Protein 6HTO (pdb70)

Structure (mmCIF, N/CA/C/O backbone):
data_6HTO
#
_entry.id   6HTO
#
_cell.length_a   46.970
_cell.length_b   92.610
_cell.length_c   94.460
_cell.angle_alpha   90.00
_cell.angle_beta   98.73
_cell.angle_gamma   90.00
#
_symmetry.space_group_name_H-M   'P 1 21 1'
#
loop_
_entity.id
_entity.type
_entity.pdbx_description
1 polymer '3-methyl-2-indolic acid synthase'
2 non-polymer 'IRON/SULFUR CLUSTER'
3 non-polymer METHIONINE
4 non-polymer "5'-DEOXYADENOSINE"
5 non-polymer GLYCEROL
6 non-polymer 'CHLORIDE ION'
7 water water
#
loop_
_atom_site.group_PDB
_atom_site.id
_atom_site.type_symbol
_atom_site.label_atom_id
_atom_site.label_alt_id
_atom_site.label_comp_id
_atom_site.label_asym_id
_atom_site.label_entity_id
_atom_site.label_seq_id
_atom_site.pdbx_PDB_ins_code
_atom_site.Cartn_x
_atom_site.Cartn_y
_atom_site.Cartn_z
_atom_site.occupancy
_atom_site.B_iso_or_equiv
_atom_site.auth_seq_id
_atom_site.auth_comp_id
_atom_site.auth_asym_id
_atom_site.auth_atom_id
_atom_site.pdbx_PDB_model_num
ATOM 1 N N . THR A 1 14 ? -6.198 -41.399 -54.653 1.00 48.24 14 THR A N 1
ATOM 2 C CA . THR A 1 14 ? -5.742 -42.162 -53.500 1.00 50.06 14 THR A CA 1
ATOM 3 C C . THR A 1 14 ? -4.526 -41.494 -52.859 1.00 41.11 14 THR A C 1
ATOM 4 O O . THR A 1 14 ? -3.527 -41.232 -53.532 1.00 33.49 14 THR A O 1
ATOM 5 N N . GLY A 1 15 ? -4.625 -41.200 -51.560 1.00 27.87 15 GLY A N 1
ATOM 6 C CA . GLY A 1 15 ? -3.541 -40.611 -50.803 1.00 25.97 15 GLY A CA 1
ATOM 7 C C . GLY A 1 15 ? -3.659 -39.119 -50.560 1.00 22.42 15 GLY A C 1
ATOM 8 O O . GLY A 1 15 ? -2.928 -38.591 -49.722 1.00 22.64 15 GLY A O 1
ATOM 9 N N . ASP A 1 16 ? -4.521 -38.417 -51.291 1.00 18.60 16 ASP A N 1
ATOM 10 C CA . ASP A 1 16 ? -4.653 -36.984 -51.042 1.00 16.08 16 ASP A CA 1
ATOM 11 C C . ASP A 1 16 ? -5.452 -36.754 -49.771 1.00 15.66 16 ASP A C 1
ATOM 12 O O . ASP A 1 16 ? -6.077 -37.662 -49.219 1.00 18.58 16 ASP A O 1
ATOM 17 N N . PHE A 1 17 ? -5.438 -35.503 -49.299 1.00 14.76 17 PHE A N 1
ATOM 18 C CA . PHE A 1 17 ? -6.165 -35.161 -48.089 1.00 14.44 17 PHE A CA 1
ATOM 19 C C . PHE A 1 17 ? -7.653 -35.428 -48.259 1.00 16.23 17 PHE A C 1
ATOM 20 O O . PHE A 1 17 ? -8.252 -35.069 -49.281 1.00 18.79 17 PHE A O 1
ATOM 28 N N . VAL A 1 18 ? -8.262 -36.039 -47.240 1.00 17.86 18 VAL A N 1
ATOM 29 C CA . VAL A 1 18 ? -9.699 -36.256 -47.178 1.00 20.59 18 VAL A CA 1
ATOM 30 C C . VAL A 1 18 ? -10.202 -35.558 -45.931 1.00 20.60 18 VAL A C 1
ATOM 31 O O . VAL A 1 18 ? -9.619 -35.721 -44.855 1.00 19.41 18 VAL A O 1
ATOM 35 N N . LEU A 1 19 ? -11.266 -34.786 -46.080 1.00 18.76 19 LEU A N 1
ATOM 36 C CA . LEU A 1 19 ? -11.775 -34.030 -44.947 1.00 21.27 19 LEU A CA 1
ATOM 37 C C . LEU A 1 19 ? -12.173 -34.996 -43.832 1.00 17.20 19 LEU A C 1
ATOM 38 O O . LEU A 1 19 ? -12.790 -36.037 -44.104 1.00 22.53 19 LEU A O 1
ATOM 43 N N . PRO A 1 20 ? -11.878 -34.674 -42.585 1.00 17.86 20 PRO A N 1
ATOM 44 C CA . PRO A 1 20 ? -12.367 -35.493 -41.476 1.00 23.02 20 PRO A CA 1
ATOM 45 C C . PRO A 1 20 ? -13.885 -35.429 -41.354 1.00 26.64 20 PRO A C 1
ATOM 46 O O . PRO A 1 20 ? -14.532 -34.427 -41.695 1.00 19.92 20 PRO A O 1
ATOM 50 N N . GLU A 1 21 ? -14.451 -36.520 -40.840 1.00 25.39 21 GLU A N 1
ATOM 51 C CA . GLU A 1 21 ? -15.871 -36.570 -40.510 1.00 28.60 21 GLU A CA 1
ATOM 52 C C . GLU A 1 21 ? -16.051 -35.999 -39.115 1.00 23.91 21 GLU A C 1
ATOM 53 O O . GLU A 1 21 ? -15.625 -36.615 -38.127 1.00 25.53 21 GLU A O 1
ATOM 56 N N . LEU A 1 22 ? -16.713 -34.842 -39.023 1.00 23.30 22 LEU A N 1
ATOM 57 C CA . LEU A 1 22 ? -16.782 -34.136 -37.750 1.00 23.47 22 LEU A CA 1
ATOM 58 C C . LEU A 1 22 ? -17.429 -34.969 -36.638 1.00 24.48 22 LEU A C 1
ATOM 59 O O . LEU A 1 22 ? -16.985 -34.905 -35.486 1.00 24.02 22 LEU A O 1
ATOM 64 N N . GLU A 1 23 ? -18.457 -35.763 -36.962 1.00 23.51 23 GLU A N 1
ATOM 65 C CA . GLU A 1 23 ? -19.107 -36.549 -35.918 1.00 22.76 23 GLU A CA 1
ATOM 66 C C . GLU A 1 23 ? -18.185 -37.629 -35.362 1.00 30.34 23 GLU A C 1
ATOM 67 O O . GLU A 1 23 ? -18.284 -37.964 -34.171 1.00 30.51 23 GLU A O 1
ATOM 70 N N . ASP A 1 24 ? -17.300 -38.189 -36.197 1.00 28.64 24 ASP A N 1
ATOM 71 C CA . ASP A 1 24 ? -16.329 -39.162 -35.698 1.00 28.63 24 ASP A CA 1
ATOM 72 C C . ASP A 1 24 ? -15.275 -38.480 -34.836 1.00 21.63 24 ASP A C 1
ATOM 73 O O . ASP A 1 24 ? -14.871 -39.018 -33.799 1.00 27.38 24 ASP A O 1
ATOM 78 N N . VAL A 1 25 ? -14.795 -37.310 -35.261 1.00 19.16 25 VAL A N 1
ATOM 79 C CA . VAL A 1 25 ? -13.829 -36.580 -34.443 1.00 18.26 25 VAL A CA 1
ATOM 80 C C . VAL A 1 25 ? -14.460 -36.209 -33.121 1.00 20.89 25 VAL A C 1
ATOM 81 O O . VAL A 1 25 ? -13.828 -36.302 -32.062 1.00 22.65 25 VAL A O 1
ATOM 85 N N . ARG A 1 26 ? -15.734 -35.807 -33.176 1.00 20.03 26 ARG A N 1
ATOM 86 C CA . ARG A 1 26 ? -16.490 -35.490 -31.972 1.00 24.51 26 ARG A CA 1
ATOM 87 C C . ARG A 1 26 ? -16.540 -36.688 -31.030 1.00 24.80 26 ARG A C 1
ATOM 88 O O . ARG A 1 26 ? -16.326 -36.542 -29.821 1.00 23.87 26 ARG A O 1
ATOM 96 N N . ALA A 1 27 ? -16.766 -37.888 -31.565 1.00 26.20 27 ALA A N 1
ATOM 97 C CA . ALA A 1 27 ? -16.832 -39.056 -30.690 1.00 32.76 27 ALA A CA 1
ATOM 98 C C . ALA A 1 27 ? -15.471 -39.388 -30.089 1.00 25.82 27 ALA A C 1
ATOM 99 O O . ALA A 1 27 ? -15.383 -39.749 -28.902 1.00 30.48 27 ALA A O 1
ATOM 101 N N . GLU A 1 28 ? -14.397 -39.252 -30.875 1.00 22.38 28 GLU A N 1
ATOM 102 C CA . GLU A 1 28 ? -13.057 -39.427 -30.323 1.00 24.28 28 GLU A CA 1
ATOM 103 C C . GLU A 1 28 ? -12.745 -38.360 -29.274 1.00 24.24 28 GLU A C 1
ATOM 104 O O . GLU A 1 28 ? -12.197 -38.668 -28.203 1.00 27.94 28 GLU A O 1
ATOM 110 N N . ALA A 1 29 ? -13.081 -37.099 -29.565 1.00 20.39 29 ALA A N 1
ATOM 111 C CA . ALA A 1 29 ? -12.790 -36.017 -28.630 1.00 19.94 29 ALA A CA 1
ATOM 112 C C . ALA A 1 29 ? -13.358 -36.318 -27.244 1.00 25.05 29 ALA A C 1
ATOM 113 O O . ALA A 1 29 ? -12.742 -35.979 -26.225 1.00 23.69 29 ALA A O 1
ATOM 115 N N . ALA A 1 30 ? -14.521 -36.976 -27.185 1.00 25.08 30 ALA A N 1
ATOM 116 C CA . ALA A 1 30 ? -15.144 -37.257 -25.892 1.00 23.74 30 ALA A CA 1
ATOM 117 C C . ALA A 1 30 ? -14.321 -38.211 -25.040 1.00 29.07 30 ALA A C 1
ATOM 118 O O . ALA A 1 30 ? -14.498 -38.247 -23.812 1.00 35.27 30 ALA A O 1
ATOM 120 N N . THR A 1 31 ? -13.448 -39.000 -25.649 1.00 24.20 31 THR A N 1
ATOM 121 C CA . THR A 1 31 ? -12.589 -39.893 -24.882 1.00 27.85 31 THR A CA 1
ATOM 122 C C . THR A 1 31 ? -11.309 -39.223 -24.369 1.00 29.13 31 THR A C 1
ATOM 123 O O . THR A 1 31 ? -10.582 -39.845 -23.580 1.00 32.77 31 THR A O 1
ATOM 127 N N . VAL A 1 32 ? -11.016 -37.983 -24.774 1.00 24.23 32 VAL A N 1
ATOM 128 C CA . VAL A 1 32 ? -9.745 -37.351 -24.436 1.00 24.61 32 VAL A CA 1
ATOM 129 C C . VAL A 1 32 ? -9.758 -36.898 -22.980 1.00 23.59 32 VAL A C 1
ATOM 130 O O . VAL A 1 32 ? -10.702 -36.235 -22.534 1.00 28.73 32 VAL A O 1
ATOM 134 N N . ASP A 1 33 ? -8.679 -37.211 -22.257 1.00 24.20 33 ASP A N 1
ATOM 135 C CA . ASP A 1 33 ? -8.438 -36.698 -20.904 1.00 24.91 33 ASP A CA 1
ATOM 136 C C . ASP A 1 33 ? -7.728 -35.350 -21.048 1.00 25.94 33 ASP A C 1
ATOM 137 O O . ASP A 1 33 ? -6.509 -35.294 -21.210 1.00 26.28 33 ASP A O 1
ATOM 142 N N . THR A 1 34 ? -8.482 -34.246 -20.955 1.00 23.98 34 THR A N 1
ATOM 143 C CA . THR A 1 34 ? -7.913 -32.959 -21.362 1.00 24.38 34 THR A CA 1
ATOM 144 C C . THR A 1 34 ? -6.850 -32.465 -20.394 1.00 23.44 34 THR A C 1
ATOM 145 O O . THR A 1 34 ? -5.870 -31.842 -20.807 1.00 25.22 34 THR A O 1
ATOM 149 N N A ARG A 1 35 ? -7.013 -32.726 -19.103 0.56 28.57 35 ARG A N 1
ATOM 150 N N B ARG A 1 35 ? -7.017 -32.722 -19.103 0.44 30.31 35 ARG A N 1
ATOM 151 C CA A ARG A 1 35 ? -5.950 -32.304 -18.205 0.56 33.90 35 ARG A CA 1
ATOM 152 C CA B ARG A 1 35 ? -5.965 -32.316 -18.183 0.44 33.79 35 ARG A CA 1
ATOM 153 C C A ARG A 1 35 ? -4.736 -33.219 -18.288 0.56 30.59 35 ARG A C 1
ATOM 154 C C B ARG A 1 35 ? -4.754 -33.235 -18.236 0.44 32.43 35 ARG A C 1
ATOM 155 O O A ARG A 1 35 ? -3.614 -32.767 -18.048 0.56 35.02 35 ARG A O 1
ATOM 156 O O B ARG A 1 35 ? -3.651 -32.798 -17.897 0.44 40.17 35 ARG A O 1
ATOM 171 N N . ALA A 1 36 ? -4.924 -34.484 -18.677 1.00 30.13 36 ALA A N 1
ATOM 172 C CA . ALA A 1 36 ? -3.766 -35.321 -18.947 1.00 35.77 36 ALA A CA 1
ATOM 173 C C . ALA A 1 36 ? -3.036 -34.849 -20.193 1.00 34.44 36 ALA A C 1
ATOM 174 O O . ALA A 1 36 ? -1.804 -34.952 -20.265 1.00 33.00 36 ALA A O 1
ATOM 176 N N . VAL A 1 37 ? -3.778 -34.322 -21.177 1.00 25.08 37 VAL A N 1
ATOM 177 C CA . VAL A 1 37 ? -3.148 -33.732 -22.355 1.00 24.61 37 VAL A CA 1
ATOM 178 C C . VAL A 1 37 ? -2.271 -32.550 -21.964 1.00 30.16 37 VAL A C 1
ATOM 179 O O . VAL A 1 37 ? -1.129 -32.427 -22.414 1.00 25.97 37 VAL A O 1
ATOM 183 N N . LEU A 1 38 ? -2.803 -31.644 -21.149 1.00 25.03 38 LEU A N 1
ATOM 184 C CA A LEU A 1 38 ? -2.043 -30.458 -20.787 0.41 34.96 38 LEU A CA 1
ATOM 185 C CA B LEU A 1 38 ? -2.051 -30.456 -20.775 0.59 35.00 38 LEU A CA 1
ATOM 186 C C . LEU A 1 38 ? -0.807 -30.787 -19.965 1.00 43.69 38 LEU A C 1
ATOM 187 O O . LEU A 1 38 ? 0.123 -29.979 -19.925 1.00 48.58 38 LEU A O 1
ATOM 196 N N . ALA A 1 39 ? -0.776 -31.945 -19.316 1.00 36.28 39 ALA A N 1
ATOM 197 C CA . ALA A 1 39 ? 0.373 -32.356 -18.517 1.00 42.23 39 ALA A CA 1
ATOM 198 C C . ALA A 1 39 ? 1.504 -32.952 -19.352 1.00 49.13 39 ALA A C 1
ATOM 199 O O . ALA A 1 39 ? 2.540 -33.319 -18.789 1.00 40.17 39 ALA A O 1
ATOM 201 N N . LEU A 1 40 ? 1.345 -33.049 -20.668 1.00 44.13 40 LEU A N 1
ATOM 202 C CA . LEU A 1 40 ? 2.353 -33.692 -21.498 1.00 35.87 40 LEU A CA 1
ATOM 203 C C . LEU A 1 40 ? 3.599 -32.827 -21.606 1.00 37.25 40 LEU A C 1
ATOM 204 O O . LEU A 1 40 ? 3.526 -31.598 -21.634 1.00 37.97 40 LEU A O 1
ATOM 209 N N . ALA A 1 41 ? 4.748 -33.487 -21.713 1.00 37.29 41 ALA A N 1
ATOM 210 C CA . ALA A 1 41 ? 6.034 -32.815 -21.836 1.00 32.78 41 ALA A CA 1
ATOM 211 C C . ALA A 1 41 ? 6.377 -32.569 -23.304 1.00 40.27 41 ALA A C 1
ATOM 212 O O . ALA A 1 41 ? 5.721 -33.069 -24.214 1.00 35.98 41 ALA A O 1
ATOM 214 N N . GLU A 1 42 ? 7.439 -31.801 -23.528 1.00 58.62 42 GLU A N 1
ATOM 215 C CA . GLU A 1 42 ? 7.871 -31.459 -24.887 1.00 53.24 42 GLU A CA 1
ATOM 216 C C . GLU A 1 42 ? 8.100 -32.699 -25.751 1.00 56.68 42 GLU A C 1
ATOM 217 O O . GLU A 1 42 ? 8.409 -33.779 -25.241 1.00 44.77 42 GLU A O 1
ATOM 219 N N . GLU A 1 44 ? 6.074 -35.178 -26.089 1.00 41.08 44 GLU A N 1
ATOM 220 C CA . GLU A 1 44 ? 5.104 -36.260 -25.910 1.00 29.67 44 GLU A CA 1
ATOM 221 C C . GLU A 1 44 ? 3.793 -35.990 -26.670 1.00 35.19 44 GLU A C 1
ATOM 222 O O . GLU A 1 44 ? 3.246 -34.886 -26.651 1.00 33.88 44 GLU A O 1
ATOM 224 N N . GLU A 1 45 ? 3.312 -37.012 -27.357 1.00 32.49 45 GLU A N 1
ATOM 225 C CA . GLU A 1 45 ? 2.121 -36.954 -28.188 1.00 31.42 45 GLU A CA 1
ATOM 226 C C . GLU A 1 45 ? 0.953 -37.581 -27.448 1.00 30.52 45 GLU A C 1
ATOM 227 O O . GLU A 1 45 ? 1.117 -38.619 -26.807 1.00 30.69 45 GLU A O 1
ATOM 229 N N . PRO A 1 46 ? -0.230 -36.980 -27.519 1.00 23.86 46 PRO A N 1
ATOM 230 C CA . PRO A 1 46 ? -1.419 -37.621 -26.949 1.00 25.91 46 PRO A CA 1
ATOM 231 C C . PRO A 1 46 ? -1.676 -38.966 -27.605 1.00 30.49 46 PRO A C 1
ATOM 232 O O . PRO A 1 46 ? -1.130 -39.299 -28.659 1.00 29.89 46 PRO A O 1
ATOM 236 N N . ALA A 1 47 ? -2.544 -39.748 -26.955 1.00 28.28 47 ALA A N 1
ATOM 237 C CA . ALA A 1 47 ? -2.932 -41.045 -27.494 1.00 30.99 47 ALA A CA 1
ATOM 238 C C . ALA A 1 47 ? -3.914 -40.888 -28.647 1.00 28.57 47 ALA A C 1
ATOM 239 O O . ALA A 1 47 ? -3.838 -41.620 -29.638 1.00 35.64 47 ALA A O 1
ATOM 241 N N . GLU A 1 48 ? -4.809 -39.916 -28.554 1.00 22.73 48 GLU A N 1
ATOM 242 C CA . GLU A 1 48 ? -5.823 -39.686 -29.573 1.00 21.68 48 GLU A CA 1
ATOM 243 C C . GLU A 1 48 ? -5.263 -38.832 -30.707 1.00 20.27 48 GLU A C 1
ATOM 244 O O . GLU A 1 48 ? -4.185 -38.240 -30.605 1.00 23.05 48 GLU A O 1
ATOM 250 N N . SER A 1 49 ? -6.000 -38.790 -31.809 1.00 22.97 49 SER A N 1
ATOM 251 C CA . SER A 1 49 ? -5.559 -37.994 -32.942 1.00 18.35 49 SER A CA 1
ATOM 252 C C . SER A 1 49 ? -5.521 -36.525 -32.559 1.00 18.21 49 SER A C 1
ATOM 253 O O . SER A 1 49 ? -6.291 -36.058 -31.705 1.00 19.51 49 SER A O 1
ATOM 256 N N . ARG A 1 50 ? -4.642 -35.785 -33.245 1.00 16.92 50 ARG A N 1
ATOM 257 C CA . ARG A 1 50 ? -4.459 -34.367 -32.963 1.00 16.39 50 ARG A CA 1
ATOM 258 C C . ARG A 1 50 ? -5.756 -33.595 -33.145 1.00 17.70 50 ARG A C 1
ATOM 259 O O . ARG A 1 50 ? -6.074 -32.717 -32.342 1.00 16.21 50 ARG A O 1
ATOM 267 N N . ALA A 1 51 ? -6.515 -33.902 -34.196 1.00 16.75 51 ALA A N 1
ATOM 268 C CA . ALA A 1 51 ? -7.765 -33.180 -34.412 1.00 16.23 51 ALA A CA 1
ATOM 269 C C . ALA A 1 51 ? -8.731 -33.402 -33.260 1.00 18.08 51 ALA A C 1
ATOM 270 O O . ALA A 1 51 ? -9.418 -32.469 -32.830 1.00 17.15 51 ALA A O 1
ATOM 272 N N . ALA A 1 52 ? -8.796 -34.635 -32.748 1.00 16.54 52 ALA A N 1
ATOM 273 C CA . ALA A 1 52 ? -9.700 -34.926 -31.645 1.00 16.64 52 ALA A CA 1
ATOM 274 C C . ALA A 1 52 ? -9.222 -34.248 -30.374 1.00 18.66 52 ALA A C 1
ATOM 275 O O . ALA A 1 52 ? -10.039 -33.722 -29.605 1.00 18.55 52 ALA A O 1
ATOM 277 N N . VAL A 1 53 ? -7.903 -34.210 -30.159 1.00 16.89 53 VAL A N 1
ATOM 278 C CA . VAL A 1 53 ? -7.371 -33.505 -28.992 1.00 22.11 53 VAL A CA 1
ATOM 279 C C . VAL A 1 53 ? -7.646 -32.019 -29.097 1.00 19.86 53 VAL A C 1
ATOM 280 O O . VAL A 1 53 ? -8.003 -31.366 -28.101 1.00 16.59 53 VAL A O 1
ATOM 284 N N . ALA A 1 54 ? -7.480 -31.458 -30.302 1.00 17.95 54 ALA A N 1
ATOM 285 C CA . ALA A 1 54 ? -7.703 -30.025 -30.465 1.00 17.80 54 ALA A CA 1
ATOM 286 C C . ALA A 1 54 ? -9.167 -29.687 -30.166 1.00 16.52 54 ALA A C 1
ATOM 287 O O . ALA A 1 54 ? -9.464 -28.700 -29.473 1.00 15.31 54 ALA A O 1
ATOM 289 N N . LEU A 1 55 ? -10.092 -30.504 -30.672 1.00 14.90 55 LEU A N 1
ATOM 290 C CA . LEU A 1 55 ? -11.503 -30.279 -30.386 1.00 15.28 55 LEU A CA 1
ATOM 291 C C . LEU A 1 55 ? -11.777 -30.395 -28.900 1.00 16.71 55 LEU A C 1
ATOM 292 O O . LEU A 1 55 ? -12.507 -29.581 -28.332 1.00 17.27 55 LEU A O 1
ATOM 297 N N . ALA A 1 56 ? -11.216 -31.420 -28.252 1.00 16.62 56 ALA A N 1
ATOM 298 C CA . ALA A 1 56 ? -11.490 -31.605 -26.828 1.00 19.16 56 ALA A CA 1
ATOM 299 C C . ALA A 1 56 ? -10.989 -30.432 -25.997 1.00 18.35 56 ALA A C 1
ATOM 300 O O . ALA A 1 56 ? -11.664 -30.018 -25.047 1.00 18.29 56 ALA A O 1
ATOM 302 N N . LEU A 1 57 ? -9.786 -29.920 -26.294 1.00 16.90 57 LEU A N 1
ATOM 303 C CA . LEU A 1 57 ? -9.282 -28.735 -25.589 1.00 16.95 57 LEU A CA 1
ATOM 304 C C . LEU A 1 57 ? -10.157 -27.519 -25.856 1.00 16.63 57 LEU A C 1
ATOM 305 O O . LEU A 1 57 ? -10.522 -26.784 -24.939 1.00 18.10 57 LEU A O 1
ATOM 310 N N . TRP A 1 58 ? -10.495 -27.286 -27.128 1.00 15.93 58 TRP A N 1
ATOM 311 C CA . TRP A 1 58 ? -11.313 -26.133 -27.489 1.00 15.81 58 TRP A CA 1
ATOM 312 C C . TRP A 1 58 ? -12.622 -26.133 -26.727 1.00 18.81 58 TRP A C 1
ATOM 313 O O . TRP A 1 58 ? -13.056 -25.093 -26.213 1.00 19.35 58 TRP A O 1
ATOM 324 N N . GLU A 1 59 ? -13.262 -27.288 -26.645 1.00 18.57 59 GLU A N 1
ATOM 325 C CA . GLU A 1 59 ? -14.607 -27.382 -26.106 1.00 21.05 59 GLU A CA 1
ATOM 326 C C . GLU A 1 59 ? -14.650 -27.481 -24.590 1.00 20.73 59 GLU A C 1
ATOM 327 O O . GLU A 1 59 ? -15.720 -27.276 -24.006 1.00 23.71 59 GLU A O 1
ATOM 333 N N . ASP A 1 60 ? -13.535 -27.805 -23.936 1.00 20.46 60 ASP A N 1
ATOM 334 C CA . ASP A 1 60 ? -13.559 -28.030 -22.486 1.00 22.54 60 ASP A CA 1
ATOM 335 C C . ASP A 1 60 ? -13.372 -26.672 -21.821 1.00 26.02 60 ASP A C 1
ATOM 336 O O . ASP A 1 60 ? -12.252 -26.247 -21.514 1.00 21.37 60 ASP A O 1
ATOM 341 N N . ARG A 1 61 ? -14.496 -25.999 -21.564 1.00 25.01 61 ARG A N 1
ATOM 342 C CA . ARG A 1 61 ? -14.447 -24.671 -20.966 1.00 35.00 61 ARG A CA 1
ATOM 343 C C . ARG A 1 61 ? -14.017 -24.672 -19.502 1.00 38.79 61 ARG A C 1
ATOM 344 O O . ARG A 1 61 ? -13.800 -23.588 -18.952 1.00 42.74 61 ARG A O 1
ATOM 352 N N . SER A 1 62 ? -13.882 -25.836 -18.854 1.00 28.44 62 SER A N 1
ATOM 353 C CA . SER A 1 62 ? -13.267 -25.829 -17.535 1.00 31.25 62 SER A CA 1
ATOM 354 C C . SER A 1 62 ? -11.774 -25.535 -17.597 1.00 27.58 62 SER A C 1
ATOM 355 O O . SER A 1 62 ? -11.182 -25.219 -16.562 1.00 26.36 62 SER A O 1
ATOM 358 N N . ILE A 1 63 ? -11.169 -25.606 -18.777 1.00 22.46 63 ILE A N 1
ATOM 359 C CA . ILE A 1 63 ? -9.801 -25.160 -19.005 1.00 25.00 63 ILE A CA 1
ATOM 360 C C . ILE A 1 63 ? -9.890 -23.778 -19.641 1.00 26.73 63 ILE A C 1
ATOM 361 O O . ILE A 1 63 ? -10.284 -23.654 -20.799 1.00 23.62 63 ILE A O 1
ATOM 366 N N . GLY A 1 64 ? -9.566 -22.732 -18.875 1.00 21.64 64 GLY A N 1
ATOM 367 C CA . GLY A 1 64 ? -9.668 -21.375 -19.382 1.00 21.51 64 GLY A CA 1
ATOM 368 C C . GLY A 1 64 ? -8.681 -21.106 -20.508 1.00 20.69 64 GLY A C 1
ATOM 369 O O . GLY A 1 64 ? -7.670 -21.783 -20.671 1.00 20.46 64 GLY A O 1
ATOM 370 N N . THR A 1 65 ? -9.000 -20.107 -21.327 1.00 19.23 65 THR A N 1
ATOM 371 C CA . THR A 1 65 ? -8.082 -19.732 -22.402 1.00 18.09 65 THR A CA 1
ATOM 372 C C . THR A 1 65 ? -6.682 -19.374 -21.875 1.00 15.66 65 THR A C 1
ATOM 373 O O . THR A 1 65 ? -5.670 -19.714 -22.499 1.00 17.15 65 THR A O 1
ATOM 377 N N . ALA A 1 66 ? -6.592 -18.679 -20.732 1.00 16.21 66 ALA A N 1
ATOM 378 C CA . ALA A 1 66 ? -5.273 -18.256 -20.253 1.00 18.23 66 ALA A CA 1
ATOM 379 C C . ALA A 1 66 ? -4.391 -19.465 -19.940 1.00 16.59 66 ALA A C 1
ATOM 380 O O . ALA A 1 66 ? -3.174 -19.450 -20.192 1.00 17.03 66 ALA A O 1
ATOM 382 N N . GLU A 1 67 ? -5.004 -20.530 -19.414 1.00 18.03 67 GLU A N 1
ATOM 383 C CA . GLU A 1 67 ? -4.293 -21.772 -19.154 1.00 17.51 67 GLU A CA 1
ATOM 384 C C . GLU A 1 67 ? -3.854 -22.450 -20.453 1.00 17.98 67 GLU A C 1
ATOM 385 O O . GLU A 1 67 ? -2.712 -22.917 -20.568 1.00 18.49 67 GLU A O 1
ATOM 391 N N . LEU A 1 68 ? -4.746 -22.510 -21.451 1.00 18.67 68 LEU A N 1
ATOM 392 C CA . LEU A 1 68 ? -4.356 -23.048 -22.748 1.00 18.14 68 LEU A CA 1
ATOM 393 C C . LEU A 1 68 ? -3.219 -22.243 -23.368 1.00 20.74 68 LEU A C 1
ATOM 394 O O . LEU A 1 68 ? -2.270 -22.822 -23.909 1.00 18.54 68 LEU A O 1
ATOM 399 N N . GLN A 1 69 ? -3.278 -20.898 -23.296 1.00 15.23 69 GLN A N 1
ATOM 400 C CA . GLN A 1 69 ? -2.226 -20.113 -23.936 1.00 16.69 69 GLN A CA 1
ATOM 401 C C . GLN A 1 69 ? -0.884 -20.354 -23.278 1.00 14.71 69 GLN A C 1
ATOM 402 O O . GLN A 1 69 ? 0.135 -20.503 -23.960 1.00 17.85 69 GLN A O 1
ATOM 408 N N . ALA A 1 70 ? -0.862 -20.421 -21.940 1.00 15.48 70 ALA A N 1
ATOM 409 C CA . ALA A 1 70 ? 0.409 -20.661 -21.265 1.00 16.15 70 ALA A CA 1
ATOM 410 C C . ALA A 1 70 ? 0.948 -22.049 -21.598 1.00 16.11 70 ALA A C 1
ATOM 411 O O . ALA A 1 70 ? 2.163 -22.228 -21.753 1.00 20.06 70 ALA A O 1
ATOM 413 N N . ALA A 1 71 ? 0.049 -23.038 -21.710 1.00 19.81 71 ALA A N 1
ATOM 414 C CA . ALA A 1 71 ? 0.459 -24.396 -22.043 1.00 18.60 71 ALA A CA 1
ATOM 415 C C . ALA A 1 71 ? 1.049 -24.439 -23.438 1.00 20.49 71 ALA A C 1
ATOM 416 O O . ALA A 1 71 ? 2.086 -25.073 -23.667 1.00 26.14 71 ALA A O 1
ATOM 418 N N . ALA A 1 72 ? 0.416 -23.729 -24.373 1.00 15.93 72 ALA A N 1
ATOM 419 C CA . ALA A 1 72 ? 0.868 -23.717 -25.753 1.00 18.89 72 ALA A CA 1
ATOM 420 C C . ALA A 1 72 ? 2.157 -22.938 -25.888 1.00 23.69 72 ALA A C 1
ATOM 421 O O . ALA A 1 72 ? 3.066 -23.343 -26.624 1.00 22.51 72 ALA A O 1
ATOM 423 N N . GLU A 1 73 ? 2.246 -21.793 -25.217 1.00 17.39 73 GLU A N 1
ATOM 424 C CA . GLU A 1 73 ? 3.498 -21.052 -25.254 1.00 20.14 73 GLU A CA 1
ATOM 425 C C . GLU A 1 73 ? 4.637 -21.894 -24.717 1.00 19.17 73 GLU A C 1
ATOM 426 O O . GLU A 1 73 ? 5.767 -21.800 -25.217 1.00 29.58 73 GLU A O 1
ATOM 432 N N . ALA A 1 74 ? 4.368 -22.695 -23.674 1.00 25.31 74 ALA A N 1
ATOM 433 C CA . ALA A 1 74 ? 5.375 -23.590 -23.105 1.00 30.15 74 ALA A CA 1
ATOM 434 C C . ALA A 1 74 ? 5.666 -24.781 -24.009 1.00 30.21 74 ALA A C 1
ATOM 435 O O . ALA A 1 74 ? 6.835 -25.117 -24.211 1.00 33.47 74 ALA A O 1
ATOM 437 N N . ARG A 1 75 ? 4.630 -25.436 -24.567 1.00 26.96 75 ARG A N 1
ATOM 438 C CA . ARG A 1 75 ? 4.861 -26.599 -25.435 1.00 27.88 75 ARG A CA 1
ATOM 439 C C . ARG A 1 75 ? 5.577 -26.211 -26.715 1.00 27.92 75 ARG A C 1
ATOM 440 O O . ARG A 1 75 ? 6.226 -27.056 -27.333 1.00 33.57 75 ARG A O 1
ATOM 445 N N A CYS A 1 76 ? 5.478 -24.946 -27.125 0.37 31.93 76 CYS A N 1
ATOM 446 N N B CYS A 1 76 ? 5.448 -24.962 -27.135 0.63 30.91 76 CYS A N 1
ATOM 447 C CA A CYS A 1 76 ? 6.360 -24.377 -28.137 0.37 30.81 76 CYS A CA 1
ATOM 448 C CA B CYS A 1 76 ? 6.171 -24.455 -28.285 0.63 31.86 76 CYS A CA 1
ATOM 449 C C A CYS A 1 76 ? 7.514 -23.678 -27.421 0.37 38.31 76 CYS A C 1
ATOM 450 C C B CYS A 1 76 ? 7.400 -23.645 -27.897 0.63 36.20 76 CYS A C 1
ATOM 451 O O A CYS A 1 76 ? 7.919 -24.123 -26.344 0.37 36.21 76 CYS A O 1
ATOM 452 O O B CYS A 1 76 ? 7.989 -22.998 -28.767 0.63 38.36 76 CYS A O 1
ATOM 457 N N A GLY A 1 77 ? 8.065 -22.601 -27.987 0.37 28.64 77 GLY A N 1
ATOM 458 N N B GLY A 1 77 ? 7.809 -23.665 -26.623 0.63 17.65 77 GLY A N 1
ATOM 459 C CA A GLY A 1 77 ? 9.045 -21.812 -27.256 0.37 30.54 77 GLY A CA 1
ATOM 460 C CA B GLY A 1 77 ? 8.869 -22.763 -26.205 0.63 21.49 77 GLY A CA 1
ATOM 461 C C A GLY A 1 77 ? 10.416 -22.450 -27.092 0.37 26.13 77 GLY A C 1
ATOM 462 C C B GLY A 1 77 ? 10.264 -23.150 -26.654 0.63 20.92 77 GLY A C 1
ATOM 463 O O A GLY A 1 77 ? 11.432 -21.746 -27.087 0.37 25.71 77 GLY A O 1
ATOM 464 O O B GLY A 1 77 ? 11.100 -22.278 -26.924 0.63 34.54 77 GLY A O 1
ATOM 465 N N A ALA A 1 78 ? 10.465 -23.775 -26.919 0.37 31.92 78 ALA A N 1
ATOM 466 N N B ALA A 1 78 ? 10.548 -24.456 -26.694 0.63 29.58 78 ALA A N 1
ATOM 467 C CA A ALA A 1 78 ? 11.721 -24.502 -27.048 0.37 32.10 78 ALA A CA 1
ATOM 468 C CA B ALA A 1 78 ? 11.866 -24.940 -27.080 0.63 33.99 78 ALA A CA 1
ATOM 469 C C A ALA A 1 78 ? 12.101 -24.680 -28.507 0.37 26.74 78 ALA A C 1
ATOM 470 C C B ALA A 1 78 ? 12.120 -24.881 -28.585 0.63 25.99 78 ALA A C 1
ATOM 471 O O A ALA A 1 78 ? 13.261 -24.971 -28.817 0.37 26.13 78 ALA A O 1
ATOM 472 O O B ALA A 1 78 ? 13.243 -25.159 -29.014 0.63 25.33 78 ALA A O 1
ATOM 475 N N . ARG A 1 79 ? 11.131 -24.502 -29.394 1.00 25.23 79 ARG A N 1
ATOM 476 C CA A ARG A 1 79 ? 11.348 -24.499 -30.828 0.66 18.15 79 ARG A CA 1
ATOM 477 C CA B ARG A 1 79 ? 11.327 -24.484 -30.837 0.34 17.76 79 ARG A CA 1
ATOM 478 C C . ARG A 1 79 ? 12.393 -23.460 -31.221 1.00 19.59 79 ARG A C 1
ATOM 479 O O . ARG A 1 79 ? 12.447 -22.358 -30.674 1.00 19.85 79 ARG A O 1
ATOM 494 N N . ARG A 1 80 ? 13.256 -23.827 -32.163 1.00 19.32 80 ARG A N 1
ATOM 495 C CA . ARG A 1 80 ? 14.304 -22.915 -32.627 1.00 19.84 80 ARG A CA 1
ATOM 496 C C . ARG A 1 80 ? 14.341 -22.867 -34.153 1.00 20.11 80 ARG A C 1
ATOM 497 O O . ARG A 1 80 ? 14.293 -23.926 -34.814 1.00 24.64 80 ARG A O 1
ATOM 505 N N . PRO A 1 81 ? 14.429 -21.670 -34.765 1.00 21.87 81 PRO A N 1
ATOM 506 C CA . PRO A 1 81 ? 14.403 -20.366 -34.103 1.00 16.33 81 PRO A CA 1
ATOM 507 C C . PRO A 1 81 ? 13.043 -20.122 -33.531 1.00 17.97 81 PRO A C 1
ATOM 508 O O . PRO A 1 81 ? 12.081 -20.748 -33.951 1.00 16.76 81 PRO A O 1
ATOM 512 N N . ARG A 1 82 ? 12.952 -19.241 -32.551 1.00 14.80 82 ARG A N 1
ATOM 513 C CA . ARG A 1 82 ? 11.644 -18.922 -31.994 1.00 13.87 82 ARG A CA 1
ATOM 514 C C . ARG A 1 82 ? 10.747 -18.253 -33.026 1.00 13.71 82 ARG A C 1
ATOM 515 O O . ARG A 1 82 ? 9.535 -18.491 -33.051 1.00 15.86 82 ARG A O 1
ATOM 523 N N . LEU A 1 83 ? 11.319 -17.412 -33.886 1.00 15.67 83 LEU A N 1
ATOM 524 C CA . LEU A 1 83 ? 10.499 -16.702 -34.851 1.00 12.49 83 LEU A CA 1
ATOM 525 C C . LEU A 1 83 ? 11.318 -16.502 -36.101 1.00 12.39 83 LEU A C 1
ATOM 526 O O . LEU A 1 83 ? 12.519 -16.254 -36.024 1.00 13.08 83 LEU A O 1
ATOM 531 N N . HIS A 1 84 ? 10.672 -16.607 -37.252 1.00 11.40 84 HIS A N 1
ATOM 532 C CA . HIS A 1 84 ? 11.266 -16.066 -38.465 1.00 11.17 84 HIS A CA 1
ATOM 533 C C . HIS A 1 84 ? 10.209 -15.230 -39.164 1.00 10.19 84 HIS A C 1
ATOM 534 O O . HIS A 1 84 ? 9.042 -15.239 -38.777 1.00 12.53 84 HIS A O 1
ATOM 541 N N . THR A 1 85 ? 10.664 -14.453 -40.163 1.00 11.48 85 THR A N 1
ATOM 542 C CA . THR A 1 85 ? 9.844 -13.424 -40.780 1.00 12.19 85 THR A CA 1
ATOM 543 C C . THR A 1 85 ? 9.823 -13.541 -42.294 1.00 10.16 85 THR A C 1
ATOM 544 O O . THR A 1 85 ? 10.794 -13.966 -42.923 1.00 12.39 85 THR A O 1
ATOM 548 N N . PHE A 1 86 ? 8.712 -13.106 -42.873 1.00 9.76 86 PHE A N 1
ATOM 549 C CA . PHE A 1 86 ? 8.679 -12.783 -44.297 1.00 8.05 86 PHE A CA 1
ATOM 550 C C . PHE A 1 86 ? 7.672 -11.659 -44.509 1.00 9.62 86 PHE A C 1
ATOM 551 O O . PHE A 1 86 ? 6.718 -11.482 -43.732 1.00 9.42 86 PHE A O 1
ATOM 559 N N . VAL A 1 87 ? 7.910 -10.875 -45.553 1.00 10.29 87 VAL A N 1
ATOM 560 C CA . VAL A 1 87 ? 7.073 -9.731 -45.876 1.00 9.19 87 VAL A CA 1
ATOM 561 C C . VAL A 1 87 ? 6.309 -10.052 -47.153 1.00 9.33 87 VAL A C 1
ATOM 562 O O . VAL A 1 87 ? 6.931 -10.445 -48.149 1.00 9.52 87 VAL A O 1
ATOM 566 N N . PRO A 1 88 ? 4.994 -9.860 -47.179 1.00 10.15 88 PRO A N 1
ATOM 567 C CA . PRO A 1 88 ? 4.242 -10.117 -48.416 1.00 8.10 88 PRO A CA 1
ATOM 568 C C . PRO A 1 88 ? 4.475 -9.031 -49.462 1.00 11.07 88 PRO A C 1
ATOM 569 O O . PRO A 1 88 ? 4.495 -7.831 -49.163 1.00 10.66 88 PRO A O 1
ATOM 573 N N . LEU A 1 89 ? 4.583 -9.480 -50.714 1.00 9.80 89 LEU A N 1
ATOM 574 C CA . LEU A 1 89 ? 4.670 -8.588 -51.870 1.00 7.83 89 LEU A CA 1
ATOM 575 C C . LEU A 1 89 ? 3.605 -9.022 -52.878 1.00 8.80 89 LEU A C 1
ATOM 576 O O . LEU A 1 89 ? 3.684 -10.106 -53.496 1.00 9.61 89 LEU A O 1
ATOM 581 N N . TYR A 1 90 ? 2.554 -8.218 -52.975 1.00 9.50 90 TYR A N 1
ATOM 582 C CA . TYR A 1 90 ? 1.521 -8.430 -53.968 1.00 9.73 90 TYR A CA 1
ATOM 583 C C . TYR A 1 90 ? 2.028 -7.918 -55.301 1.00 11.64 90 TYR A C 1
ATOM 584 O O . TYR A 1 90 ? 2.442 -6.751 -55.413 1.00 11.93 90 TYR A O 1
ATOM 593 N N . THR A 1 91 ? 2.092 -8.822 -56.287 1.00 10.93 91 THR A N 1
ATOM 594 C CA . THR A 1 91 ? 2.684 -8.535 -57.585 1.00 10.86 91 THR A CA 1
ATOM 595 C C . THR A 1 91 ? 1.644 -8.050 -58.592 1.00 9.48 91 THR A C 1
ATOM 596 O O . THR A 1 91 ? 2.012 -7.607 -59.685 1.00 11.54 91 THR A O 1
ATOM 600 N N . THR A 1 92 ? 0.373 -8.171 -58.250 1.00 10.83 92 THR A N 1
ATOM 601 C CA . THR A 1 92 ? -0.735 -7.695 -59.075 1.00 10.31 92 THR A CA 1
ATOM 602 C C . THR A 1 92 ? -1.951 -7.771 -58.165 1.00 9.57 92 THR A C 1
ATOM 603 O O . THR A 1 92 ? -1.938 -8.475 -57.146 1.00 12.24 92 THR A O 1
ATOM 607 N N . ASN A 1 93 ? -2.993 -7.041 -58.522 1.00 10.72 93 ASN A N 1
ATOM 608 C CA . ASN A 1 93 ? -4.272 -7.206 -57.839 1.00 12.85 93 ASN A CA 1
ATOM 609 C C . ASN A 1 93 ? -5.371 -7.581 -58.826 1.00 13.17 93 ASN A C 1
ATOM 610 O O . ASN A 1 93 ? -6.553 -7.537 -58.467 1.00 12.37 93 ASN A O 1
ATOM 615 N N . TYR A 1 94 ? -5.017 -7.953 -60.062 1.00 11.02 94 TYR A N 1
ATOM 616 C CA . TYR A 1 94 ? -5.980 -8.592 -60.957 1.00 11.26 94 TYR A CA 1
ATOM 617 C C . TYR A 1 94 ? -6.356 -9.965 -60.408 1.00 12.14 94 TYR A C 1
ATOM 618 O O . TYR A 1 94 ? -5.511 -10.708 -59.874 1.00 10.03 94 TYR A O 1
ATOM 627 N N . CYS A 1 95 ? -7.639 -10.312 -60.541 1.00 12.68 95 CYS A N 1
ATOM 628 C CA . CYS A 1 95 ? -8.094 -11.634 -60.151 1.00 12.19 95 CYS A CA 1
ATOM 629 C C . CYS A 1 95 ? -9.322 -11.999 -60.971 1.00 13.93 95 CYS A C 1
ATOM 630 O O . CYS A 1 95 ? -10.133 -11.135 -61.315 1.00 13.06 95 CYS A O 1
ATOM 633 N N . ASP A 1 96 ? -9.410 -13.267 -61.366 1.00 13.70 96 ASP A N 1
ATOM 634 C CA . ASP A 1 96 ? -10.572 -13.766 -62.100 1.00 12.40 96 ASP A CA 1
ATOM 635 C C . ASP A 1 96 ? -11.648 -14.343 -61.169 1.00 11.76 96 ASP A C 1
ATOM 636 O O . ASP A 1 96 ? -12.738 -14.671 -61.655 1.00 14.20 96 ASP A O 1
ATOM 641 N N . SER A 1 97 ? -11.352 -14.524 -59.866 1.00 12.38 97 SER A N 1
ATOM 642 C CA . SER A 1 97 ? -12.306 -15.151 -58.967 1.00 13.05 97 SER A CA 1
ATOM 643 C C . SER A 1 97 ? -13.177 -14.092 -58.292 1.00 14.79 97 SER A C 1
ATOM 644 O O . SER A 1 97 ? -13.065 -12.888 -58.556 1.00 13.35 97 SER A O 1
ATOM 647 N N . GLU A 1 98 ? -14.080 -14.536 -57.415 1.00 11.42 98 GLU A N 1
ATOM 648 C CA A GLU A 1 98 ? -15.151 -13.664 -56.940 0.58 13.32 98 GLU A CA 1
ATOM 649 C CA B GLU A 1 98 ? -15.171 -13.690 -56.952 0.42 12.90 98 GLU A CA 1
ATOM 650 C C . GLU A 1 98 ? -15.398 -13.857 -55.453 1.00 11.64 98 GLU A C 1
ATOM 651 O O . GLU A 1 98 ? -16.541 -13.928 -54.981 1.00 15.17 98 GLU A O 1
ATOM 662 N N . CYS A 1 99 ? -14.325 -13.926 -54.681 1.00 11.03 99 CYS A N 1
ATOM 663 C CA . CYS A 1 99 ? -14.496 -14.163 -53.241 1.00 10.87 99 CYS A CA 1
ATOM 664 C C . CYS A 1 99 ? -15.146 -12.954 -52.585 1.00 12.74 99 CYS A C 1
ATOM 665 O O . CYS A 1 99 ? -14.583 -11.855 -52.626 1.00 13.39 99 CYS A O 1
ATOM 668 N N . LYS A 1 100 ? -16.295 -13.172 -51.931 1.00 11.57 100 LYS A N 1
ATOM 669 C CA A LYS A 1 100 ? -17.155 -12.064 -51.524 0.32 12.05 100 LYS A CA 1
ATOM 670 C CA B LYS A 1 100 ? -17.151 -12.056 -51.534 0.68 12.05 100 LYS A CA 1
ATOM 671 C C . LYS A 1 100 ? -16.631 -11.308 -50.309 1.00 11.95 100 LYS A C 1
ATOM 672 O O . LYS A 1 100 ? -17.193 -10.268 -49.946 1.00 14.36 100 LYS A O 1
ATOM 683 N N . MET A 1 101 ? -15.574 -11.797 -49.661 1.00 11.21 101 MET A N 1
ATOM 684 C CA . MET A 1 101 ? -14.949 -11.070 -48.550 1.00 13.54 101 MET A CA 1
ATOM 685 C C . MET A 1 101 ? -13.723 -10.264 -48.953 1.00 10.59 101 MET A C 1
ATOM 686 O O . MET A 1 101 ? -13.133 -9.609 -48.101 1.00 11.49 101 MET A O 1
ATOM 691 N N . CYS A 1 102 ? -13.363 -10.244 -50.234 1.00 11.07 102 CYS A N 1
ATOM 692 C CA . CYS A 1 102 ? -12.047 -9.819 -50.686 1.00 10.14 102 CYS A CA 1
ATOM 693 C C . CYS A 1 102 ? -12.209 -8.654 -51.658 1.00 10.51 102 CYS A C 1
ATOM 694 O O . CYS A 1 102 ? -13.058 -8.721 -52.566 1.00 13.65 102 CYS A O 1
ATOM 697 N N . SER A 1 103 ? -11.407 -7.591 -51.501 1.00 10.44 103 SER A N 1
ATOM 698 C CA . SER A 1 103 ? -11.549 -6.450 -52.421 1.00 10.88 103 SER A CA 1
ATOM 699 C C . SER A 1 103 ? -11.070 -6.770 -53.839 1.00 10.81 103 SER A C 1
ATOM 700 O O . SER A 1 103 ? -11.450 -6.054 -54.756 1.00 14.23 103 SER A O 1
ATOM 703 N N . MET A 1 104 ? -10.221 -7.800 -54.024 1.00 11.11 104 MET A N 1
ATOM 704 C CA . MET A 1 104 ? -9.708 -8.112 -55.363 1.00 12.81 104 MET A CA 1
ATOM 705 C C . MET A 1 104 ? -10.699 -8.886 -56.232 1.00 12.62 104 MET A C 1
ATOM 706 O O . MET A 1 104 ? -10.403 -9.121 -57.420 1.00 11.42 104 MET A O 1
ATOM 711 N N . ARG A 1 105 ? -11.840 -9.302 -55.670 1.00 11.17 105 ARG A N 1
ATOM 712 C CA . ARG A 1 105 ? -12.839 -10.026 -56.447 1.00 11.23 105 ARG A CA 1
ATOM 713 C C . ARG A 1 105 ? -13.101 -9.313 -57.767 1.00 14.20 105 ARG A C 1
ATOM 714 O O . ARG A 1 105 ? -13.141 -8.079 -57.843 1.00 14.11 105 ARG A O 1
ATOM 722 N N . LYS A 1 106 ? -13.302 -10.108 -58.809 1.00 13.38 106 LYS A N 1
ATOM 723 C CA . LYS A 1 106 ? -13.414 -9.564 -60.146 1.00 15.53 106 LYS A CA 1
ATOM 724 C C . LYS A 1 106 ? -14.570 -8.579 -60.250 1.00 16.20 106 LYS A C 1
ATOM 725 O O . LYS A 1 106 ? -14.488 -7.595 -61.003 1.00 18.84 106 LYS A O 1
ATOM 731 N N . GLY A 1 107 ? -15.661 -8.814 -59.492 1.00 15.96 107 GLY A N 1
ATOM 732 C CA . GLY A 1 107 ? -16.804 -7.930 -59.558 1.00 18.09 107 GLY A CA 1
ATOM 733 C C . GLY A 1 107 ? -16.670 -6.615 -58.817 1.00 18.14 107 GLY A C 1
ATOM 734 O O . GLY A 1 107 ? -17.569 -5.772 -58.878 1.00 21.96 107 GLY A O 1
ATOM 735 N N . ASN A 1 108 ? -15.548 -6.378 -58.147 1.00 16.39 108 ASN A N 1
ATOM 736 C CA . ASN A 1 108 ? -15.340 -5.074 -57.540 1.00 14.99 108 ASN A CA 1
ATOM 737 C C . ASN A 1 108 ? -14.805 -4.160 -58.627 1.00 16.57 108 ASN A C 1
ATOM 738 O O . ASN A 1 108 ? -13.603 -4.082 -58.840 1.00 14.69 108 ASN A O 1
ATOM 743 N N . HIS A 1 109 ? -15.705 -3.448 -59.302 1.00 20.04 109 HIS A N 1
ATOM 744 C CA . HIS A 1 109 ? -15.315 -2.543 -60.367 1.00 22.37 109 HIS A CA 1
ATOM 745 C C . HIS A 1 109 ? -14.625 -1.290 -59.859 1.00 17.87 109 HIS A C 1
ATOM 746 O O . HIS A 1 109 ? -14.081 -0.538 -60.672 1.00 23.28 109 HIS A O 1
ATOM 753 N N . ARG A 1 110 ? -14.666 -1.030 -58.556 1.00 16.92 110 ARG A N 1
ATOM 754 C CA . ARG A 1 110 ? -14.032 0.163 -58.005 1.00 19.84 110 ARG A CA 1
ATOM 755 C C . ARG A 1 110 ? -12.537 -0.002 -57.743 1.00 18.73 110 ARG A C 1
ATOM 756 O O . ARG A 1 110 ? -11.861 1.007 -57.515 1.00 23.21 110 ARG A O 1
ATOM 758 N N . LEU A 1 111 ? -11.988 -1.211 -57.771 1.00 15.28 111 LEU A N 1
ATOM 759 C CA . LEU A 1 111 ? -10.566 -1.347 -57.478 1.00 13.15 111 LEU A CA 1
ATOM 760 C C . LEU A 1 111 ? -9.743 -0.800 -58.633 1.00 17.76 111 LEU A C 1
ATOM 761 O O . LEU A 1 111 ? -10.124 -0.932 -59.798 1.00 18.24 111 LEU A O 1
ATOM 766 N N . ASP A 1 112 ? -8.630 -0.147 -58.305 1.00 15.04 112 ASP A N 1
ATOM 767 C CA A ASP A 1 112 ? -7.670 0.305 -59.306 0.47 15.39 112 ASP A CA 1
ATOM 768 C CA B ASP A 1 112 ? -7.668 0.311 -59.302 0.53 15.48 112 ASP A CA 1
ATOM 769 C C . ASP A 1 112 ? -6.711 -0.851 -59.564 1.00 15.06 112 ASP A C 1
ATOM 770 O O . ASP A 1 112 ? -5.915 -1.217 -58.689 1.00 13.80 112 ASP A O 1
ATOM 779 N N . ARG A 1 113 ? -6.798 -1.445 -60.762 1.00 13.74 113 ARG A N 1
ATOM 780 C CA . ARG A 1 113 ? -6.025 -2.651 -61.069 1.00 14.38 113 ARG A CA 1
ATOM 781 C C . ARG A 1 113 ? -4.587 -2.327 -61.468 1.00 15.86 113 ARG A C 1
ATOM 782 O O . ARG A 1 113 ? -4.335 -1.440 -62.306 1.00 18.30 113 ARG A O 1
ATOM 790 N N . LYS A 1 114 ? -3.655 -3.122 -60.934 1.00 13.11 114 LYS A N 1
ATOM 791 C CA . LYS A 1 114 ? -2.220 -2.868 -61.043 1.00 14.64 114 LYS A CA 1
ATOM 792 C C . LYS A 1 114 ? -1.480 -4.174 -61.332 1.00 11.12 114 LYS A C 1
ATOM 793 O O . LYS A 1 114 ? -1.893 -5.256 -60.880 1.00 13.10 114 LYS A O 1
ATOM 799 N N . PHE A 1 115 ? -0.322 -4.057 -62.003 1.00 12.42 115 PHE A N 1
ATOM 800 C CA . PHE A 1 115 ? 0.490 -5.225 -62.322 1.00 11.17 115 PHE A CA 1
ATOM 801 C C . PHE A 1 115 ? 1.940 -4.790 -62.318 1.00 11.39 115 PHE A C 1
ATOM 802 O O . PHE A 1 115 ? 2.289 -3.819 -62.997 1.00 14.51 115 PHE A O 1
ATOM 810 N N . SER A 1 116 ? 2.766 -5.483 -61.541 1.00 11.79 116 SER A N 1
ATOM 811 C CA . SER A 1 116 ? 4.188 -5.179 -61.469 1.00 12.84 116 SER A CA 1
ATOM 812 C C . SER A 1 116 ? 4.987 -6.003 -62.477 1.00 11.99 116 SER A C 1
ATOM 813 O O . SER A 1 116 ? 4.937 -7.240 -62.456 1.00 14.38 116 SER A O 1
ATOM 816 N N . GLY A 1 117 ? 5.769 -5.311 -63.306 1.00 16.90 117 GLY A N 1
ATOM 817 C CA . GLY A 1 117 ? 6.688 -5.961 -64.211 1.00 20.33 117 GLY A CA 1
ATOM 818 C C . GLY A 1 117 ? 8.041 -6.223 -63.565 1.00 17.05 117 GLY A C 1
ATOM 819 O O . GLY A 1 117 ? 8.211 -6.174 -62.347 1.00 16.00 117 GLY A O 1
ATOM 820 N N . ARG A 1 118 ? 9.004 -6.556 -64.416 1.00 14.76 118 ARG A N 1
ATOM 821 C CA . ARG A 1 118 ? 10.355 -6.887 -63.963 1.00 12.72 118 ARG A CA 1
ATOM 822 C C . ARG A 1 118 ? 10.948 -5.781 -63.087 1.00 13.64 118 ARG A C 1
ATOM 823 O O . ARG A 1 118 ? 11.549 -6.049 -62.043 1.00 11.65 118 ARG A O 1
ATOM 831 N N . LYS A 1 119 ? 10.859 -4.531 -63.551 1.00 14.37 119 LYS A N 1
ATOM 832 C CA . LYS A 1 119 ? 11.551 -3.442 -62.867 1.00 13.99 119 LYS A CA 1
ATOM 833 C C . LYS A 1 119 ? 10.937 -3.214 -61.500 1.00 13.42 119 LYS A C 1
ATOM 834 O O . LYS A 1 119 ? 11.656 -3.060 -60.498 1.00 13.22 119 LYS A O 1
ATOM 838 N N . GLU A 1 120 ? 9.613 -3.237 -61.423 1.00 13.18 120 GLU A N 1
ATOM 839 C CA . GLU A 1 120 ? 8.947 -2.944 -60.164 1.00 12.55 120 GLU A CA 1
ATOM 840 C C . GLU A 1 120 ? 9.143 -4.059 -59.146 1.00 13.01 120 GLU A C 1
ATOM 841 O O . GLU A 1 120 ? 9.422 -3.781 -57.973 1.00 12.52 120 GLU A O 1
ATOM 847 N N . ILE A 1 121 ? 9.012 -5.318 -59.550 1.00 12.40 121 ILE A N 1
ATOM 848 C CA . ILE A 1 121 ? 9.252 -6.406 -58.597 1.00 11.08 121 ILE A CA 1
ATOM 849 C C . ILE A 1 121 ? 10.685 -6.325 -58.071 1.00 11.37 121 ILE A C 1
ATOM 850 O O . ILE A 1 121 ? 10.929 -6.461 -56.867 1.00 11.01 121 ILE A O 1
ATOM 855 N N . THR A 1 122 ? 11.658 -6.071 -58.966 1.00 10.90 122 THR A N 1
ATOM 856 C CA . THR A 1 122 ? 13.041 -6.026 -58.530 1.00 11.13 122 THR A CA 1
ATOM 857 C C . THR A 1 122 ? 13.238 -4.884 -57.553 1.00 10.50 122 THR A C 1
ATOM 858 O O . THR A 1 122 ? 13.920 -5.053 -56.530 1.00 11.37 122 THR A O 1
ATOM 862 N N . GLU A 1 123 ? 12.693 -3.705 -57.873 1.00 12.76 123 GLU A N 1
ATOM 863 C CA . GLU A 1 123 ? 12.873 -2.543 -57.004 1.00 13.46 123 GLU A CA 1
ATOM 864 C C . GLU A 1 123 ? 12.277 -2.813 -55.635 1.00 11.09 123 GLU A C 1
ATOM 865 O O . GLU A 1 123 ? 12.860 -2.436 -54.609 1.00 11.33 123 GLU A O 1
ATOM 871 N N . GLN A 1 124 ? 11.096 -3.445 -55.604 1.00 10.96 124 GLN A N 1
ATOM 872 C CA . GLN A 1 124 ? 10.474 -3.766 -54.332 1.00 9.82 124 GLN A CA 1
ATOM 873 C C . GLN A 1 124 ? 11.319 -4.744 -53.534 1.00 12.26 124 GLN A C 1
ATOM 874 O O . GLN A 1 124 ? 11.459 -4.596 -52.314 1.00 11.32 124 GLN A O 1
ATOM 880 N N . LEU A 1 125 ? 11.860 -5.767 -54.198 1.00 10.11 125 LEU A N 1
ATOM 881 C CA . LEU A 1 125 ? 12.680 -6.716 -53.463 1.00 10.99 125 LEU A CA 1
ATOM 882 C C . LEU A 1 125 ? 13.902 -6.025 -52.892 1.00 10.32 125 LEU A C 1
ATOM 883 O O . LEU A 1 125 ? 14.348 -6.356 -51.788 1.00 13.90 125 LEU A O 1
ATOM 888 N N . GLU A 1 126 ? 14.488 -5.082 -53.638 1.00 11.45 126 GLU A N 1
ATOM 889 C CA . GLU A 1 126 ? 15.676 -4.390 -53.141 1.00 11.95 126 GLU A CA 1
ATOM 890 C C . GLU A 1 126 ? 15.342 -3.502 -51.939 1.00 11.05 126 GLU A C 1
ATOM 891 O O . GLU A 1 126 ? 16.129 -3.411 -50.988 1.00 13.00 126 GLU A O 1
ATOM 897 N N . ILE A 1 127 ? 14.190 -2.841 -51.976 1.00 11.55 127 ILE A N 1
ATOM 898 C CA . ILE A 1 127 ? 13.732 -2.061 -50.824 1.00 10.84 127 ILE A CA 1
ATOM 899 C C . ILE A 1 127 ? 13.564 -2.955 -49.592 1.00 10.50 127 ILE A C 1
ATOM 900 O O . ILE A 1 127 ? 13.985 -2.586 -48.477 1.00 11.50 127 ILE A O 1
ATOM 905 N N . LEU A 1 128 ? 12.909 -4.110 -49.756 1.00 11.32 128 LEU A N 1
ATOM 906 C CA . LEU A 1 128 ? 12.701 -5.006 -48.618 1.00 10.48 128 LEU A CA 1
ATOM 907 C C . LEU A 1 128 ? 14.025 -5.526 -48.063 1.00 10.28 128 LEU A C 1
ATOM 908 O O . LEU A 1 128 ? 14.206 -5.579 -46.835 1.00 12.43 128 LEU A O 1
ATOM 913 N N . TYR A 1 129 ? 14.963 -5.902 -48.941 1.00 10.81 129 TYR A N 1
ATOM 914 C CA . TYR A 1 129 ? 16.246 -6.431 -48.478 1.00 11.57 129 TYR A CA 1
ATOM 915 C C . TYR A 1 129 ? 17.072 -5.346 -47.792 1.00 13.62 129 TYR A C 1
ATOM 916 O O . TYR A 1 129 ? 17.572 -5.535 -46.678 1.00 14.38 129 TYR A O 1
ATOM 925 N N . HIS A 1 130 ? 17.239 -4.196 -48.446 1.00 12.24 130 HIS A N 1
ATOM 926 C CA . HIS A 1 130 ? 18.177 -3.192 -47.950 1.00 13.59 130 HIS A CA 1
ATOM 927 C C . HIS A 1 130 ? 17.554 -2.237 -46.944 1.00 17.08 130 HIS A C 1
ATOM 928 O O . HIS A 1 130 ? 18.200 -1.877 -45.953 1.00 18.64 130 HIS A O 1
ATOM 935 N N . HIS A 1 131 ? 16.317 -1.836 -47.168 1.00 12.32 131 HIS A N 1
ATOM 936 C CA . HIS A 1 131 ? 15.689 -0.838 -46.302 1.00 13.57 131 HIS A CA 1
ATOM 937 C C . HIS A 1 131 ? 14.833 -1.410 -45.199 1.00 15.53 131 HIS A C 1
ATOM 938 O O . HIS A 1 131 ? 14.733 -0.768 -44.143 1.00 19.56 131 HIS A O 1
ATOM 945 N N . GLU A 1 132 ? 14.262 -2.598 -45.372 1.00 11.74 132 GLU A N 1
ATOM 946 C CA . GLU A 1 132 ? 13.609 -3.239 -44.237 1.00 14.74 132 GLU A CA 1
ATOM 947 C C . GLU A 1 132 ? 14.458 -4.289 -43.552 1.00 17.10 132 GLU A C 1
ATOM 948 O O . GLU A 1 132 ? 14.096 -4.702 -42.442 1.00 14.75 132 GLU A O 1
ATOM 954 N N . GLY A 1 133 ? 15.528 -4.764 -44.202 1.00 12.12 133 GLY A N 1
ATOM 955 C CA . GLY A 1 133 ? 16.434 -5.735 -43.601 1.00 12.03 133 GLY A CA 1
ATOM 956 C C . GLY A 1 133 ? 15.863 -7.133 -43.542 1.00 12.23 133 GLY A C 1
ATOM 957 O O . GLY A 1 133 ? 16.291 -7.942 -42.705 1.00 12.20 133 GLY A O 1
ATOM 958 N N . VAL A 1 134 ? 14.889 -7.456 -44.382 1.00 12.68 134 VAL A N 1
ATOM 959 C CA . VAL A 1 134 ? 14.287 -8.774 -44.308 1.00 9.75 134 VAL A CA 1
ATOM 960 C C . VAL A 1 134 ? 14.918 -9.693 -45.340 1.00 12.53 134 VAL A C 1
ATOM 961 O O . VAL A 1 134 ? 15.391 -9.254 -46.391 1.00 10.78 134 VAL A O 1
ATOM 965 N N . ARG A 1 135 ? 14.928 -10.992 -45.019 1.00 11.05 135 ARG A N 1
ATOM 966 C CA . ARG A 1 135 ? 15.460 -12.034 -45.893 1.00 10.13 135 ARG A CA 1
ATOM 967 C C . ARG A 1 135 ? 14.390 -13.078 -46.178 1.00 9.24 135 ARG A C 1
ATOM 968 O O . ARG A 1 135 ? 14.702 -14.156 -46.699 1.00 11.12 135 ARG A O 1
ATOM 976 N N . GLY A 1 136 ? 13.137 -12.771 -45.837 1.00 9.91 136 GLY A N 1
ATOM 977 C CA . GLY A 1 136 ? 12.000 -13.583 -46.231 1.00 9.81 136 GLY A CA 1
ATOM 978 C C . GLY A 1 136 ? 11.040 -12.704 -46.994 1.00 8.87 136 GLY A C 1
ATOM 979 O O . GLY A 1 136 ? 10.757 -11.567 -46.579 1.00 10.95 136 GLY A O 1
ATOM 980 N N . VAL A 1 137 ? 10.427 -13.274 -48.026 1.00 8.79 137 VAL A N 1
ATOM 981 C CA . VAL A 1 137 ? 9.457 -12.526 -48.820 1.00 8.37 137 VAL A CA 1
ATOM 982 C C . VAL A 1 137 ? 8.389 -13.486 -49.283 1.00 9.66 137 VAL A C 1
ATOM 983 O O . VAL A 1 137 ? 8.647 -14.671 -49.460 1.00 10.63 137 VAL A O 1
ATOM 987 N N . GLY A 1 138 ? 7.177 -12.988 -49.497 1.00 9.52 138 GLY A N 1
ATOM 988 C CA . GLY A 1 138 ? 6.119 -13.789 -50.099 1.00 9.30 138 GLY A CA 1
ATOM 989 C C . GLY A 1 138 ? 5.584 -13.085 -51.331 1.00 11.66 138 GLY A C 1
ATOM 990 O O . GLY A 1 138 ? 5.569 -11.862 -51.408 1.00 14.98 138 GLY A O 1
ATOM 991 N N . PHE A 1 139 ? 5.213 -13.862 -52.316 1.00 9.26 139 PHE A N 1
ATOM 992 C CA . PHE A 1 139 ? 4.621 -13.292 -53.526 1.00 8.14 139 PHE A CA 1
ATOM 993 C C . PHE A 1 139 ? 3.178 -13.713 -53.675 1.00 10.00 139 PHE A C 1
ATOM 994 O O . PHE A 1 139 ? 2.860 -14.892 -53.509 1.00 11.06 139 PHE A O 1
ATOM 1002 N N . LEU A 1 140 ? 2.311 -12.744 -53.952 1.00 8.58 140 LEU A N 1
ATOM 1003 C CA . LEU A 1 140 ? 0.887 -13.005 -54.098 1.00 9.53 140 LEU A CA 1
ATOM 1004 C C . LEU A 1 140 ? 0.349 -12.496 -55.427 1.00 8.78 140 LEU A C 1
ATOM 1005 O O . LEU A 1 140 ? 0.809 -11.482 -55.989 1.00 10.35 140 LEU A O 1
ATOM 1010 N N . THR A 1 141 ? -0.694 -13.177 -55.892 1.00 8.31 141 THR A N 1
ATOM 1011 C CA . THR A 1 141 ? -1.428 -12.792 -57.099 1.00 9.49 141 THR A CA 1
ATOM 1012 C C . THR A 1 141 ? -2.899 -13.093 -56.859 1.00 10.21 141 THR A C 1
ATOM 1013 O O . THR A 1 141 ? -3.291 -13.616 -55.818 1.00 9.52 141 THR A O 1
ATOM 1017 N N . GLY A 1 142 ? -3.739 -12.780 -57.837 1.00 10.16 142 GLY A N 1
ATOM 1018 C CA . GLY A 1 142 ? -5.076 -13.349 -57.832 1.00 10.05 142 GLY A CA 1
ATOM 1019 C C . GLY A 1 142 ? -5.047 -14.812 -58.293 1.00 10.07 142 GLY A C 1
ATOM 1020 O O . GLY A 1 142 ? -3.994 -15.421 -58.482 1.00 12.44 142 GLY A O 1
ATOM 1021 N N . GLU A 1 143 ? -6.243 -15.423 -58.392 1.00 9.08 143 GLU A N 1
ATOM 1022 C CA . GLU A 1 143 ? -6.307 -16.733 -59.022 1.00 10.51 143 GLU A CA 1
ATOM 1023 C C . GLU A 1 143 ? -7.000 -16.580 -60.376 1.00 9.74 143 GLU A C 1
ATOM 1024 O O . GLU A 1 143 ? -8.007 -15.852 -60.486 1.00 11.45 143 GLU A O 1
ATOM 1030 N N . TYR A 1 144 ? -6.511 -17.303 -61.391 1.00 11.89 144 TYR A N 1
ATOM 1031 C CA . TYR A 1 144 ? -6.938 -17.060 -62.771 1.00 12.25 144 TYR A CA 1
ATOM 1032 C C . TYR A 1 144 ? -7.757 -18.224 -63.318 1.00 11.66 144 TYR A C 1
ATOM 1033 O O . TYR A 1 144 ? -7.606 -19.360 -62.867 1.00 11.37 144 TYR A O 1
ATOM 1042 N N . GLU A 1 145 ? -8.608 -17.940 -64.303 1.00 12.87 145 GLU A N 1
ATOM 1043 C CA . GLU A 1 145 ? -9.544 -18.965 -64.756 1.00 12.06 145 GLU A CA 1
ATOM 1044 C C . GLU A 1 145 ? -8.946 -19.856 -65.844 1.00 13.75 145 GLU A C 1
ATOM 1045 O O . GLU A 1 145 ? -8.981 -21.088 -65.735 1.00 18.52 145 GLU A O 1
ATOM 1051 N N . ASP A 1 146 ? -8.486 -19.258 -66.944 1.00 14.36 146 ASP A N 1
ATOM 1052 C CA A ASP A 1 146 ? -8.104 -20.092 -68.071 0.53 14.58 146 ASP A CA 1
ATOM 1053 C CA B ASP A 1 146 ? -8.058 -20.007 -68.127 0.47 13.95 146 ASP A CA 1
ATOM 1054 C C . ASP A 1 146 ? -6.672 -20.608 -67.913 1.00 12.48 146 ASP A C 1
ATOM 1055 O O . ASP A 1 146 ? -5.821 -20.002 -67.267 1.00 12.29 146 ASP A O 1
ATOM 1064 N N . LYS A 1 147 ? -6.435 -21.785 -68.507 1.00 15.08 147 LYS A N 1
ATOM 1065 C CA . LYS A 1 147 ? -5.188 -22.510 -68.297 1.00 13.48 147 LYS A CA 1
ATOM 1066 C C . LYS A 1 147 ? -3.998 -21.671 -68.717 1.00 12.37 147 LYS A C 1
ATOM 1067 O O . LYS A 1 147 ? -2.980 -21.639 -68.019 1.00 12.24 147 LYS A O 1
ATOM 1073 N N . HIS A 1 148 ? -4.068 -21.014 -69.885 1.00 15.04 148 HIS A N 1
ATOM 1074 C CA . HIS A 1 148 ? -2.895 -20.226 -70.293 1.00 12.69 148 HIS A CA 1
ATOM 1075 C C . HIS A 1 148 ? -2.560 -19.133 -69.278 1.00 12.22 148 HIS A C 1
ATOM 1076 O O . HIS A 1 148 ? -1.371 -18.911 -68.944 1.00 12.37 148 HIS A O 1
ATOM 1083 N N . THR A 1 149 ? -3.593 -18.453 -68.743 1.00 11.97 149 THR A N 1
ATOM 1084 C CA . THR A 1 149 ? -3.317 -17.423 -67.748 1.00 11.46 149 THR A CA 1
ATOM 1085 C C . THR A 1 149 ? -2.677 -18.010 -66.507 1.00 12.80 149 THR A C 1
ATOM 1086 O O . THR A 1 149 ? -1.766 -17.405 -65.934 1.00 12.33 149 THR A O 1
ATOM 1090 N N . ARG A 1 150 ? -3.161 -19.169 -66.059 1.00 10.88 150 ARG A N 1
ATOM 1091 C CA . ARG A 1 150 ? -2.596 -19.773 -64.851 1.00 10.42 150 ARG A CA 1
ATOM 1092 C C . ARG A 1 150 ? -1.134 -20.165 -65.062 1.00 11.01 150 ARG A C 1
ATOM 1093 O O . ARG A 1 150 ? -0.309 -19.980 -64.167 1.00 10.88 150 ARG A O 1
ATOM 1101 N N . LEU A 1 151 ? -0.811 -20.686 -66.264 1.00 11.67 151 LEU A N 1
ATOM 1102 C CA . LEU A 1 151 ? 0.559 -21.048 -66.602 1.00 11.90 151 LEU A CA 1
ATOM 1103 C C . LEU A 1 151 ? 1.419 -19.801 -66.696 1.00 13.98 151 LEU A C 1
ATOM 1104 O O . LEU A 1 151 ? 2.573 -19.806 -66.257 1.00 11.14 151 LEU A O 1
ATOM 1109 N N . ALA A 1 152 ? 0.897 -18.749 -67.344 1.00 10.86 152 ALA A N 1
ATOM 1110 C CA . ALA A 1 152 ? 1.707 -17.531 -67.449 1.00 10.77 152 ALA A CA 1
ATOM 1111 C C . ALA A 1 152 ? 1.946 -16.904 -66.077 1.00 10.22 152 ALA A C 1
ATOM 1112 O O . ALA A 1 152 ? 3.025 -16.341 -65.840 1.00 12.53 152 ALA A O 1
ATOM 1114 N N . SER A 1 153 ? 0.940 -16.955 -65.200 1.00 9.97 153 SER A N 1
ATOM 1115 C CA . SER A 1 153 ? 1.113 -16.466 -63.819 1.00 10.75 153 SER A CA 1
ATOM 1116 C C . SER A 1 153 ? 2.175 -17.278 -63.069 1.00 10.89 153 SER A C 1
ATOM 1117 O O . SER A 1 153 ? 3.091 -16.717 -62.430 1.00 11.55 153 SER A O 1
ATOM 1120 N N . ALA A 1 154 ? 2.091 -18.607 -63.166 1.00 10.95 154 ALA A N 1
ATOM 1121 C CA . ALA A 1 154 ? 3.108 -19.453 -62.549 1.00 12.62 154 ALA A CA 1
ATOM 1122 C C . ALA A 1 154 ? 4.485 -19.137 -63.099 1.00 13.20 154 ALA A C 1
ATOM 1123 O O . ALA A 1 154 ? 5.459 -19.156 -62.356 1.00 11.45 154 ALA A O 1
ATOM 1125 N N . PHE A 1 155 ? 4.591 -18.858 -64.408 1.00 10.05 155 PHE A N 1
ATOM 1126 C CA . PHE A 1 155 ? 5.906 -18.522 -64.969 1.00 9.98 155 PHE A CA 1
ATOM 1127 C C . PHE A 1 155 ? 6.476 -17.260 -64.302 1.00 10.68 155 PHE A C 1
ATOM 1128 O O . PHE A 1 155 ? 7.634 -17.244 -63.875 1.00 12.34 155 PHE A O 1
ATOM 1136 N N . ARG A 1 156 ? 5.661 -16.204 -64.215 1.00 11.47 156 ARG A N 1
ATOM 1137 C CA A ARG A 1 156 ? 6.122 -14.939 -63.654 0.50 11.73 156 ARG A CA 1
ATOM 1138 C CA B ARG A 1 156 ? 6.095 -14.935 -63.650 0.50 10.66 156 ARG A CA 1
ATOM 1139 C C . ARG A 1 156 ? 6.484 -15.078 -62.175 1.00 9.42 156 ARG A C 1
ATOM 1140 O O . ARG A 1 156 ? 7.476 -14.496 -61.720 1.00 10.80 156 ARG A O 1
ATOM 1155 N N . ILE A 1 157 ? 5.678 -15.809 -61.405 1.00 10.20 157 ILE A N 1
ATOM 1156 C CA . ILE A 1 157 ? 5.997 -15.985 -59.992 1.00 8.88 157 ILE A CA 1
ATOM 1157 C C . ILE A 1 157 ? 7.232 -16.847 -59.811 1.00 9.95 157 ILE A C 1
ATOM 1158 O O . ILE A 1 157 ? 8.056 -16.588 -58.919 1.00 9.93 157 ILE A O 1
ATOM 1163 N N . GLY A 1 158 ? 7.401 -17.891 -60.631 1.00 10.64 158 GLY A N 1
ATOM 1164 C CA . GLY A 1 158 ? 8.627 -18.649 -60.562 1.00 11.49 158 GLY A CA 1
ATOM 1165 C C . GLY A 1 158 ? 9.837 -17.766 -60.812 1.00 9.74 158 GLY A C 1
ATOM 1166 O O . GLY A 1 158 ? 10.858 -17.844 -60.093 1.00 10.69 158 GLY A O 1
ATOM 1167 N N . TRP A 1 159 ? 9.750 -16.911 -61.841 1.00 11.49 159 TRP A N 1
ATOM 1168 C CA . TRP A 1 159 ? 10.810 -15.931 -62.081 1.00 11.18 159 TRP A CA 1
ATOM 1169 C C . TRP A 1 159 ? 11.068 -15.085 -60.833 1.00 9.87 159 TRP A C 1
ATOM 1170 O O . TRP A 1 159 ? 12.241 -14.836 -60.474 1.00 9.85 159 TRP A O 1
ATOM 1181 N N . ALA A 1 160 ? 9.983 -14.602 -60.193 1.00 9.91 160 ALA A N 1
ATOM 1182 C CA . ALA A 1 160 ? 10.123 -13.761 -59.002 1.00 8.81 160 ALA A CA 1
ATOM 1183 C C . ALA A 1 160 ? 10.828 -14.492 -57.873 1.00 10.80 160 ALA A C 1
ATOM 1184 O O . ALA A 1 160 ? 11.666 -13.893 -57.173 1.00 9.88 160 ALA A O 1
ATOM 1186 N N . ILE A 1 161 ? 10.505 -15.781 -57.697 1.00 8.75 161 ILE A N 1
ATOM 1187 C CA . ILE A 1 161 ? 11.097 -16.581 -56.622 1.00 9.90 161 ILE A CA 1
ATOM 1188 C C . ILE A 1 161 ? 12.581 -16.737 -56.864 1.00 9.03 161 ILE A C 1
ATOM 1189 O O . ILE A 1 161 ? 13.390 -16.509 -55.967 1.00 11.38 161 ILE A O 1
ATOM 1194 N N . ARG A 1 162 ? 12.946 -17.090 -58.105 1.00 9.32 162 ARG A N 1
ATOM 1195 C CA . ARG A 1 162 ? 14.350 -17.217 -58.506 1.00 9.77 162 ARG A CA 1
ATOM 1196 C C . ARG A 1 162 ? 15.102 -15.905 -58.263 1.00 9.88 162 ARG A C 1
ATOM 1197 O O . ARG A 1 162 ? 16.229 -15.901 -57.724 1.00 10.54 162 ARG A O 1
ATOM 1205 N N . THR A 1 163 ? 14.479 -14.798 -58.641 1.00 9.73 163 THR A N 1
ATOM 1206 C CA . THR A 1 163 ? 15.082 -13.490 -58.504 1.00 11.32 163 THR A CA 1
ATOM 1207 C C . THR A 1 163 ? 15.335 -13.165 -57.044 1.00 9.76 163 THR A C 1
ATOM 1208 O O . THR A 1 163 ? 16.418 -12.675 -56.706 1.00 11.38 163 THR A O 1
ATOM 1212 N N . ALA A 1 164 ? 14.356 -13.447 -56.176 1.00 9.35 164 ALA A N 1
ATOM 1213 C CA . ALA A 1 164 ? 14.533 -13.237 -54.740 1.00 9.26 164 ALA A CA 1
ATOM 1214 C C . ALA A 1 164 ? 15.640 -14.116 -54.152 1.00 9.54 164 ALA A C 1
ATOM 1215 O O . ALA A 1 164 ? 16.475 -13.625 -53.398 1.00 9.89 164 ALA A O 1
ATOM 1217 N N . LEU A 1 165 ? 15.642 -15.419 -54.454 1.00 10.20 165 LEU A N 1
ATOM 1218 C CA . LEU A 1 165 ? 16.731 -16.279 -53.979 1.00 9.96 165 LEU A CA 1
ATOM 1219 C C . LEU A 1 165 ? 18.103 -15.757 -54.441 1.00 10.96 165 LEU A C 1
ATOM 1220 O O . LEU A 1 165 ? 19.069 -15.747 -53.663 1.00 12.08 165 LEU A O 1
ATOM 1225 N N . ASP A 1 166 ? 18.198 -15.303 -55.695 1.00 12.41 166 ASP A N 1
ATOM 1226 C CA . ASP A 1 166 ? 19.482 -14.836 -56.204 1.00 15.16 166 ASP A CA 1
ATOM 1227 C C . ASP A 1 166 ? 19.888 -13.508 -55.579 1.00 11.24 166 ASP A C 1
ATOM 1228 O O . ASP A 1 166 ? 21.074 -13.159 -55.651 1.00 15.31 166 ASP A O 1
ATOM 1233 N N . LEU A 1 167 ? 18.923 -12.762 -54.997 1.00 11.60 167 LEU A N 1
ATOM 1234 C CA . LEU A 1 167 ? 19.254 -11.546 -54.269 1.00 13.31 167 LEU A CA 1
ATOM 1235 C C . LEU A 1 167 ? 19.645 -11.844 -52.846 1.00 15.71 167 LEU A C 1
ATOM 1236 O O . LEU A 1 167 ? 20.094 -10.927 -52.150 1.00 15.24 167 LEU A O 1
ATOM 1241 N N . GLY A 1 168 ? 19.464 -13.080 -52.379 1.00 12.06 168 GLY A N 1
ATOM 1242 C CA . GLY A 1 168 ? 19.856 -13.397 -51.029 1.00 14.37 168 GLY A CA 1
ATOM 1243 C C . GLY A 1 168 ? 18.706 -13.563 -50.074 1.00 13.57 168 GLY A C 1
ATOM 1244 O O . GLY A 1 168 ? 18.945 -13.665 -48.870 1.00 12.84 168 GLY A O 1
ATOM 1245 N N . PHE A 1 169 ? 17.463 -13.583 -50.550 1.00 10.07 169 PHE A N 1
ATOM 1246 C CA . PHE A 1 169 ? 16.379 -13.986 -49.668 1.00 9.69 169 PHE A CA 1
ATOM 1247 C C . PHE A 1 169 ? 16.573 -15.464 -49.379 1.00 12.56 169 PHE A C 1
ATOM 1248 O O . PHE A 1 169 ? 16.983 -16.247 -50.259 1.00 15.29 169 PHE A O 1
ATOM 1256 N N . GLU A 1 170 ? 16.352 -15.832 -48.129 1.00 9.92 170 GLU A N 1
ATOM 1257 C CA . GLU A 1 170 ? 16.602 -17.176 -47.647 1.00 13.53 170 GLU A CA 1
ATOM 1258 C C . GLU A 1 170 ? 15.326 -17.956 -47.402 1.00 10.05 170 GLU A C 1
ATOM 1259 O O . GLU A 1 170 ? 15.403 -19.115 -46.964 1.00 12.95 170 GLU A O 1
ATOM 1265 N N . ARG A 1 171 ? 14.178 -17.327 -47.588 1.00 9.87 171 ARG A N 1
ATOM 1266 C CA . ARG A 1 171 ? 12.880 -18.006 -47.500 1.00 9.12 171 ARG A CA 1
ATOM 1267 C C . ARG A 1 171 ? 11.921 -17.246 -48.391 1.00 9.78 171 ARG A C 1
ATOM 1268 O O . ARG A 1 171 ? 11.846 -16.020 -48.334 1.00 10.50 171 ARG A O 1
ATOM 1276 N N . VAL A 1 172 ? 11.208 -17.975 -49.229 1.00 10.33 172 VAL A N 1
ATOM 1277 C CA . VAL A 1 172 ? 10.262 -17.351 -50.140 1.00 9.60 172 VAL A CA 1
ATOM 1278 C C . VAL A 1 172 ? 8.951 -18.108 -50.051 1.00 11.18 172 VAL A C 1
ATOM 1279 O O . VAL A 1 172 ? 8.954 -19.338 -50.160 1.00 12.05 172 VAL A O 1
ATOM 1283 N N . TYR A 1 173 ? 7.851 -17.387 -49.773 1.00 8.96 173 TYR A N 1
ATOM 1284 C CA . TYR A 1 173 ? 6.496 -17.953 -49.799 1.00 8.82 173 TYR A CA 1
ATOM 1285 C C . TYR A 1 173 ? 5.834 -17.533 -51.090 1.00 8.57 173 TYR A C 1
ATOM 1286 O O . TYR A 1 173 ? 6.186 -16.501 -51.655 1.00 9.16 173 TYR A O 1
ATOM 1295 N N . PHE A 1 174 ? 4.845 -18.326 -51.551 1.00 8.96 174 PHE A N 1
ATOM 1296 C CA . PHE A 1 174 ? 4.027 -17.842 -52.662 1.00 8.46 174 PHE A CA 1
ATOM 1297 C C . PHE A 1 174 ? 2.577 -18.216 -52.377 1.00 9.59 174 PHE A C 1
ATOM 1298 O O . PHE A 1 174 ? 2.304 -19.267 -51.811 1.00 10.79 174 PHE A O 1
ATOM 1306 N N . ASN A 1 175 ? 1.645 -17.335 -52.759 1.00 9.41 175 ASN A N 1
ATOM 1307 C CA . ASN A 1 175 ? 0.195 -17.497 -52.480 1.00 8.02 175 ASN A CA 1
ATOM 1308 C C . ASN A 1 175 ? -0.471 -16.992 -53.755 1.00 8.21 175 ASN A C 1
ATOM 1309 O O . ASN A 1 175 ? -0.722 -15.790 -53.912 1.00 9.54 175 ASN A O 1
ATOM 1314 N N . ILE A 1 176 ? -0.697 -17.900 -54.713 1.00 10.21 176 ILE A N 1
ATOM 1315 C CA . ILE A 1 176 ? -1.062 -17.542 -56.079 1.00 10.96 176 ILE A CA 1
ATOM 1316 C C . ILE A 1 176 ? -2.256 -18.344 -56.578 1.00 12.33 176 ILE A C 1
ATOM 1317 O O . ILE A 1 176 ? -2.517 -18.380 -57.790 1.00 10.96 176 ILE A O 1
ATOM 1322 N N . GLY A 1 177 ? -2.994 -18.971 -55.663 1.00 11.04 177 GLY A N 1
ATOM 1323 C CA . GLY A 1 177 ? -4.135 -19.794 -56.028 1.00 8.77 177 GLY A CA 1
ATOM 1324 C C . GLY A 1 177 ? -3.871 -21.279 -55.955 1.00 9.99 177 GLY A C 1
ATOM 1325 O O . GLY A 1 177 ? -2.749 -21.755 -55.736 1.00 12.27 177 GLY A O 1
ATOM 1326 N N . SER A 1 178 ? -4.948 -22.036 -56.180 1.00 11.10 178 SER A N 1
ATOM 1327 C CA . SER A 1 178 ? -4.805 -23.479 -56.347 1.00 11.12 178 SER A CA 1
ATOM 1328 C C . SER A 1 178 ? -3.810 -23.773 -57.471 1.00 12.36 178 SER A C 1
ATOM 1329 O O . SER A 1 178 ? -3.615 -22.966 -58.393 1.00 13.26 178 SER A O 1
ATOM 1332 N N . MET A 1 179 ? -3.177 -24.937 -57.418 1.00 11.05 179 MET A N 1
ATOM 1333 C CA A MET A 1 179 ? -2.250 -25.275 -58.488 0.68 13.87 179 MET A CA 1
ATOM 1334 C CA B MET A 1 179 ? -2.174 -25.300 -58.416 0.32 13.40 179 MET A CA 1
ATOM 1335 C C . MET A 1 179 ? -2.430 -26.716 -58.908 1.00 12.71 179 MET A C 1
ATOM 1336 O O . MET A 1 179 ? -2.540 -27.632 -58.084 1.00 14.28 179 MET A O 1
ATOM 1345 N N . GLU A 1 180 ? -2.449 -26.887 -60.224 1.00 13.59 180 GLU A N 1
ATOM 1346 C CA . GLU A 1 180 ? -2.479 -28.196 -60.857 1.00 14.60 180 GLU A CA 1
ATOM 1347 C C . GLU A 1 180 ? -1.039 -28.616 -61.170 1.00 11.60 180 GLU A C 1
ATOM 1348 O O . GLU A 1 180 ? -0.122 -27.804 -61.167 1.00 14.44 180 GLU A O 1
ATOM 1354 N N . GLN A 1 181 ? -0.879 -29.885 -61.522 1.00 13.51 181 GLN A N 1
ATOM 1355 C CA . GLN A 1 181 ? 0.449 -30.431 -61.784 1.00 15.53 181 GLN A CA 1
ATOM 1356 C C . GLN A 1 181 ? 1.210 -29.643 -62.865 1.00 13.61 181 GLN A C 1
ATOM 1357 O O . GLN A 1 181 ? 2.397 -29.345 -62.705 1.00 12.39 181 GLN A O 1
ATOM 1360 N N . ASP A 1 182 ? 0.569 -29.310 -63.980 1.00 16.24 182 ASP A N 1
ATOM 1361 C CA . ASP A 1 182 ? 1.324 -28.602 -65.027 1.00 14.34 182 ASP A CA 1
ATOM 1362 C C . ASP A 1 182 ? 1.749 -27.192 -64.580 1.00 14.04 182 ASP A C 1
ATOM 1363 O O . ASP A 1 182 ? 2.804 -26.691 -65.010 1.00 13.92 182 ASP A O 1
ATOM 1368 N N . GLU A 1 183 ? 0.958 -26.537 -63.732 1.00 13.37 183 GLU A N 1
ATOM 1369 C CA . GLU A 1 183 ? 1.313 -25.218 -63.230 1.00 11.25 183 GLU A CA 1
ATOM 1370 C C . GLU A 1 183 ? 2.467 -25.309 -62.246 1.00 12.08 183 GLU A C 1
ATOM 1371 O O . GLU A 1 183 ? 3.386 -24.479 -62.275 1.00 13.86 183 GLU A O 1
ATOM 1377 N N . ILE A 1 184 ? 2.461 -26.341 -61.397 1.00 12.28 184 ILE A N 1
ATOM 1378 C CA . ILE A 1 184 ? 3.618 -26.591 -60.538 1.00 13.17 184 ILE A CA 1
ATOM 1379 C C . ILE A 1 184 ? 4.844 -26.886 -61.374 1.00 12.16 184 ILE A C 1
ATOM 1380 O O . ILE A 1 184 ? 5.950 -26.447 -61.025 1.00 14.15 184 ILE A O 1
ATOM 1385 N N . ASP A 1 185 ? 4.670 -27.564 -62.514 1.00 11.76 185 ASP A N 1
ATOM 1386 C CA . ASP A 1 185 ? 5.827 -27.838 -63.363 1.00 15.41 185 ASP A CA 1
ATOM 1387 C C . ASP A 1 185 ? 6.450 -26.535 -63.862 1.00 14.59 185 ASP A C 1
ATOM 1388 O O . ASP A 1 185 ? 7.677 -26.370 -63.817 1.00 13.17 185 ASP A O 1
ATOM 1393 N N . VAL A 1 186 ? 5.619 -25.574 -64.287 1.00 13.12 186 VAL A N 1
ATOM 1394 C CA . VAL A 1 186 ? 6.140 -24.294 -64.792 1.00 11.73 186 VAL A CA 1
ATOM 1395 C C . VAL A 1 186 ? 6.847 -23.503 -63.688 1.00 10.87 186 VAL A C 1
ATOM 1396 O O . VAL A 1 186 ? 7.974 -23.026 -63.866 1.00 12.75 186 VAL A O 1
ATOM 1400 N N . LEU A 1 187 ? 6.197 -23.334 -62.544 1.00 13.23 187 LEU A N 1
ATOM 1401 C CA . LEU A 1 187 ? 6.851 -22.644 -61.433 1.00 11.27 187 LEU A CA 1
ATOM 1402 C C . LEU A 1 187 ? 8.136 -23.370 -61.040 1.00 12.42 187 LEU A C 1
ATOM 1403 O O . LEU A 1 187 ? 9.169 -22.740 -60.771 1.00 12.89 187 LEU A O 1
ATOM 1408 N N . GLY A 1 188 ? 8.083 -24.700 -61.027 1.00 12.42 188 GLY A N 1
ATOM 1409 C CA . GLY A 1 188 ? 9.173 -25.531 -60.534 1.00 11.50 188 GLY A CA 1
ATOM 1410 C C . GLY A 1 188 ? 10.430 -25.463 -61.375 1.00 13.97 188 GLY A C 1
ATOM 1411 O O . GLY A 1 188 ? 11.515 -25.761 -60.877 1.00 15.40 188 GLY A O 1
ATOM 1412 N N . GLU A 1 189 ? 10.324 -25.055 -62.634 1.00 13.14 189 GLU A N 1
ATOM 1413 C CA . GLU A 1 189 ? 11.514 -24.943 -63.462 1.00 14.77 189 GLU A CA 1
ATOM 1414 C C . GLU A 1 189 ? 12.419 -23.813 -63.013 1.00 15.08 189 GLU A C 1
ATOM 1415 O O . GLU A 1 189 ? 13.550 -23.702 -63.502 1.00 15.86 189 GLU A O 1
ATOM 1421 N N . TRP A 1 190 ? 11.932 -22.977 -62.100 1.00 12.33 190 TRP A N 1
ATOM 1422 C CA . TRP A 1 190 ? 12.675 -21.850 -61.588 1.00 13.46 190 TRP A CA 1
ATOM 1423 C C . TRP A 1 190 ? 13.400 -22.152 -60.298 1.00 16.27 190 TRP A C 1
ATOM 1424 O O . TRP A 1 190 ? 14.223 -21.333 -59.871 1.00 17.73 190 TRP A O 1
ATOM 1435 N N . ILE A 1 191 ? 13.153 -23.299 -59.679 1.00 15.40 191 ILE A N 1
ATOM 1436 C CA . ILE A 1 191 ? 13.675 -23.577 -58.351 1.00 17.47 191 ILE A CA 1
ATOM 1437 C C . ILE A 1 191 ? 14.156 -25.015 -58.295 1.00 16.65 191 ILE A C 1
ATOM 1438 O O . ILE A 1 191 ? 14.024 -25.792 -59.266 1.00 20.25 191 ILE A O 1
ATOM 1443 N N . GLY A 1 192 ? 14.737 -25.348 -57.152 1.00 14.91 192 GLY A N 1
ATOM 1444 C CA . GLY A 1 192 ? 15.166 -26.694 -56.892 1.00 16.08 192 GLY A CA 1
ATOM 1445 C C . GLY A 1 192 ? 14.328 -27.294 -55.798 1.00 18.02 192 GLY A C 1
ATOM 1446 O O . GLY A 1 192 ? 13.728 -26.572 -54.989 1.00 15.83 192 GLY A O 1
ATOM 1447 N N . ARG A 1 193 ? 14.249 -28.620 -55.788 1.00 19.07 193 ARG A N 1
ATOM 1448 C CA . ARG A 1 193 ? 13.380 -29.281 -54.820 1.00 19.46 193 ARG A CA 1
ATOM 1449 C C . ARG A 1 193 ? 13.794 -29.004 -53.384 1.00 17.75 193 ARG A C 1
ATOM 1450 O O . ARG A 1 193 ? 12.953 -29.102 -52.493 1.00 20.27 193 ARG A O 1
ATOM 1453 N N . GLU A 1 194 ? 15.042 -28.591 -53.132 1.00 17.06 194 GLU A N 1
ATOM 1454 C CA . GLU A 1 194 ? 15.435 -28.273 -51.761 1.00 21.93 194 GLU A CA 1
ATOM 1455 C C . GLU A 1 194 ? 15.462 -26.779 -51.460 1.00 17.72 194 GLU A C 1
ATOM 1456 O O . GLU A 1 194 ? 15.863 -26.384 -50.365 1.00 19.48 194 GLU A O 1
ATOM 1462 N N . ASP A 1 195 ? 15.043 -25.937 -52.398 1.00 13.08 195 ASP A N 1
ATOM 1463 C CA . ASP A 1 195 ? 15.062 -24.514 -52.136 1.00 13.23 195 ASP A CA 1
ATOM 1464 C C . ASP A 1 195 ? 14.034 -24.181 -51.051 1.00 13.22 195 ASP A C 1
ATOM 1465 O O . ASP A 1 195 ? 13.021 -24.903 -50.858 1.00 12.35 195 ASP A O 1
ATOM 1470 N N . PRO A 1 196 ? 14.269 -23.109 -50.311 1.00 12.53 196 PRO A N 1
ATOM 1471 C CA . PRO A 1 196 ? 13.391 -22.780 -49.185 1.00 9.86 196 PRO A CA 1
ATOM 1472 C C . PRO A 1 196 ? 12.185 -21.990 -49.673 1.00 9.28 196 PRO A C 1
ATOM 1473 O O . PRO A 1 196 ? 12.104 -20.774 -49.498 1.00 10.68 196 PRO A O 1
ATOM 1477 N N . VAL A 1 197 ? 11.244 -22.716 -50.301 1.00 10.31 197 VAL A N 1
ATOM 1478 C CA . VAL A 1 197 ? 10.078 -22.151 -50.982 1.00 9.81 197 VAL A CA 1
ATOM 1479 C C . VAL A 1 197 ? 8.835 -22.826 -50.435 1.00 11.05 197 VAL A C 1
ATOM 1480 O O . VAL A 1 197 ? 8.730 -24.066 -50.477 1.00 12.83 197 VAL A O 1
ATOM 1484 N N . THR A 1 198 ? 7.906 -22.020 -49.900 1.00 8.76 198 THR A N 1
ATOM 1485 C CA . THR A 1 198 ? 6.703 -22.532 -49.232 1.00 8.82 198 THR A CA 1
ATOM 1486 C C . THR A 1 198 ? 5.467 -22.206 -50.056 1.00 9.56 198 THR A C 1
ATOM 1487 O O . THR A 1 198 ? 5.248 -21.047 -50.406 1.00 10.53 198 THR A O 1
ATOM 1491 N N . MET A 1 199 ? 4.653 -23.211 -50.351 1.00 10.97 199 MET A N 1
ATOM 1492 C CA . MET A 1 199 ? 3.395 -22.996 -51.066 1.00 9.05 199 MET A CA 1
ATOM 1493 C C . MET A 1 199 ? 2.297 -22.665 -50.066 1.00 9.07 199 MET A C 1
ATOM 1494 O O . MET A 1 199 ? 2.088 -23.425 -49.106 1.00 9.88 199 MET A O 1
ATOM 1499 N N . CYS A 1 200 ? 1.609 -21.545 -50.296 1.00 8.51 200 CYS A N 1
ATOM 1500 C CA . CYS A 1 200 ? 0.485 -21.152 -49.421 1.00 10.53 200 CYS A CA 1
ATOM 1501 C C . CYS A 1 200 ? -0.821 -21.283 -50.199 1.00 8.66 200 CYS A C 1
ATOM 1502 O O . CYS A 1 200 ? -0.960 -20.719 -51.292 1.00 9.67 200 CYS A O 1
ATOM 1505 N N . VAL A 1 201 ? -1.771 -22.065 -49.665 1.00 8.71 201 VAL A N 1
ATOM 1506 C CA . VAL A 1 201 ? -3.106 -22.166 -50.267 1.00 7.97 201 VAL A CA 1
ATOM 1507 C C . VAL A 1 201 ? -4.056 -22.289 -49.087 1.00 9.72 201 VAL A C 1
ATOM 1508 O O . VAL A 1 201 ? -4.259 -23.384 -48.543 1.00 12.43 201 VAL A O 1
ATOM 1512 N N . PHE A 1 202 ? -4.634 -21.176 -48.657 1.00 9.69 202 PHE A N 1
ATOM 1513 C CA . PHE A 1 202 ? -5.525 -21.250 -47.503 1.00 9.96 202 PHE A CA 1
ATOM 1514 C C . PHE A 1 202 ? -6.901 -21.720 -47.967 1.00 10.44 202 PHE A C 1
ATOM 1515 O O . PHE A 1 202 ? -7.516 -21.099 -48.844 1.00 10.99 202 PHE A O 1
ATOM 1523 N N . GLN A 1 203 ? -7.427 -22.777 -47.341 1.00 10.70 203 GLN A N 1
ATOM 1524 C CA . GLN A 1 203 ? -8.740 -23.258 -47.755 1.00 10.71 203 GLN A CA 1
ATOM 1525 C C . GLN A 1 203 ? -9.841 -22.241 -47.468 1.00 9.63 203 GLN A C 1
ATOM 1526 O O . GLN A 1 203 ? -10.935 -22.325 -48.060 1.00 11.34 203 GLN A O 1
ATOM 1532 N N . GLU A 1 204 ? -9.587 -21.306 -46.562 1.00 9.77 204 GLU A N 1
ATOM 1533 C CA . GLU A 1 204 ? -10.498 -20.238 -46.146 1.00 11.79 204 GLU A CA 1
ATOM 1534 C C . GLU A 1 204 ? -11.577 -20.824 -45.248 1.00 11.24 204 GLU A C 1
ATOM 1535 O O . GLU A 1 204 ? -11.687 -20.443 -44.080 1.00 11.83 204 GLU A O 1
ATOM 1541 N N . SER A 1 205 ? -12.403 -21.732 -45.789 1.00 10.95 205 SER A N 1
ATOM 1542 C CA . SER A 1 205 ? -13.257 -22.537 -44.918 1.00 9.57 205 SER A CA 1
ATOM 1543 C C . SER A 1 205 ? -13.207 -23.970 -45.407 1.00 12.82 205 SER A C 1
ATOM 1544 O O . SER A 1 205 ? -13.256 -24.214 -46.613 1.00 13.25 205 SER A O 1
ATOM 1547 N N . TYR A 1 206 ? -13.166 -24.909 -44.486 1.00 12.39 206 TYR A N 1
ATOM 1548 C CA . TYR A 1 206 ? -13.230 -26.308 -44.881 1.00 12.31 206 TYR A CA 1
ATOM 1549 C C . TYR A 1 206 ? -14.642 -26.819 -44.882 1.00 11.56 206 TYR A C 1
ATOM 1550 O O . TYR A 1 206 ? -14.853 -28.011 -45.080 1.00 16.47 206 TYR A O 1
ATOM 1559 N N . ASP A 1 207 ? -15.595 -25.972 -44.566 1.00 12.87 207 ASP A N 1
ATOM 1560 C CA . ASP A 1 207 ? -16.995 -26.307 -44.693 1.00 14.84 207 ASP A CA 1
ATOM 1561 C C . ASP A 1 207 ? -17.434 -25.978 -46.109 1.00 15.79 207 ASP A C 1
ATOM 1562 O O . ASP A 1 207 ? -17.365 -24.817 -46.518 1.00 15.16 207 ASP A O 1
ATOM 1567 N N . ARG A 1 208 ? -17.921 -26.992 -46.839 1.00 15.60 208 ARG A N 1
ATOM 1568 C CA . ARG A 1 208 ? -18.271 -26.789 -48.242 1.00 15.32 208 ARG A CA 1
ATOM 1569 C C . ARG A 1 208 ? -19.374 -25.764 -48.437 1.00 19.24 208 ARG A C 1
ATOM 1570 O O . ARG A 1 208 ? -19.346 -25.033 -49.431 1.00 15.97 208 ARG A O 1
ATOM 1578 N N . GLU A 1 209 ? -20.346 -25.692 -47.521 1.00 15.54 209 GLU A N 1
ATOM 1579 C CA . GLU A 1 209 ? -21.447 -24.736 -47.670 1.00 15.87 209 GLU A CA 1
ATOM 1580 C C . GLU A 1 209 ? -20.960 -23.300 -47.452 1.00 17.06 209 GLU A C 1
ATOM 1581 O O . GLU A 1 209 ? -21.301 -22.388 -48.221 1.00 18.13 209 GLU A O 1
ATOM 1587 N N . THR A 1 210 ? -20.173 -23.072 -46.401 1.00 14.34 210 THR A N 1
ATOM 1588 C CA . THR A 1 210 ? -19.660 -21.731 -46.205 1.00 13.74 210 THR A CA 1
ATOM 1589 C C . THR A 1 210 ? -18.722 -21.377 -47.341 1.00 12.77 210 THR A C 1
ATOM 1590 O O . THR A 1 210 ? -18.712 -20.235 -47.823 1.00 14.71 210 THR A O 1
ATOM 1594 N N . TYR A 1 211 ? -17.911 -22.338 -47.775 1.00 12.12 211 TYR A N 1
ATOM 1595 C CA . TYR A 1 211 ? -17.005 -22.068 -48.885 1.00 11.37 211 TYR A CA 1
ATOM 1596 C C . TYR A 1 211 ? -17.776 -21.613 -50.114 1.00 14.29 211 TYR A C 1
ATOM 1597 O O . TYR A 1 211 ? -17.382 -20.633 -50.765 1.00 14.92 211 TYR A O 1
ATOM 1606 N N . ARG A 1 212 ? -18.865 -22.320 -50.454 1.00 13.07 212 ARG A N 1
ATOM 1607 C CA . ARG A 1 212 ? -19.690 -21.903 -51.589 1.00 13.87 212 ARG A CA 1
ATOM 1608 C C . ARG A 1 212 ? -20.270 -20.507 -51.376 1.00 16.38 212 ARG A C 1
ATOM 1609 O O . ARG A 1 212 ? -20.375 -19.712 -52.328 1.00 15.26 212 ARG A O 1
ATOM 1617 N N . ARG A 1 213 ? -20.682 -20.193 -50.147 1.00 14.57 213 ARG A N 1
ATOM 1618 C CA . ARG A 1 213 ? -21.301 -18.899 -49.878 1.00 15.21 213 ARG A CA 1
ATOM 1619 C C . ARG A 1 213 ? -20.380 -17.755 -50.258 1.00 14.47 213 ARG A C 1
ATOM 1620 O O . ARG A 1 213 ? -20.839 -16.766 -50.843 1.00 15.71 213 ARG A O 1
ATOM 1628 N N . PHE A 1 214 ? -19.074 -17.896 -50.003 1.00 13.25 214 PHE A N 1
ATOM 1629 C CA . PHE A 1 214 ? -18.134 -16.814 -50.262 1.00 12.67 214 PHE A CA 1
ATOM 1630 C C . PHE A 1 214 ? -17.331 -16.971 -51.543 1.00 12.62 214 PHE A C 1
ATOM 1631 O O . PHE A 1 214 ? -17.075 -15.958 -52.226 1.00 13.11 214 PHE A O 1
ATOM 1639 N N . MET A 1 215 ? -17.005 -18.200 -51.947 1.00 13.19 215 MET A N 1
ATOM 1640 C CA . MET A 1 215 ? -16.145 -18.383 -53.127 1.00 13.89 215 MET A CA 1
ATOM 1641 C C . MET A 1 215 ? -16.917 -18.644 -54.411 1.00 13.71 215 MET A C 1
ATOM 1642 O O . MET A 1 215 ? -16.326 -18.544 -55.498 1.00 14.80 215 MET A O 1
ATOM 1647 N N . GLY A 1 216 ? -18.219 -18.957 -54.344 1.00 13.69 216 GLY A N 1
ATOM 1648 C CA . GLY A 1 216 ? -19.004 -19.189 -55.543 1.00 17.56 216 GLY A CA 1
ATOM 1649 C C . GLY A 1 216 ? -19.261 -20.657 -55.825 1.00 14.61 216 GLY A C 1
ATOM 1650 O O . GLY A 1 216 ? -18.815 -21.563 -55.111 1.00 14.95 216 GLY A O 1
ATOM 1651 N N . LYS A 1 217 ? -19.961 -20.855 -56.935 1.00 23.15 217 LYS A N 1
ATOM 1652 C CA . LYS A 1 217 ? -20.309 -22.158 -57.474 1.00 22.65 217 LYS A CA 1
ATOM 1653 C C . LYS A 1 217 ? -19.338 -22.539 -58.581 1.00 22.49 217 LYS A C 1
ATOM 1654 O O . LYS A 1 217 ? -18.742 -21.683 -59.247 1.00 21.75 217 LYS A O 1
ATOM 1660 N N . THR A 1 218 ? -19.221 -23.848 -58.800 1.00 21.49 218 THR A N 1
ATOM 1661 C CA . THR A 1 218 ? -18.367 -24.370 -59.856 1.00 21.39 218 THR A CA 1
ATOM 1662 C C . THR A 1 218 ? -19.052 -24.316 -61.222 1.00 29.85 218 THR A C 1
ATOM 1663 O O . THR A 1 218 ? -20.262 -24.105 -61.356 1.00 23.50 218 THR A O 1
ATOM 1667 N N . SER A 1 219 ? -18.232 -24.501 -62.253 1.00 24.29 219 SER A N 1
ATOM 1668 C CA . SER A 1 219 ? -18.655 -24.628 -63.646 1.00 23.71 219 SER A CA 1
ATOM 1669 C C . SER A 1 219 ? -19.135 -23.327 -64.264 1.00 21.98 219 SER A C 1
ATOM 1670 O O . SER A 1 219 ? -19.833 -23.351 -65.292 1.00 26.31 219 SER A O 1
ATOM 1673 N N . VAL A 1 220 ? -18.749 -22.184 -63.697 1.00 25.62 220 VAL A N 1
ATOM 1674 C CA . VAL A 1 220 ? -19.223 -20.908 -64.220 1.00 31.56 220 VAL A CA 1
ATOM 1675 C C . VAL A 1 220 ? -18.088 -19.903 -64.293 1.00 23.32 220 VAL A C 1
ATOM 1676 O O . VAL A 1 220 ? -18.319 -18.692 -64.202 1.00 27.59 220 VAL A O 1
ATOM 1680 N N . GLY A 1 221 ? -16.866 -20.393 -64.480 1.00 18.84 221 GLY A N 1
ATOM 1681 C CA . GLY A 1 221 ? -15.738 -19.495 -64.733 1.00 21.96 221 GLY A CA 1
ATOM 1682 C C . GLY A 1 221 ? -15.128 -18.830 -63.509 1.00 16.23 221 GLY A C 1
ATOM 1683 O O . GLY A 1 221 ? -14.404 -17.836 -63.654 1.00 23.20 221 GLY A O 1
ATOM 1684 N N . VAL A 1 222 ? -15.345 -19.356 -62.309 1.00 15.38 222 VAL A N 1
ATOM 1685 C CA . VAL A 1 222 ? -14.857 -18.749 -61.084 1.00 17.34 222 VAL A CA 1
ATOM 1686 C C . VAL A 1 222 ? -13.880 -19.738 -60.480 1.00 15.10 222 VAL A C 1
ATOM 1687 O O . VAL A 1 222 ? -14.283 -20.738 -59.883 1.00 14.05 222 VAL A O 1
ATOM 1691 N N . PRO A 1 223 ? -12.570 -19.520 -60.644 1.00 12.63 223 PRO A N 1
ATOM 1692 C CA . PRO A 1 223 ? -11.644 -20.645 -60.428 1.00 12.01 223 PRO A CA 1
ATOM 1693 C C . PRO A 1 223 ? -11.569 -21.119 -58.992 1.00 11.10 223 PRO A C 1
ATOM 1694 O O . PRO A 1 223 ? -11.454 -22.331 -58.754 1.00 13.03 223 PRO A O 1
ATOM 1698 N N . LYS A 1 224 ? -11.667 -20.215 -58.026 1.00 11.24 224 LYS A N 1
ATOM 1699 C CA . LYS A 1 224 ? -11.553 -20.645 -56.645 1.00 11.02 224 LYS A CA 1
ATOM 1700 C C . LYS A 1 224 ? -12.812 -21.348 -56.152 1.00 11.52 224 LYS A C 1
ATOM 1701 O O . LYS A 1 224 ? -12.791 -21.922 -55.054 1.00 13.54 224 LYS A O 1
ATOM 1707 N N . ALA A 1 225 ? -13.892 -21.335 -56.931 1.00 12.22 225 ALA A N 1
ATOM 1708 C CA . ALA A 1 225 ? -15.086 -22.076 -56.508 1.00 13.79 225 ALA A CA 1
ATOM 1709 C C . ALA A 1 225 ? -14.846 -23.580 -56.432 1.00 14.50 225 ALA A C 1
ATOM 1710 O O . ALA A 1 225 ? -15.592 -24.269 -55.719 1.00 14.46 225 ALA A O 1
ATOM 1712 N N . ASP A 1 226 ? -13.773 -24.098 -57.062 1.00 13.56 226 ASP A N 1
ATOM 1713 C CA . ASP A 1 226 ? -13.512 -25.545 -57.065 1.00 14.76 226 ASP A CA 1
ATOM 1714 C C . ASP A 1 226 ? -12.747 -25.903 -55.777 1.00 12.58 226 ASP A C 1
ATOM 1715 O O . ASP A 1 226 ? -11.516 -25.831 -55.689 1.00 14.74 226 ASP A O 1
ATOM 1720 N N . PHE A 1 227 ? -13.535 -26.283 -54.758 1.00 12.52 227 PHE A N 1
ATOM 1721 C CA . PHE A 1 227 ? -13.000 -26.614 -53.445 1.00 11.55 227 PHE A CA 1
ATOM 1722 C C . PHE A 1 227 ? -11.977 -27.726 -53.538 1.00 12.19 227 PHE A C 1
ATOM 1723 O O . PHE A 1 227 ? -10.943 -27.683 -52.853 1.00 12.80 227 PHE A O 1
ATOM 1731 N N . ASP A 1 228 ? -12.261 -28.738 -54.362 1.00 13.07 228 ASP A N 1
ATOM 1732 C CA . ASP A 1 228 ? -11.426 -29.935 -54.397 1.00 15.49 228 ASP A CA 1
ATOM 1733 C C . ASP A 1 228 ? -10.083 -29.666 -55.053 1.00 11.77 228 ASP A C 1
ATOM 1734 O O . ASP A 1 228 ? -9.038 -30.065 -54.516 1.00 15.68 228 ASP A O 1
ATOM 1739 N N . ARG A 1 229 ? -10.074 -28.944 -56.174 1.00 13.30 229 ARG A N 1
ATOM 1740 C CA . ARG A 1 229 ? -8.786 -28.580 -56.748 1.00 12.64 229 ARG A CA 1
ATOM 1741 C C . ARG A 1 229 ? -7.957 -27.800 -55.742 1.00 14.32 229 ARG A C 1
ATOM 1742 O O . ARG A 1 229 ? -6.741 -27.985 -55.642 1.00 14.69 229 ARG A O 1
ATOM 1750 N N . ARG A 1 230 ? -8.600 -26.924 -54.974 1.00 11.78 230 ARG A N 1
ATOM 1751 C CA . ARG A 1 230 ? -7.854 -26.118 -54.031 1.00 10.99 230 ARG A CA 1
ATOM 1752 C C . ARG A 1 230 ? -7.255 -26.976 -52.935 1.00 12.67 230 ARG A C 1
ATOM 1753 O O . ARG A 1 230 ? -6.059 -26.869 -52.639 1.00 12.23 230 ARG A O 1
ATOM 1761 N N . VAL A 1 231 ? -8.065 -27.866 -52.355 1.00 10.50 231 VAL A N 1
ATOM 1762 C CA . VAL A 1 231 ? -7.633 -28.522 -51.125 1.00 12.62 231 VAL A CA 1
ATOM 1763 C C . VAL A 1 231 ? -6.563 -29.578 -51.371 1.00 12.16 231 VAL A C 1
ATOM 1764 O O . VAL A 1 231 ? -5.819 -29.887 -50.427 1.00 14.72 231 VAL A O 1
ATOM 1768 N N . VAL A 1 232 ? -6.400 -30.061 -52.611 1.00 12.18 232 VAL A N 1
ATOM 1769 C CA . VAL A 1 232 ? -5.356 -31.038 -52.921 1.00 13.84 232 VAL A CA 1
ATOM 1770 C C . VAL A 1 232 ? -4.116 -30.393 -53.546 1.00 10.87 232 VAL A C 1
ATOM 1771 O O . VAL A 1 232 ? -3.158 -31.100 -53.888 1.00 13.09 232 VAL A O 1
ATOM 1775 N N . SER A 1 233 ? -4.067 -29.060 -53.627 1.00 9.69 233 SER A N 1
ATOM 1776 C CA . SER A 1 233 ? -2.886 -28.417 -54.217 1.00 10.44 233 SER A CA 1
ATOM 1777 C C . SER A 1 233 ? -1.609 -28.800 -53.469 1.00 11.63 233 SER A C 1
ATOM 1778 O O . SER A 1 233 ? -0.562 -29.064 -54.086 1.00 10.65 233 SER A O 1
ATOM 1781 N N . PHE A 1 234 ? -1.666 -28.857 -52.138 1.00 10.27 234 PHE A N 1
ATOM 1782 C CA . PHE A 1 234 ? -0.474 -29.306 -51.400 1.00 10.59 234 PHE A CA 1
ATOM 1783 C C . PHE A 1 234 ? -0.067 -30.729 -51.753 1.00 9.71 234 PHE A C 1
ATOM 1784 O O . PHE A 1 234 ? 1.139 -31.021 -51.805 1.00 11.79 234 PHE A O 1
ATOM 1792 N N . ASP A 1 235 ? -1.037 -31.603 -52.041 1.00 10.89 235 ASP A N 1
ATOM 1793 C CA . ASP A 1 235 ? -0.677 -32.957 -52.420 1.00 11.02 235 ASP A CA 1
ATOM 1794 C C . ASP A 1 235 ? 0.021 -32.996 -53.775 1.00 13.24 235 ASP A C 1
ATOM 1795 O O . ASP A 1 235 ? 0.939 -33.807 -53.980 1.00 14.37 235 ASP A O 1
ATOM 1800 N N . ARG A 1 236 ? -0.356 -32.119 -54.699 1.00 11.83 236 ARG A N 1
ATOM 1801 C CA . ARG A 1 236 ? 0.354 -32.056 -55.967 1.00 14.02 236 ARG A CA 1
ATOM 1802 C C . ARG A 1 236 ? 1.764 -31.513 -55.764 1.00 11.97 236 ARG A C 1
ATOM 1803 O O . ARG A 1 236 ? 2.714 -32.010 -56.379 1.00 15.36 236 ARG A O 1
ATOM 1811 N N . TRP A 1 237 ? 1.907 -30.522 -54.869 1.00 12.64 237 TRP A N 1
ATOM 1812 C CA . TRP A 1 237 ? 3.224 -29.953 -54.562 1.00 13.25 237 TRP A CA 1
ATOM 1813 C C . TRP A 1 237 ? 4.156 -31.020 -53.974 1.00 12.47 237 TRP A C 1
ATOM 1814 O O . TRP A 1 237 ? 5.325 -31.139 -54.367 1.00 13.60 237 TRP A O 1
ATOM 1825 N N . LEU A 1 238 ? 3.646 -31.803 -53.024 1.00 12.82 238 LEU A N 1
ATOM 1826 C CA . LEU A 1 238 ? 4.427 -32.866 -52.398 1.00 12.30 238 LEU A CA 1
ATOM 1827 C C . LEU A 1 238 ? 4.718 -33.983 -53.385 1.00 13.36 238 LEU A C 1
ATOM 1828 O O . LEU A 1 238 ? 5.814 -34.544 -53.381 1.00 14.71 238 LEU A O 1
ATOM 1833 N N . ASP A 1 239 ? 3.749 -34.301 -54.253 1.00 13.73 239 ASP A N 1
ATOM 1834 C CA . ASP A 1 239 ? 3.984 -35.299 -55.304 1.00 15.34 239 ASP A CA 1
ATOM 1835 C C . ASP A 1 239 ? 5.165 -34.890 -56.162 1.00 15.19 239 ASP A C 1
ATOM 1836 O O . ASP A 1 239 ? 5.930 -35.744 -56.638 1.00 18.45 239 ASP A O 1
ATOM 1841 N N . ALA A 1 240 ? 5.289 -33.577 -56.422 1.00 15.21 240 ALA A N 1
ATOM 1842 C CA . ALA A 1 240 ? 6.367 -33.102 -57.272 1.00 17.27 240 ALA A CA 1
ATOM 1843 C C . ALA A 1 240 ? 7.719 -33.051 -56.570 1.00 17.99 240 ALA A C 1
ATOM 1844 O O . ALA A 1 240 ? 8.711 -32.713 -57.226 1.00 20.39 240 ALA A O 1
ATOM 1846 N N . GLY A 1 241 ? 7.792 -33.384 -55.279 1.00 15.47 241 GLY A N 1
ATOM 1847 C CA . GLY A 1 241 ? 9.063 -33.480 -54.583 1.00 16.20 241 GLY A CA 1
ATOM 1848 C C . GLY A 1 241 ? 9.375 -32.348 -53.628 1.00 15.53 241 GLY A C 1
ATOM 1849 O O . GLY A 1 241 ? 10.475 -32.348 -53.047 1.00 17.41 241 GLY A O 1
ATOM 1850 N N . TYR A 1 242 ? 8.475 -31.389 -53.460 1.00 14.33 242 TYR A N 1
ATOM 1851 C CA . TYR A 1 242 ? 8.739 -30.229 -52.622 1.00 13.82 242 TYR A CA 1
ATOM 1852 C C . TYR A 1 242 ? 8.367 -30.593 -51.183 1.00 14.76 242 TYR A C 1
ATOM 1853 O O . TYR A 1 242 ? 8.041 -31.745 -50.878 1.00 17.12 242 TYR A O 1
ATOM 1862 N N . ARG A 1 243 ? 8.427 -29.618 -50.275 1.00 13.53 243 ARG A N 1
ATOM 1863 C CA . ARG A 1 243 ? 8.481 -29.925 -48.849 1.00 13.01 243 ARG A CA 1
ATOM 1864 C C . ARG A 1 243 ? 7.638 -28.966 -48.005 1.00 12.54 243 ARG A C 1
ATOM 1865 O O . ARG A 1 243 ? 6.971 -29.403 -47.060 1.00 14.38 243 ARG A O 1
ATOM 1873 N N . TYR A 1 244 ? 7.673 -27.669 -48.305 1.00 11.71 244 TYR A N 1
ATOM 1874 C CA . TYR A 1 244 ? 7.169 -26.645 -47.401 1.00 12.05 244 TYR A CA 1
ATOM 1875 C C . TYR A 1 244 ? 5.786 -26.204 -47.852 1.00 10.91 244 TYR A C 1
ATOM 1876 O O . TYR A 1 244 ? 5.588 -25.852 -49.039 1.00 10.49 244 TYR A O 1
ATOM 1885 N N . VAL A 1 245 ? 4.824 -26.227 -46.915 1.00 9.66 245 VAL A N 1
ATOM 1886 C CA . VAL A 1 245 ? 3.426 -25.901 -47.201 1.00 8.87 245 VAL A CA 1
ATOM 1887 C C . VAL A 1 245 ? 2.845 -25.026 -46.100 1.00 10.94 245 VAL A C 1
ATOM 1888 O O . VAL A 1 245 ? 3.385 -24.963 -44.993 1.00 10.79 245 VAL A O 1
ATOM 1892 N N . ASN A 1 246 ? 1.715 -24.382 -46.410 1.00 11.57 246 ASN A N 1
ATOM 1893 C CA . ASN A 1 246 ? 1.086 -23.432 -45.474 1.00 9.06 246 ASN A CA 1
ATOM 1894 C C . ASN A 1 246 ? -0.422 -23.418 -45.704 1.00 10.87 246 ASN A C 1
ATOM 1895 O O . ASN A 1 246 ? -0.949 -22.587 -46.463 1.00 11.29 246 ASN A O 1
ATOM 1900 N N . PRO A 1 247 ? -1.141 -24.348 -45.087 1.00 9.47 247 PRO A N 1
ATOM 1901 C CA . PRO A 1 247 ? -2.605 -24.296 -45.067 1.00 9.46 247 PRO A CA 1
ATOM 1902 C C . PRO A 1 247 ? -3.094 -23.170 -44.157 1.00 10.55 247 PRO A C 1
ATOM 1903 O O . PRO A 1 247 ? -2.363 -22.610 -43.350 1.00 11.06 247 PRO A O 1
ATOM 1907 N N . GLY A 1 248 ? -4.381 -22.834 -44.312 1.00 9.24 248 GLY A N 1
ATOM 1908 C CA . GLY A 1 248 ? -4.952 -21.761 -43.503 1.00 11.28 248 GLY A CA 1
ATOM 1909 C C . GLY A 1 248 ? -6.460 -21.730 -43.545 1.00 9.88 248 GLY A C 1
ATOM 1910 O O . GLY A 1 248 ? -7.083 -22.271 -44.461 1.00 12.24 248 GLY A O 1
ATOM 1911 N N . VAL A 1 249 ? -7.041 -21.111 -42.511 1.00 11.93 249 VAL A N 1
ATOM 1912 C CA A VAL A 1 249 ? -8.468 -20.820 -42.463 0.20 9.22 249 VAL A CA 1
ATOM 1913 C CA B VAL A 1 249 ? -8.479 -20.827 -42.385 0.80 11.02 249 VAL A CA 1
ATOM 1914 C C . VAL A 1 249 ? -8.648 -19.327 -42.226 1.00 12.22 249 VAL A C 1
ATOM 1915 O O . VAL A 1 249 ? -7.874 -18.696 -41.487 1.00 10.25 249 VAL A O 1
ATOM 1922 N N . LEU A 1 250 ? -9.676 -18.755 -42.868 1.00 9.62 250 LEU A N 1
ATOM 1923 C CA . LEU A 1 250 ? -10.005 -17.347 -42.696 1.00 9.99 250 LEU A CA 1
ATOM 1924 C C . LEU A 1 250 ? -11.063 -17.231 -41.623 1.00 12.13 250 LEU A C 1
ATOM 1925 O O . LEU A 1 250 ? -12.236 -17.626 -41.784 1.00 13.11 250 LEU A O 1
ATOM 1930 N N . VAL A 1 251 ? -10.623 -16.716 -40.486 1.00 11.48 251 VAL A N 1
ATOM 1931 C CA . VAL A 1 251 ? -11.472 -16.675 -39.309 1.00 11.12 251 VAL A CA 1
ATOM 1932 C C . VAL A 1 251 ? -12.504 -15.568 -39.437 1.00 11.82 251 VAL A C 1
ATOM 1933 O O . VAL A 1 251 ? -12.171 -14.399 -39.581 1.00 12.71 251 VAL A O 1
ATOM 1937 N N . GLY A 1 252 ? -13.776 -15.935 -39.338 1.00 15.82 252 GLY A N 1
ATOM 1938 C CA . GLY A 1 252 ? -14.845 -15.023 -39.578 1.00 13.15 252 GLY A CA 1
ATOM 1939 C C . GLY A 1 252 ? -15.716 -15.371 -40.758 1.00 16.18 252 GLY A C 1
ATOM 1940 O O . GLY A 1 252 ? -16.758 -14.726 -40.915 1.00 16.65 252 GLY A O 1
ATOM 1941 N N . LEU A 1 253 ? -15.384 -16.396 -41.539 1.00 12.93 253 LEU A N 1
ATOM 1942 C CA . LEU A 1 253 ? -16.293 -16.885 -42.573 1.00 12.94 253 LEU A CA 1
ATOM 1943 C C . LEU A 1 253 ? -17.293 -17.866 -41.983 1.00 17.01 253 LEU A C 1
ATOM 1944 O O . LEU A 1 253 ? -18.497 -17.638 -42.052 1.00 18.26 253 LEU A O 1
ATOM 1949 N N . HIS A 1 254 ? -16.816 -18.984 -41.455 1.00 15.27 254 HIS A N 1
ATOM 1950 C CA . HIS A 1 254 ? -17.698 -19.992 -40.880 1.00 13.78 254 HIS A CA 1
ATOM 1951 C C . HIS A 1 254 ? -17.968 -19.673 -39.411 1.00 21.19 254 HIS A C 1
ATOM 1952 O O . HIS A 1 254 ? -17.037 -19.312 -38.687 1.00 20.73 254 HIS A O 1
ATOM 1959 N N . ASP A 1 255 ? -19.247 -19.817 -38.984 1.00 19.65 255 ASP A N 1
ATOM 1960 C CA A ASP A 1 255 ? -19.622 -19.466 -37.612 0.59 19.56 255 ASP A CA 1
ATOM 1961 C CA B ASP A 1 255 ? -19.636 -19.474 -37.612 0.41 21.06 255 ASP A CA 1
ATOM 1962 C C . ASP A 1 255 ? -19.073 -20.460 -36.591 1.00 22.54 255 ASP A C 1
ATOM 1963 O O . ASP A 1 255 ? -18.707 -20.064 -35.481 1.00 27.23 255 ASP A O 1
ATOM 1972 N N . ASP A 1 256 ? -18.972 -21.734 -36.951 1.00 22.16 256 ASP A N 1
ATOM 1973 C CA . ASP A 1 256 ? -18.555 -22.787 -36.013 1.00 22.33 256 ASP A CA 1
ATOM 1974 C C . ASP A 1 256 ? -17.041 -22.997 -36.102 1.00 15.81 256 ASP A C 1
ATOM 1975 O O . ASP A 1 256 ? -16.535 -23.755 -36.940 1.00 20.05 256 ASP A O 1
ATOM 1980 N N . LEU A 1 257 ? -16.297 -22.366 -35.189 1.00 18.64 257 LEU A N 1
ATOM 1981 C CA . LEU A 1 257 ? -14.846 -22.518 -35.210 1.00 17.65 257 LEU A CA 1
ATOM 1982 C C . LEU A 1 257 ? -14.378 -23.921 -34.835 1.00 18.10 257 LEU A C 1
ATOM 1983 O O . LEU A 1 257 ? -13.276 -24.312 -35.236 1.00 17.64 257 LEU A O 1
ATOM 1988 N N . SER A 1 258 ? -15.174 -24.681 -34.076 1.00 19.09 258 SER A N 1
ATOM 1989 C CA . SER A 1 258 ? -14.761 -26.040 -33.738 1.00 19.00 258 SER A CA 1
ATOM 1990 C C . SER A 1 258 ? -14.609 -26.890 -35.000 1.00 18.55 258 SER A C 1
ATOM 1991 O O . SER A 1 258 ? -13.676 -27.687 -35.106 1.00 18.80 258 SER A O 1
ATOM 1994 N N . ALA A 1 259 ? -15.486 -26.690 -35.991 1.00 20.36 259 ALA A N 1
ATOM 1995 C CA . ALA A 1 259 ? -15.357 -27.428 -37.249 1.00 18.93 259 ALA A CA 1
ATOM 1996 C C . ALA A 1 259 ? -14.088 -27.043 -38.004 1.00 17.45 259 ALA A C 1
ATOM 1997 O O . ALA A 1 259 ? -13.422 -27.899 -38.595 1.00 17.84 259 ALA A O 1
ATOM 1999 N N . GLU A 1 260 ? -13.764 -25.752 -38.039 1.00 15.64 260 GLU A N 1
ATOM 2000 C CA . GLU A 1 260 ? -12.609 -25.289 -38.798 1.00 12.80 260 GLU A CA 1
ATOM 2001 C C . GLU A 1 260 ? -11.320 -25.752 -38.160 1.00 14.29 260 GLU A C 1
ATOM 2002 O O . GLU A 1 260 ? -10.359 -26.097 -38.869 1.00 14.43 260 GLU A O 1
ATOM 2008 N N . LEU A 1 261 ? -11.256 -25.680 -36.823 1.00 17.21 261 LEU A N 1
ATOM 2009 C CA . LEU A 1 261 ? -10.090 -26.140 -36.087 1.00 14.70 261 LEU A CA 1
ATOM 2010 C C . LEU A 1 261 ? -9.833 -27.616 -36.352 1.00 14.44 261 LEU A C 1
ATOM 2011 O O . LEU A 1 261 ? -8.689 -28.022 -36.606 1.00 14.87 261 LEU A O 1
ATOM 2016 N N . VAL A 1 262 ? -10.883 -28.437 -36.325 1.00 13.64 262 VAL A N 1
ATOM 2017 C CA . VAL A 1 262 ? -10.706 -29.847 -36.615 1.00 14.28 262 VAL A CA 1
ATOM 2018 C C . VAL A 1 262 ? -10.159 -30.037 -38.017 1.00 17.20 262 VAL A C 1
ATOM 2019 O O . VAL A 1 262 ? -9.202 -30.786 -38.237 1.00 15.88 262 VAL A O 1
ATOM 2023 N N . SER A 1 263 ? -10.741 -29.354 -38.992 1.00 13.76 263 SER A N 1
ATOM 2024 C CA . SER A 1 263 ? -10.285 -29.567 -40.363 1.00 12.60 263 SER A CA 1
ATOM 2025 C C . SER A 1 263 ? -8.851 -29.088 -40.573 1.00 11.32 263 SER A C 1
ATOM 2026 O O . SER A 1 263 ? -8.055 -29.773 -41.236 1.00 13.59 263 SER A O 1
ATOM 2029 N N . LEU A 1 264 ? -8.493 -27.938 -39.995 1.00 12.01 264 LEU A N 1
ATOM 2030 C CA . LEU A 1 264 ? -7.145 -27.418 -40.190 1.00 12.62 264 LEU A CA 1
ATOM 2031 C C . LEU A 1 264 ? -6.113 -28.344 -39.548 1.00 11.23 264 LEU A C 1
ATOM 2032 O O . LEU A 1 264 ? -5.068 -28.636 -40.145 1.00 12.41 264 LEU A O 1
ATOM 2037 N N . VAL A 1 265 ? -6.358 -28.754 -38.298 1.00 12.72 265 VAL A N 1
ATOM 2038 C CA . VAL A 1 265 ? -5.424 -29.652 -37.615 1.00 14.49 265 VAL A CA 1
ATOM 2039 C C . VAL A 1 265 ? -5.310 -30.973 -38.363 1.00 14.60 265 VAL A C 1
ATOM 2040 O O . VAL A 1 265 ? -4.213 -31.521 -38.524 1.00 13.38 265 VAL A O 1
ATOM 2044 N N . ALA A 1 266 ? -6.441 -31.504 -38.837 1.00 13.24 266 ALA A N 1
ATOM 2045 C CA . ALA A 1 266 ? -6.385 -32.745 -39.599 1.00 12.17 266 ALA A CA 1
ATOM 2046 C C . ALA A 1 266 ? -5.551 -32.557 -40.858 1.00 11.37 266 ALA A C 1
ATOM 2047 O O . ALA A 1 266 ? -4.823 -33.474 -41.248 1.00 13.99 266 ALA A O 1
ATOM 2049 N N . HIS A 1 267 ? -5.715 -31.422 -41.538 1.00 11.06 267 HIS A N 1
ATOM 2050 C CA . HIS A 1 267 ? -4.941 -31.165 -42.739 1.00 12.43 267 HIS A CA 1
ATOM 2051 C C . HIS A 1 267 ? -3.468 -31.086 -42.397 1.00 13.73 267 HIS A C 1
ATOM 2052 O O . HIS A 1 267 ? -2.637 -31.689 -43.068 1.00 10.79 267 HIS A O 1
ATOM 2059 N N . GLY A 1 268 ? -3.126 -30.363 -41.327 1.00 11.98 268 GLY A N 1
ATOM 2060 C CA . GLY A 1 268 ? -1.740 -30.333 -40.908 1.00 12.01 268 GLY A CA 1
ATOM 2061 C C . GLY A 1 268 ? -1.216 -31.715 -40.582 1.00 13.85 268 GLY A C 1
ATOM 2062 O O . GLY A 1 268 ? -0.061 -32.036 -40.877 1.00 13.06 268 GLY A O 1
ATOM 2063 N N . ASP A 1 269 ? -2.063 -32.571 -40.006 1.00 12.13 269 ASP A N 1
ATOM 2064 C CA . ASP A 1 269 ? -1.605 -33.917 -39.647 1.00 13.69 269 ASP A CA 1
ATOM 2065 C C . ASP A 1 269 ? -1.404 -34.762 -40.907 1.00 14.37 269 ASP A C 1
ATOM 2066 O O . ASP A 1 269 ? -0.424 -35.521 -41.015 1.00 16.15 269 ASP A O 1
ATOM 2071 N N . HIS A 1 270 ? -2.294 -34.601 -41.883 1.00 12.93 270 HIS A N 1
ATOM 2072 C CA . HIS A 1 270 ? -2.104 -35.265 -43.172 1.00 13.82 270 HIS A CA 1
ATOM 2073 C C . HIS A 1 270 ? -0.780 -34.851 -43.809 1.00 12.16 270 HIS A C 1
ATOM 2074 O O . HIS A 1 270 ? -0.015 -35.690 -44.310 1.00 14.88 270 HIS A O 1
ATOM 2081 N N . LEU A 1 271 ? -0.494 -33.547 -43.795 1.00 11.15 271 LEU A N 1
ATOM 2082 C CA . LEU A 1 271 ? 0.718 -33.053 -44.444 1.00 11.72 271 LEU A CA 1
ATOM 2083 C C . LEU A 1 271 ? 1.971 -33.564 -43.729 1.00 13.54 271 LEU A C 1
ATOM 2084 O O . LEU A 1 271 ? 2.983 -33.896 -44.368 1.00 14.49 271 LEU A O 1
ATOM 2089 N N . ARG A 1 272 ? 1.925 -33.613 -42.393 1.00 12.21 272 ARG A N 1
ATOM 2090 C CA . ARG A 1 272 ? 3.025 -34.161 -41.609 1.00 14.85 272 ARG A CA 1
ATOM 2091 C C . ARG A 1 272 ? 3.299 -35.608 -41.989 1.00 14.16 272 ARG A C 1
ATOM 2092 O O . ARG A 1 272 ? 4.460 -35.999 -42.148 1.00 17.66 272 ARG A O 1
ATOM 2100 N N . SER A 1 273 ? 2.235 -36.414 -42.180 1.00 16.50 273 SER A N 1
ATOM 2101 C CA . SER A 1 273 ? 2.360 -37.811 -42.593 1.00 19.01 273 SER A CA 1
ATOM 2102 C C . SER A 1 273 ? 2.944 -37.955 -43.989 1.00 18.56 273 SER A C 1
ATOM 2103 O O . SER A 1 273 ? 3.439 -39.035 -44.342 1.00 19.36 273 SER A O 1
ATOM 2106 N N . ARG A 1 274 ? 2.858 -36.926 -44.810 1.00 14.34 274 ARG A N 1
ATOM 2107 C CA . ARG A 1 274 ? 3.509 -36.932 -46.102 1.00 16.06 274 ARG A CA 1
ATOM 2108 C C . ARG A 1 274 ? 4.915 -36.381 -46.033 1.00 19.44 274 ARG A C 1
ATOM 2109 O O . ARG A 1 274 ? 5.556 -36.217 -47.078 1.00 20.50 274 ARG A O 1
ATOM 2117 N N . GLY A 1 275 ? 5.413 -36.094 -44.828 1.00 14.52 275 GLY A N 1
ATOM 2118 C CA . GLY A 1 275 ? 6.796 -35.626 -44.747 1.00 17.22 275 GLY A CA 1
ATOM 2119 C C . GLY A 1 275 ? 6.955 -34.128 -44.913 1.00 14.62 275 GLY A C 1
ATOM 2120 O O . GLY A 1 275 ? 8.088 -33.642 -44.983 1.00 17.04 275 GLY A O 1
ATOM 2121 N N . ALA A 1 276 ? 5.856 -33.380 -44.973 1.00 13.49 276 ALA A N 1
ATOM 2122 C CA . ALA A 1 276 ? 5.916 -31.959 -45.241 1.00 12.74 276 ALA A CA 1
ATOM 2123 C C . ALA A 1 276 ? 6.313 -31.201 -43.998 1.00 13.97 276 ALA A C 1
ATOM 2124 O O . ALA A 1 276 ? 6.132 -31.676 -42.871 1.00 15.25 276 ALA A O 1
ATOM 2126 N N . THR A 1 277 ? 6.859 -30.001 -44.210 1.00 11.73 277 THR A N 1
ATOM 2127 C CA . THR A 1 277 ? 6.984 -29.006 -43.147 1.00 12.39 277 THR A CA 1
ATOM 2128 C C . THR A 1 277 ? 5.895 -27.988 -43.397 1.00 12.75 277 THR A C 1
ATOM 2129 O O . THR A 1 277 ? 5.847 -27.382 -44.475 1.00 15.04 277 THR A O 1
ATOM 2133 N N . ALA A 1 278 ? 5.040 -27.777 -42.406 1.00 12.77 278 ALA A N 1
ATOM 2134 C CA . ALA A 1 278 ? 3.870 -26.934 -42.598 1.00 11.07 278 ALA A CA 1
ATOM 2135 C C . ALA A 1 278 ? 3.898 -25.772 -41.625 1.00 12.76 278 ALA A C 1
ATOM 2136 O O . ALA A 1 278 ? 4.198 -25.956 -40.448 1.00 13.61 278 ALA A O 1
ATOM 2138 N N . ASP A 1 279 ? 3.527 -24.595 -42.113 1.00 10.65 279 ASP A N 1
ATOM 2139 C CA . ASP A 1 279 ? 3.086 -23.491 -41.259 1.00 10.03 279 ASP A CA 1
ATOM 2140 C C . ASP A 1 279 ? 1.563 -23.456 -41.301 1.00 10.58 279 ASP A C 1
ATOM 2141 O O . ASP A 1 279 ? 0.945 -23.910 -42.273 1.00 11.65 279 ASP A O 1
ATOM 2146 N N . LEU A 1 280 ? 0.952 -22.913 -40.262 1.00 10.42 280 LEU A N 1
ATOM 2147 C CA . LEU A 1 280 ? -0.510 -22.866 -40.177 1.00 10.12 280 LEU A CA 1
ATOM 2148 C C . LEU A 1 280 ? -0.930 -21.411 -40.042 1.00 11.40 280 LEU A C 1
ATOM 2149 O O . LEU A 1 280 ? -0.391 -20.700 -39.193 1.00 11.60 280 LEU A O 1
ATOM 2154 N N . SER A 1 281 ? -1.872 -20.954 -40.884 1.00 10.86 281 SER A N 1
ATOM 2155 C CA . SER A 1 281 ? -2.349 -19.582 -40.852 1.00 9.31 281 SER A CA 1
ATOM 2156 C C . SER A 1 281 ? -3.813 -19.532 -40.427 1.00 11.77 281 SER A C 1
ATOM 2157 O O . SER A 1 281 ? -4.639 -20.304 -40.924 1.00 12.10 281 SER A O 1
ATOM 2160 N N . VAL A 1 282 ? -4.128 -18.644 -39.490 1.00 11.74 282 VAL A N 1
ATOM 2161 C CA . VAL A 1 282 ? -5.519 -18.407 -39.093 1.00 11.93 282 VAL A CA 1
ATOM 2162 C C . VAL A 1 282 ? -5.809 -16.903 -39.173 1.00 12.11 282 VAL A C 1
ATOM 2163 O O . VAL A 1 282 ? -6.215 -16.271 -38.182 1.00 13.34 282 VAL A O 1
ATOM 2167 N N . PRO A 1 283 ? -5.680 -16.292 -40.351 1.00 9.40 283 PRO A N 1
ATOM 2168 C CA . PRO A 1 283 ? -5.901 -14.832 -40.442 1.00 12.47 283 PRO A CA 1
ATOM 2169 C C . PRO A 1 283 ? -7.330 -14.458 -40.090 1.00 13.78 283 PRO A C 1
ATOM 2170 O O . PRO A 1 283 ? -8.243 -15.172 -40.441 1.00 10.73 283 PRO A O 1
ATOM 2174 N N . ARG A 1 284 ? -7.508 -13.326 -39.391 1.00 12.83 284 ARG A N 1
ATOM 2175 C CA . ARG A 1 284 ? -8.834 -12.797 -39.108 1.00 11.38 284 ARG A CA 1
ATOM 2176 C C . ARG A 1 284 ? -9.247 -11.790 -40.189 1.00 12.78 284 ARG A C 1
ATOM 2177 O O . ARG A 1 284 ? -8.406 -11.062 -40.734 1.00 12.70 284 ARG A O 1
ATOM 2185 N N . MET A 1 285 ? -10.551 -11.703 -40.420 1.00 16.54 285 MET A N 1
ATOM 2186 C CA A MET A 1 285 ? -11.136 -10.766 -41.381 0.51 13.27 285 MET A CA 1
ATOM 2187 C CA B MET A 1 285 ? -11.121 -10.769 -41.385 0.49 13.45 285 MET A CA 1
ATOM 2188 C C . MET A 1 285 ? -10.755 -9.322 -41.070 1.00 10.77 285 MET A C 1
ATOM 2189 O O . MET A 1 285 ? -10.742 -8.902 -39.910 1.00 14.31 285 MET A O 1
ATOM 2198 N N . ARG A 1 286 ? -10.441 -8.572 -42.118 1.00 14.03 286 ARG A N 1
ATOM 2199 C CA . ARG A 1 286 ? -10.188 -7.142 -42.030 1.00 15.63 286 ARG A CA 1
ATOM 2200 C C . ARG A 1 286 ? -11.101 -6.404 -42.997 1.00 15.70 286 ARG A C 1
ATOM 2201 O O . ARG A 1 286 ? -11.700 -7.017 -43.897 1.00 15.41 286 ARG A O 1
ATOM 2209 N N . PRO A 1 287 ? -11.240 -5.079 -42.845 1.00 13.81 287 PRO A N 1
ATOM 2210 C CA . PRO A 1 287 ? -12.155 -4.332 -43.714 1.00 16.36 287 PRO A CA 1
ATOM 2211 C C . PRO A 1 287 ? -11.710 -4.443 -45.159 1.00 14.67 287 PRO A C 1
ATOM 2212 O O . PRO A 1 287 ? -10.512 -4.423 -45.467 1.00 15.15 287 PRO A O 1
ATOM 2216 N N . ALA A 1 288 ? -12.691 -4.630 -46.033 1.00 13.07 288 ALA A N 1
ATOM 2217 C CA . ALA A 1 288 ? -12.489 -4.776 -47.466 1.00 13.95 288 ALA A CA 1
ATOM 2218 C C . ALA A 1 288 ? -13.761 -4.357 -48.178 1.00 14.62 288 ALA A C 1
ATOM 2219 O O . ALA A 1 288 ? -14.801 -4.100 -47.555 1.00 14.80 288 ALA A O 1
ATOM 2221 N N . MET A 1 289 ? -13.673 -4.299 -49.513 1.00 14.77 289 MET A N 1
ATOM 2222 C CA . MET A 1 289 ? -14.863 -4.001 -50.300 1.00 14.85 289 MET A CA 1
ATOM 2223 C C . MET A 1 289 ? -15.620 -5.309 -50.524 1.00 18.29 289 MET A C 1
ATOM 2224 O O . MET A 1 289 ? -15.637 -5.890 -51.616 1.00 19.07 289 MET A O 1
ATOM 2229 N N . LYS A 1 290 ? -16.240 -5.768 -49.445 1.00 16.61 290 LYS A N 1
ATOM 2230 C CA . LYS A 1 290 ? -16.955 -7.037 -49.364 1.00 17.81 290 LYS A CA 1
ATOM 2231 C C . LYS A 1 290 ? -18.374 -6.907 -49.904 1.00 15.69 290 LYS A C 1
ATOM 2232 O O . LYS A 1 290 ? -18.983 -5.843 -49.878 1.00 17.98 290 LYS A O 1
ATOM 2238 N N . SER A 1 291 ? -18.928 -8.037 -50.332 1.00 15.22 291 SER A N 1
ATOM 2239 C CA . SER A 1 291 ? -20.329 -8.103 -50.745 1.00 16.15 291 SER A CA 1
ATOM 2240 C C . SER A 1 291 ? -21.169 -9.094 -49.951 1.00 16.31 291 SER A C 1
ATOM 2241 O O . SER A 1 291 ? -22.351 -9.279 -50.294 1.00 17.13 291 SER A O 1
ATOM 2244 N N . ARG A 1 292 ? -20.580 -9.767 -48.947 1.00 15.74 292 ARG A N 1
ATOM 2245 C CA . ARG A 1 292 ? -21.350 -10.652 -48.075 1.00 15.84 292 ARG A CA 1
ATOM 2246 C C . ARG A 1 292 ? -20.938 -10.391 -46.643 1.00 16.88 292 ARG A C 1
ATOM 2247 O O . ARG A 1 292 ? -19.888 -9.792 -46.390 1.00 16.46 292 ARG A O 1
ATOM 2255 N N . ASP A 1 293 ? -21.779 -10.850 -45.711 1.00 17.34 293 ASP A N 1
ATOM 2256 C CA . ASP A 1 293 ? -21.554 -10.581 -44.291 1.00 16.71 293 ASP A CA 1
ATOM 2257 C C . ASP A 1 293 ? -20.509 -11.518 -43.750 1.00 15.21 293 ASP A C 1
ATOM 2258 O O . ASP A 1 293 ? -20.453 -12.685 -44.132 1.00 18.34 293 ASP A O 1
ATOM 2263 N N . THR A 1 294 ? -19.687 -11.012 -42.826 1.00 14.59 294 THR A N 1
ATOM 2264 C CA . THR A 1 294 ? -18.735 -11.868 -42.119 1.00 16.09 294 THR A CA 1
ATOM 2265 C C . THR A 1 294 ? -18.924 -11.642 -40.632 1.00 22.51 294 THR A C 1
ATOM 2266 O O . THR A 1 294 ? -19.633 -10.724 -40.213 1.00 23.09 294 THR A O 1
ATOM 2270 N N . THR A 1 295 ? -18.315 -12.478 -39.806 1.00 19.94 295 THR A N 1
ATOM 2271 C CA . THR A 1 295 ? -18.464 -12.249 -38.377 1.00 22.90 295 THR A CA 1
ATOM 2272 C C . THR A 1 295 ? -17.121 -11.938 -37.743 1.00 23.05 295 THR A C 1
ATOM 2273 O O . THR A 1 295 ? -16.072 -12.330 -38.250 1.00 23.59 295 THR A O 1
ATOM 2277 N N . ARG A 1 296 ? -17.174 -11.140 -36.678 1.00 21.54 296 ARG A N 1
ATOM 2278 C CA . ARG A 1 296 ? -15.998 -10.778 -35.915 1.00 35.29 296 ARG A CA 1
ATOM 2279 C C . ARG A 1 296 ? -15.845 -11.797 -34.800 1.00 20.56 296 ARG A C 1
ATOM 2280 O O . ARG A 1 296 ? -16.740 -11.944 -33.968 1.00 25.76 296 ARG A O 1
ATOM 2285 N N . VAL A 1 297 ? -14.719 -12.500 -34.793 1.00 19.30 297 VAL A N 1
ATOM 2286 C CA . VAL A 1 297 ? -14.395 -13.420 -33.710 1.00 16.22 297 VAL A CA 1
ATOM 2287 C C . VAL A 1 297 ? -13.603 -12.621 -32.683 1.00 17.53 297 VAL A C 1
ATOM 2288 O O . VAL A 1 297 ? -12.632 -11.924 -33.029 1.00 17.18 297 VAL A O 1
ATOM 2292 N N . GLY A 1 298 ? -14.032 -12.708 -31.444 1.00 17.15 298 GLY A N 1
ATOM 2293 C CA . GLY A 1 298 ? -13.411 -11.908 -30.392 1.00 21.14 298 GLY A CA 1
ATOM 2294 C C . GLY A 1 298 ? -12.007 -12.354 -30.028 1.00 16.19 298 GLY A C 1
ATOM 2295 O O . GLY A 1 298 ? -11.581 -13.481 -30.322 1.00 16.21 298 GLY A O 1
ATOM 2296 N N . ASP A 1 299 ? -11.281 -11.423 -29.381 1.00 15.18 299 ASP A N 1
ATOM 2297 C CA . ASP A 1 299 ? -9.861 -11.626 -29.108 1.00 13.93 299 ASP A CA 1
ATOM 2298 C C . ASP A 1 299 ? -9.608 -12.852 -28.249 1.00 19.99 299 ASP A C 1
ATOM 2299 O O . ASP A 1 299 ? -8.678 -13.624 -28.537 1.00 18.79 299 ASP A O 1
ATOM 2304 N N . ASP A 1 300 ? -10.398 -13.054 -27.194 1.00 18.78 300 ASP A N 1
ATOM 2305 C CA . ASP A 1 300 ? -10.074 -14.172 -26.297 1.00 18.01 300 ASP A CA 1
ATOM 2306 C C . ASP A 1 300 ? -10.381 -15.515 -26.943 1.00 19.35 300 ASP A C 1
ATOM 2307 O O . ASP A 1 300 ? -9.579 -16.449 -26.842 1.00 20.25 300 ASP A O 1
ATOM 2312 N N . ASP A 1 301 ? -11.459 -15.595 -27.729 1.00 13.85 301 ASP A N 1
ATOM 2313 C CA . ASP A 1 301 ? -11.764 -16.807 -28.485 1.00 15.15 301 ASP A CA 1
ATOM 2314 C C . ASP A 1 301 ? -10.727 -17.054 -29.578 1.00 20.41 301 ASP A C 1
ATOM 2315 O O . ASP A 1 301 ? -10.370 -18.203 -29.862 1.00 15.60 301 ASP A O 1
ATOM 2320 N N . TYR A 1 302 ? -10.260 -15.984 -30.236 1.00 12.60 302 TYR A N 1
ATOM 2321 C CA . TYR A 1 302 ? -9.197 -16.122 -31.220 1.00 11.73 302 TYR A CA 1
ATOM 2322 C C . TYR A 1 302 ? -7.896 -16.616 -30.588 1.00 13.08 302 TYR A C 1
ATOM 2323 O O . TYR A 1 302 ? -7.221 -17.481 -31.155 1.00 14.00 302 TYR A O 1
ATOM 2332 N N . LEU A 1 303 ? -7.538 -16.110 -29.402 1.00 12.03 303 LEU A N 1
ATOM 2333 C CA . LEU A 1 303 ? -6.372 -16.647 -28.676 1.00 13.71 303 LEU A CA 1
ATOM 2334 C C . LEU A 1 303 ? -6.579 -18.113 -28.276 1.00 13.11 303 LEU A C 1
ATOM 2335 O O . LEU A 1 303 ? -5.637 -18.916 -28.323 1.00 15.33 303 LEU A O 1
ATOM 2340 N N . ARG A 1 304 ? -7.811 -18.487 -27.945 1.00 13.15 304 ARG A N 1
ATOM 2341 C CA . ARG A 1 304 ? -8.090 -19.887 -27.656 1.00 13.01 304 ARG A CA 1
ATOM 2342 C C . ARG A 1 304 ? -7.862 -20.748 -28.885 1.00 15.87 304 ARG A C 1
ATOM 2343 O O . ARG A 1 304 ? -7.275 -21.823 -28.780 1.00 14.62 304 ARG A O 1
ATOM 2351 N N . LEU A 1 305 ? -8.353 -20.310 -30.058 1.00 12.95 305 LEU A N 1
ATOM 2352 C CA . LEU A 1 305 ? -8.099 -21.046 -31.291 1.00 12.88 305 LEU A CA 1
ATOM 2353 C C . LEU A 1 305 ? -6.592 -21.181 -31.548 1.00 14.81 305 LEU A C 1
ATOM 2354 O O . LEU A 1 305 ? -6.084 -22.282 -31.806 1.00 14.04 305 LEU A O 1
ATOM 2359 N N . MET A 1 306 ? -5.866 -20.063 -31.506 1.00 11.95 306 MET A N 1
ATOM 2360 C CA . MET A 1 306 ? -4.413 -20.123 -31.727 1.00 12.04 306 MET A CA 1
ATOM 2361 C C . MET A 1 306 ? -3.747 -21.070 -30.734 1.00 16.64 306 MET A C 1
ATOM 2362 O O . MET A 1 306 ? -2.846 -21.850 -31.109 1.00 13.72 306 MET A O 1
ATOM 2367 N N . SER A 1 307 ? -4.169 -21.002 -29.468 1.00 14.35 307 SER A N 1
ATOM 2368 C CA . SER A 1 307 ? -3.549 -21.821 -28.419 1.00 15.41 307 SER A CA 1
ATOM 2369 C C . SER A 1 307 ? -3.748 -23.306 -28.691 1.00 16.39 307 SER A C 1
ATOM 2370 O O . SER A 1 307 ? -2.820 -24.103 -28.546 1.00 16.25 307 SER A O 1
ATOM 2373 N N . VAL A 1 308 ? -4.970 -23.703 -29.042 1.00 13.61 308 VAL A N 1
ATOM 2374 C CA . VAL A 1 308 ? -5.234 -25.130 -29.217 1.00 16.29 308 VAL A CA 1
ATOM 2375 C C . VAL A 1 308 ? -4.514 -25.649 -30.454 1.00 16.91 308 VAL A C 1
ATOM 2376 O O . VAL A 1 308 ? -3.996 -26.771 -30.459 1.00 17.91 308 VAL A O 1
ATOM 2380 N N . VAL A 1 309 ? -4.413 -24.824 -31.489 1.00 13.31 309 VAL A N 1
ATOM 2381 C CA . VAL A 1 309 ? -3.691 -25.248 -32.687 1.00 13.73 309 VAL A CA 1
ATOM 2382 C C . VAL A 1 309 ? -2.198 -25.344 -32.398 1.00 15.43 309 VAL A C 1
ATOM 2383 O O . VAL A 1 309 ? -1.560 -26.354 -32.733 1.00 16.06 309 VAL A O 1
ATOM 2387 N N . ALA A 1 310 ? -1.616 -24.303 -31.775 1.00 13.89 310 ALA A N 1
ATOM 2388 C CA . ALA A 1 310 ? -0.184 -24.323 -31.514 1.00 18.12 310 ALA A CA 1
ATOM 2389 C C . ALA A 1 310 ? 0.194 -25.475 -30.593 1.00 16.29 310 ALA A C 1
ATOM 2390 O O . ALA A 1 310 ? 1.258 -26.081 -30.770 1.00 17.12 310 ALA A O 1
ATOM 2392 N N . PHE A 1 311 ? -0.635 -25.760 -29.574 1.00 14.76 311 PHE A N 1
ATOM 2393 C CA . PHE A 1 311 ? -0.332 -26.836 -28.635 1.00 14.07 311 PHE A CA 1
ATOM 2394 C C . PHE A 1 311 ? -0.359 -28.186 -29.333 1.00 18.00 311 PHE A C 1
ATOM 2395 O O . PHE A 1 311 ? 0.539 -29.016 -29.147 1.00 17.28 311 PHE A O 1
ATOM 2403 N N . THR A 1 312 ? -1.410 -28.439 -30.119 1.00 14.32 312 THR A N 1
ATOM 2404 C CA . THR A 1 312 ? -1.561 -29.761 -30.702 1.00 14.18 312 THR A CA 1
ATOM 2405 C C . THR A 1 312 ? -0.679 -29.967 -31.913 1.00 16.86 312 THR A C 1
ATOM 2406 O O . THR A 1 312 ? -0.406 -31.115 -32.271 1.00 17.77 312 THR A O 1
ATOM 2410 N N . CYS A 1 313 ? -0.168 -28.901 -32.528 1.00 15.20 313 CYS A N 1
ATOM 2411 C CA . CYS A 1 313 ? 0.650 -29.017 -33.734 1.00 13.52 313 CYS A CA 1
ATOM 2412 C C . CYS A 1 313 ? 1.967 -28.313 -33.443 1.00 13.81 313 CYS A C 1
ATOM 2413 O O . CYS A 1 313 ? 2.299 -27.305 -34.075 1.00 14.64 313 CYS A O 1
ATOM 2416 N N . PRO A 1 314 ? 2.733 -28.801 -32.466 1.00 14.98 314 PRO A N 1
ATOM 2417 C CA . PRO A 1 314 ? 3.856 -28.020 -31.948 1.00 15.91 314 PRO A CA 1
ATOM 2418 C C . PRO A 1 314 ? 4.997 -27.821 -32.924 1.00 17.91 314 PRO A C 1
ATOM 2419 O O . PRO A 1 314 ? 5.838 -26.951 -32.666 1.00 17.49 314 PRO A O 1
ATOM 2423 N N . GLU A 1 315 ? 5.089 -28.584 -34.021 1.00 14.62 315 GLU A N 1
ATOM 2424 C CA . GLU A 1 315 ? 6.162 -28.349 -34.984 1.00 17.95 315 GLU A CA 1
ATOM 2425 C C . GLU A 1 315 ? 5.698 -27.565 -36.196 1.00 14.71 315 GLU A C 1
ATOM 2426 O O . GLU A 1 315 ? 6.499 -27.328 -37.108 1.00 18.54 315 GLU A O 1
ATOM 2432 N N . GLN A 1 316 ? 4.448 -27.140 -36.204 1.00 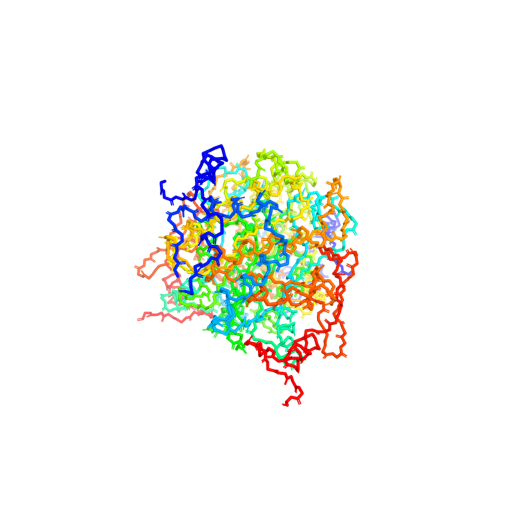11.21 316 GLN A N 1
ATOM 2433 C CA . GLN A 1 316 ? 3.837 -26.429 -37.328 1.00 12.40 316 GLN A CA 1
ATOM 2434 C C . GLN A 1 316 ? 3.586 -25.005 -36.844 1.00 13.50 316 GLN A C 1
AT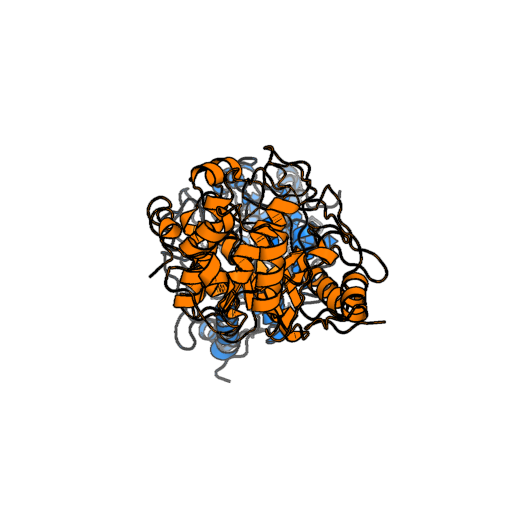OM 2435 O O . GLN A 1 316 ? 2.663 -24.765 -36.063 1.00 15.30 316 GLN A O 1
ATOM 2441 N N . ARG A 1 317 ? 4.438 -24.087 -37.295 1.00 10.99 317 ARG A N 1
ATOM 2442 C CA . ARG A 1 317 ? 4.432 -22.709 -36.812 1.00 10.25 317 ARG A CA 1
ATOM 2443 C C . ARG A 1 317 ? 3.166 -21.973 -37.212 1.00 13.57 317 ARG A C 1
ATOM 2444 O O . ARG A 1 317 ? 2.829 -21.911 -38.400 1.00 12.23 317 ARG A O 1
ATOM 2452 N N . LEU A 1 318 ? 2.536 -21.300 -36.252 1.00 10.58 318 LEU A N 1
ATOM 2453 C CA . LEU A 1 318 ? 1.477 -20.365 -36.602 1.00 10.05 318 LEU A CA 1
ATOM 2454 C C . LEU A 1 318 ? 2.058 -19.060 -37.156 1.00 10.05 318 LEU A C 1
ATOM 2455 O O . LEU A 1 318 ? 3.114 -18.595 -36.726 1.00 12.10 318 LEU A O 1
ATOM 2460 N N . VAL A 1 319 ? 1.407 -18.522 -38.172 1.00 10.31 319 VAL A N 1
ATOM 2461 C CA . VAL A 1 319 ? 1.791 -17.263 -38.792 1.00 10.32 319 VAL A CA 1
ATOM 2462 C C . VAL A 1 319 ? 0.929 -16.144 -38.257 1.00 10.12 319 VAL A C 1
ATOM 2463 O O . VAL A 1 319 ? -0.312 -16.218 -38.318 1.00 15.38 319 VAL A O 1
ATOM 2467 N N . LEU A 1 320 ? 1.584 -15.097 -37.762 1.00 10.70 320 LEU A N 1
ATOM 2468 C CA . LEU A 1 320 ? 0.893 -13.915 -37.254 1.00 12.54 320 LEU A CA 1
ATOM 2469 C C . LEU A 1 320 ? 1.238 -12.747 -38.177 1.00 14.16 320 LEU A C 1
ATOM 2470 O O . LEU A 1 320 ? 2.402 -12.563 -38.527 1.00 13.28 320 LEU A O 1
ATOM 2475 N N . THR A 1 321 ? 0.247 -11.973 -38.575 1.00 10.18 321 THR A N 1
ATOM 2476 C CA . THR A 1 321 ? 0.410 -10.896 -39.561 1.00 11.42 321 THR A CA 1
ATOM 2477 C C . THR A 1 321 ? -0.123 -9.574 -39.032 1.00 10.32 321 THR A C 1
ATOM 2478 O O . THR A 1 321 ? -0.799 -9.512 -38.002 1.00 10.90 321 THR A O 1
ATOM 2482 N N . THR A 1 322 ? 0.092 -8.521 -39.814 1.00 12.12 322 THR A N 1
ATOM 2483 C CA . THR A 1 322 ? -0.389 -7.180 -39.515 1.00 15.24 322 THR A CA 1
ATOM 2484 C C . THR A 1 322 ? -1.870 -6.978 -39.818 1.00 14.70 322 THR A C 1
ATOM 2485 O O . THR A 1 322 ? -2.371 -5.838 -39.717 1.00 13.64 322 THR A O 1
ATOM 2489 N N . ARG A 1 323 ? -2.598 -8.064 -40.128 1.00 13.40 323 ARG A N 1
ATOM 2490 C CA . ARG A 1 323 ? -4.033 -8.060 -39.905 1.00 13.74 323 ARG A CA 1
ATOM 2491 C C . ARG A 1 323 ? -4.355 -7.775 -38.453 1.00 19.14 323 ARG A C 1
ATOM 2492 O O . ARG A 1 323 ? -5.468 -7.294 -38.152 1.00 16.83 323 ARG A O 1
ATOM 2500 N N . GLU A 1 324 ? -3.410 -8.089 -37.546 1.00 11.86 324 GLU A N 1
ATOM 2501 C CA . GLU A 1 324 ? -3.592 -7.825 -36.133 1.00 11.85 324 GLU A CA 1
ATOM 2502 C C . GLU A 1 324 ? -2.900 -6.534 -35.699 1.00 12.81 324 GLU A C 1
ATOM 2503 O O . GLU A 1 324 ? -1.831 -6.193 -36.207 1.00 13.94 324 GLU A O 1
ATOM 2509 N N . PRO A 1 325 ? -3.513 -5.785 -34.805 1.00 12.40 325 PRO A N 1
ATOM 2510 C CA . PRO A 1 325 ? -2.888 -4.548 -34.312 1.00 11.81 325 PRO A CA 1
ATOM 2511 C C . PRO A 1 325 ? -1.741 -4.855 -33.376 1.00 13.05 325 PRO A C 1
ATOM 2512 O O . PRO A 1 325 ? -1.614 -5.973 -32.869 1.00 15.58 325 PRO A O 1
ATOM 2516 N N . GLN A 1 326 ? -0.901 -3.828 -33.161 1.00 13.38 326 GLN A N 1
ATOM 2517 C CA . GLN A 1 326 ? 0.275 -3.965 -32.323 1.00 13.40 326 GLN A CA 1
ATOM 2518 C C . GLN A 1 326 ? -0.072 -4.622 -30.995 1.00 15.25 326 GLN A C 1
ATOM 2519 O O . GLN A 1 326 ? 0.625 -5.542 -30.562 1.00 14.48 326 GLN A O 1
ATOM 2525 N N . GLU A 1 327 ? -1.167 -4.172 -30.352 1.00 14.15 327 GLU A N 1
ATOM 2526 C CA . GLU A 1 327 ? -1.463 -4.657 -29.007 1.00 15.22 327 GLU A CA 1
ATOM 2527 C C . GLU A 1 327 ? -1.816 -6.138 -29.005 1.00 17.19 327 GLU A C 1
ATOM 2528 O O . GLU A 1 327 ? -1.522 -6.831 -28.025 1.00 17.97 327 GLU A O 1
ATOM 2534 N N . PHE A 1 328 ? -2.478 -6.628 -30.052 1.00 14.42 328 PHE A N 1
ATOM 2535 C CA . PHE A 1 328 ? -2.748 -8.055 -30.150 1.00 13.46 328 PHE A CA 1
ATOM 2536 C C . PHE A 1 328 ? -1.482 -8.834 -30.450 1.00 13.97 328 PHE A C 1
ATOM 2537 O O . PHE A 1 328 ? -1.256 -9.893 -29.862 1.00 14.31 328 PHE A O 1
ATOM 2545 N N . GLN A 1 329 ? -0.667 -8.370 -31.410 1.00 13.99 329 GLN A N 1
ATOM 2546 C CA . GLN A 1 329 ? 0.618 -9.021 -31.659 1.00 12.41 329 GLN A CA 1
ATOM 2547 C C . GLN A 1 329 ? 1.365 -9.231 -30.367 1.00 14.97 329 GLN A C 1
ATOM 2548 O O . GLN A 1 329 ? 1.934 -10.305 -30.130 1.00 15.45 329 GLN A O 1
ATOM 2554 N N . ASP A 1 330 ? 1.416 -8.187 -29.539 1.00 16.76 330 ASP A N 1
ATOM 2555 C CA . ASP A 1 330 ? 2.144 -8.266 -28.278 1.00 18.98 330 ASP A CA 1
ATOM 2556 C C . ASP A 1 330 ? 1.637 -9.423 -27.441 1.00 20.92 330 ASP A C 1
ATOM 2557 O O . ASP A 1 330 ? 2.433 -10.185 -26.886 1.00 22.32 330 ASP A O 1
ATOM 2562 N N . VAL A 1 331 ? 0.312 -9.578 -27.345 1.00 14.81 331 VAL A N 1
ATOM 2563 C CA A VAL A 1 331 ? -0.196 -10.610 -26.451 0.26 17.40 331 VAL A CA 1
ATOM 2564 C CA B VAL A 1 331 ? -0.270 -10.607 -26.479 0.74 16.21 331 VAL A CA 1
ATOM 2565 C C . VAL A 1 331 ? -0.080 -11.999 -27.068 1.00 16.49 331 VAL A C 1
ATOM 2566 O O . VAL A 1 331 ? 0.068 -12.986 -26.337 1.00 21.43 331 VAL A O 1
ATOM 2573 N N . ALA A 1 332 ? -0.137 -12.113 -28.392 1.00 14.43 332 ALA A N 1
ATOM 2574 C CA . ALA A 1 332 ? -0.188 -13.397 -29.058 1.00 14.53 332 ALA A CA 1
ATOM 2575 C C . ALA A 1 332 ? 1.164 -13.906 -29.537 1.00 13.61 332 ALA A C 1
ATOM 2576 O O . ALA A 1 332 ? 1.234 -15.042 -30.029 1.00 14.98 332 ALA A O 1
ATOM 2578 N N . LEU A 1 333 ? 2.209 -13.091 -29.454 1.00 15.11 333 LEU A N 1
ATOM 2579 C CA . LEU A 1 333 ? 3.439 -13.427 -30.159 1.00 16.17 333 LEU A CA 1
ATOM 2580 C C . LEU A 1 333 ? 4.016 -14.769 -29.708 1.00 14.55 333 LEU A C 1
ATOM 2581 O O . LEU A 1 333 ? 4.585 -15.502 -30.518 1.00 15.11 333 LEU A O 1
ATOM 2586 N N . GLY A 1 334 ? 3.877 -15.124 -28.434 1.00 15.25 334 GLY A N 1
ATOM 2587 C CA . GLY A 1 334 ? 4.485 -16.388 -28.029 1.00 15.28 334 GLY A CA 1
ATOM 2588 C C . GLY A 1 334 ? 3.753 -17.619 -28.537 1.00 17.01 334 GLY A C 1
ATOM 2589 O O . GLY A 1 334 ? 4.238 -18.734 -28.315 1.00 17.64 334 GLY A O 1
ATOM 2590 N N . LEU A 1 335 ? 2.589 -17.448 -29.174 1.00 14.76 335 LEU A N 1
ATOM 2591 C CA . LEU A 1 335 ? 1.927 -18.557 -29.847 1.00 13.56 335 LEU A CA 1
ATOM 2592 C C . LEU A 1 335 ? 2.395 -18.736 -31.274 1.00 13.42 335 LEU A C 1
ATOM 2593 O O . LEU A 1 335 ? 2.008 -19.730 -31.893 1.00 15.36 335 LEU A O 1
ATOM 2598 N N . ALA A 1 336 ? 3.115 -17.763 -31.836 1.00 11.57 336 ALA A N 1
ATOM 2599 C CA . ALA A 1 336 ? 3.504 -17.770 -33.240 1.00 14.49 336 ALA A CA 1
ATOM 2600 C C . ALA A 1 336 ? 4.911 -18.310 -33.448 1.00 11.75 336 ALA A C 1
ATOM 2601 O O . ALA A 1 336 ? 5.766 -18.256 -32.550 1.00 14.67 336 ALA A O 1
ATOM 2603 N N . GLY A 1 337 ? 5.132 -18.877 -34.634 1.00 10.36 337 GLY A N 1
ATOM 2604 C CA . GLY A 1 337 ? 6.448 -19.216 -35.137 1.00 12.63 337 GLY A CA 1
ATOM 2605 C C . GLY A 1 337 ? 6.920 -18.383 -36.314 1.00 9.79 337 GLY A C 1
ATOM 2606 O O . GLY A 1 337 ? 8.114 -18.386 -36.637 1.00 11.84 337 GLY A O 1
ATOM 2607 N N . VAL A 1 338 ? 6.000 -17.647 -36.937 1.00 10.15 338 VAL A N 1
ATOM 2608 C CA . VAL A 1 338 ? 6.305 -16.803 -38.103 1.00 11.20 338 VAL A CA 1
ATOM 2609 C C . VAL A 1 338 ? 5.605 -15.477 -37.875 1.00 9.03 338 VAL A C 1
ATOM 2610 O O . VAL A 1 338 ? 4.433 -15.445 -37.481 1.00 10.78 338 VAL A O 1
ATOM 2614 N N . ILE A 1 339 ? 6.349 -14.378 -38.033 1.00 11.32 339 ILE A N 1
ATOM 2615 C CA . ILE A 1 339 ? 5.738 -13.053 -37.989 1.00 13.85 339 ILE A CA 1
ATOM 2616 C C . ILE A 1 339 ? 5.850 -12.438 -39.379 1.00 10.31 339 ILE A C 1
ATOM 2617 O O . ILE A 1 339 ? 6.917 -12.461 -40.012 1.00 12.92 339 ILE A O 1
ATOM 2622 N N . SER A 1 340 ? 4.737 -11.939 -39.889 1.00 11.29 340 SER A N 1
ATOM 2623 C CA . SER A 1 340 ? 4.740 -11.510 -41.282 1.00 12.08 340 SER A CA 1
ATOM 2624 C C . SER A 1 340 ? 4.114 -10.127 -41.359 1.00 12.25 340 SER A C 1
ATOM 2625 O O . SER A 1 340 ? 2.880 -10.006 -41.457 1.00 13.58 340 SER A O 1
ATOM 2628 N N . PRO A 1 341 ? 4.928 -9.067 -41.296 1.00 11.51 341 PRO A N 1
ATOM 2629 C CA . PRO A 1 341 ? 4.406 -7.700 -41.432 1.00 12.64 341 PRO A CA 1
ATOM 2630 C C . PRO A 1 341 ? 4.451 -7.229 -42.881 1.00 13.37 341 PRO A C 1
ATOM 2631 O O . PRO A 1 341 ? 5.380 -7.519 -43.619 1.00 14.91 341 PRO A O 1
ATOM 2635 N N . GLY A 1 342 ? 3.405 -6.540 -43.318 1.00 13.39 342 GLY A N 1
ATOM 2636 C CA . GLY A 1 342 ? 3.445 -5.920 -44.623 1.00 13.78 342 GLY A CA 1
ATOM 2637 C C . GLY A 1 342 ? 2.082 -5.433 -45.035 1.00 11.98 342 GLY A C 1
ATOM 2638 O O . GLY A 1 342 ? 1.137 -5.437 -44.236 1.00 16.89 342 GLY A O 1
ATOM 2639 N N . SER A 1 343 ? 1.986 -5.068 -46.308 1.00 11.30 343 SER A N 1
ATOM 2640 C CA . SER A 1 343 ? 0.788 -4.432 -46.827 1.00 11.11 343 SER A CA 1
ATOM 2641 C C . SER A 1 343 ? 0.255 -5.198 -48.019 1.00 11.67 343 SER A C 1
ATOM 2642 O O . SER A 1 343 ? 1.037 -5.607 -48.873 1.00 15.45 343 SER A O 1
ATOM 2645 N N . PRO A 1 344 ? -1.040 -5.417 -48.106 1.00 10.75 344 PRO A N 1
ATOM 2646 C CA . PRO A 1 344 ? -1.596 -6.161 -49.227 1.00 10.79 344 PRO A CA 1
ATOM 2647 C C . PRO A 1 344 ? -2.015 -5.229 -50.344 1.00 13.81 344 PRO A C 1
ATOM 2648 O O . PRO A 1 344 ? -3.116 -5.338 -50.892 1.00 15.88 344 PRO A O 1
ATOM 2652 N N . ASP A 1 345 ? -1.139 -4.298 -50.671 1.00 15.90 345 ASP A N 1
ATOM 2653 C CA . ASP A 1 345 ? -1.283 -3.357 -51.773 1.00 12.52 345 ASP A CA 1
ATOM 2654 C C . ASP A 1 345 ? -0.194 -3.699 -52.782 1.00 13.03 345 ASP A C 1
ATOM 2655 O O . ASP A 1 345 ? 0.789 -4.353 -52.442 1.00 14.00 345 ASP A O 1
ATOM 2660 N N . VAL A 1 346 ? -0.370 -3.302 -54.043 1.00 12.61 346 VAL A N 1
ATOM 2661 C CA . VAL A 1 346 ? 0.587 -3.703 -55.067 1.00 12.63 346 VAL A CA 1
ATOM 2662 C C . VAL A 1 346 ? 1.811 -2.784 -55.001 1.00 14.28 346 VAL A C 1
ATOM 2663 O O . VAL A 1 346 ? 1.682 -1.553 -55.054 1.00 17.10 346 VAL A O 1
ATOM 2667 N N . ALA A 1 347 ? 3.007 -3.375 -54.904 1.00 14.48 347 ALA A N 1
ATOM 2668 C CA . ALA A 1 347 ? 4.262 -2.630 -54.885 1.00 14.33 347 ALA A CA 1
ATOM 2669 C C . ALA A 1 347 ? 4.216 -1.413 -53.959 1.00 11.34 347 ALA A C 1
ATOM 2670 O O . ALA A 1 347 ? 4.435 -0.283 -54.399 1.00 14.62 347 ALA A O 1
ATOM 2672 N N . PRO A 1 348 ? 3.935 -1.623 -52.673 1.00 11.00 348 PRO A N 1
ATOM 2673 C CA . PRO A 1 348 ? 3.602 -0.510 -51.764 1.00 13.54 348 PRO A CA 1
ATOM 2674 C C . PRO A 1 348 ? 4.783 -0.026 -50.938 1.00 12.65 348 PRO A C 1
ATOM 2675 O O . PRO A 1 348 ? 4.631 0.951 -50.196 1.00 12.80 348 PRO A O 1
ATOM 2679 N N . TYR A 1 349 ? 5.940 -0.688 -51.034 1.00 11.70 349 TYR A N 1
ATOM 2680 C CA . TYR A 1 349 ? 7.037 -0.376 -50.128 1.00 13.36 349 TYR A CA 1
ATOM 2681 C C . TYR A 1 349 ? 7.862 0.786 -50.652 1.00 12.09 349 TYR A C 1
ATOM 2682 O O . TYR A 1 349 ? 8.036 0.985 -51.866 1.00 13.62 349 TYR A O 1
ATOM 2691 N N . ARG A 1 350 ? 8.377 1.583 -49.703 1.00 13.22 350 ARG A N 1
ATOM 2692 C CA A ARG A 1 350 ? 9.186 2.751 -49.993 0.59 15.91 350 ARG A CA 1
ATOM 2693 C CA B ARG A 1 350 ? 9.199 2.740 -50.008 0.41 17.18 350 ARG A CA 1
ATOM 2694 C C . ARG A 1 350 ? 10.433 2.704 -49.121 1.00 14.37 350 ARG A C 1
ATOM 2695 O O . ARG A 1 350 ? 10.414 2.133 -48.027 1.00 17.21 350 ARG A O 1
ATOM 2707 N N . ALA A 1 351 ? 11.529 3.283 -49.626 1.00 13.53 351 ALA A N 1
ATOM 2708 C CA . ALA A 1 351 ? 12.813 3.178 -48.920 1.00 16.32 351 ALA A CA 1
ATOM 2709 C C . ALA A 1 351 ? 12.787 3.818 -47.535 1.00 16.98 351 ALA A C 1
ATOM 2710 O O . ALA A 1 351 ? 13.500 3.368 -46.617 1.00 16.69 351 ALA A O 1
ATOM 2712 N N . GLY A 1 352 ? 12.006 4.868 -47.357 1.00 16.23 352 GLY A N 1
ATOM 2713 C CA . GLY A 1 352 ? 12.178 5.679 -46.171 1.00 16.78 352 GLY A CA 1
ATOM 2714 C C . GLY A 1 352 ? 10.912 6.047 -45.430 1.00 16.02 352 GLY A C 1
ATOM 2715 O O . GLY A 1 352 ? 10.953 6.995 -44.637 1.00 15.52 352 GLY A O 1
ATOM 2716 N N . CYS A 1 353 ? 9.808 5.331 -45.662 1.00 16.28 353 CYS A N 1
ATOM 2717 C CA . CYS A 1 353 ? 8.559 5.631 -44.968 1.00 13.94 353 CYS A CA 1
ATOM 2718 C C . CYS A 1 353 ? 7.641 4.419 -45.020 1.00 16.52 353 CYS A C 1
ATOM 2719 O O . CYS A 1 353 ? 7.966 3.395 -45.617 1.00 14.70 353 CYS A O 1
ATOM 2722 N N . GLU A 1 354 ? 6.493 4.543 -44.354 1.00 15.49 354 GLU A N 1
ATOM 2723 C CA . GLU A 1 354 ? 5.554 3.432 -44.254 1.00 16.22 354 GLU A CA 1
ATOM 2724 C C . GLU A 1 354 ? 4.979 3.063 -45.615 1.00 13.59 354 GLU A C 1
ATOM 2725 O O . GLU A 1 354 ? 4.854 3.900 -46.517 1.00 16.78 354 GLU A O 1
ATOM 2731 N N . ALA A 1 355 ? 4.619 1.782 -45.736 1.00 14.05 355 ALA A N 1
ATOM 2732 C CA . ALA A 1 355 ? 4.082 1.248 -46.984 1.00 12.08 355 ALA A CA 1
ATOM 2733 C C . ALA A 1 355 ? 2.688 1.789 -47.253 1.00 13.91 355 ALA A C 1
ATOM 2734 O O . ALA A 1 355 ? 1.912 2.057 -46.327 1.00 15.86 355 ALA A O 1
ATOM 2736 N N . ARG A 1 356 ? 2.365 1.913 -48.536 1.00 12.64 356 ARG A N 1
ATOM 2737 C CA . ARG A 1 356 ? 1.005 2.231 -48.947 1.00 14.82 356 ARG A CA 1
ATOM 2738 C C . ARG A 1 356 ? 0.057 1.095 -48.603 1.00 13.01 356 ARG A C 1
ATOM 2739 O O . ARG A 1 356 ? 0.425 -0.079 -48.686 1.00 15.05 356 ARG A O 1
ATOM 2743 N N . ASN A 1 357 ? -1.185 1.443 -48.232 1.00 15.89 357 ASN A N 1
ATOM 2744 C CA . ASN A 1 357 ? -2.290 0.469 -48.056 1.00 14.29 357 ASN A CA 1
ATOM 2745 C C . ASN A 1 357 ? -3.563 1.203 -48.458 1.00 12.89 357 ASN A C 1
ATOM 2746 O O . ASN A 1 357 ? -4.417 1.501 -47.627 1.00 15.64 357 ASN A O 1
ATOM 2751 N N . ASP A 1 358 ? -3.644 1.543 -49.755 1.00 15.10 358 ASP A N 1
ATOM 2752 C CA . ASP A 1 358 ? -4.759 2.322 -50.290 1.00 16.25 358 ASP A CA 1
ATOM 2753 C C . ASP A 1 358 ? -5.997 1.447 -50.433 1.00 17.00 358 ASP A C 1
ATOM 2754 O O . ASP A 1 358 ? -5.931 0.327 -50.958 1.00 15.75 358 ASP A O 1
ATOM 2759 N N . GLU A 1 359 ? -7.133 1.949 -49.961 1.00 22.75 359 GLU A N 1
ATOM 2760 C CA . GLU A 1 359 ? -8.353 1.150 -50.042 1.00 20.47 359 GLU A CA 1
ATOM 2761 C C . GLU A 1 359 ? -8.731 0.824 -51.492 1.00 18.69 359 GLU A C 1
ATOM 2762 O O . GLU A 1 359 ? -9.237 -0.271 -51.772 1.00 28.27 359 GLU A O 1
ATOM 2768 N N . LYS A 1 360 ? -8.441 1.729 -52.425 1.00 21.17 360 LYS A N 1
ATOM 2769 C CA . LYS A 1 360 ? -8.765 1.569 -53.834 1.00 25.74 360 LYS A CA 1
ATOM 2770 C C . LYS A 1 360 ? -7.914 0.526 -54.560 1.00 19.50 360 LYS A C 1
ATOM 2771 O O . LYS A 1 360 ? -8.258 0.168 -55.690 1.00 17.04 360 LYS A O 1
ATOM 2773 N N . SER A 1 361 ? -6.811 0.036 -53.973 1.00 14.46 361 SER A N 1
ATOM 2774 C CA . SER A 1 361 ? -5.984 -0.959 -54.642 1.00 13.52 361 SER A CA 1
ATOM 2775 C C . SER A 1 361 ? -5.605 -2.161 -53.782 1.00 12.07 361 SER A C 1
ATOM 2776 O O . SER A 1 361 ? -4.971 -3.080 -54.300 1.00 15.03 361 SER A O 1
ATOM 2779 N N . SER A 1 362 ? -5.876 -2.158 -52.477 1.00 13.06 362 SER A N 1
ATOM 2780 C CA . SER A 1 362 ? -5.449 -3.231 -51.597 1.00 12.27 362 SER A CA 1
ATOM 2781 C C . SER A 1 362 ? -6.490 -4.338 -51.471 1.00 11.09 362 SER A C 1
ATOM 2782 O O . SER A 1 362 ? -7.693 -4.128 -51.664 1.00 15.09 362 SER A O 1
ATOM 2785 N N . GLN A 1 363 ? -6.013 -5.495 -51.047 1.00 10.69 363 GLN A N 1
ATOM 2786 C CA . GLN A 1 363 ? -6.899 -6.626 -50.792 1.00 10.97 363 GLN A CA 1
ATOM 2787 C C . GLN A 1 363 ? -7.805 -6.373 -49.586 1.00 13.20 363 GLN A C 1
ATOM 2788 O O . GLN A 1 363 ? -8.985 -6.755 -49.617 1.00 12.96 363 GLN A O 1
ATOM 2794 N N . PHE A 1 364 ? -7.277 -5.710 -48.543 1.00 11.88 364 PHE A N 1
ATOM 2795 C CA . PHE A 1 364 ? -7.987 -5.332 -47.320 1.00 11.03 364 PHE A CA 1
ATOM 2796 C C . PHE A 1 364 ? -7.135 -4.275 -46.614 1.00 12.85 364 PHE A C 1
ATOM 2797 O O . PHE A 1 364 ? -6.011 -3.972 -47.029 1.00 14.01 364 PHE A O 1
ATOM 2805 N N . LEU A 1 365 ? -7.664 -3.735 -45.529 1.00 13.00 365 LEU A N 1
ATOM 2806 C CA A LEU A 1 365 ? -6.975 -2.703 -44.764 0.59 13.09 365 LEU A CA 1
ATOM 2807 C CA B LEU A 1 365 ? -6.962 -2.708 -44.770 0.41 13.81 365 LEU A CA 1
ATOM 2808 C C . LEU A 1 365 ? -6.283 -3.343 -43.564 1.00 16.01 365 LEU A C 1
ATOM 2809 O O . LEU A 1 365 ? -6.934 -4.035 -42.771 1.00 14.22 365 LEU A O 1
ATOM 2818 N N . VAL A 1 366 ? -4.968 -3.128 -43.448 1.00 14.48 366 VAL A N 1
ATOM 2819 C CA . VAL A 1 366 ? -4.187 -3.694 -42.318 1.00 15.00 366 VAL A CA 1
ATOM 2820 C C . VAL A 1 366 ? -4.563 -2.980 -41.024 1.00 13.36 366 VAL A C 1
ATOM 2821 O O . VAL A 1 366 ? -5.144 -1.880 -41.018 1.00 16.45 366 VAL A O 1
ATOM 2825 N N . ALA A 1 367 ? -4.236 -3.627 -39.909 1.00 12.85 367 ALA A N 1
ATOM 2826 C CA . ALA A 1 367 ? -4.433 -3.038 -38.596 1.00 13.81 367 ALA A CA 1
ATOM 2827 C C . ALA A 1 367 ? -3.178 -2.404 -38.021 1.00 17.04 367 ALA A C 1
ATOM 2828 O O . ALA A 1 367 ? -3.254 -1.782 -36.954 1.00 18.65 367 ALA A O 1
ATOM 2830 N N . ASP A 1 368 ? -2.031 -2.566 -38.683 1.00 14.92 368 ASP A N 1
ATOM 2831 C CA . ASP A 1 368 ? -0.745 -2.089 -38.175 1.00 13.24 368 ASP A CA 1
ATOM 2832 C C . ASP A 1 368 ? 0.042 -1.654 -39.397 1.00 15.03 368 ASP A C 1
ATOM 2833 O O . ASP A 1 368 ? 0.411 -2.517 -40.198 1.00 16.75 368 ASP A O 1
ATOM 2838 N N . LEU A 1 369 ? 0.301 -0.343 -39.519 1.00 14.34 369 LEU A N 1
ATOM 2839 C CA . LEU A 1 369 ? 0.955 0.229 -40.694 1.00 17.46 369 LEU A CA 1
ATOM 2840 C C . LEU A 1 369 ? 2.456 0.427 -40.500 1.00 15.90 369 LEU A C 1
ATOM 2841 O O . LEU A 1 369 ? 3.128 0.905 -41.421 1.00 16.73 369 LEU A O 1
ATOM 2846 N N . ARG A 1 370 ? 2.992 0.082 -39.335 1.00 14.00 370 ARG A N 1
ATOM 2847 C CA . ARG A 1 370 ? 4.418 0.294 -39.067 1.00 13.15 370 ARG A CA 1
ATOM 2848 C C . ARG A 1 370 ? 5.298 -0.464 -40.054 1.00 14.98 370 ARG A C 1
ATOM 2849 O O . ARG A 1 370 ? 4.944 -1.535 -40.573 1.00 15.79 370 ARG A O 1
ATOM 2857 N N . ARG A 1 371 ? 6.462 0.119 -40.319 1.00 15.10 371 ARG A N 1
ATOM 2858 C CA . ARG A 1 371 ? 7.400 -0.523 -41.226 1.00 16.68 371 ARG A CA 1
ATOM 2859 C C . ARG A 1 371 ? 7.861 -1.846 -40.633 1.00 13.18 371 ARG A C 1
ATOM 2860 O O . ARG A 1 371 ? 8.070 -1.939 -39.419 1.00 13.65 371 ARG A O 1
ATOM 2868 N N . PRO A 1 372 ? 8.076 -2.873 -41.458 1.00 14.97 372 PRO A N 1
ATOM 2869 C CA . PRO A 1 372 ? 8.641 -4.114 -40.926 1.00 13.52 372 PRO A CA 1
ATOM 2870 C C . PRO A 1 372 ? 9.872 -3.924 -40.036 1.00 11.39 372 PRO A C 1
ATOM 2871 O O . PRO A 1 372 ? 9.962 -4.592 -38.995 1.00 13.17 372 PRO A O 1
ATOM 2875 N N . ARG A 1 373 ? 10.816 -3.035 -40.390 1.00 12.27 373 ARG A N 1
ATOM 2876 C CA . ARG A 1 373 ? 12.023 -2.965 -39.562 1.00 14.14 373 ARG A CA 1
ATOM 2877 C C . ARG A 1 373 ? 11.706 -2.444 -38.173 1.00 16.07 373 ARG A C 1
ATOM 2878 O O . ARG A 1 373 ? 12.422 -2.762 -37.214 1.00 17.07 373 ARG A O 1
ATOM 2886 N N . HIS A 1 374 ? 10.639 -1.645 -38.054 1.00 14.40 374 HIS A N 1
ATOM 2887 C CA . HIS A 1 374 ? 10.259 -1.095 -36.761 1.00 14.80 374 HIS A CA 1
ATOM 2888 C C . HIS A 1 374 ? 9.491 -2.116 -35.939 1.00 13.57 374 HIS A C 1
ATOM 2889 O O . HIS A 1 374 ? 9.732 -2.265 -34.738 1.00 16.19 374 HIS A O 1
ATOM 2896 N N . ILE A 1 375 ? 8.576 -2.839 -36.574 1.00 12.16 375 ILE A N 1
ATOM 2897 C CA . ILE A 1 375 ? 7.886 -3.927 -35.899 1.00 11.90 375 ILE A CA 1
ATOM 2898 C C . ILE A 1 375 ? 8.890 -4.965 -35.427 1.00 12.56 375 ILE A C 1
ATOM 2899 O O . ILE A 1 375 ? 8.878 -5.397 -34.266 1.00 14.49 375 ILE A O 1
ATOM 2904 N N . LEU A 1 376 ? 9.766 -5.410 -36.347 1.00 13.45 376 LEU A N 1
ATOM 2905 C CA . LEU A 1 376 ? 10.693 -6.493 -36.004 1.00 12.80 376 LEU A CA 1
ATOM 2906 C C . LEU A 1 376 ? 11.782 -6.023 -35.049 1.00 15.08 376 LEU A C 1
ATOM 2907 O O . LEU A 1 376 ? 12.185 -6.777 -34.154 1.00 15.58 376 LEU A O 1
ATOM 2912 N N . GLY A 1 377 ? 12.260 -4.782 -35.193 1.00 14.10 377 GLY A N 1
ATOM 2913 C CA . GLY A 1 377 ? 13.234 -4.265 -34.236 1.00 14.67 377 GLY A CA 1
ATOM 2914 C C . GLY A 1 377 ? 12.693 -4.210 -32.814 1.00 17.15 377 GLY A C 1
ATOM 2915 O O . GLY A 1 377 ? 13.405 -4.510 -31.845 1.00 16.60 377 GLY A O 1
ATOM 2916 N N . ARG A 1 378 ? 11.418 -3.845 -32.669 1.00 15.71 378 ARG A N 1
ATOM 2917 C CA . ARG A 1 378 ? 10.820 -3.783 -31.347 1.00 16.41 378 ARG A CA 1
ATOM 2918 C C . ARG A 1 378 ? 10.641 -5.185 -30.767 1.00 14.57 378 ARG A C 1
ATOM 2919 O O . ARG A 1 378 ? 10.835 -5.394 -29.565 1.00 16.71 378 ARG A O 1
ATOM 2927 N N . ILE A 1 379 ? 10.279 -6.152 -31.608 1.00 16.03 379 ILE A N 1
ATOM 2928 C CA . ILE A 1 379 ? 10.204 -7.521 -31.129 1.00 15.67 379 ILE A CA 1
ATOM 2929 C C . ILE A 1 379 ? 11.576 -7.974 -30.633 1.00 15.28 379 ILE A C 1
ATOM 2930 O O . ILE A 1 379 ? 11.696 -8.572 -29.548 1.00 16.57 379 ILE A O 1
ATOM 2935 N N . GLU A 1 380 ? 12.635 -7.680 -31.394 1.00 14.87 380 GLU A N 1
ATOM 2936 C CA . GLU A 1 380 ? 13.961 -8.106 -30.959 1.00 15.94 380 GLU A CA 1
ATOM 2937 C C . GLU A 1 380 ? 14.365 -7.400 -29.678 1.00 19.19 380 GLU A C 1
ATOM 2938 O O . GLU A 1 380 ? 14.937 -8.031 -28.780 1.00 22.86 380 GLU A O 1
ATOM 2944 N N . ALA A 1 381 ? 14.066 -6.098 -29.562 1.00 19.12 381 ALA A N 1
ATOM 2945 C CA . ALA A 1 381 ? 14.398 -5.387 -28.335 1.00 22.11 381 ALA A CA 1
ATOM 2946 C C . ALA A 1 381 ? 13.623 -5.920 -27.142 1.00 20.17 381 ALA A C 1
ATOM 2947 O O . ALA A 1 381 ? 14.089 -5.809 -26.000 1.00 23.73 381 ALA A O 1
ATOM 2949 N N . SER A 1 382 ? 12.436 -6.461 -27.377 1.00 20.20 382 SER A N 1
ATOM 2950 C CA . SER A 1 382 ? 11.677 -7.025 -26.261 1.00 21.75 382 SER A CA 1
ATOM 2951 C C . SER A 1 382 ? 12.151 -8.416 -25.849 1.00 27.29 382 SER A C 1
ATOM 2952 O O . SER A 1 382 ? 11.698 -8.921 -24.813 1.00 31.90 382 SER A O 1
ATOM 2955 N N . GLY A 1 383 ? 13.065 -9.040 -26.595 1.00 24.28 383 GLY A N 1
ATOM 2956 C CA . GLY A 1 383 ? 13.680 -10.287 -26.150 1.00 21.35 383 GLY A CA 1
ATOM 2957 C C . GLY A 1 383 ? 13.460 -11.490 -27.051 1.00 23.91 383 GLY A C 1
ATOM 2958 O O . GLY A 1 383 ? 13.919 -12.583 -26.694 1.00 23.54 383 GLY A O 1
ATOM 2959 N N . THR A 1 384 ? 12.823 -11.347 -28.219 1.00 20.57 384 THR A N 1
ATOM 2960 C CA . THR A 1 384 ? 12.684 -12.455 -29.162 1.00 19.72 384 THR A CA 1
ATOM 2961 C C . THR A 1 384 ? 13.479 -12.172 -30.425 1.00 15.56 384 THR A C 1
ATOM 2962 O O . THR A 1 384 ? 13.076 -11.304 -31.210 1.00 16.39 384 THR A O 1
ATOM 2966 N N . PRO A 1 385 ? 14.595 -12.881 -30.669 1.00 18.48 385 PRO A N 1
ATOM 2967 C CA . PRO A 1 385 ? 15.286 -12.757 -31.961 1.00 17.23 385 PRO A CA 1
ATOM 2968 C C . PRO A 1 385 ? 14.357 -13.155 -33.086 1.00 13.53 385 PRO A C 1
ATOM 2969 O O . PRO A 1 385 ? 13.513 -14.034 -32.929 1.00 17.78 385 PRO A O 1
ATOM 2973 N N . VAL A 1 386 ? 14.517 -12.487 -34.233 1.00 13.48 386 VAL A N 1
ATOM 2974 C CA . VAL A 1 386 ? 13.741 -12.801 -35.439 1.00 12.10 386 VAL 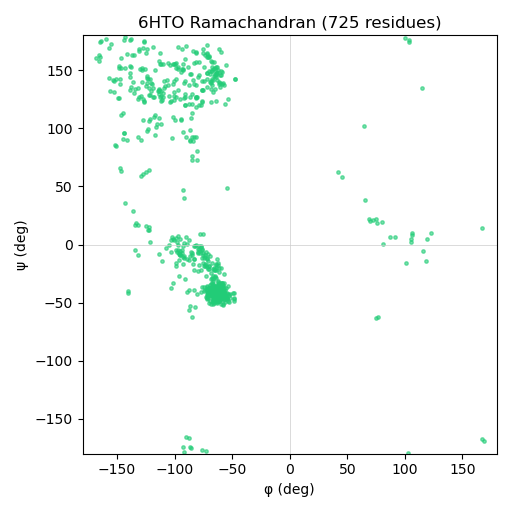A CA 1
ATOM 2975 C C . VAL A 1 386 ? 14.702 -13.268 -36.535 1.00 13.19 386 VAL A C 1
ATOM 2976 O O . VAL A 1 386 ? 15.473 -12.464 -37.082 1.00 13.67 386 VAL A O 1
ATOM 2980 N N . ASP A 1 387 ? 14.641 -14.551 -36.890 1.00 12.03 387 ASP A N 1
ATOM 2981 C CA . ASP A 1 387 ? 15.407 -15.059 -38.016 1.00 11.72 387 ASP A CA 1
ATOM 2982 C C . ASP A 1 387 ? 14.907 -14.425 -39.309 1.00 12.08 387 ASP A C 1
ATOM 2983 O O . ASP A 1 387 ? 13.705 -14.189 -39.505 1.00 10.56 387 ASP A O 1
ATOM 2988 N N . HIS A 1 388 ? 15.841 -14.226 -40.228 1.00 13.75 388 HIS A N 1
ATOM 2989 C CA . HIS A 1 388 ? 15.596 -13.597 -41.511 1.00 13.58 388 HIS A CA 1
ATOM 2990 C C . HIS A 1 388 ? 15.298 -12.122 -41.394 1.00 12.60 388 HIS A C 1
ATOM 2991 O O . HIS A 1 388 ? 14.730 -11.531 -42.304 1.00 13.12 388 HIS A O 1
ATOM 2998 N N . PHE A 1 389 ? 15.684 -11.524 -40.281 1.00 14.55 389 PHE A N 1
ATOM 2999 C CA . PHE A 1 389 ? 15.649 -10.089 -40.094 1.00 12.43 389 PHE A CA 1
ATOM 3000 C C . PHE A 1 389 ? 17.037 -9.659 -39.641 1.00 13.98 389 PHE A C 1
ATOM 3001 O O . PHE A 1 389 ? 17.587 -10.210 -38.672 1.00 14.09 389 PHE A O 1
ATOM 3009 N N . VAL A 1 390 ? 17.610 -8.721 -40.366 1.00 13.98 390 VAL A N 1
ATOM 3010 C CA . VAL A 1 390 ? 18.917 -8.141 -40.070 1.00 14.78 390 VAL A CA 1
ATOM 3011 C C . VAL A 1 390 ? 18.649 -6.644 -39.963 1.00 17.97 390 VAL A C 1
ATOM 3012 O O . VAL A 1 390 ? 18.532 -5.938 -40.974 1.00 18.73 390 VAL A O 1
ATOM 3016 N N . ASN A 1 391 ? 18.493 -6.161 -38.734 1.00 15.08 391 ASN A N 1
ATOM 3017 C CA . ASN A 1 391 ? 18.035 -4.793 -38.541 1.00 22.22 391 ASN A CA 1
ATOM 3018 C C . ASN A 1 391 ? 18.954 -3.808 -39.256 1.00 20.35 391 ASN A C 1
ATOM 3019 O O . ASN A 1 391 ? 20.157 -3.776 -38.961 1.00 18.96 391 ASN A O 1
ATOM 3024 N N . PRO A 1 392 ? 18.455 -3.002 -40.204 1.00 21.09 392 PRO A N 1
ATOM 3025 C CA . PRO A 1 392 ? 19.368 -2.114 -40.951 1.00 27.00 392 PRO A CA 1
ATOM 3026 C C . PRO A 1 392 ? 20.122 -1.139 -40.076 1.00 31.78 392 PRO A C 1
ATOM 3027 O O . PRO A 1 392 ? 21.163 -0.627 -40.506 1.00 34.45 392 PRO A O 1
ATOM 3031 N N . ALA A 1 393 ? 19.635 -0.878 -38.858 1.00 27.99 393 ALA A N 1
ATOM 3032 C CA . ALA A 1 393 ? 20.316 0.050 -37.956 1.00 26.77 393 ALA A CA 1
ATOM 3033 C C . ALA A 1 393 ? 21.543 -0.551 -37.307 1.00 39.88 393 ALA A C 1
ATOM 3034 O O . ALA A 1 393 ? 22.229 0.165 -36.576 1.00 45.31 393 ALA A O 1
ATOM 3036 N N . GLY A 1 394 ? 21.833 -1.825 -37.543 1.00 42.66 394 GLY A N 1
ATOM 3037 C CA . GLY A 1 394 ? 23.064 -2.425 -37.066 1.00 47.33 394 GLY A CA 1
ATOM 3038 C C . GLY A 1 394 ? 23.252 -2.382 -35.564 1.00 53.18 394 GLY A C 1
ATOM 3039 O O . GLY A 1 394 ? 23.312 -3.425 -34.910 1.00 56.95 394 GLY A O 1
ATOM 3040 N N . GLY B 1 15 ? -1.062 11.533 -85.842 1.00 40.00 15 GLY B N 1
ATOM 3041 C CA . GLY B 1 15 ? 0.145 10.789 -85.529 1.00 39.57 15 GLY B CA 1
ATOM 3042 C C . GLY B 1 15 ? 0.137 9.380 -86.104 1.00 41.71 15 GLY B C 1
ATOM 3043 O O . GLY B 1 15 ? 1.085 8.968 -86.783 1.00 34.94 15 GLY B O 1
ATOM 3044 N N . ASP B 1 16 ? -0.955 8.656 -85.859 1.00 33.28 16 ASP B N 1
ATOM 3045 C CA . ASP B 1 16 ? -1.025 7.231 -86.152 1.00 27.19 16 ASP B CA 1
ATOM 3046 C C . ASP B 1 16 ? -1.330 6.992 -87.625 1.00 25.50 16 ASP B C 1
ATOM 3047 O O . ASP B 1 16 ? -1.759 7.887 -88.355 1.00 29.67 16 ASP B O 1
ATOM 3052 N N . PHE B 1 17 ? -1.109 5.750 -88.064 1.00 24.05 17 PHE B N 1
ATOM 3053 C CA . PHE B 1 17 ? -1.415 5.365 -89.434 1.00 22.55 17 PHE B CA 1
ATOM 3054 C C . PHE B 1 17 ? -2.892 5.578 -89.736 1.00 24.07 17 PHE B C 1
ATOM 3055 O O . PHE B 1 17 ? -3.767 5.242 -88.937 1.00 27.38 17 PHE B O 1
ATOM 3063 N N . VAL B 1 18 ? -3.172 6.111 -90.919 1.00 24.42 18 VAL B N 1
ATOM 3064 C CA . VAL B 1 18 ? -4.532 6.201 -91.435 1.00 24.64 18 VAL B CA 1
ATOM 3065 C C . VAL B 1 18 ? -4.595 5.404 -92.731 1.00 25.74 18 VAL B C 1
ATOM 3066 O O . VAL B 1 18 ? -3.763 5.603 -93.619 1.00 24.77 18 VAL B O 1
ATOM 3070 N N . LEU B 1 19 ? -5.555 4.481 -92.820 1.00 25.07 19 LEU B N 1
ATOM 3071 C CA . LEU B 1 19 ? -5.729 3.682 -94.025 1.00 24.19 19 LEU B CA 1
ATOM 3072 C C . LEU B 1 19 ? -5.960 4.604 -95.221 1.00 25.84 19 LEU B C 1
ATOM 3073 O O . LEU B 1 19 ? -6.723 5.570 -95.120 1.00 26.79 19 LEU B O 1
ATOM 3078 N N . PRO B 1 20 ? -5.365 4.310 -96.371 1.00 24.16 20 PRO B N 1
ATOM 3079 C CA . PRO B 1 20 ? -5.549 5.181 -97.535 1.00 25.79 20 PRO B CA 1
ATOM 3080 C C . PRO B 1 20 ? -6.933 4.992 -98.130 1.00 32.23 20 PRO B C 1
ATOM 3081 O O . PRO B 1 20 ? -7.545 3.929 -98.024 1.00 27.96 20 PRO B O 1
ATOM 3085 N N . GLU B 1 21 ? -7.430 6.035 -98.778 1.00 26.13 21 GLU B N 1
ATOM 3086 C CA . GLU B 1 21 ? -8.671 5.901 -99.527 1.00 31.03 21 GLU B CA 1
ATOM 3087 C C . GLU B 1 21 ? -8.334 5.283 -100.876 1.00 29.49 21 GLU B C 1
ATOM 3088 O O . GLU B 1 21 ? -7.569 5.868 -101.652 1.00 35.04 21 GLU B O 1
ATOM 3090 N N . LEU B 1 22 ? -8.882 4.096 -101.152 1.00 24.26 22 LEU B N 1
ATOM 3091 C CA . LEU B 1 22 ? -8.506 3.393 -102.377 1.00 24.78 22 LEU B CA 1
ATOM 3092 C C . LEU B 1 22 ? -8.902 4.178 -103.625 1.00 30.49 22 LEU B C 1
ATOM 3093 O O . LEU B 1 22 ? -8.166 4.185 -104.615 1.00 26.15 22 LEU B O 1
ATOM 3098 N N . GLU B 1 23 ? -10.053 4.852 -103.599 1.00 30.68 23 GLU B N 1
ATOM 3099 C CA . GLU B 1 23 ? -10.441 5.651 -104.759 1.00 29.20 23 GLU B CA 1
ATOM 3100 C C . GLU B 1 23 ? -9.424 6.750 -105.041 1.00 25.70 23 GLU B C 1
ATOM 3101 O O . GLU B 1 23 ? -9.127 7.049 -106.212 1.00 28.10 23 GLU B O 1
ATOM 3104 N N . ASP B 1 24 ? -8.867 7.351 -103.977 1.00 27.99 24 ASP B N 1
ATOM 3105 C CA . ASP B 1 24 ? -7.853 8.385 -104.144 1.00 29.87 24 ASP B CA 1
ATOM 3106 C C . ASP B 1 24 ? -6.568 7.800 -104.710 1.00 23.25 24 ASP B C 1
ATOM 3107 O O . ASP B 1 24 ? -5.955 8.390 -105.605 1.00 26.08 24 ASP B O 1
ATOM 3112 N N . VAL B 1 25 ? -6.133 6.657 -104.180 1.00 19.78 25 VAL B N 1
ATOM 3113 C CA . VAL B 1 25 ? -4.933 6.018 -104.707 1.00 26.48 25 VAL B CA 1
ATOM 3114 C C . VAL B 1 25 ? -5.139 5.634 -106.163 1.00 21.83 25 VAL B C 1
ATOM 3115 O O . VAL B 1 25 ? -4.227 5.783 -106.990 1.00 19.58 25 VAL B O 1
ATOM 3119 N N . ARG B 1 26 ? -6.328 5.114 -106.497 1.00 19.51 26 ARG B N 1
ATOM 3120 C CA A ARG B 1 26 ? -6.617 4.766 -107.890 0.51 20.09 26 ARG B CA 1
ATOM 3121 C CA B ARG B 1 26 ? -6.611 4.765 -107.888 0.49 19.99 26 ARG B CA 1
ATOM 3122 C C . ARG B 1 26 ? -6.493 5.978 -108.803 1.00 23.32 26 ARG B C 1
ATOM 3123 O O . ARG B 1 26 ? -5.931 5.882 -109.899 1.00 23.48 26 ARG B O 1
ATOM 3128 N N . ALA B 1 27 ? -7.022 7.129 -108.379 1.00 27.33 27 ALA B N 1
ATOM 3129 C CA . ALA B 1 27 ? -6.909 8.326 -109.208 1.00 27.47 27 ALA B CA 1
ATOM 3130 C C . ALA B 1 27 ? -5.454 8.737 -109.381 1.00 24.01 27 ALA B C 1
ATOM 3131 O O . ALA B 1 27 ? -5.049 9.185 -110.462 1.00 30.11 27 ALA B O 1
ATOM 3133 N N . GLU B 1 28 ? -4.658 8.620 -108.318 1.00 24.22 28 GLU B N 1
ATOM 3134 C CA . GLU B 1 28 ? -3.249 8.968 -108.447 1.00 21.16 28 GLU B CA 1
ATOM 3135 C C . GLU B 1 28 ? -2.516 7.951 -109.317 1.00 23.88 28 GLU B C 1
ATOM 3136 O O . GLU B 1 28 ? -1.644 8.319 -110.112 1.00 25.15 28 GLU B O 1
ATOM 3142 N N . ALA B 1 29 ? -2.860 6.661 -109.176 1.00 20.24 29 ALA B N 1
ATOM 3143 C CA . ALA B 1 29 ? -2.221 5.618 -109.970 1.00 25.29 29 ALA B CA 1
ATOM 3144 C C . ALA B 1 29 ? -2.402 5.854 -111.464 1.00 18.33 29 ALA B C 1
ATOM 3145 O O . ALA B 1 29 ? -1.515 5.520 -112.253 1.00 20.78 29 ALA B O 1
ATOM 3147 N N . ALA B 1 30 ? -3.536 6.427 -111.865 1.00 21.37 30 ALA B N 1
ATOM 3148 C CA . ALA B 1 30 ? -3.781 6.710 -113.271 1.00 20.88 30 ALA B CA 1
ATOM 3149 C C . ALA B 1 30 ? -2.802 7.732 -113.840 1.00 26.34 30 ALA B C 1
ATOM 3150 O O . ALA B 1 30 ? -2.678 7.833 -115.066 1.00 32.03 30 ALA B O 1
ATOM 3152 N N . THR B 1 31 ? -2.110 8.497 -112.991 1.00 24.04 31 THR B N 1
ATOM 3153 C CA . THR B 1 31 ? -1.148 9.503 -113.440 1.00 28.33 31 THR B CA 1
ATOM 3154 C C . THR B 1 31 ? 0.279 8.980 -113.506 1.00 33.93 31 THR B C 1
ATOM 3155 O O . THR B 1 31 ? 1.163 9.687 -114.007 1.00 27.03 31 THR B O 1
ATOM 3159 N N . VAL B 1 32 ? 0.518 7.764 -113.033 1.00 23.49 32 VAL B N 1
ATOM 3160 C CA . VAL B 1 32 ? 1.859 7.200 -113.010 1.00 26.70 32 VAL B CA 1
ATOM 3161 C C . VAL B 1 32 ? 2.271 6.775 -114.415 1.00 22.50 32 VAL B C 1
ATOM 3162 O O . VAL B 1 32 ? 1.508 6.101 -115.123 1.00 25.89 32 VAL B O 1
ATOM 3166 N N . ASP B 1 33 ? 3.494 7.157 -114.806 1.00 29.12 33 ASP B N 1
ATOM 3167 C CA . ASP B 1 33 ? 4.162 6.680 -116.018 1.00 26.46 33 ASP B CA 1
ATOM 3168 C C . ASP B 1 33 ? 4.954 5.438 -115.615 1.00 21.32 33 ASP B C 1
ATOM 3169 O O . ASP B 1 33 ? 6.096 5.518 -115.145 1.00 23.87 33 ASP B O 1
ATOM 3174 N N . THR B 1 34 ? 4.314 4.271 -115.770 1.00 26.75 34 THR B N 1
ATOM 3175 C CA . THR B 1 34 ? 4.912 3.025 -115.292 1.00 20.43 34 THR B CA 1
ATOM 3176 C C . THR B 1 34 ? 6.217 2.714 -116.022 1.00 20.20 34 THR B C 1
ATOM 3177 O O . THR B 1 34 ? 7.173 2.223 -115.409 1.00 22.24 34 THR B O 1
ATOM 3181 N N . ARG B 1 35 ? 6.285 2.986 -117.330 1.00 22.34 35 ARG B N 1
ATOM 3182 C CA . ARG B 1 35 ? 7.548 2.796 -118.048 1.00 35.28 35 ARG B CA 1
ATOM 3183 C C . ARG B 1 35 ? 8.671 3.645 -117.455 1.00 29.71 35 ARG B C 1
ATOM 3184 O O . ARG B 1 35 ? 9.807 3.176 -117.313 1.00 29.29 35 ARG B O 1
ATOM 3192 N N . ALA B 1 36 ? 8.376 4.901 -117.117 1.00 26.80 36 ALA B N 1
ATOM 3193 C CA . ALA B 1 36 ? 9.368 5.765 -116.493 1.00 32.31 36 ALA B CA 1
ATOM 3194 C C . ALA B 1 36 ? 9.742 5.257 -115.105 1.00 27.28 36 ALA B C 1
ATOM 3195 O O . ALA B 1 36 ? 10.910 5.335 -114.701 1.00 30.42 36 ALA B O 1
ATOM 3197 N N . VAL B 1 37 ? 8.762 4.733 -114.364 1.00 22.30 37 VAL B N 1
ATOM 3198 C CA . VAL B 1 37 ? 9.045 4.153 -113.058 1.00 21.18 37 VAL B CA 1
ATOM 3199 C C . VAL B 1 37 ? 10.077 3.033 -113.170 1.00 24.71 37 VAL B C 1
ATOM 3200 O O . VAL B 1 37 ? 11.047 2.996 -112.416 1.00 23.15 37 VAL B O 1
ATOM 3204 N N . LEU B 1 38 ? 9.899 2.114 -114.121 1.00 23.00 38 LEU B N 1
ATOM 3205 C CA . LEU B 1 38 ? 10.898 1.060 -114.301 1.00 29.31 38 LEU B CA 1
ATOM 3206 C C . LEU B 1 38 ? 12.263 1.593 -114.728 1.00 34.55 38 LEU B C 1
ATOM 3207 O O . LEU B 1 38 ? 13.270 0.898 -114.548 1.00 39.98 38 LEU B O 1
ATOM 3212 N N . ALA B 1 39 ? 12.332 2.793 -115.303 1.00 29.38 39 ALA B N 1
ATOM 3213 C CA . ALA B 1 39 ? 13.621 3.331 -115.726 1.00 40.50 39 ALA B CA 1
ATOM 3214 C C . ALA B 1 39 ? 14.398 3.986 -114.592 1.00 44.28 39 ALA B C 1
ATOM 3215 O O . ALA B 1 39 ? 15.513 4.467 -114.829 1.00 36.87 39 ALA B O 1
ATOM 3217 N N . LEU B 1 40 ? 13.843 4.026 -113.383 1.00 32.21 40 LEU B N 1
ATOM 3218 C CA . LEU B 1 40 ? 14.514 4.714 -112.291 1.00 41.38 40 LEU B CA 1
ATOM 3219 C C . LEU B 1 40 ? 15.788 3.984 -111.900 1.00 49.18 40 LEU B C 1
ATOM 3220 O O . LEU B 1 40 ? 15.820 2.750 -111.806 1.00 35.21 40 LEU B O 1
ATOM 3225 N N . ALA B 1 41 ? 16.841 4.764 -111.674 1.00 42.30 41 ALA B N 1
ATOM 3226 C CA . ALA B 1 41 ? 18.105 4.225 -111.212 1.00 43.39 41 ALA B CA 1
ATOM 3227 C C . ALA B 1 41 ? 17.969 3.793 -109.761 1.00 41.89 41 ALA B C 1
ATOM 3228 O O . ALA B 1 41 ? 16.979 4.097 -109.094 1.00 40.17 41 ALA B O 1
ATOM 3230 N N . GLU B 1 42 ? 19.008 3.116 -109.263 1.00 68.75 42 GLU B N 1
ATOM 3231 C CA . GLU B 1 42 ? 18.941 2.459 -107.958 1.00 68.15 42 GLU B CA 1
ATOM 3232 C C . GLU B 1 42 ? 18.391 3.383 -106.874 1.00 69.50 42 GLU B C 1
ATOM 3233 O O . GLU B 1 42 ? 17.477 3.010 -106.132 1.00 69.91 42 GLU B O 1
ATOM 3239 N N . GLY B 1 43 ? 18.920 4.602 -106.778 1.00 56.28 43 GLY B N 1
ATOM 3240 C CA . GLY B 1 43 ? 18.535 5.453 -105.667 1.00 61.75 43 GLY B CA 1
ATOM 3241 C C . GLY B 1 43 ? 17.276 6.274 -105.859 1.00 59.47 43 GLY B C 1
ATOM 3242 O O . GLY B 1 43 ? 16.821 6.906 -104.901 1.00 60.36 43 GLY B O 1
ATOM 3243 N N . GLU B 1 44 ? 16.691 6.273 -107.054 1.00 47.76 44 GLU B N 1
ATOM 3244 C CA . GLU B 1 44 ? 15.652 7.239 -107.372 1.00 37.26 44 GLU B CA 1
ATOM 3245 C C . GLU B 1 44 ? 14.289 6.773 -106.878 1.00 49.07 44 GLU B C 1
ATOM 3246 O O . GLU B 1 44 ? 13.949 5.590 -106.952 1.00 39.34 44 GLU B O 1
ATOM 3248 N N . GLU B 1 45 ? 13.509 7.718 -106.376 1.00 28.75 45 GLU B N 1
ATOM 3249 C CA . GLU B 1 45 ? 12.1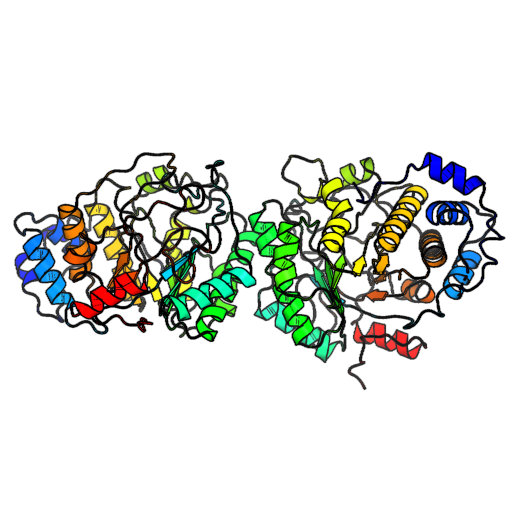26 7.586 -105.953 1.00 25.43 45 GLU B CA 1
ATOM 3250 C C . GLU B 1 45 ? 11.183 8.130 -107.023 1.00 24.30 45 GLU B C 1
ATOM 3251 O O . GLU B 1 45 ? 11.467 9.157 -107.620 1.00 26.04 45 GLU B O 1
ATOM 3257 N N . PRO B 1 46 ? 10.043 7.476 -107.276 1.00 22.48 46 PRO B N 1
ATOM 3258 C CA . PRO B 1 46 ? 9.027 8.051 -108.179 1.00 22.48 46 PRO B CA 1
ATOM 3259 C C . PRO B 1 46 ? 8.486 9.380 -107.667 1.00 25.85 46 PRO B C 1
ATOM 3260 O O . PRO B 1 46 ? 8.705 9.783 -106.528 1.00 29.59 46 PRO B O 1
ATOM 3264 N N . ALA B 1 47 ? 7.757 10.076 -108.541 1.00 24.08 47 ALA B N 1
ATOM 3265 C CA . ALA B 1 47 ? 7.142 11.344 -108.188 1.00 26.11 47 ALA B CA 1
ATOM 3266 C C . ALA B 1 47 ? 5.815 11.177 -107.466 1.00 27.86 47 ALA B C 1
ATOM 3267 O O . ALA B 1 47 ? 5.380 12.102 -106.776 1.00 33.76 47 ALA B O 1
ATOM 3269 N N . GLU B 1 48 ? 5.157 10.035 -107.613 1.00 22.09 48 GLU B N 1
ATOM 3270 C CA . GLU B 1 48 ? 3.872 9.783 -106.982 1.00 21.34 48 GLU B CA 1
ATOM 3271 C C . GLU B 1 48 ? 4.089 9.009 -105.689 1.00 19.89 48 GLU B C 1
ATOM 3272 O O . GLU B 1 48 ? 5.183 8.506 -105.413 1.00 21.73 48 GLU B O 1
ATOM 3278 N N . SER B 1 49 ? 3.025 8.880 -104.902 1.00 19.70 49 SER B N 1
ATOM 3279 C CA . SER B 1 49 ? 3.138 8.072 -103.690 1.00 18.34 49 SER B CA 1
ATOM 3280 C C . SER B 1 49 ? 3.429 6.604 -104.004 1.00 16.96 49 SER B C 1
ATOM 3281 O O . SER B 1 49 ? 3.083 6.079 -105.072 1.00 17.67 49 SER B O 1
ATOM 3284 N N . ARG B 1 50 ? 4.081 5.946 -103.053 1.00 16.55 50 ARG B N 1
ATOM 3285 C CA . ARG B 1 50 ? 4.473 4.560 -103.272 1.00 15.58 50 ARG B CA 1
ATOM 3286 C C . ARG B 1 50 ? 3.259 3.680 -103.468 1.00 15.92 50 ARG B C 1
ATOM 3287 O O . ARG B 1 50 ? 3.274 2.781 -104.323 1.00 15.63 50 ARG B O 1
ATOM 3295 N N . ALA B 1 51 ? 2.168 3.959 -102.742 1.00 14.65 51 ALA B N 1
ATOM 3296 C CA . ALA B 1 51 ? 0.972 3.134 -102.903 1.00 16.30 51 ALA B CA 1
ATOM 3297 C C . ALA B 1 51 ? 0.400 3.272 -104.307 1.00 15.97 51 ALA B C 1
ATOM 3298 O O . ALA B 1 51 ? -0.000 2.276 -104.922 1.00 15.95 51 ALA B O 1
ATOM 3300 N N . ALA B 1 52 ? 0.381 4.489 -104.844 1.00 16.44 52 ALA B N 1
ATOM 3301 C CA . ALA B 1 52 ? -0.149 4.668 -106.192 1.00 15.40 52 ALA B CA 1
ATOM 3302 C C . ALA B 1 52 ? 0.773 4.049 -107.240 1.00 16.93 52 ALA B C 1
ATOM 3303 O O . ALA B 1 52 ? 0.292 3.491 -108.241 1.00 14.88 52 ALA B O 1
ATOM 3305 N N . VAL B 1 53 ? 2.099 4.136 -107.050 1.00 16.94 53 VAL B N 1
ATOM 3306 C CA . VAL B 1 53 ? 3.017 3.493 -107.990 1.00 15.77 53 VAL B CA 1
ATOM 3307 C C . VAL B 1 53 ? 2.829 1.984 -107.954 1.00 15.39 53 VAL B C 1
ATOM 3308 O O . VAL B 1 53 ? 2.812 1.313 -108.996 1.00 14.98 53 VAL B O 1
ATOM 3312 N N . ALA B 1 54 ? 2.714 1.418 -106.753 1.00 13.60 54 ALA B N 1
ATOM 3313 C CA . ALA B 1 54 ? 2.527 -0.021 -106.655 1.00 13.41 54 ALA B CA 1
ATOM 3314 C C . ALA B 1 54 ? 1.233 -0.444 -107.340 1.00 14.98 54 ALA B C 1
ATOM 3315 O O . ALA B 1 54 ? 1.226 -1.412 -108.115 1.00 15.58 54 ALA B O 1
ATOM 3317 N N . LEU B 1 55 ? 0.135 0.294 -107.107 1.00 13.63 55 LEU B N 1
ATOM 3318 C CA . LEU B 1 55 ? -1.104 -0.060 -107.806 1.00 15.16 55 LEU B CA 1
ATOM 3319 C C . LEU B 1 55 ? -0.910 0.035 -109.308 1.00 17.20 55 LEU B C 1
ATOM 3320 O O . LEU B 1 55 ? -1.379 -0.829 -110.059 1.00 16.84 55 LEU B O 1
ATOM 3325 N N . ALA B 1 56 ? -0.267 1.108 -109.767 1.00 14.17 56 ALA B N 1
ATOM 3326 C CA . ALA B 1 56 ? -0.111 1.303 -111.215 1.00 19.36 56 ALA B CA 1
ATOM 3327 C C . ALA B 1 56 ? 0.692 0.160 -111.839 1.00 18.34 56 ALA B C 1
ATOM 3328 O O . ALA B 1 56 ? 0.322 -0.363 -112.898 1.00 16.26 56 ALA B O 1
ATOM 3330 N N . LEU B 1 57 ? 1.765 -0.270 -111.179 1.00 14.24 57 LEU B N 1
ATOM 3331 C CA . LEU B 1 57 ? 2.560 -1.375 -111.721 1.00 15.49 57 LEU B CA 1
ATOM 3332 C C . LEU B 1 57 ? 1.744 -2.659 -111.718 1.00 15.86 57 LEU B C 1
ATOM 3333 O O . LEU B 1 57 ? 1.701 -3.390 -112.720 1.00 16.50 57 LEU B O 1
ATOM 3338 N N . TRP B 1 58 ? 1.058 -2.925 -110.603 1.00 16.16 58 TRP B N 1
ATOM 3339 C CA . TRP B 1 58 ? 0.247 -4.128 -110.464 1.00 15.62 58 TRP B CA 1
ATOM 3340 C C . TRP B 1 58 ? -0.751 -4.235 -111.602 1.00 16.46 58 TRP B C 1
ATOM 3341 O O . TRP B 1 58 ? -0.888 -5.298 -112.222 1.00 17.03 58 TRP B O 1
ATOM 3352 N N . GLU B 1 59 ? -1.436 -3.139 -111.907 1.00 17.06 59 GLU B N 1
ATOM 3353 C CA . GLU B 1 59 ? -2.520 -3.179 -112.883 1.00 18.79 59 GLU B CA 1
ATOM 3354 C C . GLU B 1 59 ? -2.073 -2.996 -114.328 1.00 18.63 59 GLU B C 1
ATOM 3355 O O . GLU B 1 59 ? -2.890 -3.220 -115.232 1.00 24.04 59 GLU B O 1
ATOM 3361 N N . ASP B 1 60 ? -0.814 -2.614 -114.594 1.00 17.59 60 ASP B N 1
ATOM 3362 C CA . ASP B 1 60 ? -0.398 -2.373 -115.986 1.00 19.00 60 ASP B CA 1
ATOM 3363 C C . ASP B 1 60 ? 0.043 -3.712 -116.569 1.00 17.57 60 ASP B C 1
ATOM 3364 O O . ASP B 1 60 ? 1.212 -4.089 -116.492 1.00 19.72 60 ASP B O 1
ATOM 3369 N N . ARG B 1 61 ? -0.914 -4.441 -117.141 1.00 24.08 61 ARG B N 1
ATOM 3370 C CA A ARG B 1 61 ? -0.643 -5.779 -117.647 0.35 27.28 61 ARG B CA 1
ATOM 3371 C CA B ARG B 1 61 ? -0.639 -5.780 -117.648 0.65 24.81 61 ARG B CA 1
ATOM 3372 C C . ARG B 1 61 ? 0.204 -5.783 -118.913 1.00 36.43 61 ARG B C 1
ATOM 3373 O O . ARG B 1 61 ? 0.529 -6.868 -119.399 1.00 27.97 61 ARG B O 1
ATOM 3388 N N . SER B 1 62 ? 0.556 -4.614 -119.463 1.00 23.13 62 SER B N 1
ATOM 3389 C CA . SER B 1 62 ? 1.546 -4.576 -120.527 1.00 25.87 62 SER B CA 1
ATOM 3390 C C . SER B 1 62 ? 2.952 -4.749 -119.986 1.00 26.25 62 SER B C 1
ATOM 3391 O O . SER B 1 62 ? 3.879 -4.969 -120.766 1.00 25.08 62 SER B O 1
ATOM 3394 N N . ILE B 1 63 ? 3.130 -4.678 -118.673 1.00 21.87 63 ILE B N 1
ATOM 3395 C CA . ILE B 1 63 ? 4.382 -5.047 -118.030 1.00 23.94 63 ILE B CA 1
ATOM 3396 C C . ILE B 1 63 ? 4.180 -6.440 -117.453 1.00 20.86 63 ILE B C 1
ATOM 3397 O O . ILE B 1 63 ? 3.434 -6.614 -116.487 1.00 21.34 63 ILE B O 1
ATOM 3402 N N . GLY B 1 64 ? 4.837 -7.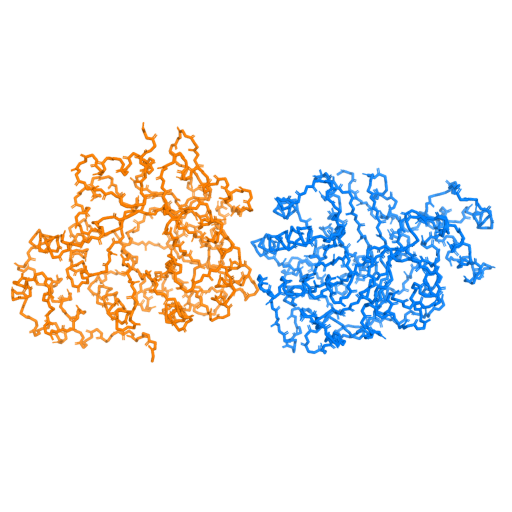421 -118.052 1.00 20.57 64 GLY B N 1
ATOM 3403 C CA . GLY B 1 64 ? 4.734 -8.783 -117.581 1.00 19.79 64 GLY B CA 1
ATOM 3404 C C . GLY B 1 64 ? 5.380 -8.955 -116.222 1.00 19.09 64 GLY B C 1
ATOM 3405 O O . GLY B 1 64 ? 6.215 -8.168 -115.783 1.00 18.81 64 GLY B O 1
ATOM 3406 N N . THR B 1 65 ? 4.927 -9.990 -115.527 1.00 18.18 65 THR B N 1
ATOM 3407 C CA . THR B 1 65 ? 5.459 -10.270 -114.203 1.00 17.54 65 THR B CA 1
ATOM 3408 C C . THR B 1 65 ? 6.970 -10.540 -114.233 1.00 16.82 65 THR B C 1
ATOM 3409 O O . THR B 1 65 ? 7.703 -10.154 -113.310 1.00 17.87 65 THR B O 1
ATOM 3413 N N . ALA B 1 66 ? 7.446 -11.254 -115.257 1.00 17.98 66 ALA B N 1
ATOM 3414 C CA . ALA B 1 66 ? 8.881 -11.552 -115.308 1.00 21.91 66 ALA B CA 1
ATOM 3415 C C . ALA B 1 66 ? 9.709 -10.271 -115.382 1.00 17.69 66 ALA B C 1
ATOM 3416 O O . ALA B 1 66 ? 10.792 -10.162 -114.772 1.00 20.97 66 ALA B O 1
ATOM 3418 N N . GLU B 1 67 ? 9.210 -9.294 -116.141 1.00 19.76 67 GLU B N 1
ATOM 3419 C CA . GLU B 1 67 ? 9.862 -8.002 -116.256 1.00 18.46 67 GLU B CA 1
ATOM 3420 C C . GLU B 1 67 ? 9.822 -7.240 -114.928 1.00 17.87 67 GLU B C 1
ATOM 3421 O O . GLU B 1 67 ? 10.815 -6.622 -114.517 1.00 20.98 67 GLU B O 1
ATOM 3427 N N . LEU B 1 68 ? 8.688 -7.281 -114.225 1.00 17.72 68 LEU B N 1
ATOM 3428 C CA . LEU B 1 68 ? 8.634 -6.640 -112.910 1.00 16.85 68 LEU B CA 1
ATOM 3429 C C . LEU B 1 68 ? 9.582 -7.314 -111.929 1.00 16.63 68 LEU B C 1
ATOM 3430 O O . LEU B 1 68 ? 10.246 -6.644 -111.121 1.00 17.91 68 LEU B O 1
ATOM 3435 N N . GLN B 1 69 ? 9.585 -8.650 -111.904 1.00 16.07 69 GLN B N 1
ATOM 3436 C CA . GLN B 1 69 ? 10.503 -9.361 -111.027 1.00 15.94 69 GLN B CA 1
ATOM 3437 C C . GLN B 1 69 ? 11.950 -8.976 -111.309 1.00 16.17 69 GLN B C 1
ATOM 3438 O O . GLN B 1 69 ? 12.752 -8.785 -110.387 1.00 17.54 69 GLN B O 1
ATOM 3444 N N . ALA B 1 70 ? 12.324 -8.915 -112.577 1.00 16.87 70 ALA B N 1
ATOM 3445 C CA . ALA B 1 70 ? 13.700 -8.523 -112.860 1.00 17.59 70 ALA B CA 1
ATOM 3446 C C . ALA B 1 70 ? 13.988 -7.111 -112.365 1.00 18.65 70 ALA B C 1
ATOM 3447 O O . ALA B 1 70 ? 15.060 -6.844 -111.834 1.00 19.13 70 ALA B O 1
ATOM 3449 N N . ALA B 1 71 ? 13.068 -6.182 -112.617 1.00 21.53 71 ALA B N 1
ATOM 3450 C CA . ALA B 1 71 ? 13.246 -4.814 -112.152 1.00 17.83 71 ALA B CA 1
ATOM 3451 C C . ALA B 1 71 ? 13.377 -4.768 -110.644 1.00 21.45 71 ALA B C 1
ATOM 3452 O O . ALA B 1 71 ? 14.234 -4.052 -110.113 1.00 21.66 71 ALA B O 1
ATOM 3454 N N . ALA B 1 72 ? 12.542 -5.531 -109.938 1.00 16.42 72 ALA B N 1
ATOM 3455 C CA . ALA B 1 72 ? 12.568 -5.493 -108.480 1.00 17.02 72 ALA B CA 1
ATOM 3456 C C . ALA B 1 72 ? 13.844 -6.112 -107.943 1.00 21.16 72 ALA B C 1
ATOM 3457 O O . ALA B 1 72 ? 14.438 -5.590 -106.995 1.00 20.86 72 ALA B O 1
ATOM 3459 N N . GLU B 1 73 ? 14.259 -7.252 -108.505 1.00 17.62 73 GLU B N 1
ATOM 3460 C CA . GLU B 1 73 ? 15.498 -7.873 -108.051 1.00 18.51 73 GLU B CA 1
ATOM 3461 C C . GLU B 1 73 ? 16.686 -6.953 -108.261 1.00 21.67 73 GLU B C 1
ATOM 3462 O O . GLU B 1 73 ? 17.590 -6.905 -107.415 1.00 24.18 73 GLU B O 1
ATOM 3468 N N . ALA B 1 74 ? 16.692 -6.227 -109.386 1.00 20.44 74 ALA B N 1
ATOM 3469 C CA . ALA B 1 74 ? 17.736 -5.245 -109.646 1.00 21.92 74 ALA B CA 1
ATOM 3470 C C . ALA B 1 74 ? 17.660 -4.070 -108.676 1.00 28.80 74 ALA B C 1
ATOM 3471 O O . ALA B 1 74 ? 18.685 -3.619 -108.160 1.00 31.93 74 ALA B O 1
ATOM 3473 N N . ARG B 1 75 ? 16.454 -3.582 -108.383 1.00 25.76 75 ARG B N 1
ATOM 3474 C CA . ARG B 1 75 ? 16.344 -2.374 -107.581 1.00 21.44 75 ARG B CA 1
ATOM 3475 C C . ARG B 1 75 ? 16.658 -2.636 -106.122 1.00 25.10 75 ARG B C 1
ATOM 3476 O O . ARG B 1 75 ? 16.959 -1.687 -105.382 1.00 29.08 75 ARG B O 1
ATOM 3484 N N . CYS B 1 76 ? 16.608 -3.904 -105.704 1.00 26.33 76 CYS B N 1
ATOM 3485 C CA . CYS B 1 76 ? 17.013 -4.323 -104.366 1.00 20.13 76 CYS B CA 1
ATOM 3486 C C . CYS B 1 76 ? 18.365 -5.023 -104.342 1.00 26.98 76 CYS B C 1
ATOM 3487 O O . CYS B 1 76 ? 18.822 -5.399 -103.262 1.00 27.53 76 CYS B O 1
ATOM 3490 N N . GLY B 1 77 ? 19.024 -5.191 -105.489 1.00 30.38 77 GLY B N 1
ATOM 3491 C CA . GLY B 1 77 ? 20.205 -6.046 -105.539 1.00 24.57 77 GLY B CA 1
ATOM 3492 C C . GLY B 1 77 ? 21.406 -5.512 -104.774 1.00 28.14 77 GLY B C 1
ATOM 3493 O O . GLY B 1 77 ? 22.240 -6.290 -104.302 1.00 34.81 77 GLY B O 1
ATOM 3494 N N . ALA B 1 78 ? 21.523 -4.192 -104.659 1.00 26.13 78 ALA B N 1
ATOM 3495 C CA . ALA B 1 78 ? 22.624 -3.564 -103.945 1.00 35.53 78 ALA B CA 1
ATOM 3496 C C . ALA B 1 78 ? 22.412 -3.479 -102.438 1.00 29.39 78 ALA B C 1
ATOM 3497 O O . ALA B 1 78 ? 23.295 -2.979 -101.747 1.00 24.90 78 ALA B O 1
ATOM 3499 N N . ARG B 1 79 ? 21.278 -3.933 -101.904 1.00 26.32 79 ARG B N 1
ATOM 3500 C CA . ARG B 1 79 ? 21.041 -3.846 -100.468 1.00 20.35 79 ARG B CA 1
ATOM 3501 C C . ARG B 1 79 ? 22.006 -4.776 -99.745 1.00 20.74 79 ARG B C 1
ATOM 3502 O O . ARG B 1 79 ? 22.267 -5.887 -100.211 1.00 21.80 79 ARG B O 1
ATOM 3510 N N . ARG B 1 80 ? 22.505 -4.341 -98.580 1.00 24.73 80 ARG B N 1
ATOM 3511 C CA . ARG B 1 80 ? 23.454 -5.141 -97.798 1.00 20.38 80 ARG B CA 1
ATOM 3512 C C . ARG B 1 80 ? 23.076 -5.168 -96.321 1.00 21.24 80 ARG B C 1
ATOM 3513 O O . ARG B 1 80 ? 22.786 -4.113 -95.738 1.00 27.95 80 ARG B O 1
ATOM 3521 N N . PRO B 1 81 ? 23.083 -6.342 -95.668 1.00 25.43 81 PRO B N 1
ATOM 3522 C CA . PRO B 1 81 ? 23.298 -7.692 -96.204 1.00 17.00 81 PRO B CA 1
ATOM 3523 C C . PRO B 1 81 ? 22.235 -8.069 -97.203 1.00 19.58 81 PRO B C 1
ATOM 3524 O O . PRO B 1 81 ? 21.122 -7.564 -97.106 1.00 20.17 81 PRO B O 1
ATOM 3528 N N . ARG B 1 82 ? 22.550 -8.914 -98.181 1.00 19.08 82 ARG B N 1
ATOM 3529 C CA . ARG B 1 82 ? 21.496 -9.323 -99.101 1.00 18.92 82 ARG B CA 1
ATOM 3530 C C . ARG B 1 82 ? 20.368 -10.083 -98.389 1.00 18.80 82 ARG B C 1
ATOM 3531 O O . ARG B 1 82 ? 19.196 -9.937 -98.747 1.00 19.63 82 ARG B O 1
ATOM 3539 N N . LEU B 1 83 ? 20.699 -10.915 -97.403 1.00 16.09 83 LEU B N 1
ATOM 3540 C CA . LEU B 1 83 ? 19.674 -11.731 -96.754 1.00 18.16 83 LEU B CA 1
ATOM 3541 C C . LEU B 1 83 ? 20.058 -11.912 -95.303 1.00 19.39 83 LEU B C 1
ATOM 3542 O O . LEU B 1 83 ? 21.218 -12.187 -94.998 1.00 19.90 83 LEU B O 1
ATOM 3547 N N . HIS B 1 84 ? 19.078 -11.813 -94.417 1.00 14.93 84 HIS B N 1
ATOM 3548 C CA . HIS B 1 84 ? 19.276 -12.335 -93.065 1.00 17.63 84 HIS B CA 1
ATOM 3549 C C . HIS B 1 84 ? 18.194 -13.341 -92.732 1.00 13.28 84 HIS B C 1
ATOM 3550 O O . HIS B 1 84 ? 17.214 -13.494 -93.485 1.00 14.99 84 HIS B O 1
ATOM 3557 N N . THR B 1 85 ? 18.400 -14.069 -91.618 1.00 13.54 85 THR B N 1
ATOM 3558 C CA . THR B 1 85 ? 17.502 -15.150 -91.258 1.00 14.27 85 THR B CA 1
ATOM 3559 C C . THR B 1 85 ? 17.023 -15.015 -89.819 1.00 14.43 85 THR B C 1
ATOM 3560 O O . THR B 1 85 ? 17.710 -14.462 -88.967 1.00 15.16 85 THR B O 1
ATOM 3564 N N . PHE B 1 86 ? 15.830 -15.549 -89.567 1.00 14.08 86 PHE B N 1
ATOM 3565 C CA . PHE B 1 86 ? 15.415 -15.840 -88.192 1.00 12.26 86 PHE B CA 1
ATOM 3566 C C . PHE B 1 86 ? 14.514 -17.055 -88.267 1.00 13.06 86 PHE B C 1
ATOM 3567 O O . PHE B 1 86 ? 13.861 -17.295 -89.292 1.00 12.57 86 PHE B O 1
ATOM 3575 N N . VAL B 1 87 ? 14.460 -17.806 -87.175 1.00 11.69 87 VAL B N 1
ATOM 3576 C CA . VAL B 1 87 ? 13.674 -19.033 -87.098 1.00 11.63 87 VAL B CA 1
ATOM 3577 C C . VAL B 1 87 ? 12.543 -18.801 -86.109 1.00 12.01 87 VAL B C 1
ATOM 3578 O O . VAL B 1 87 ? 12.809 -18.379 -84.977 1.00 12.39 87 VAL B O 1
ATOM 3582 N N . PRO B 1 88 ? 11.282 -19.043 -86.490 1.00 12.30 88 PRO B N 1
ATOM 3583 C CA . PRO B 1 88 ? 10.172 -18.857 -85.535 1.00 11.28 88 PRO B CA 1
ATOM 3584 C C . PRO B 1 88 ? 10.124 -19.921 -84.433 1.00 11.98 88 PRO B C 1
ATOM 3585 O O . PRO B 1 88 ? 10.285 -21.121 -84.678 1.00 13.95 88 PRO B O 1
ATOM 3589 N N . LEU B 1 89 ? 9.900 -19.458 -83.194 1.00 10.13 89 LEU B N 1
ATOM 3590 C CA . LEU B 1 89 ? 9.713 -20.351 -82.050 1.00 11.07 89 LEU B CA 1
ATOM 3591 C C . LEU B 1 89 ? 8.351 -20.036 -81.423 1.00 12.24 89 LEU B C 1
ATOM 3592 O O . LEU B 1 89 ? 8.156 -18.972 -80.797 1.00 10.60 89 LEU B O 1
ATOM 3597 N N . TYR B 1 90 ? 7.382 -20.936 -81.638 1.00 12.49 90 TYR B N 1
ATOM 3598 C CA . TYR B 1 90 ? 6.076 -20.789 -80.993 1.00 11.34 90 TYR B CA 1
ATOM 3599 C C . TYR B 1 90 ? 6.215 -21.237 -79.543 1.00 14.85 90 TYR B C 1
ATOM 3600 O O . TYR B 1 90 ? 6.674 -22.361 -79.275 1.00 15.12 90 TYR B O 1
ATOM 3609 N N . THR B 1 91 ? 5.929 -20.322 -78.611 1.00 12.71 91 THR B N 1
ATOM 3610 C CA . THR B 1 91 ? 6.118 -20.564 -77.180 1.00 12.84 91 THR B CA 1
ATOM 3611 C C . THR B 1 91 ? 4.883 -21.119 -76.518 1.00 10.49 91 THR B C 1
ATOM 3612 O O . THR B 1 91 ? 4.947 -21.533 -75.351 1.00 11.49 91 THR B O 1
ATOM 3616 N N . THR B 1 92 ? 3.757 -21.100 -77.216 1.00 11.35 92 THR B N 1
ATOM 3617 C CA . THR B 1 92 ? 2.518 -21.697 -76.748 1.00 12.74 92 THR B CA 1
ATOM 3618 C C . THR B 1 92 ? 1.628 -21.767 -77.979 1.00 13.11 92 THR B C 1
ATOM 3619 O O . THR B 1 92 ? 1.875 -21.091 -78.985 1.00 13.98 92 THR B O 1
ATOM 3623 N N . ASN B 1 93 ? 0.603 -22.572 -77.895 1.00 11.35 93 ASN B N 1
ATOM 3624 C CA . ASN B 1 93 ? -0.428 -22.521 -78.930 1.00 13.86 93 ASN B CA 1
ATOM 3625 C C . ASN B 1 93 ? -1.785 -22.224 -78.324 1.00 14.94 93 ASN B C 1
ATOM 3626 O O . ASN B 1 93 ? -2.805 -22.409 -78.990 1.00 14.61 93 ASN B O 1
ATOM 3631 N N . TYR B 1 94 ? -1.831 -21.754 -77.066 1.00 11.44 94 TYR B N 1
ATOM 3632 C CA . TYR B 1 94 ? -3.081 -21.222 -76.549 1.00 14.76 94 TYR B CA 1
ATOM 3633 C C . TYR B 1 94 ? -3.387 -19.869 -77.198 1.00 11.78 94 TYR B C 1
ATOM 3634 O O . TYR B 1 94 ? -2.482 -19.031 -77.439 1.00 13.13 94 TYR B O 1
ATOM 3643 N N . CYS B 1 95 ? -4.684 -19.614 -77.369 1.00 13.37 95 CYS B N 1
ATOM 3644 C CA . CYS B 1 95 ? -5.113 -18.340 -77.930 1.00 13.93 95 CYS B CA 1
ATOM 3645 C C . CYS B 1 95 ? -6.538 -18.071 -77.495 1.00 13.34 95 CYS B C 1
ATOM 3646 O O . CYS B 1 95 ? -7.350 -19.004 -77.419 1.00 14.64 95 CYS B O 1
ATOM 3649 N N . ASP B 1 96 ? -6.852 -16.796 -77.221 1.00 13.17 96 ASP B N 1
ATOM 3650 C CA . ASP B 1 96 ? -8.235 -16.438 -76.909 1.00 14.26 96 ASP B CA 1
ATOM 3651 C C . ASP B 1 96 ? -9.024 -15.933 -78.114 1.00 19.38 96 ASP B C 1
ATOM 3652 O O . ASP B 1 96 ? -10.231 -15.697 -77.976 1.00 20.28 96 ASP B O 1
ATOM 3657 N N . SER B 1 97 ? -8.386 -15.755 -79.263 1.00 15.53 97 SER B N 1
ATOM 3658 C CA . SER B 1 97 ? -9.073 -15.211 -80.420 1.00 15.13 97 SER B CA 1
ATOM 3659 C C . SER B 1 97 ? -9.618 -16.349 -81.271 1.00 21.14 97 SER B C 1
ATOM 3660 O O . SER B 1 97 ? -9.552 -17.525 -80.901 1.00 19.57 97 SER B O 1
ATOM 3663 N N . GLU B 1 98 ? -10.178 -16.002 -82.432 1.00 17.89 98 GLU B N 1
ATOM 3664 C CA . GLU B 1 98 ? -11.049 -16.920 -83.171 1.00 17.80 98 GLU B CA 1
ATOM 3665 C C . GLU B 1 98 ? -10.846 -16.792 -84.670 1.00 18.09 98 GLU B C 1
ATOM 3666 O O . GLU B 1 98 ? -11.795 -16.940 -85.450 1.00 20.25 98 GLU B O 1
ATOM 3672 N N . CYS B 1 99 ? -9.617 -16.558 -85.101 1.00 15.28 99 CYS B N 1
ATOM 3673 C CA . CYS B 1 99 ? -9.370 -16.361 -86.529 1.00 14.01 99 CYS B CA 1
ATOM 3674 C C . CYS B 1 99 ? -9.688 -17.624 -87.301 1.00 16.21 99 CYS B C 1
ATOM 3675 O O . CYS B 1 99 ? -9.103 -18.690 -87.062 1.00 16.84 99 CYS B O 1
ATOM 3678 N N . LYS B 1 100 ? -10.574 -17.486 -88.281 1.00 15.60 100 LYS B N 1
ATOM 3679 C CA . LYS B 1 100 ? -11.154 -18.682 -88.852 1.00 15.68 100 LYS B CA 1
ATOM 3680 C C . LYS B 1 100 ? -10.193 -19.435 -89.775 1.00 17.54 100 LYS B C 1
ATOM 3681 O O . LYS B 1 100 ? -10.492 -20.569 -90.150 1.00 19.53 100 LYS B O 1
ATOM 3687 N N . MET B 1 101 ? -9.064 -18.853 -90.155 1.00 14.76 101 MET B N 1
ATOM 3688 C CA . MET B 1 101 ? -8.122 -19.554 -91.029 1.00 18.05 101 MET B CA 1
ATOM 3689 C C . MET B 1 101 ? -7.054 -20.304 -90.255 1.00 15.64 101 MET B C 1
ATOM 3690 O O . MET B 1 101 ? -6.192 -20.943 -90.863 1.00 17.95 101 MET B O 1
ATOM 3695 N N . CYS B 1 102 ? -7.076 -20.230 -88.926 1.00 15.63 102 CYS B N 1
ATOM 3696 C CA . CYS B 1 102 ? -5.937 -20.583 -88.088 1.00 14.19 102 CYS B CA 1
ATOM 3697 C C . CYS B 1 102 ? -6.266 -21.743 -87.144 1.00 16.10 102 CYS B C 1
ATOM 3698 O O . CYS B 1 102 ? -7.297 -21.720 -86.468 1.00 17.46 102 CYS B O 1
ATOM 3701 N N . SER B 1 103 ? -5.359 -22.723 -87.033 1.00 13.52 103 SER B N 1
ATOM 3702 C CA . SER B 1 103 ? -5.700 -23.865 -86.191 1.00 15.51 103 SER B CA 1
ATOM 3703 C C . SER B 1 103 ? -5.693 -23.489 -84.721 1.00 16.98 103 SER B C 1
ATOM 3704 O O . SER B 1 103 ? -6.312 -24.187 -83.928 1.00 17.54 103 SER B O 1
ATOM 3707 N N . MET B 1 104 ? -4.998 -22.403 -84.334 1.00 14.88 104 MET B N 1
ATOM 3708 C CA . MET B 1 104 ? -4.934 -22.034 -82.928 1.00 15.96 104 MET B CA 1
ATOM 3709 C C . MET B 1 104 ? -6.163 -21.302 -82.402 1.00 13.31 104 MET B C 1
ATOM 3710 O O . MET B 1 104 ? -6.213 -21.061 -81.182 1.00 13.71 104 MET B O 1
ATOM 3715 N N . ARG B 1 105 ? -7.148 -20.991 -83.253 1.00 14.69 105 ARG B N 1
ATOM 3716 C CA . ARG B 1 105 ? -8.379 -20.360 -82.785 1.00 14.69 105 ARG B CA 1
ATOM 3717 C C . ARG B 1 105 ? -8.915 -21.095 -81.557 1.00 18.36 105 ARG B 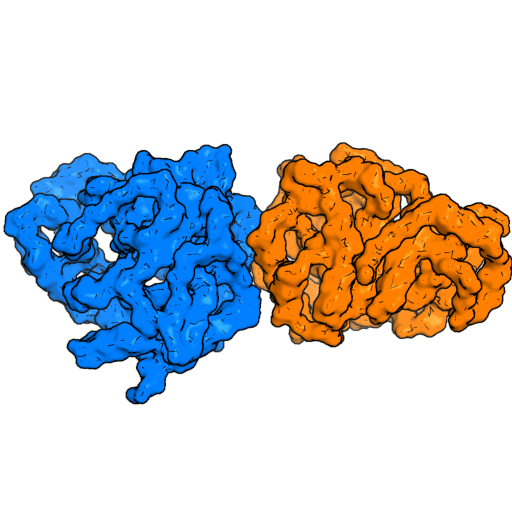C 1
ATOM 3718 O O . ARG B 1 105 ? -8.867 -22.329 -81.476 1.00 17.03 105 ARG B O 1
ATOM 3726 N N . LYS B 1 106 ? -9.464 -20.327 -80.613 1.00 16.82 106 LYS B N 1
ATOM 3727 C CA . LYS B 1 106 ? -9.908 -20.889 -79.336 1.00 16.98 106 LYS B CA 1
ATOM 3728 C C . LYS B 1 106 ? -10.957 -21.981 -79.513 1.00 18.38 106 LYS B C 1
ATOM 3729 O O . LYS B 1 106 ? -10.974 -22.958 -78.744 1.00 20.66 106 LYS B O 1
ATOM 3735 N N . GLY B 1 107 ? -11.814 -21.856 -80.536 1.00 18.44 107 GLY B N 1
ATOM 3736 C CA . GLY B 1 107 ? -12.910 -22.788 -80.737 1.00 19.81 107 GLY B CA 1
ATOM 3737 C C . GLY B 1 107 ? -12.510 -24.100 -81.367 1.00 26.11 107 GLY B C 1
ATOM 3738 O O . GLY B 1 107 ? -13.363 -24.968 -81.606 1.00 26.12 107 GLY B O 1
ATOM 3739 N N . ASN B 1 108 ? -11.229 -24.254 -81.696 1.00 19.65 108 ASN B N 1
ATOM 3740 C CA . ASN B 1 108 ? -10.761 -25.516 -82.247 1.00 19.87 108 ASN B CA 1
ATOM 3741 C C . ASN B 1 108 ? -10.463 -26.431 -81.079 1.00 17.05 108 ASN B C 1
ATOM 3742 O O . ASN B 1 108 ? -9.348 -26.473 -80.577 1.00 16.77 108 ASN B O 1
ATOM 3747 N N . HIS B 1 109 ? -11.472 -27.179 -80.642 1.00 20.59 109 HIS B N 1
ATOM 3748 C CA . HIS B 1 109 ? -11.285 -27.995 -79.456 1.00 24.27 109 HIS B CA 1
ATOM 3749 C C . HIS B 1 109 ? -10.442 -29.239 -79.710 1.00 19.46 109 HIS B C 1
ATOM 3750 O O . HIS B 1 109 ? -10.091 -29.918 -78.739 1.00 25.97 109 HIS B O 1
ATOM 3757 N N . ARG B 1 110 ? -10.092 -29.537 -80.963 1.00 20.06 110 ARG B N 1
ATOM 3758 C CA . ARG B 1 110 ? -9.218 -30.664 -81.281 1.00 26.11 110 ARG B CA 1
ATOM 3759 C C . ARG B 1 110 ? -7.732 -30.363 -81.143 1.00 24.47 110 ARG B C 1
ATOM 3760 O O . ARG B 1 110 ? -6.926 -31.300 -81.184 1.00 24.45 110 ARG B O 1
ATOM 3763 N N . LEU B 1 111 ? -7.330 -29.104 -81.001 1.00 20.14 111 LEU B N 1
ATOM 3764 C CA . LEU B 1 111 ? -5.907 -28.815 -80.869 1.00 15.65 111 LEU B CA 1
ATOM 3765 C C . LEU B 1 111 ? -5.393 -29.335 -79.527 1.00 15.54 111 LEU B C 1
ATOM 3766 O O . LEU B 1 111 ? -6.073 -29.227 -78.509 1.00 21.65 111 LEU B O 1
ATOM 3771 N N . ASP B 1 112 ? -4.192 -29.903 -79.539 1.00 17.90 112 ASP B N 1
ATOM 3772 C CA . ASP B 1 112 ? -3.511 -30.286 -78.304 1.00 18.50 112 ASP B CA 1
ATOM 3773 C C . ASP B 1 112 ? -2.757 -29.055 -77.806 1.00 20.30 112 ASP B C 1
ATOM 3774 O O . ASP B 1 112 ? -1.757 -28.645 -78.399 1.0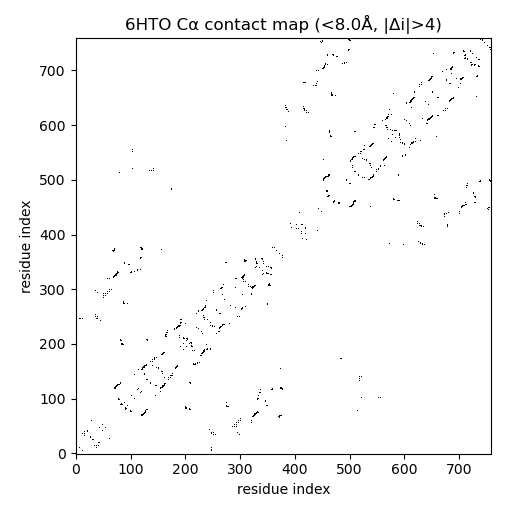0 16.58 112 ASP B O 1
ATOM 3779 N N . ARG B 1 113 ? -3.231 -28.464 -76.720 1.00 14.20 113 ARG B N 1
ATOM 3780 C CA . ARG B 1 113 ? -2.689 -27.199 -76.279 1.00 14.23 113 ARG B CA 1
ATOM 3781 C C . ARG B 1 113 ? -1.426 -27.407 -75.455 1.00 15.70 113 ARG B C 1
ATOM 3782 O O . ARG B 1 113 ? -1.360 -28.284 -74.562 1.00 16.89 113 ARG B O 1
ATOM 3790 N N . LYS B 1 114 ? -0.439 -26.547 -75.721 1.00 13.88 114 LYS B N 1
ATOM 3791 C CA . LYS B 1 114 ? 0.918 -26.658 -75.174 1.00 14.16 114 LYS B CA 1
ATOM 3792 C C . LYS B 1 114 ? 1.431 -25.290 -74.760 1.00 13.31 114 LYS B C 1
ATOM 3793 O O . LYS B 1 114 ? 1.059 -24.270 -75.340 1.00 13.28 114 LYS B O 1
ATOM 3799 N N . PHE B 1 115 ? 2.348 -25.287 -73.787 1.00 13.27 115 PHE B N 1
ATOM 3800 C CA . PHE B 1 115 ? 2.931 -24.060 -73.266 1.00 10.91 115 PHE B CA 1
ATOM 3801 C C . PHE B 1 115 ? 4.354 -24.370 -72.808 1.00 10.87 115 PHE B C 1
ATOM 3802 O O . PHE B 1 115 ? 4.556 -25.304 -72.028 1.00 15.59 115 PHE B O 1
ATOM 3810 N N . SER B 1 116 ? 5.325 -23.607 -73.314 1.00 11.73 116 SER B N 1
ATOM 3811 C CA . SER B 1 116 ? 6.731 -23.780 -72.924 1.00 13.60 116 SER B CA 1
ATOM 3812 C C . SER B 1 116 ? 7.094 -22.898 -71.740 1.00 15.53 116 SER B C 1
ATOM 3813 O O . SER B 1 116 ? 6.896 -21.682 -71.792 1.00 20.09 116 SER B O 1
ATOM 3816 N N . GLY B 1 117 ? 7.659 -23.500 -70.701 1.00 18.12 117 GLY B N 1
ATOM 3817 C CA . GLY B 1 117 ? 8.196 -22.742 -69.591 1.00 19.64 117 GLY B CA 1
ATOM 3818 C C . GLY B 1 117 ? 9.661 -22.385 -69.810 1.00 15.02 117 GLY B C 1
ATOM 3819 O O . GLY B 1 117 ? 10.199 -22.448 -70.912 1.00 14.65 117 GLY B O 1
ATOM 3820 N N . ARG B 1 118 ? 10.289 -21.959 -68.723 1.00 14.15 118 ARG B N 1
ATOM 3821 C CA . ARG B 1 118 ? 11.693 -21.552 -68.765 1.00 12.47 118 ARG B CA 1
ATOM 3822 C C . ARG B 1 118 ? 12.560 -22.630 -69.393 1.00 12.53 118 ARG B C 1
ATOM 3823 O O . ARG B 1 118 ? 13.437 -22.343 -70.217 1.00 13.80 118 ARG B O 1
ATOM 3831 N N . LYS B 1 119 ? 12.400 -23.870 -68.925 1.00 14.53 119 LYS B N 1
ATOM 3832 C CA . LYS B 1 119 ? 13.302 -24.924 -69.365 1.00 17.31 119 LYS B CA 1
ATOM 3833 C C . LYS B 1 119 ? 13.184 -25.150 -70.865 1.00 16.95 119 LYS B C 1
ATOM 3834 O O . LYS B 1 119 ? 14.193 -25.224 -71.585 1.00 14.59 119 LYS B O 1
ATOM 3838 N N . GLU B 1 120 ? 11.963 -25.281 -71.345 1.00 15.72 120 GLU B N 1
ATOM 3839 C CA . GLU B 1 120 ? 11.773 -25.611 -72.754 1.00 12.62 120 GLU B CA 1
ATOM 3840 C C . GLU B 1 120 ? 12.199 -24.463 -73.668 1.00 13.66 120 GLU B C 1
ATOM 3841 O O . GLU B 1 120 ? 12.850 -24.696 -74.696 1.00 14.52 120 GLU B O 1
ATOM 3847 N N . ILE B 1 121 ? 11.861 -23.215 -73.321 1.00 12.65 121 ILE B N 1
ATOM 3848 C CA . ILE B 1 121 ? 12.280 -22.104 -74.176 1.00 14.78 121 ILE B CA 1
ATOM 3849 C C . ILE B 1 121 ? 13.798 -22.073 -74.255 1.00 14.70 121 ILE B C 1
ATOM 3850 O O . ILE B 1 121 ? 14.383 -21.964 -75.339 1.00 13.83 121 ILE B O 1
ATOM 3855 N N . THR B 1 122 ? 14.461 -22.215 -73.105 1.00 11.65 122 THR B N 1
ATOM 3856 C CA . THR B 1 122 ? 15.932 -22.196 -73.086 1.00 12.25 122 THR B CA 1
ATOM 3857 C C . THR B 1 122 ? 16.510 -23.339 -73.912 1.00 12.52 122 THR B C 1
ATOM 3858 O O . THR B 1 122 ? 17.406 -23.130 -74.735 1.00 14.79 122 THR B O 1
ATOM 3862 N N . GLU B 1 123 ? 15.962 -24.540 -73.749 1.00 13.15 123 GLU B N 1
ATOM 3863 C CA . GLU B 1 123 ? 16.408 -25.696 -74.528 1.00 13.66 123 GLU B CA 1
ATOM 3864 C C . GLU B 1 123 ? 16.230 -25.456 -76.022 1.00 16.97 123 GLU B C 1
ATOM 3865 O O . GLU B 1 123 ? 17.115 -25.777 -76.837 1.00 15.19 123 GLU B O 1
ATOM 3871 N N . GLN B 1 124 ? 15.085 -24.905 -76.417 1.00 13.56 124 GLN B N 1
ATOM 3872 C CA . GLN B 1 124 ? 14.859 -24.695 -77.838 1.00 11.36 124 GLN B CA 1
ATOM 3873 C C . GLN B 1 124 ? 15.806 -23.650 -78.405 1.00 14.70 124 GLN B C 1
ATOM 3874 O O . GLN B 1 124 ? 16.302 -23.804 -79.523 1.00 13.05 124 GLN B O 1
ATOM 3880 N N . LEU B 1 125 ? 16.093 -22.599 -77.647 1.00 12.72 125 LEU B N 1
ATOM 3881 C CA . LEU B 1 125 ? 17.044 -21.597 -78.116 1.00 15.80 125 LEU B CA 1
ATOM 3882 C C . LEU B 1 125 ? 18.426 -22.210 -78.251 1.00 13.50 125 LEU B C 1
ATOM 3883 O O . LEU B 1 125 ? 19.182 -21.860 -79.165 1.00 16.04 125 LEU B O 1
ATOM 3888 N N . GLU B 1 126 ? 18.785 -23.120 -77.348 1.00 15.57 126 GLU B N 1
ATOM 3889 C CA . GLU B 1 126 ? 20.105 -23.750 -77.436 1.00 15.80 126 GLU B CA 1
ATOM 3890 C C . GLU B 1 126 ? 20.209 -24.655 -78.660 1.00 16.19 126 GLU B C 1
ATOM 3891 O O . GLU B 1 126 ? 21.252 -24.690 -79.340 1.00 16.81 126 GLU B O 1
ATOM 3897 N N . ILE B 1 127 ? 19.123 -25.356 -78.985 1.00 14.64 127 ILE B N 1
ATOM 3898 C CA . ILE B 1 127 ? 19.103 -26.194 -80.177 1.00 15.98 127 ILE B CA 1
ATOM 3899 C C . ILE B 1 127 ? 19.231 -25.342 -81.433 1.00 13.40 127 ILE B C 1
ATOM 3900 O O . ILE B 1 127 ? 20.026 -25.654 -82.333 1.00 15.25 127 ILE B O 1
ATOM 3905 N N . LEU B 1 128 ? 18.442 -24.260 -81.518 1.00 12.41 128 LEU B N 1
ATOM 3906 C CA . LEU B 1 128 ? 18.538 -23.377 -82.681 1.00 12.82 128 LEU B CA 1
ATOM 3907 C C . LEU B 1 128 ? 19.944 -22.817 -82.819 1.00 16.26 128 LEU B C 1
ATOM 3908 O O . LEU B 1 128 ? 20.478 -22.752 -83.930 1.00 14.41 128 LEU B O 1
ATOM 3913 N N . TYR B 1 129 ? 20.554 -22.412 -81.704 1.00 14.05 129 TYR B N 1
ATOM 3914 C CA . TYR B 1 129 ? 21.862 -21.774 -81.783 1.00 13.44 129 TYR B CA 1
ATOM 3915 C C . TYR B 1 129 ? 22.932 -22.777 -82.191 1.00 14.80 129 TYR B C 1
ATOM 3916 O O . TYR B 1 129 ? 23.740 -22.514 -83.089 1.00 17.39 129 TYR B O 1
ATOM 3925 N N . HIS B 1 130 ? 22.981 -23.920 -81.502 1.00 14.84 130 HIS B N 1
ATOM 3926 C CA . HIS B 1 130 ? 24.082 -24.853 -81.690 1.00 19.24 130 HIS B CA 1
ATOM 3927 C C . HIS B 1 130 ? 23.825 -25.873 -82.786 1.00 19.17 130 HIS B C 1
ATOM 3928 O O . HIS B 1 130 ? 24.732 -26.157 -83.576 1.00 20.63 130 HIS B O 1
ATOM 3935 N N . HIS B 1 131 ? 22.596 -26.407 -82.872 1.00 18.81 131 HIS B N 1
ATOM 3936 C CA . HIS B 1 131 ? 22.304 -27.465 -83.835 1.00 17.39 131 HIS B CA 1
ATOM 3937 C C . HIS B 1 131 ? 21.821 -26.939 -85.167 1.00 17.04 131 HIS B C 1
ATOM 3938 O O . HIS B 1 131 ? 22.083 -27.582 -86.196 1.00 20.39 131 HIS B O 1
ATOM 3945 N N . GLU B 1 132 ? 21.156 -25.780 -85.186 1.00 15.94 132 GLU B N 1
ATOM 3946 C CA . GLU B 1 132 ? 20.762 -25.164 -86.453 1.00 15.48 132 GLU B CA 1
ATOM 3947 C C . GLU B 1 132 ? 21.704 -24.051 -86.923 1.00 19.21 132 GLU B C 1
ATOM 3948 O O . GLU B 1 132 ? 21.684 -23.690 -88.112 1.00 18.39 132 GLU B O 1
ATOM 3954 N N . GLY B 1 133 ? 22.513 -23.500 -86.025 1.00 16.70 133 GLY B N 1
ATOM 3955 C CA . GLY B 1 133 ? 23.471 -22.470 -86.373 1.00 15.48 133 GLY B CA 1
ATOM 3956 C C . GLY B 1 133 ? 22.874 -21.113 -86.604 1.00 17.28 133 GLY B C 1
ATOM 3957 O O . GLY B 1 133 ? 23.497 -20.280 -87.265 1.00 17.01 133 GLY B O 1
ATOM 3958 N N . VAL B 1 134 ? 21.660 -20.869 -86.128 1.00 15.80 134 VAL B N 1
ATOM 3959 C CA . VAL B 1 134 ? 21.006 -19.585 -86.379 1.00 15.48 134 VAL B CA 1
ATOM 3960 C C . VAL B 1 134 ? 21.272 -18.624 -85.221 1.00 14.64 134 VAL B C 1
ATOM 3961 O O . VAL B 1 134 ? 21.475 -19.021 -84.069 1.00 16.50 134 VAL B O 1
ATOM 3965 N N . ARG B 1 135 ? 21.272 -17.332 -85.558 1.00 13.72 135 ARG B N 1
ATOM 3966 C CA . ARG B 1 135 ? 21.440 -16.243 -84.605 1.00 16.85 135 ARG B CA 1
ATOM 3967 C C . ARG B 1 135 ? 20.270 -15.277 -84.708 1.00 13.13 135 ARG B C 1
ATOM 3968 O O . ARG B 1 135 ? 20.337 -14.161 -84.200 1.00 13.89 135 ARG B O 1
ATOM 3976 N N . GLY B 1 136 ? 19.192 -15.686 -85.343 1.00 11.79 136 GLY B N 1
ATOM 3977 C CA . GLY B 1 136 ? 17.963 -14.916 -85.321 1.00 11.71 136 GLY B CA 1
ATOM 3978 C C . GLY B 1 136 ? 16.847 -15.831 -84.896 1.00 10.45 136 GLY B C 1
ATOM 3979 O O . GLY B 1 136 ? 16.767 -16.978 -85.345 1.00 13.20 136 GLY B O 1
ATOM 3980 N N . VAL B 1 137 ? 15.949 -15.308 -84.057 1.00 10.64 137 VAL B N 1
ATOM 3981 C CA . VAL B 1 137 ? 14.794 -16.070 -83.595 1.00 9.79 137 VAL B CA 1
ATOM 3982 C C . VAL B 1 137 ? 13.580 -15.172 -83.480 1.00 12.81 137 VAL B C 1
ATOM 3983 O O . VAL B 1 137 ? 13.706 -13.968 -83.278 1.00 11.78 137 VAL B O 1
ATOM 3987 N N . GLY B 1 138 ? 12.410 -15.772 -83.638 1.00 13.31 138 GLY B N 1
ATOM 3988 C CA . GLY B 1 138 ? 11.139 -15.075 -83.446 1.00 10.90 138 GLY B CA 1
ATOM 3989 C C . GLY B 1 138 ? 10.367 -15.810 -82.366 1.00 12.99 138 GLY B C 1
ATOM 3990 O O . GLY B 1 138 ? 10.488 -17.025 -82.239 1.00 18.67 138 GLY B O 1
ATOM 3991 N N . PHE B 1 139 ? 9.658 -15.062 -81.521 1.00 9.09 139 PHE B N 1
ATOM 3992 C CA . PHE B 1 139 ? 8.825 -15.652 -80.486 1.00 11.11 139 PHE B CA 1
ATOM 3993 C C . PHE B 1 139 ? 7.376 -15.386 -80.823 1.00 12.52 139 PHE B C 1
ATOM 3994 O O . PHE B 1 139 ? 7.020 -14.248 -81.167 1.00 14.65 139 PHE B O 1
ATOM 4002 N N . LEU B 1 140 ? 6.543 -16.417 -80.755 1.00 10.16 140 LEU B N 1
ATOM 4003 C CA . LEU B 1 140 ? 5.138 -16.253 -81.076 1.00 11.68 140 LEU B CA 1
ATOM 4004 C C . LEU B 1 140 ? 4.267 -16.838 -79.990 1.00 11.41 140 LEU B C 1
ATOM 4005 O O . LEU B 1 140 ? 4.652 -17.771 -79.290 1.00 13.19 140 LEU B O 1
ATOM 4010 N N . THR B 1 141 ? 3.090 -16.246 -79.863 1.00 10.41 141 THR B N 1
ATOM 4011 C CA . THR B 1 141 ? 2.043 -16.656 -78.935 1.00 12.73 141 THR B CA 1
ATOM 4012 C C . THR B 1 141 ? 0.687 -16.454 -79.587 1.00 10.83 141 THR B C 1
ATOM 4013 O O . THR B 1 141 ? 0.563 -15.911 -80.696 1.00 11.53 141 THR B O 1
ATOM 4017 N N . GLY B 1 142 ? -0.357 -16.870 -78.876 1.00 13.18 142 GLY B N 1
ATOM 4018 C CA . GLY B 1 142 ? -1.699 -16.455 -79.262 1.00 11.28 142 GLY B CA 1
ATOM 4019 C C . GLY B 1 142 ? -1.907 -14.984 -78.927 1.00 10.51 142 GLY B C 1
ATOM 4020 O O . GLY B 1 142 ? -1.016 -14.281 -78.443 1.00 12.52 142 GLY B O 1
ATOM 4021 N N . GLU B 1 143 ? -3.130 -14.499 -79.185 1.00 11.50 143 GLU B N 1
ATOM 4022 C CA . GLU B 1 143 ? -3.512 -13.200 -78.658 1.00 13.19 143 GLU B CA 1
ATOM 4023 C C . GLU B 1 143 ? -4.536 -13.386 -77.541 1.00 11.21 143 GLU B C 1
ATOM 4024 O O . GLU B 1 143 ? -5.507 -14.138 -77.694 1.00 12.92 143 GLU B O 1
ATOM 4030 N N . TYR B 1 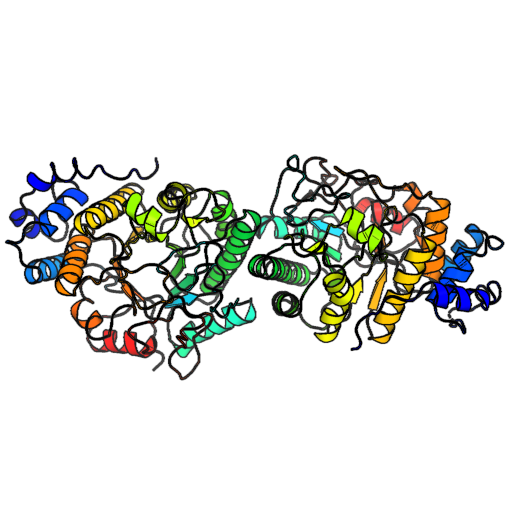144 ? -4.377 -12.648 -76.437 1.00 13.66 144 TYR B N 1
ATOM 4031 C CA . TYR B 1 144 ? -5.226 -12.888 -75.265 1.00 17.06 144 TYR B CA 1
ATOM 4032 C C . TYR B 1 144 ? -6.219 -11.756 -75.000 1.00 14.12 144 TYR B C 1
ATOM 4033 O O . TYR B 1 144 ? -6.025 -10.603 -75.397 1.00 14.84 144 TYR B O 1
ATOM 4042 N N . GLU B 1 145 ? -7.312 -12.111 -74.323 1.00 13.09 145 GLU B N 1
ATOM 4043 C CA . GLU B 1 145 ? -8.416 -11.172 -74.165 1.00 15.14 145 GLU B CA 1
ATOM 4044 C C . GLU B 1 145 ? -8.241 -10.246 -72.963 1.00 21.96 145 GLU B C 1
ATOM 4045 O O . GLU B 1 145 ? -8.361 -9.028 -73.087 1.00 19.96 145 GLU B O 1
ATOM 4051 N N . ASP B 1 146 ? -8.010 -10.776 -71.778 1.00 17.22 146 ASP B N 1
ATOM 4052 C CA A ASP B 1 146 ? -8.083 -9.940 -70.582 0.65 18.59 146 ASP B CA 1
ATOM 4053 C CA B ASP B 1 146 ? -8.102 -9.862 -70.648 0.35 18.29 146 ASP B CA 1
ATOM 4054 C C . ASP B 1 146 ? -6.744 -9.262 -70.301 1.00 14.09 146 ASP B C 1
ATOM 4055 O O . ASP B 1 146 ? -5.672 -9.790 -70.652 1.00 15.26 146 ASP B O 1
ATOM 4064 N N . LYS B 1 147 ? -6.802 -8.091 -69.666 1.00 19.65 147 LYS B N 1
ATOM 4065 C CA . LYS B 1 147 ? -5.596 -7.278 -69.493 1.00 15.78 147 LYS B CA 1
ATOM 4066 C C . LYS B 1 147 ? -4.523 -8.019 -68.700 1.00 16.12 147 LYS B C 1
ATOM 4067 O O . LYS B 1 147 ? -3.352 -8.026 -69.082 1.00 14.10 147 LYS B O 1
ATOM 4073 N N . HIS B 1 148 ? -4.891 -8.649 -67.580 1.00 16.71 148 HIS B N 1
ATOM 4074 C CA . HIS B 1 148 ? -3.861 -9.382 -66.835 1.00 14.38 148 HIS B CA 1
ATOM 4075 C C . HIS B 1 148 ? -3.163 -10.446 -67.686 1.00 12.95 148 HIS B C 1
ATOM 4076 O O . HIS B 1 148 ? -1.931 -10.594 -67.624 1.00 12.64 148 HIS B O 1
ATOM 4083 N N . THR B 1 149 ? -3.912 -11.194 -68.519 1.00 12.87 149 THR B N 1
ATOM 4084 C CA . THR B 1 149 ? -3.249 -12.187 -69.361 1.00 12.25 149 THR B CA 1
ATOM 4085 C C . THR B 1 149 ? -2.326 -11.531 -70.369 1.00 12.65 149 THR B C 1
ATOM 4086 O O . THR B 1 149 ? -1.228 -12.034 -70.621 1.00 13.24 149 THR B O 1
ATOM 4090 N N . ARG B 1 150 ? -2.777 -10.440 -70.991 1.00 11.96 150 ARG B N 1
ATOM 4091 C CA . ARG B 1 150 ? -1.928 -9.795 -71.997 1.00 11.58 150 ARG B CA 1
ATOM 4092 C C . ARG B 1 150 ? -0.636 -9.279 -71.375 1.00 11.44 150 ARG B C 1
ATOM 4093 O O . ARG B 1 150 ? 0.442 -9.423 -71.972 1.00 12.26 150 ARG B O 1
ATOM 4101 N N . LEU B 1 151 ? -0.716 -8.749 -70.145 1.00 11.89 151 LEU B N 1
ATOM 4102 C CA . LEU B 1 151 ? 0.492 -8.285 -69.455 1.00 12.01 151 LEU B CA 1
ATOM 4103 C C . LEU B 1 151 ? 1.387 -9.446 -69.061 1.00 11.49 151 LEU B C 1
ATOM 4104 O O . LEU B 1 151 ? 2.626 -9.342 -69.145 1.00 13.19 151 LEU B O 1
ATOM 4109 N N . ALA B 1 152 ? 0.796 -10.550 -68.589 1.00 11.49 152 ALA B N 1
ATOM 4110 C CA . ALA B 1 152 ? 1.618 -11.699 -68.222 1.00 11.85 152 ALA B CA 1
ATOM 4111 C C . ALA B 1 152 ? 2.292 -12.322 -69.434 1.00 10.68 152 ALA B C 1
ATOM 4112 O O . ALA B 1 152 ? 3.442 -12.777 -69.336 1.00 12.49 152 ALA B O 1
ATOM 4114 N N . SER B 1 153 ? 1.605 -12.310 -70.590 1.00 11.78 153 SER B N 1
ATOM 4115 C CA . SER B 1 153 ? 2.230 -12.771 -71.829 1.00 11.32 153 SER B CA 1
ATOM 4116 C C . SER B 1 153 ? 3.388 -11.851 -72.216 1.00 11.27 153 SER B C 1
ATOM 4117 O O . SER B 1 153 ? 4.482 -12.332 -72.566 1.00 12.36 153 SER B O 1
ATOM 4120 N N . ALA B 1 154 ? 3.154 -10.523 -72.175 1.00 11.47 154 ALA B N 1
ATOM 4121 C CA . ALA B 1 154 ? 4.217 -9.581 -72.530 1.00 17.54 154 ALA B CA 1
ATOM 4122 C C . ALA B 1 154 ? 5.420 -9.791 -71.619 1.00 13.62 154 ALA B C 1
ATOM 4123 O O . ALA B 1 154 ? 6.577 -9.649 -72.044 1.00 12.54 154 ALA B O 1
ATOM 4125 N N . PHE B 1 155 ? 5.165 -10.105 -70.334 1.00 11.06 155 PHE B N 1
ATOM 4126 C CA . PHE B 1 155 ? 6.258 -10.359 -69.383 1.00 10.68 155 PHE B CA 1
ATOM 4127 C C . PHE B 1 155 ? 7.119 -11.559 -69.808 1.00 11.97 155 PHE B C 1
ATOM 4128 O O . PHE B 1 155 ? 8.357 -11.477 -69.821 1.00 14.32 155 PHE B O 1
ATOM 4136 N N . ARG B 1 156 ? 6.464 -12.667 -70.169 1.00 10.89 156 ARG B N 1
ATOM 4137 C CA . ARG B 1 156 ? 7.165 -13.901 -70.467 1.00 10.59 156 ARG B CA 1
ATOM 4138 C C . ARG B 1 156 ? 7.951 -13.744 -71.758 1.00 10.18 156 ARG B C 1
ATOM 4139 O O . ARG B 1 156 ? 9.084 -14.219 -71.880 1.00 11.43 156 ARG B O 1
ATOM 4147 N N . ILE B 1 157 ? 7.331 -13.105 -72.750 1.00 12.98 157 ILE B N 1
ATOM 4148 C CA . ILE B 1 157 ? 8.031 -12.911 -74.016 1.00 12.48 157 ILE B CA 1
ATOM 4149 C C . ILE B 1 157 ? 9.173 -11.915 -73.872 1.00 9.57 157 ILE B C 1
ATOM 4150 O O . ILE B 1 157 ? 10.239 -12.071 -74.494 1.00 10.96 157 ILE B O 1
ATOM 4155 N N . GLY B 1 158 ? 8.980 -10.846 -73.097 1.00 9.87 158 GLY B N 1
ATOM 4156 C CA . GLY B 1 158 ? 10.119 -10.002 -72.788 1.00 13.88 158 GLY B CA 1
ATOM 4157 C C . GLY B 1 158 ? 11.273 -10.789 -72.164 1.00 10.37 158 GLY B C 1
ATOM 4158 O O . GLY B 1 158 ? 12.452 -10.577 -72.511 1.00 11.15 158 GLY B O 1
ATOM 4159 N N . TRP B 1 159 ? 10.960 -11.673 -71.206 1.00 11.96 159 TRP B N 1
ATOM 4160 C CA . TRP B 1 159 ? 12.019 -12.509 -70.644 1.00 10.79 159 TRP B CA 1
ATOM 4161 C C . TRP B 1 159 ? 12.680 -13.338 -71.737 1.00 12.64 159 TRP B C 1
ATOM 4162 O O . TRP B 1 159 ? 13.902 -13.474 -71.770 1.00 12.34 159 TRP B O 1
ATOM 4173 N N . ALA B 1 160 ? 11.888 -13.882 -72.667 1.00 11.69 160 ALA B N 1
ATOM 4174 C CA . ALA B 1 160 ? 12.459 -14.725 -73.704 1.00 9.82 160 ALA B CA 1
ATOM 4175 C C . ALA B 1 160 ? 13.393 -13.952 -74.618 1.00 12.58 160 ALA B C 1
ATOM 4176 O O . ALA B 1 160 ? 14.450 -14.472 -75.038 1.00 11.80 160 ALA B O 1
ATOM 4178 N N . ILE B 1 161 ? 12.998 -12.721 -74.937 1.00 11.64 161 ILE B N 1
ATOM 4179 C CA . ILE B 1 161 ? 13.787 -11.862 -75.797 1.00 12.96 161 ILE B CA 1
ATOM 4180 C C . ILE B 1 161 ? 15.124 -11.565 -75.133 1.00 10.69 161 ILE B C 1
ATOM 4181 O O . ILE B 1 161 ? 16.199 -11.710 -75.744 1.00 12.13 161 ILE B O 1
ATOM 4186 N N . ARG B 1 162 ? 15.083 -11.141 -73.868 1.00 11.68 162 ARG B N 1
ATOM 4187 C CA . ARG B 1 162 ? 16.312 -10.887 -73.128 1.00 14.49 162 ARG B CA 1
ATOM 4188 C C . ARG B 1 162 ? 17.194 -12.128 -73.064 1.00 13.43 162 ARG B C 1
ATOM 4189 O O . ARG B 1 162 ? 18.420 -12.043 -73.243 1.00 14.70 162 ARG B O 1
ATOM 4197 N N . THR B 1 163 ? 16.588 -13.280 -72.798 1.00 13.21 163 THR B N 1
ATOM 4198 C CA . THR B 1 163 ? 17.317 -14.538 -72.715 1.00 13.26 163 THR B CA 1
ATOM 4199 C C . THR B 1 163 ? 17.986 -14.871 -74.056 1.00 13.56 163 THR B C 1
ATOM 4200 O O . THR B 1 163 ? 19.152 -15.287 -74.085 1.00 15.28 163 THR B O 1
ATOM 4204 N N . ALA B 1 164 ? 17.268 -14.680 -75.178 1.00 11.35 164 ALA B N 1
ATOM 4205 C CA . ALA B 1 164 ? 17.870 -14.908 -76.490 1.00 13.47 164 ALA B CA 1
ATOM 4206 C C . ALA B 1 164 ? 19.028 -13.952 -76.747 1.00 11.73 164 ALA B C 1
ATOM 4207 O O . ALA B 1 164 ? 20.106 -14.360 -77.208 1.00 12.72 164 ALA B O 1
ATOM 4209 N N . LEU B 1 165 ? 18.824 -12.661 -76.483 1.00 13.16 165 LEU B N 1
ATOM 4210 C CA . LEU B 1 165 ? 19.932 -11.716 -76.690 1.00 15.04 165 LEU B CA 1
ATOM 4211 C C . LEU B 1 165 ? 21.152 -12.080 -75.850 1.00 16.40 165 LEU B C 1
ATOM 4212 O O . LEU B 1 165 ? 22.300 -11.982 -76.322 1.00 18.77 165 LEU B O 1
ATOM 4217 N N . ASP B 1 166 ? 20.924 -12.505 -74.598 1.00 15.59 166 ASP B N 1
ATOM 4218 C CA . ASP B 1 166 ? 22.066 -12.813 -73.743 1.00 17.20 166 ASP B CA 1
ATOM 4219 C C . ASP B 1 166 ? 22.810 -14.045 -74.231 1.00 16.27 166 ASP B C 1
ATOM 4220 O O . ASP B 1 166 ? 24.015 -14.181 -73.968 1.00 21.65 166 ASP B O 1
ATOM 4225 N N . LEU B 1 167 ? 22.096 -14.972 -74.878 1.00 16.61 167 LEU B N 1
ATOM 4226 C CA . LEU B 1 167 ? 22.711 -16.146 -75.489 1.00 19.66 167 LEU B CA 1
ATOM 4227 C C . LEU B 1 167 ? 23.462 -15.821 -76.761 1.00 20.72 167 LEU B C 1
ATOM 4228 O O . LEU B 1 167 ? 24.198 -16.682 -77.261 1.00 22.38 167 LEU B O 1
ATOM 4233 N N . GLY B 1 168 ? 23.303 -14.616 -77.298 1.00 17.18 168 GLY B N 1
ATOM 4234 C CA . GLY B 1 168 ? 24.039 -14.222 -78.475 1.00 17.76 168 GLY B CA 1
ATOM 4235 C C . GLY B 1 168 ? 23.225 -14.174 -79.742 1.00 17.78 168 GLY B C 1
ATOM 4236 O O . GLY B 1 168 ? 23.815 -14.038 -80.818 1.00 20.63 168 GLY B O 1
ATOM 4237 N N . PHE B 1 169 ? 21.898 -14.297 -79.649 1.00 14.74 169 PHE B N 1
ATOM 4238 C CA . PHE B 1 169 ? 21.067 -14.048 -80.831 1.00 12.68 169 PHE B CA 1
ATOM 4239 C C . PHE B 1 169 ? 21.216 -12.575 -81.208 1.00 14.93 169 PHE B C 1
ATOM 4240 O O . PHE B 1 169 ? 21.243 -11.689 -80.341 1.00 17.93 169 PHE B O 1
ATOM 4248 N N . GLU B 1 170 ? 21.423 -12.327 -82.496 1.00 12.85 170 GLU B N 1
ATOM 4249 C CA . GLU B 1 170 ? 21.717 -10.999 -83.002 1.00 13.75 170 GLU B CA 1
ATOM 4250 C C . GLU B 1 170 ? 20.485 -10.283 -83.491 1.00 14.78 170 GLU B C 1
ATOM 4251 O O . GLU B 1 170 ? 20.586 -9.104 -83.857 1.00 16.57 170 GLU B O 1
ATOM 4257 N N . ARG B 1 171 ? 19.351 -10.980 -83.562 1.00 12.85 171 ARG B N 1
ATOM 4258 C CA . ARG B 1 171 ? 18.115 -10.398 -84.032 1.00 14.32 171 ARG B CA 1
ATOM 4259 C C . ARG B 1 171 ? 16.988 -11.209 -83.433 1.00 17.35 171 ARG B C 1
ATOM 4260 O O . ARG B 1 171 ? 17.022 -12.446 -83.452 1.00 14.86 171 ARG B O 1
ATOM 4268 N N . VAL B 1 172 ? 16.018 -10.509 -82.872 1.00 12.57 172 VAL B N 1
ATOM 4269 C CA . VAL B 1 172 ? 14.854 -11.149 -82.282 1.00 11.99 172 VAL B CA 1
ATOM 4270 C C . VAL B 1 172 ? 13.590 -10.505 -82.815 1.00 13.07 172 VAL B C 1
ATOM 4271 O O . VAL B 1 172 ? 13.469 -9.279 -82.815 1.00 14.25 172 VAL B O 1
ATOM 4275 N N . TYR B 1 173 ? 12.683 -11.332 -83.316 1.00 12.60 173 TYR B N 1
ATOM 4276 C CA . TYR B 1 173 ? 11.349 -10.906 -83.702 1.00 12.43 173 TYR B CA 1
ATOM 4277 C C . TYR B 1 173 ? 10.378 -11.377 -82.629 1.00 12.63 173 TYR B C 1
ATOM 4278 O O . TYR B 1 173 ? 10.645 -12.352 -81.926 1.00 12.48 173 TYR B O 1
ATOM 4287 N N . PHE B 1 174 ? 9.258 -10.679 -82.497 1.00 12.09 174 PHE B N 1
ATOM 4288 C CA . PHE B 1 174 ? 8.162 -11.211 -81.686 1.00 8.80 174 PHE B CA 1
ATOM 4289 C C . PHE B 1 174 ? 6.854 -10.950 -82.396 1.00 8.77 174 PHE B C 1
ATOM 4290 O O . PHE B 1 174 ? 6.666 -9.931 -83.062 1.00 12.47 174 PHE B O 1
ATOM 4298 N N . ASN B 1 175 ? 5.932 -11.869 -82.206 1.00 10.19 175 ASN B N 1
ATOM 4299 C CA . ASN B 1 175 ? 4.626 -11.837 -82.913 1.00 10.04 175 ASN B CA 1
ATOM 4300 C C . ASN B 1 175 ? 3.637 -12.379 -81.880 1.00 8.77 175 ASN B C 1
ATOM 4301 O O . ASN B 1 175 ? 3.443 -13.597 -81.758 1.00 10.80 175 ASN B O 1
ATOM 4306 N N . ILE B 1 176 ? 3.037 -11.484 -81.086 1.00 11.87 176 ILE B N 1
ATOM 4307 C CA . ILE B 1 176 ? 2.330 -11.884 -79.869 1.00 13.49 176 ILE B CA 1
ATOM 4308 C C . ILE B 1 176 ? 0.981 -11.194 -79.763 1.00 12.62 176 ILE B C 1
ATOM 4309 O O . ILE B 1 176 ? 0.351 -11.186 -78.688 1.00 13.56 176 ILE B O 1
ATOM 4314 N N . GLY B 1 177 ? 0.505 -10.643 -80.892 1.00 12.40 177 GLY B N 1
ATOM 4315 C CA . GLY B 1 177 ? -0.770 -9.949 -80.960 1.00 11.30 177 GLY B CA 1
ATOM 4316 C C . GLY B 1 177 ? -0.599 -8.439 -80.912 1.00 12.26 177 GLY B C 1
ATOM 4317 O O . GLY B 1 177 ? 0.505 -7.887 -80.852 1.00 14.25 177 GLY B O 1
ATOM 4318 N N . SER B 1 178 ? -1.733 -7.757 -81.020 1.00 12.51 178 SER B N 1
ATOM 4319 C CA . SER B 1 178 ? -1.762 -6.308 -80.881 1.00 12.48 178 SER B CA 1
ATOM 4320 C C . SER B 1 178 ? -1.223 -5.920 -79.510 1.00 14.68 178 SER B C 1
ATOM 4321 O O . SER B 1 178 ? -1.256 -6.698 -78.553 1.00 13.83 178 SER B O 1
ATOM 4324 N N A MET B 1 179 ? -0.747 -4.682 -79.416 0.34 13.82 179 MET B N 1
ATOM 4325 N N B MET B 1 179 ? -0.693 -4.712 -79.414 0.66 14.16 179 MET B N 1
ATOM 4326 C CA A MET B 1 179 ? -0.037 -4.221 -78.231 0.34 15.41 179 MET B CA 1
ATOM 4327 C CA B MET B 1 179 ? -0.152 -4.304 -78.130 0.66 13.66 179 MET B CA 1
ATOM 4328 C C A MET B 1 179 ? -0.536 -2.837 -77.845 0.34 16.19 179 MET B C 1
ATOM 4329 C C B MET B 1 179 ? -0.529 -2.872 -77.820 0.66 14.18 179 MET B C 1
ATOM 4330 O O A MET B 1 179 ? -0.552 -1.919 -78.675 0.34 17.38 179 MET B O 1
ATOM 4331 O O B MET B 1 179 ? -0.405 -1.967 -78.655 0.66 18.90 179 MET B O 1
ATOM 4340 N N . GLU B 1 180 ? -0.942 -2.694 -76.588 1.00 14.63 180 GLU B N 1
ATOM 4341 C CA . GLU B 1 180 ? -1.288 -1.414 -76.020 1.00 17.61 180 GLU B CA 1
ATOM 4342 C C . GLU B 1 180 ? -0.064 -0.873 -75.280 1.00 21.16 180 GLU B C 1
ATOM 4343 O O . GLU B 1 180 ? 0.913 -1.588 -75.030 1.00 16.02 180 GLU B O 1
ATOM 4349 N N . GLN B 1 181 ? -0.123 0.419 -74.958 1.00 17.93 181 GLN B N 1
ATOM 4350 C CA . GLN B 1 181 ? 0.984 1.107 -74.289 1.00 17.74 181 GLN B CA 1
ATOM 4351 C C . GLN B 1 181 ? 1.474 0.379 -73.028 1.00 18.40 181 GLN B C 1
ATOM 4352 O O . GLN B 1 181 ? 2.678 0.184 -72.854 1.00 17.80 181 GLN B O 1
ATOM 4356 N N . ASP B 1 182 ? 0.566 -0.070 -72.151 1.00 17.57 182 ASP B N 1
ATOM 4357 C CA . ASP B 1 182 ? 1.063 -0.687 -70.914 1.00 18.45 182 ASP B CA 1
ATOM 4358 C C . ASP B 1 182 ? 1.679 -2.074 -71.150 1.00 19.12 182 ASP B C 1
ATOM 4359 O O . ASP B 1 182 ? 2.548 -2.515 -70.387 1.00 17.46 182 ASP B O 1
ATOM 4364 N N . GLU B 1 183 ? 1.245 -2.775 -72.186 1.00 15.30 183 GLU B N 1
ATOM 4365 C CA . GLU B 1 183 ? 1.859 -4.054 -72.530 1.00 12.80 183 GLU B CA 1
ATOM 4366 C C . GLU B 1 183 ? 3.260 -3.852 -73.095 1.00 16.92 183 GLU B C 1
ATOM 4367 O O . GLU B 1 183 ? 4.178 -4.628 -72.801 1.00 15.40 183 GLU B O 1
ATOM 4373 N N . ILE B 1 184 ? 3.431 -2.845 -73.957 1.00 15.70 184 ILE B N 1
ATOM 4374 C CA . ILE B 1 184 ? 4.763 -2.489 -74.424 1.00 16.11 184 ILE B CA 1
ATOM 4375 C C . ILE B 1 184 ? 5.656 -2.100 -73.245 1.00 14.82 184 ILE B C 1
ATOM 4376 O O . ILE B 1 184 ? 6.849 -2.445 -73.213 1.00 17.19 184 ILE B O 1
ATOM 4381 N N . ASP B 1 185 ? 5.100 -1.391 -72.258 1.00 13.85 185 ASP B N 1
ATOM 4382 C CA . ASP B 1 185 ? 5.895 -1.037 -71.085 1.00 17.26 185 ASP B CA 1
ATOM 4383 C C . ASP B 1 185 ? 6.438 -2.285 -70.393 1.00 18.62 185 ASP B C 1
ATOM 4384 O O . ASP B 1 185 ? 7.611 -2.327 -70.029 1.00 16.40 185 ASP B O 1
ATOM 4389 N N . VAL B 1 186 ? 5.608 -3.320 -70.229 1.00 15.81 186 VAL B N 1
ATOM 4390 C CA . VAL B 1 186 ? 6.054 -4.544 -69.546 1.00 13.92 186 VAL B CA 1
ATOM 4391 C C . VAL B 1 186 ? 7.119 -5.278 -70.360 1.00 13.05 186 VAL B C 1
ATOM 4392 O O . VAL B 1 186 ? 8.162 -5.679 -69.847 1.00 16.39 186 VAL B O 1
ATOM 4396 N N . LEU B 1 187 ? 6.860 -5.497 -71.648 1.00 12.49 187 LEU B N 1
ATOM 4397 C CA . LEU B 1 187 ? 7.862 -6.167 -72.484 1.00 11.92 187 LEU B CA 1
ATOM 4398 C C . LEU B 1 187 ? 9.146 -5.348 -72.535 1.00 15.90 187 LEU B C 1
ATOM 4399 O O . LEU B 1 187 ? 10.260 -5.898 -72.453 1.00 14.27 187 LEU B O 1
ATOM 4404 N N . GLY B 1 188 ? 9.007 -4.021 -72.630 1.00 14.39 188 GLY B N 1
ATOM 4405 C CA . GLY B 1 188 ? 10.165 -3.162 -72.829 1.00 16.28 188 GLY B CA 1
ATOM 4406 C C . GLY B 1 188 ? 11.098 -3.061 -71.638 1.00 18.08 188 GLY B C 1
ATOM 4407 O O . GLY B 1 188 ? 12.261 -2.667 -71.806 1.00 17.34 188 GLY B O 1
ATOM 4408 N N . GLU B 1 189 ? 10.631 -3.428 -70.441 1.00 14.98 189 GLU B N 1
ATOM 4409 C CA . GLU B 1 189 ? 11.520 -3.482 -69.291 1.00 16.90 189 GLU B CA 1
ATOM 4410 C C . GLU B 1 189 ? 12.629 -4.510 -69.465 1.00 18.01 189 GLU B C 1
ATOM 4411 O O . GLU B 1 189 ? 13.594 -4.498 -68.684 1.00 18.97 189 GLU B O 1
ATOM 4417 N N . TRP B 1 190 ? 12.500 -5.371 -70.473 1.00 17.90 190 TRP B N 1
ATOM 4418 C CA . TRP B 1 190 ? 13.429 -6.442 -70.730 1.00 15.13 190 TRP B CA 1
ATOM 4419 C C . TRP B 1 190 ? 14.488 -6.086 -71.749 1.00 22.86 190 TRP B C 1
ATOM 4420 O O . TRP B 1 190 ? 15.406 -6.870 -71.939 1.00 18.95 190 TRP B O 1
ATOM 4431 N N . ILE B 1 191 ? 14.368 -4.960 -72.425 1.00 18.22 191 ILE B N 1
ATOM 4432 C CA . ILE B 1 191 ? 15.246 -4.634 -73.532 1.00 17.53 191 ILE B CA 1
ATOM 4433 C C . ILE B 1 191 ? 15.633 -3.166 -73.442 1.00 20.08 191 ILE B C 1
ATOM 4434 O O . ILE B 1 191 ? 15.205 -2.431 -72.551 1.00 26.76 191 ILE B O 1
ATOM 4439 N N . GLY B 1 192 ? 16.485 -2.760 -74.371 1.00 20.61 192 GLY B N 1
ATOM 4440 C CA . GLY B 1 192 ? 16.826 -1.369 -74.536 1.00 20.66 192 GLY B CA 1
ATOM 4441 C C . GLY B 1 192 ? 16.301 -0.862 -75.859 1.00 17.47 192 GLY B C 1
ATOM 4442 O O . GLY B 1 192 ? 15.963 -1.653 -76.753 1.00 19.78 192 GLY B O 1
ATOM 4443 N N . ARG B 1 193 ? 16.265 0.465 -76.000 1.00 22.79 193 ARG B N 1
ATOM 4444 C CA . ARG B 1 193 ? 15.645 1.059 -77.179 1.00 23.31 193 ARG B CA 1
ATOM 4445 C C . ARG B 1 193 ? 16.400 0.706 -78.437 1.00 17.65 193 ARG B C 1
ATOM 4446 O O . ARG B 1 193 ? 15.817 0.722 -79.527 1.00 25.52 193 ARG B O 1
ATOM 4454 N N . GLU B 1 194 ? 17.705 0.447 -78.317 1.00 20.61 194 GLU B N 1
ATOM 4455 C CA . GLU B 1 194 ? 18.556 0.149 -79.459 1.00 26.07 194 GLU B CA 1
ATOM 4456 C C . GLU B 1 194 ? 18.728 -1.344 -79.691 1.00 27.89 194 GLU B C 1
ATOM 4457 O O . GLU B 1 194 ? 19.474 -1.737 -80.589 1.00 26.66 194 GLU B O 1
ATOM 4460 N N . ASP B 1 195 ? 18.045 -2.184 -78.923 1.00 18.78 195 ASP B N 1
ATOM 4461 C CA . ASP B 1 195 ? 18.194 -3.614 -79.121 1.00 23.77 195 ASP B CA 1
ATOM 4462 C C . ASP B 1 195 ? 17.605 -4.066 -80.460 1.00 16.14 195 ASP B C 1
ATOM 4463 O O . ASP B 1 195 ? 16.644 -3.475 -80.970 1.00 17.19 195 ASP B O 1
ATOM 4468 N N . PRO B 1 196 ? 18.179 -5.126 -81.062 1.00 16.08 196 PRO B N 1
ATOM 4469 C CA . PRO B 1 196 ? 17.714 -5.601 -82.383 1.00 13.14 196 PRO B CA 1
ATOM 4470 C C . PRO B 1 196 ? 16.468 -6.450 -82.247 1.00 14.64 196 PRO B C 1
ATOM 4471 O O . PRO B 1 196 ? 16.487 -7.672 -82.403 1.00 15.80 196 PRO B O 1
ATOM 4475 N N . VAL B 1 197 ? 15.366 -5.773 -81.946 1.00 15.36 197 VAL B N 1
ATOM 4476 C CA . VAL B 1 197 ? 14.101 -6.437 -81.626 1.00 14.26 197 VAL B CA 1
ATOM 4477 C C . VAL B 1 197 ? 13.020 -5.857 -82.535 1.00 13.35 197 VAL B C 1
ATOM 4478 O O . VAL B 1 197 ? 12.772 -4.644 -82.519 1.00 16.38 197 VAL B O 1
ATOM 4482 N N . THR B 1 198 ? 12.357 -6.725 -83.293 1.00 12.45 198 THR B N 1
ATOM 4483 C CA . THR B 1 198 ? 11.360 -6.324 -84.287 1.00 13.03 198 THR B CA 1
ATOM 4484 C C . THR B 1 198 ? 9.973 -6.732 -83.823 1.00 9.13 198 THR B C 1
ATOM 4485 O O . THR B 1 198 ? 9.740 -7.903 -83.546 1.00 11.96 198 THR B O 1
ATOM 4489 N N . MET B 1 199 ? 9.041 -5.780 -83.796 1.00 11.20 199 MET B N 1
ATOM 4490 C CA . MET B 1 199 ? 7.645 -6.109 -83.497 1.00 10.69 199 MET B CA 1
ATOM 4491 C C . MET B 1 199 ? 6.939 -6.546 -84.778 1.00 10.89 199 MET B C 1
ATOM 4492 O O . MET B 1 199 ? 6.936 -5.799 -85.777 1.00 13.02 199 MET B O 1
ATOM 4497 N N . CYS B 1 200 ? 6.258 -7.700 -84.722 1.00 10.12 200 CYS B N 1
ATOM 4498 C CA . CYS B 1 200 ? 5.479 -8.212 -85.862 1.00 10.63 200 CYS B CA 1
ATOM 4499 C C . CYS B 1 200 ? 4.005 -8.149 -85.509 1.00 11.40 200 CYS B C 1
ATOM 4500 O O . CYS B 1 200 ? 3.579 -8.765 -84.524 1.00 12.29 200 CYS B O 1
ATOM 4503 N N . VAL B 1 201 ? 3.214 -7.452 -86.340 1.00 11.77 201 VAL B N 1
ATOM 4504 C CA . VAL B 1 201 ? 1.754 -7.453 -86.186 1.00 10.70 201 VAL B CA 1
ATOM 4505 C C . VAL B 1 201 ? 1.185 -7.406 -87.596 1.00 12.98 201 VAL B C 1
ATOM 4506 O O . VAL B 1 201 ? 1.089 -6.333 -88.219 1.00 15.88 201 VAL B O 1
ATOM 4510 N N . PHE B 1 202 ? 0.848 -8.558 -88.146 1.00 10.53 202 PHE B N 1
ATOM 4511 C CA . PHE B 1 202 ? 0.311 -8.582 -89.505 1.00 9.90 202 PHE B CA 1
ATOM 4512 C C . PHE B 1 202 ? -1.169 -8.236 -89.480 1.00 12.55 202 PHE B C 1
ATOM 4513 O O . PHE B 1 202 ? -1.945 -8.917 -88.822 1.00 11.61 202 PHE B O 1
ATOM 4521 N N . GLN B 1 203 ? -1.582 -7.228 -90.272 1.00 11.87 203 GLN B N 1
ATOM 4522 C CA . GLN B 1 203 ? -2.989 -6.865 -90.243 1.00 11.69 203 GLN B CA 1
ATOM 4523 C C . GLN B 1 203 ? -3.846 -7.954 -90.880 1.00 12.55 203 GLN B C 1
ATOM 4524 O O . GLN B 1 203 ? -5.051 -8.012 -90.602 1.00 13.32 203 GLN B O 1
ATOM 4530 N N . GLU B 1 204 ? -3.234 -8.848 -91.674 1.00 10.81 204 GLU B N 1
ATOM 4531 C CA . GLU B 1 204 ? -3.890 -9.996 -92.311 1.00 13.65 204 GLU B CA 1
ATOM 4532 C C . GLU B 1 204 ? -4.707 -9.524 -93.509 1.00 15.28 204 GLU B C 1
ATOM 4533 O O . GLU B 1 204 ? -4.435 -9.917 -94.649 1.00 16.00 204 GLU B O 1
ATOM 4539 N N . SER B 1 205 ? -5.702 -8.685 -93.256 1.00 13.68 205 SER B N 1
ATOM 4540 C CA . SER B 1 205 ? -6.399 -7.950 -94.306 1.00 13.04 205 SER B CA 1
ATOM 4541 C C . SER B 1 205 ? -6.637 -6.531 -93.830 1.00 12.43 205 SER B C 1
ATOM 4542 O O . SER B 1 205 ? -7.009 -6.315 -92.666 1.00 14.93 205 SER B O 1
ATOM 4545 N N . TYR B 1 206 ? -6.335 -5.571 -94.686 1.00 16.90 206 TYR B N 1
ATOM 4546 C CA . TYR B 1 206 ? -6.653 -4.184 -94.388 1.00 15.45 206 TYR B CA 1
ATOM 4547 C C . TYR B 1 206 ? -8.050 -3.810 -94.841 1.00 14.26 206 TYR B C 1
ATOM 4548 O O . TYR B 1 206 ? -8.422 -2.627 -94.781 1.00 18.83 206 TYR B O 1
ATOM 4557 N N . ASP B 1 207 ? -8.804 -4.773 -95.361 1.00 14.88 207 ASP B N 1
ATOM 4558 C CA . ASP B 1 207 ? -10.208 -4.562 -95.703 1.00 17.36 207 ASP B CA 1
ATOM 4559 C C . ASP B 1 207 ? -11.049 -4.943 -94.490 1.00 19.65 207 ASP B C 1
ATOM 4560 O O . ASP B 1 207 ? -10.979 -6.085 -94.026 1.00 19.51 207 ASP B O 1
ATOM 4565 N N . ARG B 1 208 ? -11.821 -3.985 -93.956 1.00 21.53 208 ARG B N 1
ATOM 4566 C CA . ARG B 1 208 ? -12.511 -4.239 -92.694 1.00 19.54 208 ARG B CA 1
ATOM 4567 C C . ARG B 1 208 ? -13.583 -5.318 -92.827 1.00 23.22 208 ARG B C 1
ATOM 4568 O O . ARG B 1 208 ? -13.868 -6.021 -91.847 1.00 20.43 208 ARG B O 1
ATOM 4576 N N . GLU B 1 209 ? -14.203 -5.461 -94.004 1.00 18.83 209 GLU B N 1
ATOM 4577 C CA . GLU B 1 209 ? -15.240 -6.487 -94.151 1.00 19.73 209 GLU B CA 1
ATOM 4578 C C . GLU B 1 209 ? -14.613 -7.871 -94.165 1.00 18.70 209 GLU B C 1
ATOM 4579 O O . GLU B 1 209 ? -15.067 -8.784 -93.462 1.00 22.08 209 GLU B O 1
ATOM 4585 N N . THR B 1 210 ? -13.540 -8.037 -94.947 1.00 17.79 210 THR B N 1
ATOM 4586 C CA . THR B 1 210 ? -12.847 -9.320 -94.957 1.00 17.91 210 THR B CA 1
ATOM 4587 C C . THR B 1 210 ? -12.227 -9.603 -93.600 1.00 15.78 210 THR B C 1
ATOM 4588 O O . THR B 1 210 ? -12.232 -10.744 -93.132 1.00 16.85 210 THR B O 1
ATOM 4592 N N . TYR B 1 211 ? -11.696 -8.571 -92.949 1.00 16.38 211 TYR B N 1
ATOM 4593 C CA . TYR B 1 211 ? -11.100 -8.784 -91.631 1.00 15.00 211 TYR B CA 1
ATOM 4594 C C . TYR B 1 211 ? -12.151 -9.292 -90.661 1.00 14.97 211 TYR B C 1
ATOM 4595 O O . TYR B 1 211 ? -11.901 -10.239 -89.899 1.00 17.46 211 TYR B O 1
ATOM 4604 N N . ARG B 1 212 ? -13.331 -8.671 -90.679 1.00 16.50 212 ARG B N 1
ATOM 4605 C CA . ARG B 1 212 ? -14.408 -9.119 -89.823 1.00 17.29 212 ARG B CA 1
ATOM 4606 C C . ARG B 1 212 ? -14.802 -10.560 -90.122 1.00 19.48 212 ARG B C 1
ATOM 4607 O O . ARG B 1 212 ? -15.104 -11.329 -89.201 1.00 20.13 212 ARG B O 1
ATOM 4615 N N . ARG B 1 213 ? -14.843 -10.929 -91.415 1.00 17.99 213 ARG B N 1
ATOM 4616 C CA . ARG B 1 213 ? -15.246 -12.269 -91.814 1.00 18.68 213 ARG B CA 1
ATOM 4617 C C . ARG B 1 213 ? -14.356 -13.323 -91.184 1.00 17.70 213 ARG B C 1
ATOM 4618 O O . ARG B 1 213 ? -14.829 -14.412 -90.846 1.00 21.33 213 ARG B O 1
ATOM 4626 N N . PHE B 1 214 ? -13.068 -13.033 -91.038 1.00 16.68 214 PHE B N 1
ATOM 4627 C CA . PHE B 1 214 ? -12.123 -14.036 -90.566 1.00 15.43 214 PHE B CA 1
ATOM 4628 C C . PHE B 1 214 ? -11.730 -13.867 -89.108 1.00 16.41 214 PHE B C 1
ATOM 4629 O O . PHE B 1 214 ? -11.533 -14.868 -88.420 1.00 17.40 214 PHE B O 1
ATOM 4637 N N . MET B 1 215 ? -11.574 -12.628 -88.639 1.00 17.18 215 MET B N 1
ATOM 4638 C CA . MET B 1 215 ? -11.132 -12.385 -87.270 1.00 13.81 215 MET B CA 1
ATOM 4639 C C . MET B 1 215 ? -12.277 -12.217 -86.298 1.00 16.49 215 MET B C 1
ATOM 4640 O O . MET B 1 215 ? -12.046 -12.287 -85.074 1.00 18.10 215 MET B O 1
ATOM 4645 N N . GLY B 1 216 ? -13.488 -11.958 -86.789 1.00 18.28 216 GLY B N 1
ATOM 4646 C CA . GLY B 1 216 ? -14.666 -11.808 -85.964 1.00 18.71 216 GLY B CA 1
ATOM 4647 C C . GLY B 1 216 ? -15.079 -10.360 -85.802 1.00 20.02 216 GLY B C 1
ATOM 4648 O O . GLY B 1 216 ? -14.402 -9.417 -86.228 1.00 19.60 216 GLY B O 1
ATOM 4649 N N . LYS B 1 217 ? -16.205 -10.200 -85.120 1.00 28.56 217 LYS B N 1
ATOM 4650 C CA . LYS B 1 217 ? -16.761 -8.898 -84.803 1.00 25.52 217 LYS B CA 1
ATOM 4651 C C . LYS B 1 217 ? -16.302 -8.447 -83.417 1.00 26.17 217 LYS B C 1
ATOM 4652 O O . LYS B 1 217 ? -16.061 -9.257 -82.520 1.00 26.61 217 LYS B O 1
ATOM 4658 N N . THR B 1 218 ? -16.170 -7.132 -83.272 1.00 28.54 218 THR B N 1
ATOM 4659 C CA . THR B 1 218 ? -15.740 -6.535 -82.017 1.00 28.46 218 THR B CA 1
ATOM 4660 C C . THR B 1 218 ? -16.752 -6.826 -80.911 1.00 45.61 218 THR B C 1
ATOM 4661 O O . THR B 1 218 ? -17.957 -6.917 -81.149 1.00 33.86 218 THR B O 1
ATOM 4665 N N . SER B 1 219 ? -16.247 -6.977 -79.686 1.00 54.25 219 SER B N 1
ATOM 4666 C CA . SER B 1 219 ? -17.073 -7.289 -78.521 1.00 56.49 219 SER B CA 1
ATOM 4667 C C . SER B 1 219 ? -17.717 -8.664 -78.648 1.00 54.36 219 SER B C 1
ATOM 4668 O O . SER B 1 219 ? -18.700 -8.847 -79.375 1.00 67.68 219 SER B O 1
ATOM 4670 N N . VAL B 1 220 ? -17.141 -9.627 -77.937 1.00 33.09 220 VAL B N 1
ATOM 4671 C CA . VAL B 1 220 ? -17.556 -11.025 -77.861 1.00 36.27 220 VAL B CA 1
ATOM 4672 C C . VAL B 1 220 ? -16.388 -11.741 -77.206 1.00 34.22 220 VAL B C 1
ATOM 4673 O O . VAL B 1 220 ? -16.310 -12.975 -77.233 1.00 36.86 220 VAL B O 1
ATOM 4675 N N . GLY B 1 221 ? -15.481 -10.955 -76.616 1.00 43.71 221 GLY B N 1
ATOM 4676 C CA . GLY B 1 221 ? -14.218 -11.405 -76.045 1.00 23.19 221 GLY B CA 1
ATOM 4677 C C . GLY B 1 221 ? -13.248 -11.967 -77.064 1.00 21.41 221 GLY B C 1
ATOM 4678 O O . GLY B 1 221 ? -12.580 -12.969 -76.794 1.00 27.21 221 GLY B O 1
ATOM 4679 N N . VAL B 1 222 ? -13.180 -11.377 -78.249 1.00 18.54 222 VAL B N 1
ATOM 4680 C CA . VAL B 1 222 ? -12.350 -11.915 -79.319 1.00 18.91 222 VAL B CA 1
ATOM 4681 C C . VAL B 1 222 ? -11.309 -10.827 -79.587 1.00 19.19 222 VAL B C 1
ATOM 4682 O O . VAL B 1 222 ? -11.595 -9.883 -80.330 1.00 19.94 222 VAL B O 1
ATOM 4686 N N . PRO B 1 223 ? -10.124 -10.883 -78.981 1.00 15.74 223 PRO B N 1
ATOM 4687 C CA . PRO B 1 223 ? -9.242 -9.693 -78.972 1.00 14.02 223 PRO B CA 1
ATOM 4688 C C . PRO B 1 223 ? -8.810 -9.186 -80.333 1.00 14.08 223 PRO B C 1
ATOM 4689 O O . PRO B 1 223 ? -8.765 -7.970 -80.530 1.00 15.21 223 PRO B O 1
ATOM 4693 N N . LYS B 1 224 ? -8.496 -10.081 -81.276 1.00 16.47 224 LYS B N 1
ATOM 4694 C CA . LYS B 1 224 ? -8.011 -9.648 -82.576 1.00 15.96 224 LYS B CA 1
ATOM 4695 C C . LYS B 1 224 ? -9.133 -9.061 -83.432 1.00 16.26 224 LYS B C 1
ATOM 4696 O O . LYS B 1 224 ? -8.855 -8.496 -84.494 1.00 17.70 224 LYS B O 1
ATOM 4702 N N . ALA B 1 225 ? -10.394 -9.169 -83.007 1.00 15.58 225 ALA B N 1
ATOM 4703 C CA . ALA B 1 225 ? -11.459 -8.531 -83.773 1.00 15.44 225 ALA B CA 1
ATOM 4704 C C . ALA B 1 225 ? -11.350 -7.006 -83.808 1.00 20.21 225 ALA B C 1
ATOM 4705 O O . ALA B 1 225 ? -11.942 -6.383 -84.704 1.00 20.24 225 ALA B O 1
ATOM 4707 N N . ASP B 1 226 ? -10.613 -6.392 -82.870 1.00 20.64 226 ASP B N 1
ATOM 4708 C CA . ASP B 1 226 ? -10.458 -4.932 -82.795 1.00 17.35 226 ASP B CA 1
ATOM 4709 C C . ASP B 1 226 ? -9.388 -4.501 -83.794 1.00 15.49 226 ASP B C 1
ATOM 4710 O O . ASP B 1 226 ? -8.186 -4.496 -83.522 1.00 16.88 226 ASP B O 1
ATOM 4715 N N . PHE B 1 227 ? -9.858 -4.159 -84.996 1.00 18.02 227 PHE B N 1
ATOM 4716 C CA . PHE B 1 227 ? -9.001 -3.825 -86.124 1.00 15.80 227 PHE B CA 1
ATOM 4717 C C . PHE B 1 227 ? -8.109 -2.633 -85.809 1.00 17.66 227 PHE B C 1
ATOM 4718 O O . PHE B 1 227 ? -6.940 -2.608 -86.193 1.00 17.38 227 PHE B O 1
ATOM 4726 N N . ASP B 1 228 ? -8.650 -1.637 -85.110 1.00 17.39 228 ASP B N 1
ATOM 4727 C CA . ASP B 1 228 ? -7.917 -0.395 -84.923 1.00 20.45 228 ASP B CA 1
ATOM 4728 C C . ASP B 1 228 ? -6.844 -0.536 -83.868 1.00 20.03 228 ASP B C 1
ATOM 4729 O O . ASP B 1 228 ? -5.724 -0.045 -84.056 1.00 18.75 228 ASP B O 1
ATOM 4734 N N . ARG B 1 229 ? -7.155 -1.230 -82.768 1.00 15.58 229 ARG B N 1
ATOM 4735 C CA . ARG B 1 229 ? -6.098 -1.553 -81.816 1.00 16.19 229 ARG B CA 1
ATOM 4736 C C . ARG B 1 229 ? -4.946 -2.267 -82.508 1.00 18.61 229 ARG B C 1
ATOM 4737 O O . ARG B 1 229 ? -3.768 -1.962 -82.261 1.00 17.16 229 ARG B O 1
ATOM 4745 N N . ARG B 1 230 ? -5.260 -3.194 -83.414 1.00 14.04 230 ARG B N 1
ATOM 4746 C CA . ARG B 1 230 ? -4.192 -3.940 -84.057 1.00 15.49 230 ARG B CA 1
ATOM 4747 C C . ARG B 1 230 ? -3.383 -3.026 -84.954 1.00 17.42 230 ARG B C 1
ATOM 4748 O O . ARG B 1 230 ? -2.149 -3.040 -84.913 1.00 14.57 230 ARG B O 1
ATOM 4756 N N . VAL B 1 231 ? -4.063 -2.209 -85.764 1.00 13.83 231 VAL B N 1
ATOM 4757 C CA . VAL B 1 231 ? -3.367 -1.505 -86.837 1.00 16.07 231 VAL B CA 1
ATOM 4758 C C . VAL B 1 231 ? -2.503 -0.352 -86.323 1.00 21.48 231 VAL B C 1
ATOM 4759 O O . VAL B 1 231 ? -1.621 0.094 -87.055 1.00 18.67 231 VAL B O 1
ATOM 4763 N N . VAL B 1 232 ? -2.699 0.132 -85.089 1.00 16.66 232 VAL B N 1
ATOM 4764 C CA . VAL B 1 232 ? -1.848 1.189 -84.565 1.00 16.66 232 VAL B CA 1
ATOM 4765 C C . VAL B 1 232 ? -0.796 0.641 -83.585 1.00 14.12 232 VAL B C 1
ATOM 4766 O O . VAL B 1 232 ? -0.054 1.431 -82.963 1.00 17.89 232 VAL B O 1
ATOM 4770 N N . SER B 1 233 ? -0.696 -0.700 -83.437 1.00 12.64 233 SER B N 1
ATOM 4771 C CA . SER B 1 233 ? 0.321 -1.256 -82.530 1.00 13.53 233 SER B CA 1
ATOM 4772 C C . SER B 1 233 ? 1.724 -0.746 -82.849 1.00 14.57 233 SER B C 1
ATOM 4773 O O . SER B 1 233 ? 2.488 -0.397 -81.939 1.00 14.24 233 SER B O 1
ATOM 4776 N N . PHE B 1 234 ? 2.074 -0.679 -84.145 1.00 14.67 234 PHE B N 1
ATOM 4777 C CA . PHE B 1 234 ? 3.382 -0.159 -84.513 1.00 13.17 234 PHE B CA 1
ATOM 4778 C C . PHE B 1 234 ? 3.546 1.282 -84.074 1.00 16.18 234 PHE B C 1
ATOM 4779 O O . PHE B 1 234 ? 4.648 1.688 -83.707 1.00 14.66 234 PHE B O 1
ATOM 4787 N N . ASP B 1 235 ? 2.489 2.095 -84.174 1.00 15.46 235 ASP B N 1
ATOM 4788 C CA . ASP B 1 235 ? 2.601 3.478 -83.734 1.00 16.88 235 ASP B CA 1
ATOM 4789 C C . ASP B 1 235 ? 2.842 3.563 -82.237 1.00 17.49 235 ASP B C 1
ATOM 4790 O O . ASP B 1 235 ? 3.591 4.436 -81.788 1.00 17.29 235 ASP B O 1
ATOM 4795 N N . ARG B 1 236 ? 2.248 2.661 -81.447 1.00 16.28 236 ARG B N 1
ATOM 4796 C CA . ARG B 1 236 ? 2.574 2.649 -80.015 1.00 18.05 236 ARG B CA 1
ATOM 4797 C C . ARG B 1 236 ? 4.019 2.223 -79.758 1.00 18.04 236 ARG B C 1
ATOM 4798 O O . ARG B 1 236 ? 4.673 2.748 -78.856 1.00 18.60 236 ARG B O 1
ATOM 4806 N N . TRP B 1 237 ? 4.514 1.253 -80.525 1.00 15.79 237 TRP B N 1
ATOM 4807 C CA . TRP B 1 237 ? 5.900 0.810 -80.412 1.00 13.36 237 TRP B CA 1
ATOM 4808 C C . TRP B 1 237 ? 6.862 1.943 -80.743 1.00 15.79 237 TRP B C 1
ATOM 4809 O O . TRP B 1 237 ? 7.850 2.164 -80.021 1.00 16.15 237 TRP B O 1
ATOM 4820 N N . LEU B 1 238 ? 6.588 2.676 -81.834 1.00 16.93 238 LEU B N 1
ATOM 4821 C CA . LEU B 1 238 ? 7.459 3.792 -82.200 1.00 15.12 238 LEU B CA 1
ATOM 4822 C C . LEU B 1 238 ? 7.355 4.924 -81.186 1.00 17.51 238 LEU B C 1
ATOM 4823 O O . LEU B 1 238 ? 8.368 5.565 -80.855 1.00 20.11 238 LEU B O 1
ATOM 4828 N N . ASP B 1 239 ? 6.143 5.203 -80.691 1.00 16.90 239 ASP B N 1
ATOM 4829 C CA . ASP B 1 239 ? 5.995 6.228 -79.652 1.00 18.18 239 ASP B CA 1
ATOM 4830 C C . ASP B 1 239 ? 6.890 5.905 -78.463 1.00 18.08 239 ASP B C 1
ATOM 4831 O O . ASP B 1 239 ? 7.436 6.816 -77.811 1.00 21.77 239 ASP B O 1
ATOM 4836 N N . ALA B 1 240 ? 7.021 4.608 -78.136 1.00 17.20 240 ALA B N 1
ATOM 4837 C CA . ALA B 1 240 ? 7.814 4.169 -76.987 1.00 19.67 240 ALA B CA 1
ATOM 4838 C C . ALA B 1 240 ? 9.310 4.215 -77.238 1.00 21.04 240 ALA B C 1
ATOM 4839 O O . ALA B 1 240 ? 10.093 3.961 -76.314 1.00 23.84 240 ALA B O 1
ATOM 4841 N N . GLY B 1 241 ? 9.726 4.541 -78.449 1.00 21.37 241 GLY B N 1
ATOM 4842 C CA . GLY B 1 241 ? 11.129 4.775 -78.738 1.00 21.93 241 GLY B CA 1
ATOM 4843 C C . GLY B 1 241 ? 11.836 3.675 -79.503 1.00 21.26 241 GLY B C 1
ATOM 4844 O O . GLY B 1 241 ? 13.054 3.783 -79.714 1.00 22.68 241 GLY B O 1
ATOM 4845 N N . TYR B 1 242 ? 11.111 2.632 -79.926 1.00 17.69 242 TYR B N 1
ATOM 4846 C CA . TYR B 1 242 ? 11.685 1.486 -80.618 1.00 16.51 242 TYR B CA 1
ATOM 4847 C C . TYR B 1 242 ? 11.746 1.825 -82.109 1.00 17.16 242 TYR B C 1
ATOM 4848 O O . TYR B 1 242 ? 11.441 2.955 -82.520 1.00 20.50 242 TYR B O 1
ATOM 4857 N N . ARG B 1 243 ? 12.153 0.861 -82.933 1.00 16.69 243 ARG B N 1
ATOM 4858 C CA . ARG B 1 243 ? 12.564 1.201 -84.287 1.00 15.65 243 ARG B CA 1
ATOM 4859 C C . ARG B 1 243 ? 12.085 0.178 -85.304 1.00 15.74 243 ARG B C 1
ATOM 4860 O O . ARG B 1 243 ? 11.721 0.554 -86.409 1.00 16.10 243 ARG B O 1
ATOM 4868 N N . TYR B 1 244 ? 12.140 -1.097 -84.972 1.00 16.61 244 TYR B N 1
ATOM 4869 C CA . TYR B 1 244 ? 11.978 -2.159 -85.959 1.00 13.43 244 TYR B CA 1
ATOM 4870 C C . TYR B 1 244 ? 10.573 -2.729 -85.923 1.00 12.56 244 TYR B C 1
ATOM 4871 O O . TYR B 1 244 ? 10.081 -3.132 -84.858 1.00 12.39 244 TYR B O 1
ATOM 4880 N N . VAL B 1 245 ? 9.960 -2.841 -87.102 1.00 12.34 245 VAL B N 1
ATOM 4881 C CA . VAL B 1 245 ? 8.567 -3.258 -87.227 1.00 12.76 245 VAL B CA 1
ATOM 4882 C C . VAL B 1 245 ? 8.419 -4.159 -88.450 1.00 14.96 245 VAL B C 1
ATOM 4883 O O . VAL B 1 245 ? 9.286 -4.197 -89.316 1.00 12.91 245 VAL B O 1
ATOM 4887 N N . ASN B 1 246 ? 7.301 -4.879 -88.513 1.00 13.10 246 ASN B N 1
ATOM 4888 C CA . ASN B 1 246 ? 7.069 -5.865 -89.575 1.00 10.37 246 ASN B CA 1
ATOM 4889 C C . ASN B 1 246 ? 5.569 -5.986 -89.799 1.00 10.10 246 ASN B C 1
ATOM 4890 O O . ASN B 1 246 ? 4.900 -6.868 -89.232 1.00 11.79 246 ASN B O 1
ATOM 4895 N N . PRO B 1 247 ? 5.009 -5.124 -90.635 1.00 10.73 247 PRO B N 1
ATOM 4896 C CA . PRO B 1 247 ? 3.619 -5.286 -91.098 1.00 10.94 247 PRO B CA 1
ATOM 4897 C C . PRO B 1 247 ? 3.486 -6.469 -92.040 1.00 11.07 247 PRO B C 1
ATOM 4898 O O . PRO B 1 247 ? 4.474 -6.950 -92.604 1.00 12.60 247 PRO B O 1
ATOM 4902 N N . GLY B 1 248 ? 2.238 -6.935 -92.228 1.00 10.38 248 GLY B N 1
ATOM 4903 C CA . GLY B 1 248 ? 2.042 -8.006 -93.204 1.00 13.34 248 GLY B CA 1
ATOM 4904 C C . GLY B 1 248 ? 0.594 -8.192 -93.595 1.00 14.04 248 GLY B C 1
ATOM 4905 O O . GLY B 1 248 ? -0.337 -7.748 -92.906 1.00 12.59 248 GLY B O 1
ATOM 4906 N N . VAL B 1 249 ? 0.415 -8.870 -94.735 1.00 11.95 249 VAL B N 1
ATOM 4907 C CA . VAL B 1 249 ? -0.911 -9.247 -95.234 1.00 12.87 249 VAL B CA 1
ATOM 4908 C C . VAL B 1 249 ? -0.915 -10.753 -95.421 1.00 11.56 249 VAL B C 1
ATOM 4909 O O . VAL B 1 249 ? 0.084 -11.320 -95.899 1.00 12.98 249 VAL B O 1
ATOM 4913 N N . LEU B 1 250 ? -2.053 -11.395 -95.123 1.00 12.35 250 LEU B N 1
ATOM 4914 C CA . LEU B 1 250 ? -2.240 -12.817 -95.378 1.00 11.34 250 LEU B CA 1
ATOM 4915 C C . LEU B 1 250 ? -2.919 -12.997 -96.725 1.00 15.27 250 LEU B C 1
ATOM 4916 O O . LEU B 1 250 ? -4.121 -12.726 -96.898 1.00 13.17 250 LEU B O 1
ATOM 4921 N N . VAL B 1 251 ? -2.122 -13.460 -97.670 1.00 14.85 251 VAL B N 1
ATOM 4922 C CA . VAL B 1 251 ? -2.527 -13.536 -99.051 1.00 12.70 251 VAL B CA 1
ATOM 4923 C C . VAL B 1 251 ? -3.451 -14.723 -99.198 1.00 15.31 251 VAL B C 1
ATOM 4924 O O . VAL B 1 251 ? -3.084 -15.849 -98.894 1.00 14.26 251 VAL B O 1
ATOM 4928 N N . GLY B 1 252 ? -4.651 -14.475 -99.703 1.00 18.16 252 GLY B N 1
ATOM 4929 C CA . GLY B 1 252 ? -5.659 -15.502 -99.723 1.00 22.82 252 GLY B CA 1
ATOM 4930 C C . GLY B 1 252 ? -6.897 -15.170 -98.924 1.00 22.39 252 GLY B C 1
ATOM 4931 O O . GLY B 1 252 ? -7.915 -15.839 -99.133 1.00 26.15 252 GLY B O 1
ATOM 4932 N N . LEU B 1 253 ? -6.879 -14.149 -98.049 1.00 15.78 253 LEU B N 1
ATOM 4933 C CA . LEU B 1 253 ? -8.082 -13.787 -97.307 1.00 16.10 253 LEU B CA 1
ATOM 4934 C C . LEU B 1 253 ? -8.989 -12.906 -98.149 1.00 22.61 253 LEU B C 1
ATOM 4935 O O . LEU B 1 253 ? -10.164 -13.217 -98.321 1.00 22.94 253 LEU B O 1
ATOM 4940 N N . HIS B 1 254 ? -8.456 -11.803 -98.679 1.00 18.33 254 HIS B N 1
ATOM 4941 C CA . HIS B 1 254 ? -9.222 -10.856 -99.474 1.00 20.39 254 HIS B CA 1
ATOM 4942 C C . HIS B 1 254 ? -8.995 -11.167 -100.952 1.00 19.96 254 HIS B C 1
ATOM 4943 O O . HIS B 1 254 ? -7.841 -11.331 -101.380 1.00 22.70 254 HIS B O 1
ATOM 4950 N N . ASP B 1 255 ? -10.079 -11.225 -101.730 1.00 23.36 255 ASP B N 1
ATOM 4951 C CA . ASP B 1 255 ? -9.948 -11.595 -103.140 1.00 24.47 255 ASP B CA 1
ATOM 4952 C C . ASP B 1 255 ? -9.371 -10.494 -104.031 1.00 29.01 255 ASP B C 1
ATOM 4953 O O . ASP B 1 255 ? -8.966 -10.783 -105.162 1.00 34.90 255 ASP B O 1
ATOM 4958 N N . ASP B 1 256 ? -9.343 -9.251 -103.571 1.00 24.17 256 ASP B N 1
ATOM 4959 C CA . ASP B 1 256 ? -8.837 -8.119 -104.364 1.00 20.76 256 ASP B CA 1
ATOM 4960 C C . ASP B 1 256 ? -7.429 -7.782 -103.862 1.00 17.73 256 ASP B C 1
ATOM 4961 O O . ASP B 1 256 ? -7.239 -6.952 -102.969 1.00 19.77 256 ASP B O 1
ATOM 4966 N N . LEU B 1 257 ? -6.426 -8.400 -104.494 1.00 18.84 257 LEU B N 1
ATOM 4967 C CA . LEU B 1 257 ? -5.050 -8.181 -104.080 1.00 19.62 257 LEU B CA 1
ATOM 4968 C C . LEU B 1 257 ? -4.607 -6.742 -104.292 1.00 17.82 257 LEU B C 1
ATOM 4969 O O . LEU B 1 257 ? -3.734 -6.255 -103.563 1.00 18.65 257 LEU B O 1
ATOM 4974 N N . SER B 1 258 ? -5.180 -6.040 -105.277 1.00 21.32 258 SER B N 1
ATOM 4975 C CA . SER B 1 258 ? -4.756 -4.658 -105.488 1.00 26.70 258 SER B CA 1
ATOM 4976 C C . SER B 1 258 ? -5.055 -3.795 -104.267 1.00 23.31 258 SER B C 1
ATOM 4977 O O . SER B 1 258 ? -4.241 -2.944 -103.897 1.00 19.93 258 SER B O 1
ATOM 4980 N N . ALA B 1 259 ? -6.195 -4.023 -103.604 1.00 18.92 259 ALA B N 1
ATOM 4981 C CA . ALA B 1 259 ? -6.508 -3.256 -102.396 1.00 18.87 259 ALA B CA 1
ATOM 4982 C C . ALA B 1 259 ? -5.529 -3.553 -101.256 1.00 20.01 259 ALA B C 1
ATOM 4983 O O . ALA B 1 259 ? -5.161 -2.651 -100.484 1.00 18.20 259 ALA B O 1
ATOM 4985 N N . GLU B 1 260 ? -5.133 -4.813 -101.093 1.00 16.79 260 GLU B N 1
ATOM 4986 C CA . GLU B 1 260 ? -4.242 -5.171 -100.003 1.00 16.90 260 GLU B CA 1
ATOM 4987 C C . GLU B 1 260 ? -2.846 -4.627 -100.252 1.00 15.04 260 GLU B C 1
ATOM 4988 O O . GLU B 1 260 ? -2.178 -4.180 -99.313 1.00 16.31 260 GLU B O 1
ATOM 4994 N N . LEU B 1 261 ? -2.377 -4.724 -101.500 1.00 19.54 261 LEU B N 1
ATOM 4995 C CA . LEU B 1 261 ? -1.090 -4.160 -101.899 1.00 16.19 261 LEU B CA 1
ATOM 4996 C C . LEU B 1 261 ? -1.031 -2.671 -101.581 1.00 15.67 261 LEU B C 1
ATOM 4997 O O . LEU B 1 261 ? -0.053 -2.178 -100.979 1.00 18.97 261 LEU B O 1
ATOM 5002 N N . VAL B 1 262 ? -2.061 -1.936 -101.992 1.00 14.42 262 VAL B N 1
ATOM 5003 C CA . VAL B 1 262 ? -2.121 -0.514 -101.696 1.00 15.76 262 VAL B CA 1
ATOM 5004 C C . VAL B 1 262 ? -1.989 -0.259 -100.209 1.00 17.91 262 VAL B C 1
ATOM 5005 O O . VAL B 1 262 ? -1.219 0.606 -99.782 1.00 18.22 262 VAL B O 1
ATOM 5009 N N . SER B 1 263 ? -2.724 -1.011 -99.394 1.00 15.65 263 SER B N 1
ATOM 5010 C CA . SER B 1 263 ? -2.731 -0.715 -97.968 1.00 14.59 263 SER B CA 1
ATOM 5011 C C . SER B 1 263 ? -1.406 -1.068 -97.297 1.00 13.60 263 SER B C 1
ATOM 5012 O O . SER B 1 263 ? -0.917 -0.304 -96.453 1.00 12.50 263 SER B O 1
ATOM 5015 N N . LEU B 1 264 ? -0.809 -2.212 -97.653 1.00 15.39 264 LEU B N 1
ATOM 5016 C CA . LEU B 1 264 ? 0.461 -2.589 -97.040 1.00 12.79 264 LEU B CA 1
ATOM 5017 C C . LEU B 1 264 ? 1.558 -1.596 -97.414 1.00 11.81 264 LEU B C 1
ATOM 5018 O O . LEU B 1 264 ? 2.368 -1.193 -96.561 1.00 14.11 264 LEU B O 1
ATOM 5023 N N . VAL B 1 265 ? 1.627 -1.211 -98.695 1.00 15.82 265 VAL B N 1
ATOM 5024 C CA . VAL B 1 265 ? 2.644 -0.254 -99.104 1.00 14.71 265 VAL B CA 1
ATOM 5025 C C . VAL B 1 265 ? 2.423 1.071 -98.398 1.00 15.73 265 VAL B C 1
ATOM 5026 O O . VAL B 1 265 ? 3.382 1.726 -97.966 1.00 16.59 265 VAL B O 1
ATOM 5030 N N . ALA B 1 266 ? 1.164 1.499 -98.281 1.00 15.55 266 ALA B N 1
ATOM 5031 C CA . ALA B 1 266 ? 0.893 2.753 -97.590 1.00 18.73 266 ALA B CA 1
ATOM 5032 C C . ALA B 1 266 ? 1.276 2.650 -96.124 1.00 16.49 266 ALA B C 1
ATOM 5033 O O . ALA B 1 266 ? 1.782 3.623 -95.533 1.00 16.10 266 ALA B O 1
ATOM 5035 N N . HIS B 1 267 ? 1.054 1.475 -95.523 1.00 14.32 267 HIS B N 1
ATOM 5036 C CA . HIS B 1 267 ? 1.456 1.288 -94.137 1.00 15.98 267 HIS B CA 1
ATOM 5037 C C . HIS B 1 267 ? 2.973 1.356 -94.013 1.00 16.42 267 HIS B C 1
ATOM 5038 O O . HIS B 1 267 ? 3.511 2.067 -93.156 1.00 14.72 267 HIS B O 1
ATOM 5045 N N . GLY B 1 268 ? 3.678 0.674 -94.915 1.00 15.93 268 GLY B N 1
ATOM 5046 C CA . GLY B 1 268 ? 5.131 0.744 -94.929 1.00 16.79 268 GLY B CA 1
ATOM 5047 C C . GLY B 1 268 ? 5.645 2.154 -95.146 1.00 18.18 268 GLY B C 1
ATOM 5048 O O . GLY B 1 268 ? 6.642 2.562 -94.541 1.00 16.91 268 GLY B O 1
ATOM 5049 N N . ASP B 1 269 ? 4.961 2.926 -96.000 1.00 16.56 269 ASP B N 1
ATOM 5050 C CA . ASP B 1 269 ? 5.380 4.300 -96.258 1.00 15.36 269 ASP B CA 1
ATOM 5051 C C . ASP B 1 269 ? 5.174 5.170 -95.021 1.00 20.78 269 ASP B C 1
ATOM 5052 O O . ASP B 1 269 ? 6.015 6.022 -94.710 1.00 20.23 269 ASP B O 1
ATOM 5057 N N . HIS B 1 270 ? 4.058 4.979 -94.314 1.00 16.95 270 HIS B N 1
ATOM 5058 C CA . HIS B 1 270 ? 3.838 5.694 -93.056 1.00 14.68 270 HIS B CA 1
ATOM 5059 C C . HIS B 1 270 ? 4.939 5.371 -92.045 1.00 19.05 270 HIS B C 1
ATOM 5060 O O . HIS B 1 270 ? 5.474 6.267 -91.370 1.00 18.66 270 HIS B O 1
ATOM 5067 N N . LEU B 1 271 ? 5.276 4.087 -91.910 1.00 18.57 271 LEU B N 1
ATOM 5068 C CA . LEU B 1 271 ? 6.306 3.693 -90.955 1.00 19.88 271 LEU B CA 1
ATOM 5069 C C . LEU B 1 271 ? 7.666 4.277 -91.339 1.00 23.03 271 LEU B C 1
ATOM 5070 O O . LEU B 1 271 ? 8.439 4.715 -90.463 1.00 21.55 271 LEU B O 1
ATOM 5075 N N . ARG B 1 272 ? 7.984 4.283 -92.638 1.00 20.36 272 ARG B N 1
ATOM 5076 C CA . ARG B 1 272 ? 9.182 4.967 -93.114 1.00 19.47 272 ARG B CA 1
ATOM 5077 C C . ARG B 1 272 ? 9.160 6.430 -92.700 1.00 24.42 272 ARG B C 1
ATOM 5078 O O . ARG B 1 272 ? 10.152 6.949 -92.182 1.00 23.25 272 ARG B O 1
ATOM 5086 N N . SER B 1 273 ? 8.024 7.101 -92.892 1.00 21.29 273 SER B N 1
ATOM 5087 C CA . SER B 1 273 ? 7.951 8.522 -92.558 1.00 24.20 273 SER B CA 1
ATOM 5088 C C . SER B 1 273 ? 8.191 8.782 -91.078 1.00 20.26 273 SER B C 1
ATOM 5089 O O . SER B 1 273 ? 8.563 9.903 -90.711 1.00 22.12 273 SER B O 1
ATOM 5092 N N . ARG B 1 274 ? 7.964 7.789 -90.226 1.00 22.62 274 ARG B N 1
ATOM 5093 C CA . ARG B 1 274 ? 8.191 7.908 -88.799 1.00 21.72 274 ARG B CA 1
ATOM 5094 C C . ARG B 1 274 ? 9.608 7.518 -88.397 1.00 24.14 274 ARG B C 1
ATOM 5095 O O . ARG B 1 274 ? 9.929 7.543 -87.205 1.00 32.72 274 ARG B O 1
ATOM 5103 N N . GLY B 1 275 ? 10.453 7.146 -89.346 1.00 21.44 275 GLY B N 1
ATOM 5104 C CA . GLY B 1 275 ? 11.816 6.775 -89.022 1.00 26.06 275 GLY B CA 1
ATOM 5105 C C . GLY B 1 275 ? 12.014 5.315 -88.751 1.00 20.16 275 GLY B C 1
ATOM 5106 O O . GLY B 1 275 ? 13.101 4.924 -88.321 1.00 26.23 275 GLY B O 1
ATOM 5107 N N . ALA B 1 276 ? 10.992 4.502 -88.961 1.00 19.70 276 ALA B N 1
ATOM 5108 C CA . ALA B 1 276 ? 11.075 3.112 -88.585 1.00 17.88 276 ALA B CA 1
ATOM 5109 C C . ALA B 1 276 ? 11.812 2.332 -89.660 1.00 17.68 276 ALA B C 1
ATOM 5110 O O . ALA B 1 276 ? 11.897 2.740 -90.830 1.00 19.37 276 ALA B O 1
ATOM 5112 N N . THR B 1 277 ? 12.362 1.201 -89.250 1.00 16.85 277 THR B N 1
ATOM 5113 C CA . THR B 1 277 ? 12.872 0.207 -90.184 1.00 15.71 277 THR B CA 1
ATOM 5114 C C . THR B 1 277 ? 11.854 -0.911 -90.212 1.00 16.90 277 THR B C 1
ATOM 5115 O O . THR B 1 277 ? 11.534 -1.477 -89.167 1.00 16.97 277 THR B O 1
ATOM 5119 N N . ALA B 1 278 ? 11.335 -1.209 -91.395 1.00 16.12 278 ALA B N 1
ATOM 5120 C CA . ALA B 1 278 ? 10.261 -2.168 -91.556 1.00 14.17 278 ALA B CA 1
ATOM 5121 C C . ALA B 1 278 ? 10.690 -3.316 -92.452 1.00 15.33 278 ALA B C 1
ATOM 5122 O O . ALA B 1 278 ? 11.323 -3.096 -93.493 1.00 17.21 278 ALA B O 1
ATOM 5124 N N . ASP B 1 279 ? 10.309 -4.540 -92.069 1.00 12.33 279 ASP B N 1
ATOM 5125 C CA . ASP B 1 279 ? 10.205 -5.650 -93.010 1.00 14.64 279 ASP B CA 1
ATOM 5126 C C . ASP B 1 279 ? 8.725 -5.809 -93.392 1.00 11.53 279 ASP B C 1
ATOM 5127 O O . ASP B 1 279 ? 7.827 -5.433 -92.624 1.00 13.12 279 ASP B O 1
ATOM 5132 N N . LEU B 1 280 ? 8.469 -6.386 -94.555 1.00 12.04 280 LEU B N 1
ATOM 5133 C CA . LEU B 1 280 ? 7.106 -6.601 -95.022 1.00 11.13 280 LEU B CA 1
ATOM 5134 C C . LEU B 1 280 ? 6.871 -8.075 -95.259 1.00 11.36 280 LEU B C 1
ATOM 5135 O O . LEU B 1 280 ? 7.664 -8.742 -95.916 1.00 14.65 280 LEU B O 1
ATOM 5140 N N . SER B 1 281 ? 5.802 -8.592 -94.677 1.00 11.05 281 SER B N 1
ATOM 5141 C CA . SER B 1 281 ? 5.470 -10.006 -94.792 1.00 12.53 281 SER B CA 1
ATOM 5142 C C . SER B 1 281 ? 4.247 -10.168 -95.675 1.00 13.44 281 SER B C 1
ATOM 5143 O O . SER B 1 281 ? 3.259 -9.442 -95.530 1.00 12.49 281 SER B O 1
ATOM 5146 N N . VAL B 1 282 ? 4.314 -11.122 -96.594 1.00 13.74 282 VAL B N 1
ATOM 5147 C CA . VAL B 1 282 ? 3.160 -11.475 -97.419 1.00 14.67 282 VAL B CA 1
ATOM 5148 C C . VAL B 1 282 ? 2.888 -12.984 -97.419 1.00 15.05 282 VAL B C 1
ATOM 5149 O O . VAL B 1 282 ? 2.847 -13.627 -98.479 1.00 15.77 282 VAL B O 1
ATOM 5153 N N . PRO B 1 283 ? 2.639 -13.584 -96.264 1.00 11.50 283 PRO B N 1
ATOM 5154 C CA . PRO B 1 283 ? 2.566 -15.044 -96.213 1.00 14.02 283 PRO B CA 1
ATOM 5155 C C . PRO B 1 283 ? 1.344 -15.516 -96.967 1.00 12.25 283 PRO B C 1
ATOM 5156 O O . PRO B 1 283 ? 0.312 -14.869 -96.933 1.00 13.49 283 PRO B O 1
ATOM 5160 N N . ARG B 1 284 ? 1.482 -16.617 -97.693 1.00 16.96 284 ARG B N 1
ATOM 5161 C CA . ARG B 1 284 ? 0.329 -17.248 -98.325 1.00 13.29 284 ARG B CA 1
ATOM 5162 C C . ARG B 1 284 ? -0.236 -18.317 -97.394 1.00 16.53 284 ARG B C 1
ATOM 5163 O O . ARG B 1 284 ? 0.486 -18.938 -96.590 1.00 16.67 284 ARG B O 1
ATOM 5171 N N . MET B 1 285 ? -1.529 -18.532 -97.516 1.00 16.46 285 MET B N 1
ATOM 5172 C CA . MET B 1 285 ? -2.249 -19.505 -96.704 1.00 16.03 285 MET B CA 1
ATOM 5173 C C . MET B 1 285 ? -1.720 -20.922 -96.889 1.00 15.50 285 MET B C 1
ATOM 5174 O O . MET B 1 285 ? -1.370 -21.359 -97.994 1.00 18.85 285 MET B O 1
ATOM 5179 N N . ARG B 1 286 ? -1.770 -21.670 -95.804 1.00 15.74 286 ARG B N 1
ATOM 5180 C CA . ARG B 1 286 ? -1.412 -23.079 -95.780 1.00 17.79 286 ARG B CA 1
ATOM 5181 C C . ARG B 1 286 ? -2.502 -23.863 -95.080 1.00 17.83 286 ARG B C 1
ATOM 5182 O O . ARG B 1 286 ? -3.376 -23.298 -94.409 1.00 18.25 286 ARG B O 1
ATOM 5190 N N . PRO B 1 287 ? -2.470 -25.190 -95.203 1.00 18.53 287 PRO B N 1
ATOM 5191 C CA . PRO B 1 287 ? -3.530 -26.017 -94.610 1.00 19.50 287 PRO B CA 1
ATOM 5192 C C . PRO B 1 287 ? -3.563 -25.835 -93.101 1.00 21.40 287 PRO B C 1
ATOM 5193 O O . PRO B 1 287 ? -2.519 -25.734 -92.447 1.00 20.86 287 PRO B O 1
ATOM 5197 N N . ALA B 1 288 ? -4.778 -25.784 -92.571 1.00 19.66 288 ALA B N 1
ATOM 5198 C CA . ALA B 1 288 ? -5.020 -25.629 -91.144 1.00 20.11 288 ALA B CA 1
ATOM 5199 C C . ALA B 1 288 ? -6.407 -26.173 -90.834 1.00 26.99 288 ALA B C 1
ATOM 5200 O O . ALA B 1 288 ? -7.203 -26.479 -91.736 1.00 23.65 288 ALA B O 1
ATOM 5202 N N . MET B 1 289 ? -6.694 -26.310 -89.538 1.00 21.37 289 MET B N 1
ATOM 5203 C CA . MET B 1 289 ? -8.039 -26.663 -89.106 1.00 23.73 289 MET B CA 1
ATOM 5204 C C . MET B 1 289 ? -8.890 -25.392 -89.116 1.00 31.15 289 MET B C 1
ATOM 5205 O O . MET B 1 289 ? -9.151 -24.767 -88.084 1.00 27.55 289 MET B O 1
ATOM 5210 N N . LYS B 1 290 ? -9.367 -25.025 -90.312 1.00 24.18 290 LYS B N 1
ATOM 5211 C CA . LYS B 1 290 ? -10.059 -23.757 -90.523 1.00 23.41 290 LYS B CA 1
ATOM 5212 C C . LYS B 1 290 ? -11.561 -23.887 -90.267 1.00 24.85 290 LYS B C 1
ATOM 5213 O O . LYS B 1 290 ? -12.150 -24.965 -90.416 1.00 27.04 290 LYS B O 1
ATOM 5219 N N . SER B 1 291 ? -12.186 -22.777 -89.875 1.00 24.58 291 SER B N 1
ATOM 5220 C CA . SER B 1 291 ? -13.641 -22.693 -89.879 1.00 27.92 291 SER B CA 1
ATOM 5221 C C . SER B 1 291 ? -14.193 -21.885 -91.045 1.00 26.45 291 SER B C 1
ATOM 5222 O O . SER B 1 291 ? -15.414 -21.714 -91.124 1.00 30.45 291 SER B O 1
ATOM 5225 N N . ARG B 1 292 ? -13.341 -21.415 -91.957 1.00 25.21 292 ARG B N 1
ATOM 5226 C CA . ARG B 1 292 ? -13.792 -20.733 -93.162 1.00 26.02 292 ARG B CA 1
ATOM 5227 C C . ARG B 1 292 ? -12.778 -20.952 -94.278 1.00 30.55 292 ARG B C 1
ATOM 5228 O O . ARG B 1 292 ? -11.569 -20.945 -94.021 1.00 31.43 292 ARG B O 1
ATOM 5232 N N . ASP B 1 293 ? -13.279 -21.123 -95.514 1.00 27.43 293 ASP B N 1
ATOM 5233 C CA . ASP B 1 293 ? -12.440 -21.316 -96.702 1.00 32.89 293 ASP B CA 1
ATOM 5234 C C . ASP B 1 293 ? -11.657 -20.050 -97.065 1.00 23.13 293 ASP B C 1
ATOM 5235 O O . ASP B 1 293 ? -12.104 -18.922 -96.849 1.00 34.52 293 ASP B O 1
ATOM 5240 N N . THR B 1 294 ? -10.478 -20.250 -97.637 1.00 23.32 294 THR B N 1
ATOM 5241 C CA . THR B 1 294 ? -9.658 -19.174 -98.175 1.00 25.07 294 THR B CA 1
ATOM 5242 C C . THR B 1 294 ? -9.463 -19.412 -99.670 1.00 42.10 294 THR B C 1
ATOM 5243 O O . THR B 1 294 ? -9.801 -20.477 -100.195 1.00 38.75 294 THR B O 1
ATOM 5247 N N . THR B 1 295 ? -8.906 -18.414 -100.358 1.00 28.96 295 THR B N 1
ATOM 5248 C CA . THR B 1 295 ? -8.683 -18.491 -101.798 1.00 49.69 295 THR B CA 1
ATOM 5249 C C . THR B 1 295 ? -7.199 -18.697 -102.081 1.00 45.23 295 THR B C 1
ATOM 5250 O O . THR B 1 295 ? -6.339 -18.091 -101.437 1.00 36.08 295 THR B O 1
ATOM 5254 N N . ARG B 1 296 ? -6.910 -19.583 -103.026 1.00 28.52 296 ARG B N 1
ATOM 5255 C CA . ARG B 1 296 ? -5.552 -19.899 -103.420 1.00 30.07 296 ARG B CA 1
ATOM 5256 C C . ARG B 1 296 ? -5.097 -18.879 -104.462 1.00 24.90 296 ARG B C 1
ATOM 5257 O O . ARG B 1 296 ? -5.707 -18.764 -105.533 1.00 30.80 296 ARG B O 1
ATOM 5259 N N . VAL B 1 297 ? -4.024 -18.153 -104.153 1.00 24.38 297 VAL B N 1
ATOM 5260 C CA . VAL B 1 297 ? -3.415 -17.204 -105.078 1.00 21.30 297 VAL B CA 1
ATOM 5261 C C . VAL B 1 297 ? -2.268 -17.911 -105.793 1.00 20.03 297 VAL B C 1
ATOM 5262 O O . VAL B 1 297 ? -1.399 -18.512 -105.152 1.00 20.30 297 VAL B O 1
ATOM 5266 N N . GLY B 1 298 ? -2.310 -17.890 -107.115 1.00 20.36 298 GLY B N 1
ATOM 5267 C CA . GLY B 1 298 ? -1.354 -18.629 -107.901 1.00 18.93 298 GLY B CA 1
ATOM 5268 C C . GLY B 1 298 ? 0.009 -17.984 -107.948 1.00 16.94 298 GLY B C 1
ATOM 5269 O O . GLY B 1 298 ? 0.192 -16.815 -107.630 1.00 18.05 298 GLY B O 1
ATOM 5270 N N . ASP B 1 299 ? 0.985 -18.774 -108.392 1.00 18.52 299 ASP B N 1
ATOM 5271 C CA . ASP B 1 299 ? 2.383 -18.376 -108.238 1.00 16.51 299 ASP B CA 1
ATOM 5272 C C . ASP B 1 299 ? 2.709 -17.113 -109.033 1.00 24.60 299 ASP B C 1
ATOM 5273 O O . ASP B 1 299 ? 3.483 -16.275 -108.556 1.00 23.63 299 ASP B O 1
ATOM 5278 N N . ASP B 1 300 ? 2.116 -16.940 -110.225 1.00 19.63 300 ASP B N 1
ATOM 5279 C CA . ASP B 1 300 ? 2.429 -15.753 -111.035 1.00 24.12 300 ASP B CA 1
ATOM 5280 C C . ASP B 1 300 ? 1.941 -14.494 -110.358 1.00 24.47 300 ASP B C 1
ATOM 5281 O O . ASP B 1 300 ? 2.680 -13.510 -110.254 1.00 20.44 300 ASP B O 1
ATOM 5286 N N . ASP B 1 301 ? 0.673 -14.485 -109.956 1.00 17.11 301 ASP B N 1
ATOM 5287 C CA . ASP B 1 301 ? 0.128 -13.324 -109.269 1.00 18.31 301 ASP B CA 1
ATOM 5288 C C . ASP B 1 301 ? 0.875 -13.057 -107.981 1.00 18.76 301 ASP B C 1
ATOM 5289 O O . ASP B 1 301 ? 1.042 -11.899 -107.597 1.00 18.09 301 ASP B O 1
ATOM 5294 N N . TYR B 1 302 ? 1.296 -14.118 -107.275 1.00 14.66 302 TYR B N 1
ATOM 5295 C CA . TYR B 1 302 ? 2.025 -13.920 -106.021 1.00 15.34 302 TYR B CA 1
ATOM 5296 C C . TYR B 1 302 ? 3.417 -13.335 -106.276 1.00 13.42 302 TYR B C 1
ATOM 5297 O O . TYR B 1 302 ? 3.828 -12.394 -105.599 1.00 14.83 302 TYR B O 1
ATOM 5306 N N . LEU B 1 303 ? 4.123 -13.833 -107.295 1.00 14.80 303 LEU B N 1
ATOM 5307 C CA . LEU B 1 303 ? 5.395 -13.216 -107.688 1.00 15.51 303 LEU B CA 1
ATOM 5308 C C . LEU B 1 303 ? 5.190 -11.769 -108.134 1.00 14.30 303 LEU B C 1
ATOM 5309 O O . LEU B 1 303 ? 6.005 -10.899 -107.819 1.00 14.36 303 LEU B O 1
ATOM 5314 N N . ARG B 1 304 ? 4.082 -11.487 -108.807 1.00 14.29 304 ARG B N 1
ATOM 5315 C CA . ARG B 1 304 ? 3.818 -10.122 -109.230 1.00 14.01 304 ARG B CA 1
ATOM 5316 C C . ARG B 1 304 ? 3.588 -9.224 -108.029 1.00 17.69 304 ARG B C 1
ATOM 5317 O O . ARG B 1 304 ? 4.098 -8.101 -107.977 1.00 15.71 304 ARG B O 1
ATOM 5325 N N . LEU B 1 305 ? 2.861 -9.723 -107.027 1.00 15.77 305 LEU B N 1
ATOM 5326 C CA . LEU B 1 305 ? 2.664 -8.967 -105.793 1.00 12.91 305 LEU B CA 1
ATOM 5327 C C . LEU B 1 305 ? 3.994 -8.719 -105.083 1.00 15.19 305 LEU B C 1
ATOM 5328 O O . LEU B 1 305 ? 4.284 -7.601 -104.627 1.00 14.60 305 LEU B O 1
ATOM 5333 N N . MET B 1 306 ? 4.797 -9.772 -104.916 1.00 14.14 306 MET B N 1
ATOM 5334 C CA . MET B 1 306 ? 6.077 -9.605 -104.246 1.00 11.81 306 MET B CA 1
ATOM 5335 C C . MET B 1 306 ? 6.972 -8.629 -105.006 1.00 11.96 306 MET B C 1
ATOM 5336 O O . MET B 1 306 ? 7.670 -7.823 -104.391 1.00 14.20 306 MET B O 1
ATOM 5341 N N . SER B 1 307 ? 6.955 -8.704 -106.340 1.00 12.37 307 SER B N 1
ATOM 5342 C CA . SER B 1 307 ? 7.786 -7.824 -107.167 1.00 12.65 307 SER B CA 1
ATOM 5343 C C . SER B 1 307 ? 7.394 -6.367 -106.998 1.00 15.69 307 SER B C 1
ATOM 5344 O O . SER B 1 307 ? 8.278 -5.500 -106.886 1.00 15.38 307 SER B O 1
ATOM 5347 N N . VAL B 1 308 ? 6.092 -6.066 -106.984 1.00 14.70 308 VAL B N 1
ATOM 5348 C CA . VAL B 1 308 ? 5.665 -4.671 -106.931 1.00 13.84 308 VAL B CA 1
ATOM 5349 C C . VAL B 1 308 ? 5.971 -4.084 -105.567 1.00 14.57 308 VAL B C 1
ATOM 5350 O O . VAL B 1 308 ? 6.413 -2.923 -105.460 1.00 16.02 308 VAL B O 1
ATOM 5354 N N . VAL B 1 309 ? 5.738 -4.869 -104.504 1.00 15.03 309 VAL B N 1
ATOM 5355 C CA . VAL B 1 309 ? 6.088 -4.422 -103.151 1.00 13.65 309 VAL B CA 1
ATOM 5356 C C . VAL B 1 309 ? 7.591 -4.210 -103.022 1.00 14.67 309 VAL B C 1
ATOM 5357 O O . VAL B 1 309 ? 8.041 -3.170 -102.535 1.00 13.84 309 VAL B O 1
ATOM 5361 N N . ALA B 1 310 ? 8.387 -5.184 -103.453 1.00 15.33 310 ALA B N 1
ATOM 5362 C CA . ALA B 1 310 ? 9.829 -5.070 -103.292 1.00 15.61 310 ALA B CA 1
ATOM 5363 C C . ALA B 1 310 ? 10.389 -3.900 -104.086 1.00 16.65 310 ALA B C 1
ATOM 5364 O O . ALA B 1 310 ? 11.309 -3.205 -103.611 1.00 18.22 310 ALA B O 1
ATOM 5366 N N . PHE B 1 311 ? 9.837 -3.650 -105.283 1.00 13.32 311 PHE B N 1
ATOM 5367 C CA . PHE B 1 311 ? 10.272 -2.519 -106.106 1.00 15.96 311 PHE B CA 1
ATOM 5368 C C . PHE B 1 311 ? 9.929 -1.179 -105.459 1.00 13.93 311 PHE B C 1
ATOM 5369 O O . PHE B 1 311 ? 10.779 -0.275 -105.382 1.00 16.63 311 PHE B O 1
ATOM 5377 N N . THR B 1 312 ? 8.688 -1.017 -105.014 1.00 13.62 312 THR B N 1
ATOM 5378 C CA . THR B 1 312 ? 8.269 0.282 -104.499 1.00 15.15 312 THR B CA 1
ATOM 5379 C C . THR B 1 312 ? 8.794 0.565 -103.094 1.00 13.98 312 THR B C 1
ATOM 5380 O O . THR B 1 312 ? 8.900 1.736 -102.705 1.00 17.52 312 THR B O 1
ATOM 5384 N N . CYS B 1 313 ? 9.158 -0.470 -102.333 1.00 15.11 313 CYS B N 1
ATOM 5385 C CA . CYS B 1 313 ? 9.607 -0.334 -100.941 1.00 15.37 313 CYS B CA 1
ATOM 5386 C C . CYS B 1 313 ? 11.002 -0.926 -100.833 1.00 15.24 313 CYS B C 1
ATOM 5387 O O . CYS B 1 313 ? 11.203 -1.905 -100.116 1.00 14.81 313 CYS B O 1
ATOM 5390 N N . PRO B 1 314 ? 11.990 -0.345 -101.510 1.00 15.03 314 PRO B N 1
ATOM 5391 C CA . PRO B 1 314 ? 13.253 -1.061 -101.706 1.00 16.08 314 PRO B CA 1
ATOM 5392 C C . PRO B 1 314 ? 14.107 -1.169 -100.464 1.00 17.46 314 PRO B C 1
ATOM 5393 O O . PRO B 1 314 ? 15.027 -1.998 -100.438 1.00 19.86 314 PRO B O 1
ATOM 5397 N N . GLU B 1 315 ? 13.866 -0.355 -99.448 1.00 16.35 315 GLU B N 1
ATOM 5398 C CA . GLU B 1 315 ? 14.616 -0.503 -98.205 1.00 15.89 315 GLU B CA 1
ATOM 5399 C C . GLU B 1 315 ? 13.853 -1.306 -97.171 1.00 15.98 315 GLU B C 1
ATOM 5400 O O . GLU B 1 315 ? 14.307 -1.421 -96.022 1.00 19.30 315 GLU B O 1
ATOM 5406 N N . GLN B 1 316 ? 12.726 -1.881 -97.555 1.00 14.34 316 GLN B N 1
ATOM 5407 C CA . GLN B 1 316 ? 11.867 -2.649 -96.653 1.00 15.19 316 GLN B CA 1
ATOM 5408 C C . GLN B 1 316 ? 11.833 -4.112 -97.111 1.00 14.10 316 GLN B C 1
ATOM 5409 O O . GLN B 1 316 ? 11.204 -4.461 -98.121 1.00 16.39 316 GLN B O 1
ATOM 5415 N N . ARG B 1 317 ? 12.559 -4.947 -96.381 1.00 14.23 317 ARG B N 1
ATOM 5416 C CA . ARG B 1 317 ? 12.798 -6.315 -96.826 1.00 16.27 317 ARG B CA 1
ATOM 5417 C C . ARG B 1 317 ? 11.530 -7.136 -96.805 1.00 15.06 317 ARG B C 1
ATOM 5418 O O . ARG B 1 317 ? 10.840 -7.210 -95.781 1.00 16.01 317 ARG B O 1
ATOM 5426 N N . LEU B 1 318 ? 11.294 -7.869 -97.879 1.00 12.82 318 LEU B N 1
ATOM 5427 C CA . LEU B 1 318 ? 10.216 -8.853 -97.835 1.00 12.60 318 LEU B CA 1
ATOM 5428 C C . LEU B 1 318 ? 10.701 -10.091 -97.099 1.00 11.65 318 LEU B C 1
ATOM 5429 O O . LEU B 1 318 ? 11.859 -10.488 -97.213 1.00 12.74 318 LEU B O 1
ATOM 5434 N N . VAL B 1 319 ? 9.789 -10.716 -96.373 1.00 10.68 319 VAL B N 1
ATOM 5435 C CA . VAL B 1 319 ? 10.115 -11.911 -95.617 1.00 12.23 319 VAL B CA 1
ATOM 5436 C C . VAL B 1 319 ? 9.535 -13.115 -96.333 1.00 14.72 319 VAL B C 1
ATOM 5437 O O . VAL B 1 319 ? 8.338 -13.135 -96.659 1.00 16.85 319 VAL B O 1
ATOM 5441 N N . LEU B 1 320 ? 10.382 -14.111 -96.583 1.00 13.73 320 LEU B N 1
ATOM 5442 C CA . LEU B 1 320 ? 10.010 -15.356 -97.255 1.00 17.41 320 LEU B CA 1
ATOM 5443 C C . LEU B 1 320 ? 10.140 -16.504 -96.256 1.00 14.44 320 LEU B C 1
ATOM 5444 O O . LEU B 1 320 ? 11.178 -16.630 -95.612 1.00 13.53 320 LEU B O 1
ATOM 5449 N N . THR B 1 321 ? 9.124 -17.361 -96.162 1.00 12.97 321 THR B N 1
ATOM 5450 C CA . THR B 1 321 ? 9.076 -18.407 -95.137 1.00 13.29 321 THR B CA 1
ATOM 5451 C C . THR B 1 321 ? 8.850 -19.778 -95.760 1.00 16.89 321 THR B C 1
ATOM 5452 O O . THR B 1 321 ? 8.577 -19.910 -96.958 1.00 15.57 321 THR B O 1
ATOM 5456 N N . THR B 1 322 ? 8.897 -20.797 -94.902 1.00 13.52 322 THR B N 1
ATOM 5457 C CA . THR B 1 322 ? 8.614 -22.176 -95.282 1.00 14.99 322 THR B CA 1
ATOM 5458 C C . THR B 1 322 ? 7.107 -22.479 -95.478 1.00 19.55 322 THR B C 1
ATOM 5459 O O . THR B 1 322 ? 6.735 -23.655 -95.654 1.00 17.24 322 THR B O 1
ATOM 5463 N N . ARG B 1 323 ? 6.232 -21.464 -95.471 1.00 13.09 323 ARG B N 1
ATOM 5464 C CA . ARG B 1 323 ? 4.928 -21.604 -96.093 1.00 14.87 323 ARG B CA 1
ATOM 5465 C C . ARG B 1 323 ? 5.072 -21.865 -97.578 1.00 19.23 323 ARG B C 1
ATOM 5466 O O . ARG B 1 323 ? 4.116 -22.323 -98.224 1.00 19.60 323 ARG B O 1
ATOM 5474 N N . GLU B 1 324 ? 6.242 -21.576 -98.125 1.00 15.49 324 GLU B N 1
ATOM 5475 C CA . GLU B 1 324 ? 6.478 -21.820 -99.544 1.00 14.68 324 GLU B CA 1
ATOM 5476 C C . GLU B 1 324 ? 7.384 -23.024 -99.733 1.00 16.30 324 GLU B C 1
ATOM 5477 O O . GLU B 1 324 ? 8.304 -23.237 -98.935 1.00 16.27 324 GLU B O 1
ATOM 5483 N N . PRO B 1 325 ? 7.136 -23.842 -100.744 1.00 16.77 325 PRO B N 1
ATOM 5484 C CA . PRO B 1 325 ? 8.007 -24.995 -100.981 1.00 18.10 325 PRO B CA 1
ATOM 5485 C C . PRO B 1 325 ? 9.358 -24.564 -101.532 1.00 16.80 325 PRO B C 1
ATOM 5486 O O . PRO B 1 325 ? 9.546 -23.430 -101.986 1.00 15.77 325 PRO B O 1
ATOM 5490 N N . GLN B 1 326 ? 10.312 -25.502 -101.459 1.00 17.65 326 GLN B N 1
ATOM 5491 C CA . GLN B 1 326 ? 11.676 -25.240 -101.889 1.00 17.31 326 GLN B CA 1
ATOM 5492 C C . GLN B 1 326 ? 11.702 -24.660 -103.295 1.00 19.38 326 GLN B C 1
ATOM 5493 O O . GLN B 1 326 ? 12.445 -23.715 -103.576 1.00 19.24 326 GLN B O 1
ATOM 5499 N N . GLU B 1 327 ? 10.884 -25.208 -104.188 1.00 18.74 327 GLU B N 1
ATOM 5500 C CA A GLU B 1 327 ? 10.912 -24.759 -105.575 0.45 19.44 327 GLU B CA 1
ATOM 5501 C CA B GLU B 1 327 ? 10.914 -24.759 -105.578 0.55 18.42 327 GLU B CA 1
ATOM 5502 C C . GLU B 1 327 ? 10.533 -23.290 -105.696 1.00 18.93 327 GLU B C 1
ATOM 5503 O O . GLU B 1 327 ? 11.102 -22.556 -106.523 1.00 19.47 327 GLU B O 1
ATOM 5514 N N . PHE B 1 328 ? 9.554 -22.851 -104.912 1.00 18.58 328 PHE B N 1
ATOM 5515 C CA . PHE B 1 328 ? 9.160 -21.444 -104.975 1.00 15.69 328 PHE B CA 1
ATOM 5516 C C . PHE B 1 328 ? 10.181 -20.542 -104.301 1.00 16.02 328 PHE B C 1
ATOM 5517 O O . PHE B 1 328 ? 10.471 -19.441 -104.788 1.00 16.84 328 PHE B O 1
ATOM 5525 N N . GLN B 1 329 ? 10.732 -20.975 -103.164 1.00 17.58 329 GLN B N 1
ATOM 5526 C CA . GLN B 1 329 ? 11.800 -20.202 -102.536 1.00 16.44 329 GLN B CA 1
ATOM 5527 C C . GLN B 1 329 ? 12.919 -19.913 -103.537 1.00 20.78 329 GLN B C 1
ATOM 5528 O O . GLN B 1 329 ? 13.446 -18.792 -103.595 1.00 18.87 329 GLN B O 1
ATOM 5534 N N . ASP B 1 330 ? 13.306 -20.920 -104.330 1.00 18.19 330 ASP B N 1
ATOM 5535 C CA . ASP B 1 330 ? 14.421 -20.744 -105.250 1.00 20.59 330 ASP B CA 1
ATOM 5536 C C . ASP B 1 330 ? 14.102 -19.677 -106.288 1.00 21.13 330 ASP B C 1
ATOM 5537 O O . ASP B 1 330 ? 14.964 -18.855 -106.629 1.00 26.67 330 ASP B O 1
ATOM 5542 N N . VAL B 1 331 ? 12.868 -19.653 -106.787 1.00 16.27 331 VAL B N 1
ATOM 5543 C CA . VAL B 1 331 ? 12.573 -18.674 -107.820 1.00 19.63 331 VAL B CA 1
ATOM 5544 C C . VAL B 1 331 ? 12.318 -17.291 -107.252 1.00 23.22 331 VAL B C 1
ATOM 5545 O O . VAL B 1 331 ? 12.515 -16.308 -107.971 1.00 24.12 331 VAL B O 1
ATOM 5549 N N . ALA B 1 332 ? 11.931 -17.183 -105.975 1.00 17.30 332 ALA B N 1
ATOM 5550 C CA . ALA B 1 332 ? 11.555 -15.915 -105.370 1.00 17.49 332 ALA B CA 1
ATOM 5551 C C . ALA B 1 332 ? 12.639 -15.311 -104.467 1.00 15.38 332 ALA B C 1
ATOM 5552 O O . ALA B 1 332 ? 12.487 -14.156 -104.037 1.00 18.60 332 ALA B O 1
ATOM 5554 N N . LEU B 1 333 ? 13.728 -16.046 -104.221 1.00 16.82 333 LEU B N 1
ATOM 5555 C CA A LEU B 1 333 ? 14.707 -15.625 -103.217 0.64 16.53 333 LEU B CA 1
ATOM 5556 C CA B LEU B 1 333 ? 14.705 -15.627 -103.216 0.36 18.64 333 LEU B CA 1
ATOM 5557 C C . LEU B 1 333 ? 15.240 -14.224 -103.494 1.00 17.27 333 LEU B C 1
ATOM 5558 O O . LEU B 1 333 ? 15.414 -13.430 -102.569 1.00 18.80 333 LEU B O 1
ATOM 5567 N N . GLY B 1 334 ? 15.472 -13.881 -104.776 1.00 15.84 334 GLY B N 1
ATOM 5568 C CA . GLY B 1 334 ? 15.985 -12.559 -105.116 1.00 15.50 334 GLY B CA 1
ATOM 5569 C C . GLY B 1 334 ? 15.081 -11.388 -104.750 1.00 15.91 334 GLY B C 1
ATOM 5570 O O . GLY B 1 334 ? 15.532 -10.231 -104.786 1.00 19.96 334 GLY B O 1
ATOM 5571 N N . LEU B 1 335 ? 13.807 -11.639 -104.468 1.00 15.30 335 LEU B N 1
ATOM 5572 C CA . LEU B 1 335 ? 12.891 -10.585 -104.057 1.00 15.77 335 LEU B CA 1
ATOM 5573 C C . LEU B 1 335 ? 12.865 -10.375 -102.554 1.00 17.15 335 LEU B C 1
ATOM 5574 O O . LEU B 1 335 ? 12.270 -9.395 -102.096 1.00 16.56 335 LEU B O 1
ATOM 5579 N N . ALA B 1 336 ? 13.444 -11.292 -101.790 1.00 12.65 336 ALA B N 1
ATOM 5580 C CA . ALA B 1 336 ? 13.358 -11.271 -100.342 1.00 14.07 336 ALA B CA 1
ATOM 5581 C C . ALA B 1 336 ? 14.607 -10.653 -99.752 1.00 13.40 336 ALA B C 1
ATOM 5582 O O . ALA B 1 336 ? 15.688 -10.683 -100.343 1.00 17.61 336 ALA B O 1
ATOM 5584 N N . GLY B 1 337 ? 14.425 -10.067 -98.578 1.00 12.82 337 GLY B N 1
ATOM 5585 C CA . GLY B 1 337 ? 15.553 -9.633 -97.776 1.00 15.50 337 GLY B CA 1
ATOM 5586 C C . GLY B 1 337 ? 15.698 -10.408 -96.475 1.00 12.32 337 GLY B C 1
ATOM 5587 O O . GLY B 1 337 ? 16.710 -10.279 -95.786 1.00 13.42 337 GLY B O 1
ATOM 5588 N N . VAL B 1 338 ? 14.716 -11.239 -96.141 1.00 14.14 338 VAL B N 1
ATOM 5589 C CA . VAL B 1 338 ? 14.758 -12.068 -94.937 1.00 13.26 338 VAL B CA 1
ATOM 5590 C C . VAL B 1 338 ? 14.231 -13.433 -95.338 1.00 12.92 338 VAL B C 1
ATOM 5591 O O . VAL B 1 338 ? 13.222 -13.522 -96.053 1.00 13.50 338 VAL B O 1
ATOM 5595 N N . ILE B 1 339 ? 14.917 -14.496 -94.887 1.00 14.54 339 ILE B N 1
ATOM 5596 C CA . ILE B 1 339 ? 14.481 -15.865 -95.102 1.00 12.27 339 ILE B CA 1
ATOM 5597 C C . ILE B 1 339 ? 14.232 -16.493 -93.733 1.00 14.93 339 ILE B C 1
ATOM 5598 O O . ILE B 1 339 ? 15.084 -16.424 -92.824 1.00 15.07 339 ILE B O 1
ATOM 5603 N N . SER B 1 340 ? 13.033 -17.047 -93.566 1.00 13.00 340 SER B N 1
ATOM 5604 C CA . SER B 1 340 ? 12.588 -17.501 -92.249 1.00 12.36 340 SER B CA 1
ATOM 5605 C C . SER B 1 340 ? 12.077 -18.935 -92.295 1.00 15.17 340 SER B C 1
ATOM 5606 O O . SER B 1 340 ? 10.881 -19.174 -92.539 1.00 15.20 340 SER B O 1
ATOM 5609 N N . PRO B 1 341 ? 12.962 -19.915 -92.087 1.00 15.54 341 PRO B N 1
ATOM 5610 C CA . PRO B 1 341 ? 12.560 -21.324 -92.099 1.00 18.44 341 PRO B CA 1
ATOM 5611 C C . PRO B 1 341 ? 12.196 -21.738 -90.689 1.00 15.68 341 PRO B C 1
ATOM 5612 O O . PRO B 1 341 ? 12.845 -21.341 -89.726 1.00 16.66 341 PRO B O 1
ATOM 5616 N N . GLY B 1 342 ? 11.153 -22.542 -90.570 1.00 16.40 342 GLY B N 1
ATOM 5617 C CA . GLY B 1 342 ? 10.877 -23.170 -89.295 1.00 15.15 342 GLY B CA 1
ATOM 5618 C C . GLY B 1 342 ? 9.496 -23.770 -89.292 1.00 16.19 342 GLY B C 1
ATOM 5619 O O . GLY B 1 342 ? 8.842 -23.874 -90.335 1.00 18.64 342 GLY B O 1
ATOM 5620 N N . SER B 1 343 ? 9.059 -24.133 -88.089 1.00 15.73 343 SER B N 1
ATOM 5621 C CA . SER B 1 343 ? 7.808 -24.829 -87.922 1.00 14.71 343 SER B CA 1
ATOM 5622 C C . SER B 1 343 ? 6.911 -24.062 -86.972 1.00 16.24 343 SER B C 1
ATOM 5623 O O . SER B 1 343 ? 7.395 -23.610 -85.920 1.00 17.09 343 SER B O 1
ATOM 5626 N N . PRO B 1 344 ? 5.570 -23.965 -87.265 1.00 14.47 344 PRO B N 1
ATOM 5627 C CA . PRO B 1 344 ? 4.648 -23.284 -86.352 1.00 14.41 344 PRO B CA 1
ATOM 5628 C C . PRO B 1 344 ? 4.025 -24.238 -85.353 1.00 20.52 344 PRO B C 1
ATOM 5629 O O . PRO B 1 344 ? 2.829 -24.172 -85.067 1.00 19.97 344 PRO B O 1
ATOM 5633 N N . ASP B 1 345 ? 4.826 -25.162 -84.855 1.00 18.44 345 ASP B N 1
ATOM 5634 C CA . ASP B 1 345 ? 4.496 -26.094 -83.792 1.00 18.02 345 ASP B CA 1
ATOM 5635 C C . ASP B 1 345 ? 5.231 -25.627 -82.527 1.00 16.33 345 ASP B C 1
ATOM 5636 O O . ASP B 1 345 ? 6.236 -24.906 -82.606 1.00 16.45 345 ASP B O 1
ATOM 5641 N N . VAL B 1 346 ? 4.722 -26.013 -81.357 1.00 14.27 346 VAL B N 1
ATOM 5642 C CA . VAL B 1 346 ? 5.281 -25.542 -80.088 1.00 14.58 346 VAL B CA 1
ATOM 5643 C C . VAL B 1 346 ? 6.507 -26.363 -79.735 1.00 14.99 346 VAL B C 1
ATOM 5644 O O . VAL B 1 346 ? 6.430 -27.592 -79.672 1.00 19.04 346 VAL B O 1
ATOM 5648 N N . ALA B 1 347 ? 7.627 -25.677 -79.472 1.00 15.55 347 ALA B N 1
ATOM 5649 C CA . ALA B 1 347 ? 8.921 -26.278 -79.154 1.00 16.05 347 ALA B CA 1
ATOM 5650 C C . ALA B 1 347 ? 9.226 -27.489 -80.048 1.00 13.16 347 ALA B C 1
ATOM 5651 O O . ALA B 1 347 ? 9.395 -28.609 -79.558 1.00 19.12 347 ALA B O 1
ATOM 5653 N N . PRO B 1 348 ? 9.330 -27.276 -81.350 1.00 14.21 348 PRO B N 1
ATOM 5654 C CA . PRO B 1 348 ? 9.356 -28.396 -82.295 1.00 18.24 348 PRO B CA 1
ATOM 5655 C C . PRO B 1 348 ? 10.744 -28.838 -82.707 1.00 16.87 348 PRO B C 1
ATOM 5656 O O . PRO B 1 348 ? 10.879 -29.832 -83.430 1.00 15.20 348 PRO B O 1
ATOM 5660 N N . TYR B 1 349 ? 11.771 -28.097 -82.299 1.00 16.05 349 TYR B N 1
ATOM 5661 C CA . TYR B 1 349 ? 13.123 -28.337 -82.798 1.00 14.49 349 TYR B CA 1
ATOM 5662 C C . TYR B 1 349 ? 13.822 -29.397 -81.973 1.00 17.54 349 TYR B C 1
ATOM 5663 O O . TYR B 1 349 ? 13.573 -29.547 -80.769 1.00 19.56 349 TYR B O 1
ATOM 5672 N N . ARG B 1 350 ? 14.678 -30.169 -82.642 1.00 15.09 350 ARG B N 1
ATOM 5673 C CA . ARG B 1 350 ? 15.353 -31.274 -81.989 1.00 17.97 350 ARG B CA 1
ATOM 5674 C C . ARG B 1 350 ? 16.675 -31.545 -82.682 1.00 21.01 350 ARG B C 1
ATOM 5675 O O . ARG B 1 350 ? 16.767 -31.461 -83.908 1.00 19.96 350 ARG B O 1
ATOM 5683 N N . ALA B 1 351 ? 17.697 -31.856 -81.886 1.00 19.89 351 ALA B N 1
ATOM 5684 C CA . ALA B 1 351 ? 19.002 -32.183 -82.434 1.00 19.39 351 ALA B CA 1
ATOM 5685 C C . ALA B 1 351 ? 18.867 -33.354 -83.391 1.00 32.08 351 ALA B C 1
ATOM 5686 O O . ALA B 1 351 ? 18.163 -34.327 -83.109 1.00 29.49 351 ALA B O 1
ATOM 5688 N N . GLY B 1 352 ? 19.543 -33.260 -84.525 1.00 23.04 352 GLY B N 1
ATOM 5689 C CA . GLY B 1 352 ? 19.667 -34.412 -85.395 1.00 22.87 352 GLY B CA 1
ATOM 5690 C C . GLY B 1 352 ? 18.485 -34.698 -86.293 1.00 35.60 352 GLY B C 1
ATOM 5691 O O . GLY B 1 352 ? 18.547 -35.672 -87.058 1.00 34.22 352 GLY B O 1
ATOM 5692 N N . CYS B 1 353 ? 17.420 -33.891 -86.250 1.00 26.38 353 CYS B N 1
ATOM 5693 C CA . CYS B 1 353 ? 16.210 -34.228 -86.992 1.00 31.08 353 CYS B CA 1
ATOM 5694 C C . CYS B 1 353 ? 15.518 -32.978 -87.497 1.00 21.57 353 CYS B C 1
ATOM 5695 O O . CYS B 1 353 ? 15.705 -31.875 -86.983 1.00 21.29 353 CYS B O 1
ATOM 5698 N N . GLU B 1 354 ? 14.670 -33.191 -88.493 1.00 23.26 354 GLU B N 1
ATOM 5699 C CA . GLU B 1 354 ? 13.729 -32.168 -88.901 1.00 17.70 354 GLU B CA 1
ATOM 5700 C C . GLU B 1 354 ? 12.762 -31.861 -87.755 1.00 20.11 354 GLU B C 1
ATOM 5701 O O . GLU B 1 354 ? 12.426 -32.731 -86.935 1.00 21.04 354 GLU B O 1
ATOM 5707 N N . ALA B 1 355 ? 12.324 -30.619 -87.714 1.00 17.71 355 ALA B N 1
ATOM 5708 C CA . ALA B 1 355 ? 11.421 -30.146 -86.668 1.00 17.30 355 ALA B CA 1
ATOM 5709 C C . ALA B 1 355 ? 10.061 -30.828 -86.794 1.00 16.91 355 ALA B C 1
ATOM 5710 O O . ALA B 1 355 ? 9.625 -31.178 -87.895 1.00 22.22 355 ALA B O 1
ATOM 5712 N N . ARG B 1 356 ? 9.374 -30.983 -85.659 1.00 16.25 356 ARG B N 1
ATOM 5713 C CA . ARG B 1 356 ? 7.995 -31.455 -85.700 1.00 17.04 356 ARG B CA 1
ATOM 5714 C C . ARG B 1 356 ? 7.077 -30.392 -86.301 1.00 16.15 356 ARG B C 1
ATOM 5715 O O . ARG B 1 356 ? 7.301 -29.182 -86.152 1.00 18.16 356 ARG B O 1
ATOM 5720 N N . ASN B 1 357 ? 6.044 -30.853 -87.002 1.00 18.24 357 ASN B N 1
ATOM 5721 C CA . ASN B 1 357 ? 4.966 -30.003 -87.532 1.00 16.12 357 ASN B CA 1
ATOM 5722 C C . ASN B 1 357 ? 3.670 -30.824 -87.487 1.00 17.85 357 ASN B C 1
ATOM 5723 O O . ASN B 1 357 ? 3.072 -31.184 -88.495 1.00 20.83 357 ASN B O 1
ATOM 5728 N N . ASP B 1 358 ? 3.252 -31.178 -86.267 1.00 18.66 358 ASP B N 1
ATOM 5729 C CA A ASP B 1 358 ? 2.104 -32.051 -86.052 0.57 24.12 358 ASP B CA 1
ATOM 5730 C CA B ASP B 1 358 ? 2.106 -32.052 -86.077 0.43 23.94 358 ASP B CA 1
ATOM 5731 C C . ASP B 1 358 ? 0.816 -31.268 -86.292 1.00 19.86 358 ASP B C 1
ATOM 5732 O O . ASP B 1 358 ? 0.641 -30.180 -85.743 1.00 18.66 358 ASP B O 1
ATOM 5741 N N . GLU B 1 359 ? -0.080 -31.812 -87.120 1.00 22.12 359 GLU B N 1
ATOM 5742 C CA . GLU B 1 359 ? -1.347 -31.131 -87.390 1.00 26.20 359 GLU B CA 1
ATOM 5743 C C . GLU B 1 359 ? -2.143 -30.846 -86.110 1.00 27.67 359 GLU B C 1
ATOM 5744 O O . GLU B 1 359 ? -2.807 -29.806 -86.010 1.00 27.49 359 GLU B O 1
ATOM 5750 N N . LYS B 1 360 ? -2.054 -31.720 -85.109 1.00 22.84 360 LYS B N 1
ATOM 5751 C CA . LYS B 1 360 ? -2.842 -31.541 -83.892 1.00 27.95 360 LYS B CA 1
ATOM 5752 C C . LYS B 1 360 ? -2.303 -30.488 -82.925 1.00 21.40 360 LYS B C 1
ATOM 5753 O O . LYS B 1 360 ? -2.983 -30.189 -81.939 1.00 24.49 360 LYS B O 1
ATOM 5756 N N . SER B 1 361 ? -1.136 -29.902 -83.177 1.00 19.79 361 SER B N 1
ATOM 5757 C CA . SER B 1 361 ? -0.637 -28.843 -82.299 1.00 18.15 361 SER B CA 1
ATOM 5758 C C . SER B 1 361 ? -0.087 -27.639 -83.043 1.00 16.57 361 SER B C 1
ATOM 5759 O O . SER B 1 361 ? 0.277 -26.647 -82.401 1.00 18.03 361 SER B O 1
ATOM 5762 N N . SER B 1 362 ? -0.007 -27.683 -84.376 1.00 17.46 362 SER B N 1
ATOM 5763 C CA . SER B 1 362 ? 0.580 -26.592 -85.141 1.00 17.39 362 SER B CA 1
ATOM 5764 C C . SER B 1 362 ? -0.483 -25.588 -85.594 1.00 15.65 362 SER B C 1
ATOM 5765 O O . SER B 1 362 ? -1.656 -25.930 -85.805 1.00 18.68 362 SER B O 1
ATOM 5768 N N . GLN B 1 363 ? -0.023 -24.351 -85.822 1.00 16.40 363 GLN B N 1
ATOM 5769 C CA . GLN B 1 363 ? -0.898 -23.324 -86.388 1.00 14.95 363 GLN B CA 1
ATOM 5770 C C . GLN B 1 363 ? -1.357 -23.662 -87.801 1.00 17.21 363 GLN B C 1
ATOM 5771 O O . GLN B 1 363 ? -2.471 -23.307 -88.168 1.00 17.13 363 GLN B O 1
ATOM 5777 N N . PHE B 1 364 ? -0.488 -24.276 -88.605 1.00 17.85 364 PHE B N 1
ATOM 5778 C CA . PHE B 1 364 ? -0.762 -24.691 -89.981 1.00 18.89 364 PHE B CA 1
ATOM 5779 C C . PHE B 1 364 ? 0.350 -25.666 -90.381 1.00 16.74 364 PHE B C 1
ATOM 5780 O O . PHE B 1 364 ? 1.294 -25.905 -89.624 1.00 16.59 364 PHE B O 1
ATOM 5788 N N . LEU B 1 365 ? 0.217 -26.250 -91.574 1.00 19.16 365 LEU B N 1
ATOM 5789 C CA . LEU B 1 365 ? 1.178 -27.232 -92.067 1.00 23.56 365 LEU B CA 1
ATOM 5790 C C . LEU B 1 365 ? 2.121 -26.556 -93.060 1.00 19.26 365 LEU B C 1
ATOM 5791 O O . LEU B 1 365 ? 1.657 -25.955 -94.034 1.00 19.45 365 LEU B O 1
ATOM 5796 N N . VAL B 1 366 ? 3.433 -26.644 -92.789 1.00 17.13 366 VAL B N 1
ATOM 5797 C CA . VAL B 1 366 ? 4.447 -25.998 -93.641 1.00 18.81 366 VAL B CA 1
ATOM 5798 C C . VAL B 1 366 ? 4.563 -26.746 -94.959 1.00 18.59 366 VAL B C 1
ATOM 5799 O O . VAL B 1 366 ? 4.139 -27.910 -95.110 1.00 19.57 366 VAL B O 1
ATOM 5803 N N . ALA B 1 367 ? 5.135 -26.056 -95.945 1.00 17.43 367 ALA B N 1
ATOM 5804 C CA . ALA B 1 367 ? 5.375 -26.668 -97.238 1.00 19.49 367 ALA B CA 1
ATOM 5805 C C . ALA B 1 367 ? 6.805 -27.157 -97.416 1.00 18.70 367 ALA B C 1
ATOM 5806 O O . ALA B 1 367 ? 7.105 -27.781 -98.442 1.00 21.19 367 ALA B O 1
ATOM 5808 N N . ASP B 1 368 ? 7.675 -26.902 -96.444 1.00 17.57 368 ASP B N 1
ATOM 5809 C CA . ASP B 1 368 ? 9.086 -27.265 -96.524 1.00 20.56 368 ASP B CA 1
ATOM 5810 C C . ASP B 1 368 ? 9.536 -27.602 -95.105 1.00 17.64 368 ASP B C 1
ATOM 5811 O O . ASP B 1 368 ? 9.617 -26.727 -94.229 1.00 18.78 368 ASP B O 1
ATOM 5816 N N . LEU B 1 369 ? 9.819 -28.881 -94.891 1.00 21.24 369 LEU B N 1
ATOM 5817 C CA . LEU B 1 369 ? 10.164 -29.403 -93.576 1.00 18.44 369 LEU B CA 1
ATOM 5818 C C . LEU B 1 369 ? 11.669 -29.446 -93.329 1.00 18.37 369 LEU B C 1
ATOM 5819 O O . LEU B 1 369 ? 12.089 -29.854 -92.240 1.00 20.44 369 LEU B O 1
ATOM 5824 N N . ARG B 1 370 ? 12.488 -29.107 -94.325 1.00 20.53 370 ARG B N 1
ATOM 5825 C CA . ARG B 1 370 ? 13.935 -29.232 -94.180 1.00 17.30 370 ARG B CA 1
ATOM 5826 C C . ARG B 1 370 ? 14.458 -28.408 -93.009 1.00 16.83 370 ARG B C 1
ATOM 5827 O O . ARG B 1 370 ? 13.894 -27.369 -92.637 1.00 19.28 370 ARG B O 1
ATOM 5835 N N . ARG B 1 371 ? 15.526 -28.910 -92.395 1.00 18.75 371 ARG B N 1
ATOM 5836 C CA . ARG B 1 371 ? 16.093 -28.215 -91.250 1.00 17.77 371 ARG B CA 1
ATOM 5837 C C . ARG B 1 371 ? 16.643 -26.856 -91.683 1.00 17.04 371 ARG B C 1
ATOM 5838 O O . ARG B 1 371 ? 17.173 -26.730 -92.798 1.00 19.38 371 ARG B O 1
ATOM 5846 N N . PRO B 1 372 ? 16.547 -25.828 -90.835 1.00 16.77 372 PRO B N 1
ATOM 5847 C CA . PRO B 1 372 ? 17.144 -24.533 -91.208 1.00 14.05 372 PRO B CA 1
ATOM 5848 C C . PRO B 1 372 ? 18.589 -24.634 -91.695 1.00 17.81 372 PRO B C 1
ATOM 5849 O O . PRO B 1 372 ? 18.940 -23.996 -92.692 1.00 18.32 372 PRO B O 1
ATOM 5853 N N . ARG B 1 373 ? 19.429 -25.454 -91.050 1.00 16.48 373 ARG B N 1
ATOM 5854 C CA . ARG B 1 373 ? 20.837 -25.507 -91.437 1.00 16.35 373 ARG B CA 1
ATOM 5855 C C . ARG B 1 373 ? 21.008 -25.980 -92.877 1.00 17.42 373 ARG B C 1
ATOM 5856 O O . ARG B 1 373 ? 21.947 -25.551 -93.563 1.00 19.55 373 ARG B O 1
ATOM 5864 N N . HIS B 1 374 ? 20.106 -26.847 -93.356 1.00 18.51 374 HIS B N 1
ATOM 5865 C CA . HIS B 1 374 ? 20.193 -27.329 -94.734 1.00 18.66 374 HIS B CA 1
ATOM 5866 C C . HIS B 1 374 ? 19.555 -26.356 -95.717 1.00 22.29 374 HIS B C 1
ATOM 5867 O O . HIS B 1 374 ? 20.067 -26.185 -96.826 1.00 21.23 374 HIS B O 1
ATOM 5874 N N . ILE B 1 375 ? 18.429 -25.737 -95.344 1.00 19.33 375 ILE B N 1
ATOM 5875 C CA . ILE B 1 375 ? 17.857 -24.695 -96.180 1.00 17.76 375 ILE B CA 1
ATOM 5876 C C . ILE B 1 375 ? 18.867 -23.579 -96.381 1.00 17.29 375 ILE B C 1
ATOM 5877 O O . ILE B 1 375 ? 19.144 -23.157 -97.510 1.00 19.41 375 ILE B O 1
ATOM 5882 N N . LEU B 1 376 ? 19.423 -23.071 -95.273 1.00 18.59 376 LEU B N 1
ATOM 5883 C CA . LEU B 1 376 ? 20.291 -21.901 -95.371 1.00 16.89 376 LEU B CA 1
ATOM 5884 C C . LEU B 1 376 ? 21.639 -22.268 -95.961 1.00 16.71 376 LEU B C 1
ATOM 5885 O O . LEU B 1 376 ? 22.197 -21.510 -96.760 1.00 18.85 376 LEU B O 1
ATOM 5890 N N . GLY B 1 377 ? 22.163 -23.427 -95.589 1.00 17.21 377 GLY B N 1
ATOM 5891 C CA . GLY B 1 377 ? 23.407 -23.891 -96.191 1.00 18.78 377 GLY B CA 1
ATOM 5892 C C . GLY B 1 377 ? 23.300 -24.012 -97.699 1.00 19.79 377 GLY B C 1
ATOM 5893 O O . GLY B 1 377 ? 24.243 -23.698 -98.433 1.00 21.82 377 GLY B O 1
ATOM 5894 N N . ARG B 1 378 ? 22.128 -24.402 -98.188 1.00 20.36 378 ARG B N 1
ATOM 5895 C CA . ARG B 1 378 ? 21.992 -24.566 -99.631 1.00 20.67 378 ARG B CA 1
ATOM 5896 C C . ARG B 1 378 ? 21.920 -23.210 -100.329 1.00 20.74 378 ARG B C 1
ATOM 5897 O O . ARG B 1 378 ? 22.539 -23.016 -101.382 1.00 22.98 378 ARG B O 1
ATOM 5905 N N . ILE B 1 379 ? 21.263 -22.245 -99.689 1.00 20.56 379 ILE B N 1
ATOM 5906 C CA . ILE B 1 379 ? 21.266 -20.882 -100.202 1.00 20.31 379 ILE B CA 1
ATOM 5907 C C . ILE B 1 379 ? 22.691 -20.329 -100.269 1.00 20.92 379 ILE B C 1
ATOM 5908 O O . ILE B 1 379 ? 23.085 -19.714 -101.266 1.00 23.80 379 ILE B O 1
ATOM 5913 N N . GLU B 1 380 ? 23.484 -20.520 -99.200 1.00 21.12 380 GLU B N 1
ATOM 5914 C CA . GLU B 1 380 ? 24.845 -20.002 -99.221 1.00 21.52 380 GLU B CA 1
ATOM 5915 C C . GLU B 1 380 ? 25.655 -20.699 -100.293 1.00 24.75 380 GLU B C 1
ATOM 5916 O O . GLU B 1 380 ? 26.455 -20.066 -100.993 1.00 28.25 380 GLU B O 1
ATOM 5922 N N . ALA B 1 381 ? 25.444 -22.006 -100.446 1.00 24.92 381 ALA B N 1
ATOM 5923 C CA . ALA B 1 381 ? 26.199 -22.765 -101.433 1.00 32.13 381 ALA B CA 1
ATOM 5924 C C . ALA B 1 381 ? 25.909 -22.265 -102.839 1.00 26.36 381 ALA B C 1
ATOM 5925 O O . ALA B 1 381 ? 26.805 -22.214 -103.687 1.00 33.36 381 ALA B O 1
ATOM 5927 N N . SER B 1 382 ? 24.665 -21.877 -103.094 1.00 27.14 382 SER B N 1
ATOM 5928 C CA . SER B 1 382 ? 24.272 -21.359 -104.393 1.00 34.86 382 SER B CA 1
ATOM 5929 C C . SER B 1 382 ? 24.679 -19.912 -104.622 1.00 36.40 382 SER B C 1
ATOM 5930 O O . SER B 1 382 ? 24.475 -19.409 -105.730 1.00 39.67 382 SER B O 1
ATOM 5933 N N . GLY B 1 383 ? 25.207 -19.215 -103.624 1.00 30.42 383 GLY B N 1
ATOM 5934 C CA . GLY B 1 383 ? 25.817 -17.922 -103.900 1.00 32.76 383 GLY B CA 1
ATOM 5935 C C . GLY B 1 383 ? 25.274 -16.717 -103.147 1.00 32.03 383 GLY B C 1
ATOM 5936 O O . GLY B 1 383 ? 25.655 -15.589 -103.461 1.00 32.06 383 GLY B O 1
ATOM 5937 N N . THR B 1 384 ? 24.420 -16.914 -102.147 1.00 26.65 384 THR B N 1
ATOM 5938 C CA . THR B 1 384 ? 23.881 -15.791 -101.368 1.00 27.57 384 THR B CA 1
ATOM 5939 C C . THR B 1 384 ? 24.237 -15.973 -99.893 1.00 22.14 384 THR B C 1
ATOM 5940 O O . THR B 1 384 ? 23.696 -16.883 -99.247 1.00 22.26 384 THR B O 1
ATOM 5944 N N . PRO B 1 385 ? 25.151 -15.187 -99.324 1.00 28.72 385 PRO B N 1
ATOM 5945 C CA . PRO B 1 385 ? 25.410 -15.315 -97.884 1.00 24.82 385 PRO B CA 1
ATOM 5946 C C . PRO B 1 385 ? 24.167 -14.961 -97.098 1.00 21.44 385 PRO B C 1
ATOM 5947 O O . PRO B 1 385 ? 23.361 -14.126 -97.514 1.00 23.21 385 PRO B O 1
ATOM 5951 N N . VAL B 1 386 ? 24.012 -15.621 -95.954 1.00 19.11 386 VAL B N 1
ATOM 5952 C CA . VAL B 1 386 ? 22.880 -15.415 -95.062 1.00 19.18 386 VAL B CA 1
ATOM 5953 C C . VAL B 1 386 ? 23.425 -14.894 -93.736 1.00 25.13 386 VAL B C 1
ATOM 5954 O O . VAL B 1 386 ? 24.045 -15.643 -92.969 1.00 21.99 386 VAL B O 1
ATOM 5958 N N . ASP B 1 387 ? 23.157 -13.629 -93.447 1.00 20.34 387 ASP B N 1
ATOM 5959 C CA . ASP B 1 387 ? 23.451 -13.064 -92.136 1.00 18.06 387 ASP B CA 1
ATOM 5960 C C . ASP B 1 387 ? 22.628 -13.744 -91.035 1.00 19.54 387 ASP B C 1
ATOM 5961 O O . ASP B 1 387 ? 21.482 -14.163 -91.218 1.00 17.38 387 ASP B O 1
ATOM 5966 N N . HIS B 1 388 ? 23.223 -13.824 -89.849 1.00 18.84 388 HIS B N 1
ATOM 5967 C CA . HIS B 1 388 ? 22.667 -14.526 -88.696 1.00 15.86 388 HIS B CA 1
ATOM 5968 C C . HIS B 1 388 ? 22.637 -16.035 -88.865 1.00 16.70 388 HIS B C 1
ATOM 5969 O O . HIS B 1 388 ? 21.827 -16.707 -88.209 1.00 16.80 388 HIS B O 1
ATOM 5976 N N . PHE B 1 389 ? 23.459 -16.592 -89.739 1.00 18.65 389 PHE B N 1
ATOM 5977 C CA . PHE B 1 389 ? 23.609 -18.037 -89.884 1.00 19.65 389 PHE B CA 1
ATOM 5978 C C . PHE B 1 389 ? 25.086 -18.423 -89.879 1.00 18.37 389 PHE B C 1
ATOM 5979 O O . PHE B 1 389 ? 25.884 -17.869 -90.642 1.00 21.19 389 PHE B O 1
ATOM 5987 N N . VAL B 1 390 ? 25.454 -19.357 -89.018 1.00 17.88 390 VAL B N 1
ATOM 5988 C CA . VAL B 1 390 ? 26.809 -19.899 -88.959 1.00 20.73 390 VAL B CA 1
ATOM 5989 C C . VAL B 1 390 ? 26.642 -21.398 -89.158 1.00 21.18 390 VAL B C 1
ATOM 5990 O O . VAL B 1 390 ? 26.314 -22.115 -88.208 1.00 21.90 390 VAL B O 1
ATOM 5994 N N . ASN B 1 391 ? 26.866 -21.885 -90.379 1.00 23.79 391 ASN B N 1
ATOM 5995 C CA . ASN B 1 391 ? 26.599 -23.281 -90.697 1.00 24.11 391 ASN B CA 1
ATOM 5996 C C . ASN B 1 391 ? 27.319 -24.218 -89.712 1.00 20.58 391 ASN B C 1
ATOM 5997 O O . ASN B 1 391 ? 28.544 -24.105 -89.541 1.00 24.01 391 ASN B O 1
ATOM 6002 N N . PRO B 1 392 ? 26.604 -25.130 -89.039 1.00 24.43 392 PRO B N 1
ATOM 6003 C CA . PRO B 1 392 ? 27.263 -26.059 -88.104 1.00 24.73 392 PRO B CA 1
ATOM 6004 C C . PRO B 1 392 ? 27.969 -27.224 -88.770 1.00 32.47 392 PRO B C 1
ATOM 6005 O O . PRO B 1 392 ? 28.609 -28.018 -88.065 1.00 33.04 392 PRO B O 1
ATOM 6009 N N . ALA B 1 393 ? 27.875 -27.346 -90.091 1.00 31.43 393 ALA B N 1
ATOM 6010 C CA . ALA B 1 393 ? 28.513 -28.445 -90.796 1.00 34.15 393 ALA B CA 1
ATOM 6011 C C . ALA B 1 393 ? 30.040 -28.345 -90.707 1.00 32.90 393 ALA B C 1
ATOM 6012 O O . ALA B 1 393 ? 30.740 -29.366 -90.729 1.00 44.64 393 ALA B O 1
#

B-factor: mean 21.64, std 10.61, range [6.81, 75.74]

CATH classification: 3.20.20.70

Organism: Streptomyces actuosus (NCBI:txid1885)

Radius of gyration: 31.07 Å; Cα contacts (8 Å, |Δi|>4): 1650; chains: 2; bounding box: 50×54×103 Å

Solvent-accessible surface area: 26922 Å² total

Sequence (759 aa):
TGDFVLPELEDVRAEAATVDTRRAVLLALAEEEPAESRAAVALALWEDRSIGTAELQAAAEARCCGGAARRRPRLHTFVPLYTTNYCDSEECKKMCSMRKGNHRLDDRKFSGRKEITEQLEILYHHEGVRGVGFLTGEYEDDKHTRLASAFRRIGWAIRTALDLGFERVYFNIGSMMEQDEIDVLGEWIGREDPVTMCVFQESYDRETYRRFMGKTSVGVPKADFDRRVVSFDRWLDAGYRYVNPGVVLVGLHDDDLSAELVSLVAHGDHLRSRGATADLSVPRMMRPAMKSRDTTRVGDDDYLRLMSVVAFTCPEQRLVLTTREPQEFQDVVALGLAGVISPGSPDVAPYRRAGCEARNDEKSSQFLLVADLRRPRHILGRIEASGTPVDHFVNPAGGDFVLPELEDVRRAEAATVDTRAVLALAEGEEPAESRAAVALALWEDRRSIGTAELQAAAEARCGARRPRLHTFVPLYTTNYCDSECKMCSMRKGNHRLDRKFSGRKEITEQLEILYHHEGVRGVGFLTGEYEDDKHTRLASAFRIGWAIRTALDLGFERVYFNIGSMMEQDEIDVLGEWIGREDPVTMCVFQESYDRETYRRFMGKTSVGVPKADFDRRVVSFDRWLDAGYRYVNPGVLVGLHDDLSAELVSLVAHGDHLRSRGATADLSVPRMRPAMKSRDTTRVGDDDYLRLMSVVAFTCPEQRLVLTTREPQEEFQDVALLGLAGVISPGSPDVAPYRAGCEARNDDEKSSQFLVADLRRPRHILGRIEASGTPVDHFVNPA

Nearest PDB structures (foldseek):
  6hto-assembly1_A  TM=1.003E+00  e=2.349E-83  Streptomyces actuosus
  6htk-assembly1_A  TM=1.001E+00  e=4.271E-77  Streptomyces actuosus
  4wcx-assembly1_A  TM=8.406E-01  e=5.268E-24  Thermoanaerobacter italicus Ab9
  4rtb-assembly1_A  TM=8.465E-01  e=7.980E-24  Carboxydothermus hydrogenoformans Z-2901
  8vdw-assembly1_A  TM=7.709E-01  e=2.460E-12  Veillonella parvula

Secondary structure (DSSP, 8-state):
--S-----HHHHHHHHTT--HHHHHT------SS-HHHHHHHHHH-TTS-HHHHHHHHHHHSSSSSSS-EE-EEEE-B---S---TT-TTSTT-TTS---B--HHHHHHHHHIIIIIS-B-EEEEE----SSHHHHHHHHHHHHHHHHHHHHHT-SEEEEE-----HHHHHHHHTTS-TTS-EEEE---B-SSHHHHHHHH--SSSS-GGG-HHHHHTHHHHHHHTT--EEE-BB-BTSSS-HHHHHHHHHHHHHHHHHTT-EE-EE-PBP---S-SS---PPPHHHHHHHHHHHHHHSTTSPEEEETTS-HHHHHHHGGG-SEEE---SSBS---SSSPPP--TTTSSS--S----HHHHHHHHHHHT---BTB--TT-/----PPPHHHHHHHHTT--HHHHHT--TTPPPSS-HHHHHHHHHH-TTS-HHHHHHHHHHHTTT-SSS-EE-EEEE-B---S---TT-TT-TT-TTS---B--HHHHHHHHHIIIIIS-B-EEEEE----SSHHHHHHHHHHHHHHHHHHHHHT-SEEEEE-S---HHHHHHHHTTS-TTS-EEEE---B-S-HHHHHHHH--SSSS-GGG-HHHHHTHHHHHHHTT--EEE-BB-BTSSS-HHHHHHHHHHHHHHHHHTT-EEEEE-PBP-----SS---PPPHHHHHHHHHHHHHHSTTSEEEEETTS-HHHHHHHGGG-SEEE---SSBS--BTTBPPP--TTTSSS--S----HHHHHHHHHHTT---BTB----

InterPro domains:
  IPR007197 Radical SAM [SFLDS00029] (6-400)
  IPR013785 Aldolase-type TIM barrel [G3DSA:3.20.20.70] (1-400)
  IPR026429 3-methyl-2-indolic acid synthase [SFLDF00419] (6-400)
  IPR026429 3-methyl-2-indolic acid synthase [TIGR04158] (26-393)
  IPR034428 ThiH/NocL/HydG-like [PTHR43583] (33-384)
  IPR058240 Radical SAM superfamily [SSF102114] (69-333)

Foldseek 3Di:
DQFDDFDDVVVLCVQLVPDPLVVLLPDALDADPTALLSNLLNLLPPVVQALVNLLVSLLRNLVPDPPQEAEEAEAEQWLAAQFAFQQWQSGNPNPLFDTDGHDDVLLLVLLCLCCQQQQFLEYEYEYYEFQDPVVLLVVLLRVLVSVLSSVVVRRQAYEYEYAQDDLVSCVNSPVSDDQPGRYEYEQELQAPDLVLLCVGGHDPPPRRVNNPSVSRRRSVVSVLVVRHAHYEYEHEPFRDPDVSSRLSRQSSSLVSSVVSRHAYAYEYQYRAAANGDDGTDHDDLSSVSSSLSSSCSSNVRHFYEAEQLDAPVSCVVNVSSGHYYYYYEQFHSFDDNPDWGDHDRSGGGHHGNYGDRSLVSQVVVVVVPRHYPRGDRSVD/DFDDFDDVVVLCVQLVVDPLVVLLVDDLPDADPGALLSNLLNLLPPVVQALVNLLVSLLRSQVPDPPQEAEEAEAEQWLAADFAFQQWQSGNPNPLFDTDGHDPVLLLVLLVCCCQQQQFLEYEYEYYEFQDDVVLLVVLQRVLVSVLSSVVVRRQAYEYEYAQDDLVSCVNSPVSDDQPGRYEYEQELQAPDLVLSCVGGHDPDPSRVNNPSVSRRRSVVSVVVVRHAHYEYEHEPFSDPDVSSRLSRQSSSLVVSVVSRHAYAYEYQYRAAANGPDDTGHDDLRSVSSSLSSSCSSNVRHFYEAEQLDAPVSCVVNVSSGHYYYYYEQFHSQDDRPDFGDHDRSGGGHGGNYRDRSLVSQVVVVVVPRHYPRGDRND